Protein AF-0000000087743442 (afdb_homodimer)

Secondary structure (DSSP, 8-state):
---SS-TT--EEEE-TTSBSSSHHHHHHHHTSGGGTTT-SEEEETTTTEEEEEGGGTEEEEEEEPTTT--HHHHHHHHHHT-EEEEEEE-SEEETTSHHHHHHHHHGGGSTTTTTB-BHHHHTTTSEEE-TTSSEEE-HHHHTT---SSSS--EEEEE-TTS-EEEEE--S-EEEE-----HHHHHHHS---HHHHHHHHHHHHHHHHTT--GGGS--TT-GGGHHHHHHHHHHT-EEEEEEEB-TTSHHHHHHHHHHHHHHHHHTEEEEEEETGGGS---TTS-SSS-TTHHHHHHHHHHHHHHHTT-EEEE-----GGGTHHHHHHHTT--EEE-SHHHHHHHHHHHT--HHHHHHHHHHHHTT--EEE-S--TT-EE-GGGBTTB-HHHHHHHHHHHHHTT-EE---TT-TTS--EEE--HHHHTTS-HHHHHHHHHHHHHSSSEEEEEHHHHTTPPP-HHHHHHH-TT-GGGGG-PPBPHHHHHHHHTSHHHHHHHHHHHHHHH-TT-STTSEEEEEEETTEEEEEEEETTEEEEEEEETTTTEEEEEE-/---SS-TT--EEEE-TTSBSSSHHHHHHHHTSGGGTTT-SEEEETTTTEEEEEGGGTEEEEEEEPTTT--HHHHHHHHHHT-EEEEEEE-SEEETTSHHHHHHHHHGGGSTTTTTB-BHHHHTTTSEEE-TTSSEEE-HHHHTT---SSSS--EEEEE-TTS-EEEEE--S-EEEE-----HHHHHHHS---HHHHHHHHHHHHHHHHTT--GGGS--TT-GGGHHHHHHHHHHT-EEEEEEEB-TTSHHHHHHHHHHHHHHHHHTEEEEEEETGGGS---TTS-SSS-TTHHHHHHHHHHHHHHHTT-EEEE-----GGGTHHHHHHHTT--EEE-SHHHHHHHHHHHT--HHHHHHHHHHHHTT--EEE-S--TT-EE-GGGBTTB-HHHHHHHHHHHHHTT-EE---TT-TTS--EEE--HHHHTTS-HHHHHHHHHHHHHSSSEEEEEHHHHTTPPP-HHHHHHH-TT-GGGGG-PPBPHHHHHHHHTSHHHHHHHHHHHHHHH-TT-STTSEEEEEEETTEEEEEEEETTEEEEEEEETTTTEEEEEE-

Foldseek 3Di:
DQDQWFPFFEEEEFEQQQEAGAVQRVLVVCPDPLNQLQAQAYEHPAQQACADDDSRLAHQDNDHPPRHDDLVSLVSCVVSNHFYEYADAQWWHKCNHPLNVQCQAQPCNRPSNQFFAFQQVQCPVQADQDPLGGGDGDCLQPVLADALDPDAQWDFHQHPVRHTTTTGARDDKDKAWDQDALVRCVVQDPDDSVVSHVVSVQQVVVVVVVDQLLRGDCVVNVVCSVVSNSNRRVRMDMTGITTTQPVDPVSVVVLLVSLQVCLVSRHQEYEHPPLQQNDDHGRAHSGNDPPVSVVVVVVSVVSNVVSNHAYEYADQAAVQVCVLVVCVVVPHAYADLQLQLLLLLCLVQLFCVLVVVVLVCCQVSLHAYAYENADLQARFQLSHPPSDDPVSSVVLLCLQVVLPWDFDPSPVPNDDGTHIQWDSCSSNVVDLLSLLLSLLVQLQRHHRYYYHPCSLLSHGFDVVQQVVVPPPRRSSRRSHHHHNVCSVVSCPDPSNSSSSVSSSCSTRPFQDHSPWDWDWDTDRSWIKIWGGDPHKMKIKIAGSVVSDIDIDID/DQDQWFPFFEEEEAEQQQEAGAVQRVLVVCPDPLNQLQAQAYEHPAQQACADDDSRLAHQDNDHPPRHDDLVSLVSCVVSNHFYEYADAQWWHKCNHPLNVQCQAQPCNRPSNQFFAFQQVQCPVQADQDPLGGGDGDCLQPVLADALDPDAQWDFHQHPVRHTTTTGARDDKDKAWDQDALVRCVVQDPDDSVVSHVVSVQQVVVVVVVDQLLRGDCVVNVVCSVVSNSNRRVPMDMTGITTTQPVDPVSVVSLLVSLQVCLVSRHQEYEYPPLQQNDDHGRAHSGNDPPVSVVVVVVSVVSNVVSNHAYEYADQAAVQVCVLVVCVVVPHAYEDLQLQLLLLLCLVQLFCVLVVVVLVCCQVSLHAYAYERADLQARFQLSHPPSDDPVSSVVLLCLQVVLPWDFDPSPVNNDDGTHIQWDSCSSNVVDLLSLLLSLLVQLQRHHRYYYHPCSLLSHGFDVVQQVVVPDPRRSSRRSRHHHPVCSVVSCPDPSNSSSSVSSSCSTRPFLDHSPWDWDWDTDRSWIKIWGGDPNKMKIKIAGSVVSDIDIDID

Solvent-accessible surface area (backbone atoms only — not comparable to full-atom values): 57310 Å² total; per-residue (Å²): 133,88,61,75,50,35,88,41,28,24,23,40,32,40,42,41,41,34,40,47,52,20,32,54,42,39,49,54,54,56,66,32,75,89,37,61,66,24,52,45,26,37,33,41,45,45,41,55,32,29,29,80,40,78,80,31,69,19,32,37,44,86,48,71,19,73,88,38,38,50,72,65,42,44,50,51,38,54,72,70,62,37,40,26,32,33,59,42,64,64,23,38,32,16,46,76,10,68,57,45,44,43,22,47,68,46,26,83,73,19,93,40,52,53,36,39,35,43,42,45,72,70,42,58,90,45,46,46,76,43,97,86,55,41,55,46,61,41,61,86,40,47,72,69,38,65,64,86,47,89,68,77,48,61,43,76,40,65,31,73,87,69,50,60,45,36,26,35,25,61,62,58,69,44,81,42,66,69,76,54,49,32,69,53,40,51,75,74,41,96,66,52,53,62,58,26,39,53,49,25,51,51,53,45,52,39,42,74,69,68,46,52,67,90,65,55,85,40,83,96,38,65,91,48,39,68,62,50,34,49,54,40,61,75,54,45,45,73,45,33,29,35,26,41,19,79,86,26,68,66,38,53,51,48,51,46,52,49,48,47,50,44,34,72,65,45,28,44,33,33,34,30,40,56,43,42,50,38,47,71,53,91,58,40,36,33,52,59,34,79,60,54,35,58,53,50,51,51,54,50,47,58,52,29,55,78,55,64,34,41,62,33,58,58,76,92,58,33,54,62,70,42,53,62,55,53,46,30,74,72,71,33,45,27,68,35,60,44,51,36,42,39,51,51,50,18,55,76,66,29,37,51,61,70,47,48,52,52,43,47,48,33,59,76,69,66,44,50,26,44,32,39,57,36,44,72,73,19,37,46,46,58,35,35,39,69,77,46,52,72,68,58,45,50,50,50,51,51,51,28,37,73,49,70,28,43,70,68,72,58,86,88,49,83,77,75,77,52,40,36,22,31,19,48,30,22,55,57,65,66,35,60,47,51,49,46,46,52,50,51,51,52,62,68,41,80,42,22,40,37,41,25,53,48,56,57,65,59,35,60,59,31,66,67,49,20,64,72,55,43,97,80,19,58,48,37,18,43,59,72,62,43,50,62,86,46,48,68,64,50,59,67,34,65,58,28,44,51,45,46,52,48,35,25,45,44,12,46,41,59,13,44,44,89,84,35,47,76,51,72,51,77,59,67,40,32,39,36,40,35,29,37,18,91,89,22,35,37,36,37,41,37,31,44,81,78,44,46,71,49,77,47,77,84,132,88,64,75,50,32,88,39,30,25,22,41,31,39,43,41,40,35,42,48,52,20,32,53,41,38,49,56,54,58,66,33,77,89,35,61,67,23,52,45,26,38,33,40,44,46,44,54,31,30,28,79,39,78,80,32,69,18,32,37,44,88,49,70,18,73,88,36,38,50,72,66,43,45,51,53,38,54,74,71,63,38,40,27,32,35,61,42,62,65,23,38,32,15,46,77,10,67,57,45,44,42,22,47,68,46,26,83,73,20,92,39,51,54,36,38,35,44,42,44,71,72,41,59,91,45,47,46,78,44,97,86,55,41,54,46,60,40,64,87,41,48,73,71,38,66,65,86,46,89,67,76,47,62,44,75,40,65,32,73,84,69,50,59,46,35,26,35,24,62,64,58,69,44,81,45,67,70,78,55,48,31,69,54,41,51,76,75,39,96,68,52,54,60,60,26,39,54,48,25,51,51,52,45,52,38,43,74,70,68,44,52,69,90,66,53,84,42,82,97,39,64,92,48,40,68,61,51,35,48,53,41,62,75,54,46,45,73,46,32,30,36,27,40,19,77,86,24,68,65,38,52,51,50,50,48,52,48,49,48,50,44,32,72,65,46,27,45,34,34,34,30,41,57,43,43,48,38,47,70,53,91,58,39,38,34,52,59,34,80,62,55,34,58,53,50,51,53,53,50,46,58,51,29,56,76,53,65,35,41,62,32,59,59,76,93,58,32,54,64,70,43,55,63,56,54,45,30,73,72,70,32,46,26,68,36,59,46,52,36,42,38,51,51,48,18,55,75,65,29,38,50,63,70,48,48,51,51,42,47,48,33,59,77,68,67,45,48,27,44,31,38,56,36,44,72,73,18,37,47,44,58,34,34,38,70,78,46,53,71,66,57,44,49,51,50,50,50,52,28,38,73,50,68,27,43,69,69,72,56,87,86,49,82,76,76,76,50,39,36,23,31,20,49,31,22,52,57,66,68,35,60,46,50,49,45,46,50,49,51,51,50,62,68,39,79,43,21,40,38,42,26,53,49,56,56,66,58,34,59,61,29,64,66,48,20,63,73,54,42,96,82,20,59,49,36,18,42,61,72,63,42,50,63,87,46,49,67,63,51,58,66,33,65,56,30,44,52,44,46,52,48,34,24,45,44,13,47,40,60,14,44,44,89,84,35,46,78,50,72,49,78,58,69,39,32,39,35,38,35,27,36,20,91,89,23,35,36,35,38,40,36,31,44,81,76,44,47,70,49,76,47,77,84

Radius of gyration: 41.86 Å; Cα contacts (8 Å, |Δi|>4): 2204; chains: 2; bounding box: 62×125×84 Å

Nearest PDB structures (foldseek):
  6s9u-assembly1_A  TM=9.441E-01  e=2.681E-66  Ilumatobacter coccineus YM16-304
  7qqj-assembly1_A  TM=9.308E-01  e=7.546E-46  Jeotgalibaca ciconiae
  6s9v-assembly1_A  TM=9.303E-01  e=1.731E-45  Thermoanaerobacterium thermosaccharolyticum DSM 571
  6s9v-assembly2_B  TM=9.179E-01  e=6.530E-45  Thermoanaerobacterium thermosaccharolyticum DSM 571
  7xdr-assembly2_K  TM=9.291E-01  e=6.671E-44  Marinobacter adhaerens

pLDDT: mean 94.1, std 8.19, range [32.62, 98.81]

InterPro domains:
  IPR006047 Glycosyl hydrolase family 13, catalytic domain [PF00128] (36-118)
  IPR006047 Glycosyl hydrolase family 13, catalytic domain [SM00642] (13-483)
  IPR017853 Glycoside hydrolase superfamily [SSF51445] (8-509)
  IPR045857 Oligo-1,6-glucosidase, domain 2 [G3DSA:3.90.400.10] (92-249)

Organism: Butyrivibrio fibrisolvens (NCBI:txid831)

Sequence (1108 aa):
MNNKYTDNGPMLNAYPDSIGGTLGDIVSFLEKPELKDVFQSFYILPSIFNTDLDRGFSVIDYNINEELGSKEDIERIKKLGVDLKLDFILNHASVLSPQFQDLLKNGEKSKYADFFINWNKFWDGCGDMTKDGYVQPREELIKDMFFRKPGLPILMVRMPDGRDVPYWNTFYQEVKYPRFDAIDLLSKMNMQYLTAQKLSERINTELDNGKKPSEIDFTGFEKYRDDAIDLLESNRKYLGQMDLNIKSDLVWEHYENTLKTLSEYGAKIVRLDAFAYAPKEPGKKNFLNEPDTWDVLAKVRKLADKYGVRLLPEIHASYGEKTYKKVADMGYMTYDFFLPGLLIDAIEKKDATTLMNWANELYTDKIRTVNMLGCHDGIPLLDLKGILSDEEIQNLIDTVVGRGGLVKDLHGKKNMYYQVNATYYSALGEDDKKMLMARAIQMFMPGKPQVWYLDLFAGKNDMEAVKRSGAGGHKEINRTNIMPSEIAQKLEQPVVKGQLELLKLRNTFPAFGFDSKFDYKCNGSTLEMSWTGNGHTAKLKADFETMEYEVVTEMNNKYTDNGPMLNAYPDSIGGTLGDIVSFLEKPELKDVFQSFYILPSIFNTDLDRGFSVIDYNINEELGSKEDIERIKKLGVDLKLDFILNHASVLSPQFQDLLKNGEKSKYADFFINWNKFWDGCGDMTKDGYVQPREELIKDMFFRKPGLPILMVRMPDGRDVPYWNTFYQEVKYPRFDAIDLLSKMNMQYLTAQKLSERINTELDNGKKPSEIDFTGFEKYRDDAIDLLESNRKYLGQMDLNIKSDLVWEHYENTLKTLSEYGAKIVRLDAFAYAPKEPGKKNFLNEPDTWDVLAKVRKLADKYGVRLLPEIHASYGEKTYKKVADMGYMTYDFFLPGLLIDAIEKKDATTLMNWANELYTDKIRTVNMLGCHDGIPLLDLKGILSDEEIQNLIDTVVGRGGLVKDLHGKKNMYYQVNATYYSALGEDDKKMLMARAIQMFMPGKPQVWYLDLFAGKNDMEAVKRSGAGGHKEINRTNIMPSEIAQKLEQPVVKGQLELLKLRNTFPAFGFDSKFDYKCNGSTLEMSWTGNGHTAKLKADFETMEYEVVTE

Structure (mmCIF, N/CA/C/O backbone):
data_AF-0000000087743442-model_v1
#
loop_
_entity.id
_entity.type
_entity.pdbx_description
1 polymer Glycosidase
#
loop_
_atom_site.group_PDB
_atom_site.id
_atom_site.type_symbol
_atom_site.label_atom_id
_atom_site.label_alt_id
_atom_site.label_comp_id
_atom_site.label_asym_id
_atom_site.label_entity_id
_atom_site.label_seq_id
_atom_site.pdbx_PDB_ins_code
_atom_site.Cartn_x
_atom_site.Cartn_y
_atom_site.Cartn_z
_atom_site.occupancy
_atom_site.B_iso_or_equiv
_atom_site.auth_seq_id
_atom_site.auth_comp_id
_atom_site.auth_asym_id
_atom_site.auth_atom_id
_atom_site.pdbx_PDB_model_num
ATOM 1 N N . MET A 1 1 ? 19.484 -54.969 -32.188 1 33.31 1 MET A N 1
ATOM 2 C CA . MET A 1 1 ? 20.031 -53.625 -31.953 1 33.31 1 MET A CA 1
ATOM 3 C C . MET A 1 1 ? 20.047 -53.281 -30.469 1 33.31 1 MET A C 1
ATOM 5 O O . MET A 1 1 ? 19 -53.281 -29.812 1 33.31 1 MET A O 1
ATOM 9 N N . ASN A 1 2 ? 21.078 -53.781 -29.703 1 44.66 2 ASN A N 1
ATOM 10 C CA . ASN A 1 2 ? 21.344 -53.719 -28.266 1 44.66 2 ASN A CA 1
ATOM 11 C C . ASN A 1 2 ? 21.172 -52.312 -27.719 1 44.66 2 ASN A C 1
ATOM 13 O O . ASN A 1 2 ? 22.016 -51.438 -27.953 1 44.66 2 ASN A O 1
ATOM 17 N N . ASN A 1 3 ? 19.922 -51.844 -27.5 1 62.5 3 ASN A N 1
ATOM 18 C CA . ASN A 1 3 ? 19.688 -50.5 -26.969 1 62.5 3 ASN A CA 1
ATOM 19 C C . ASN A 1 3 ? 20.312 -50.312 -25.594 1 62.5 3 ASN A C 1
ATOM 21 O O . ASN A 1 3 ? 20.234 -51.219 -24.75 1 62.5 3 ASN A O 1
ATOM 25 N N . LYS A 1 4 ? 21.109 -49.312 -25.438 1 75.69 4 LYS A N 1
ATOM 26 C CA . LYS A 1 4 ? 21.766 -49 -24.172 1 75.69 4 LYS A CA 1
ATOM 27 C C . LYS A 1 4 ? 20.75 -48.906 -23.031 1 75.69 4 LYS A C 1
ATOM 29 O O . LYS A 1 4 ? 21.062 -49.281 -21.891 1 75.69 4 LYS A O 1
ATOM 34 N N . TYR A 1 5 ? 19.5 -48.656 -23.391 1 86.5 5 TYR A N 1
ATOM 35 C CA . TYR A 1 5 ? 18.5 -48.438 -22.344 1 86.5 5 TYR A CA 1
ATOM 36 C C . TYR A 1 5 ? 17.219 -49.188 -22.641 1 86.5 5 TYR A C 1
ATOM 38 O O . TYR A 1 5 ? 16.922 -49.5 -23.797 1 86.5 5 TYR A O 1
ATOM 46 N N . THR A 1 6 ? 16.516 -49.594 -21.625 1 90.06 6 THR A N 1
ATOM 47 C CA . THR A 1 6 ? 15.188 -50.188 -21.734 1 90.06 6 THR A CA 1
ATOM 48 C C . THR A 1 6 ? 14.18 -49.188 -22.281 1 90.06 6 THR A C 1
ATOM 50 O O . THR A 1 6 ? 14.477 -48 -22.422 1 90.06 6 THR A O 1
ATOM 53 N N . ASP A 1 7 ? 12.984 -49.625 -22.719 1 90.62 7 ASP A N 1
ATOM 54 C CA . ASP A 1 7 ? 11.977 -48.719 -23.297 1 90.62 7 ASP A CA 1
ATOM 55 C C . ASP A 1 7 ? 11.031 -48.188 -22.234 1 90.62 7 ASP A C 1
ATOM 57 O O . ASP A 1 7 ? 10.047 -47.5 -22.547 1 90.62 7 ASP A O 1
ATOM 61 N N . ASN A 1 8 ? 11.266 -48.531 -20.969 1 94.69 8 ASN A N 1
ATOM 62 C CA . ASN A 1 8 ? 10.438 -48.062 -19.844 1 94.69 8 ASN A CA 1
ATOM 63 C C . ASN A 1 8 ? 11.281 -47.719 -18.625 1 94.69 8 ASN A C 1
ATOM 65 O O . ASN A 1 8 ? 10.945 -48.125 -17.5 1 94.69 8 ASN A O 1
ATOM 69 N N . GLY A 1 9 ? 12.367 -46.969 -18.859 1 96.56 9 GLY A N 1
ATOM 70 C CA . GLY A 1 9 ? 13.297 -46.625 -17.812 1 96.56 9 GLY A CA 1
ATOM 71 C C . GLY A 1 9 ? 12.773 -45.531 -16.906 1 96.56 9 GLY A C 1
ATOM 72 O O . GLY A 1 9 ? 11.734 -44.938 -17.172 1 96.56 9 GLY A O 1
ATOM 73 N N . PRO A 1 10 ? 13.5 -45.25 -15.836 1 98.25 10 PRO A N 1
ATOM 74 C CA . PRO A 1 10 ? 13.031 -44.312 -14.789 1 98.25 10 PRO A CA 1
ATOM 75 C C . PRO A 1 10 ? 13.008 -42.875 -15.242 1 98.25 10 PRO A C 1
ATOM 77 O O . PRO A 1 10 ? 13.797 -42.469 -16.109 1 98.25 10 PRO A O 1
ATOM 80 N N . MET A 1 11 ? 12.102 -42.125 -14.648 1 98.06 11 MET A N 1
ATOM 81 C CA . MET A 1 11 ? 11.898 -40.688 -14.891 1 98.06 11 MET A CA 1
ATOM 82 C C . MET A 1 11 ? 12.016 -39.906 -13.594 1 98.06 11 MET A C 1
ATOM 84 O O . MET A 1 11 ? 11.391 -40.25 -12.586 1 98.06 11 MET A O 1
ATOM 88 N N . LEU A 1 12 ? 12.852 -38.875 -13.617 1 98.06 12 LEU A N 1
ATOM 89 C CA . LEU A 1 12 ? 12.906 -37.938 -12.492 1 98.06 12 LEU A CA 1
ATOM 90 C C . LEU A 1 12 ? 11.766 -36.938 -12.555 1 98.06 12 LEU A C 1
ATOM 92 O O . LEU A 1 12 ? 11.43 -36.438 -13.633 1 98.06 12 LEU A O 1
ATOM 96 N N . ASN A 1 13 ? 11.125 -36.688 -11.484 1 97.5 13 ASN A N 1
ATOM 97 C CA . ASN A 1 13 ? 10.07 -35.688 -11.359 1 97.5 13 ASN A CA 1
ATOM 98 C C . ASN A 1 13 ? 10.438 -34.594 -10.352 1 97.5 13 ASN A C 1
ATOM 100 O O . ASN A 1 13 ? 10.766 -34.906 -9.203 1 97.5 13 ASN A O 1
ATOM 104 N N . ALA A 1 14 ? 10.438 -33.344 -10.758 1 96.94 14 ALA A N 1
ATOM 105 C CA . ALA A 1 14 ? 10.781 -32.219 -9.883 1 96.94 14 ALA A CA 1
ATOM 106 C C . ALA A 1 14 ? 10.289 -30.891 -10.469 1 96.94 14 ALA A C 1
ATOM 108 O O . ALA A 1 14 ? 10.023 -30.797 -11.664 1 96.94 14 ALA A O 1
ATOM 109 N N . TYR A 1 15 ? 10.133 -29.906 -9.594 1 95.81 15 TYR A N 1
ATOM 110 C CA . TYR A 1 15 ? 10.016 -28.531 -10.07 1 95.81 15 TYR A CA 1
ATOM 111 C C . TYR A 1 15 ? 11.367 -28 -10.555 1 95.81 15 TYR A C 1
ATOM 113 O O . TYR A 1 15 ? 12.414 -28.531 -10.172 1 95.81 15 TYR A O 1
ATOM 121 N N . PRO A 1 16 ? 11.312 -26.969 -11.328 1 95.44 16 PRO A N 1
ATOM 122 C CA . PRO A 1 16 ? 12.578 -26.453 -11.867 1 95.44 16 PRO A CA 1
ATOM 123 C C . PRO A 1 16 ? 13.523 -25.953 -10.773 1 95.44 16 PRO A C 1
ATOM 125 O O . PRO A 1 16 ? 14.734 -25.859 -11 1 95.44 16 PRO A O 1
ATOM 128 N N . ASP A 1 17 ? 12.992 -25.688 -9.602 1 94.62 17 ASP A N 1
ATOM 129 C CA . ASP A 1 17 ? 13.836 -25.125 -8.555 1 94.62 17 ASP A CA 1
ATOM 130 C C . ASP A 1 17 ? 14 -26.094 -7.395 1 94.62 17 ASP A C 1
ATOM 132 O O . ASP A 1 17 ? 14.508 -25.734 -6.332 1 94.62 17 ASP A O 1
ATOM 136 N N . SER A 1 18 ? 13.594 -27.312 -7.555 1 96.12 18 SER A N 1
ATOM 137 C CA . SER A 1 18 ? 13.555 -28.266 -6.461 1 96.12 18 SER A CA 1
ATOM 138 C C . SER A 1 18 ? 14.953 -28.672 -6.016 1 96.12 18 SER A C 1
ATOM 140 O O . SER A 1 18 ? 15.172 -28.984 -4.844 1 96.12 18 SER A O 1
ATOM 142 N N . ILE A 1 19 ? 15.906 -28.75 -6.957 1 97 19 ILE A N 1
ATOM 143 C CA . ILE A 1 19 ? 17.281 -29.156 -6.664 1 97 19 ILE A CA 1
ATOM 144 C C . ILE A 1 19 ? 18.234 -28.047 -7.09 1 97 19 ILE A C 1
ATOM 146 O O . ILE A 1 19 ? 18.438 -27.797 -8.281 1 97 19 ILE A O 1
ATOM 150 N N . GLY A 1 20 ? 18.766 -27.297 -6.105 1 94.94 20 GLY A N 1
ATOM 151 C CA . GLY A 1 20 ? 19.766 -26.266 -6.383 1 94.94 20 GLY A CA 1
ATOM 152 C C . GLY A 1 20 ? 19.156 -24.891 -6.621 1 94.94 20 GLY A C 1
ATOM 153 O O . GLY A 1 20 ? 19.859 -23.891 -6.555 1 94.94 20 GLY A O 1
ATOM 154 N N . GLY A 1 21 ? 17.906 -24.859 -7.137 1 93.94 21 GLY A N 1
ATOM 155 C CA . GLY A 1 21 ? 17.266 -23.562 -7.203 1 93.94 21 GLY A CA 1
ATOM 156 C C . GLY A 1 21 ? 16.781 -23.203 -8.594 1 93.94 21 GLY A C 1
ATOM 157 O O . GLY A 1 21 ? 15.898 -22.359 -8.758 1 93.94 21 GLY A O 1
ATOM 158 N N . THR A 1 22 ? 17.391 -23.719 -9.641 1 95.5 22 THR A N 1
ATOM 159 C CA . THR A 1 22 ? 17 -23.469 -11.023 1 95.5 22 THR A CA 1
ATOM 160 C C . THR A 1 22 ? 17.078 -24.75 -11.852 1 95.5 22 THR A C 1
ATOM 162 O O . THR A 1 22 ? 17.609 -25.766 -11.398 1 95.5 22 THR A O 1
ATOM 165 N N . LEU A 1 23 ? 16.531 -24.625 -13.055 1 97 23 LEU A N 1
ATOM 166 C CA . LEU A 1 23 ? 16.641 -25.75 -13.984 1 97 23 LEU A CA 1
ATOM 167 C C . LEU A 1 23 ? 18.094 -26.047 -14.305 1 97 23 LEU A C 1
ATOM 169 O O . LEU A 1 23 ? 18.484 -27.203 -14.422 1 97 23 LEU A O 1
ATOM 173 N N . GLY A 1 24 ? 18.891 -24.984 -14.422 1 96.88 24 GLY A N 1
ATOM 174 C CA . GLY A 1 24 ? 20.312 -25.172 -14.648 1 96.88 24 GLY A CA 1
ATOM 175 C C . GLY A 1 24 ? 21 -26 -13.57 1 96.88 24 GLY A C 1
ATOM 176 O O . GLY A 1 24 ? 21.844 -26.844 -13.867 1 96.88 24 GLY A O 1
ATOM 177 N N . ASP A 1 25 ? 20.625 -25.781 -12.367 1 97.19 25 ASP A N 1
ATOM 178 C CA . ASP A 1 25 ? 21.172 -26.547 -11.25 1 97.19 25 ASP A CA 1
ATOM 179 C C . ASP A 1 25 ? 20.766 -28.016 -11.328 1 97.19 25 ASP A C 1
ATOM 181 O O . ASP A 1 25 ? 21.547 -28.906 -11.016 1 97.19 25 ASP A O 1
ATOM 185 N N . ILE A 1 26 ? 19.562 -28.297 -11.719 1 97.31 26 ILE A N 1
ATOM 186 C CA . ILE A 1 26 ? 19.094 -29.672 -11.844 1 97.31 26 ILE A CA 1
ATOM 187 C C . ILE A 1 26 ? 19.875 -30.359 -12.969 1 97.31 26 ILE A C 1
ATOM 189 O O . ILE A 1 26 ? 20.25 -31.531 -12.844 1 97.31 26 ILE A O 1
ATOM 193 N N . VAL A 1 27 ? 20.078 -29.641 -14.047 1 97.31 27 VAL A N 1
ATOM 194 C CA . VAL A 1 27 ? 20.859 -30.203 -15.148 1 97.31 27 VAL A CA 1
ATOM 195 C C . VAL A 1 27 ? 22.266 -30.562 -14.664 1 97.31 27 VAL A C 1
ATOM 197 O O . VAL A 1 27 ? 22.766 -31.656 -14.953 1 97.31 27 VAL A O 1
ATOM 200 N N . SER A 1 28 ? 22.828 -29.641 -13.891 1 97.5 28 SER A N 1
ATOM 201 C CA . SER A 1 28 ? 24.141 -29.922 -13.312 1 97.5 28 SER A CA 1
ATOM 202 C C . SER A 1 28 ? 24.109 -31.156 -12.43 1 97.5 28 SER A C 1
ATOM 204 O O . SER A 1 28 ? 25.047 -31.953 -12.422 1 97.5 28 SER A O 1
ATOM 206 N N . PHE A 1 29 ? 23.078 -31.312 -11.734 1 97.19 29 PHE A N 1
ATOM 207 C CA . PHE A 1 29 ? 22.875 -32.5 -10.906 1 97.19 29 PHE A CA 1
ATOM 208 C C . PHE A 1 29 ? 22.812 -33.75 -11.758 1 97.19 29 PHE A C 1
ATOM 210 O O . PHE A 1 29 ? 23.5 -34.75 -11.461 1 97.19 29 PHE A O 1
ATOM 217 N N . LEU A 1 30 ? 22.047 -33.75 -12.852 1 97.56 30 LEU A N 1
ATOM 218 C CA . LEU A 1 30 ? 21.875 -34.875 -13.727 1 97.56 30 LEU A CA 1
ATOM 219 C C . LEU A 1 30 ? 23.188 -35.219 -14.445 1 97.56 30 LEU A C 1
ATOM 221 O O . LEU A 1 30 ? 23.375 -36.375 -14.883 1 97.56 30 LEU A O 1
ATOM 225 N N . GLU A 1 31 ? 24.062 -34.281 -14.555 1 97 31 GLU A N 1
ATOM 226 C CA . GLU A 1 31 ? 25.344 -34.469 -15.25 1 97 31 GLU A CA 1
ATOM 227 C C . GLU A 1 31 ? 26.375 -35.125 -14.344 1 97 31 GLU A C 1
ATOM 229 O O . GLU A 1 31 ? 27.422 -35.562 -14.812 1 97 31 GLU A O 1
ATOM 234 N N . LYS A 1 32 ? 26.094 -35.219 -13.141 1 96.62 32 LYS A N 1
ATOM 235 C CA . LYS A 1 32 ? 27.062 -35.812 -12.219 1 96.62 32 LYS A CA 1
ATOM 236 C C . LYS A 1 32 ? 27.297 -37.281 -12.562 1 96.62 32 LYS A C 1
ATOM 238 O O . LYS A 1 32 ? 26.375 -38 -13 1 96.62 32 LYS A O 1
ATOM 243 N N . PRO A 1 33 ? 28.484 -37.781 -12.219 1 95.94 33 PRO A N 1
ATOM 244 C CA . PRO A 1 33 ? 28.797 -39.188 -12.523 1 95.94 33 PRO A CA 1
ATOM 245 C C . PRO A 1 33 ? 27.891 -40.188 -11.789 1 95.94 33 PRO A C 1
ATOM 247 O O . PRO A 1 33 ? 27.578 -41.25 -12.328 1 95.94 33 PRO A O 1
ATOM 250 N N . GLU A 1 34 ? 27.516 -39.812 -10.586 1 95.31 34 GLU A N 1
ATOM 251 C CA . GLU A 1 34 ? 26.656 -40.688 -9.781 1 95.31 34 GLU A CA 1
ATOM 252 C C . GLU A 1 34 ? 25.312 -40.906 -10.469 1 95.31 34 GLU A C 1
ATOM 254 O O . GLU A 1 34 ? 24.641 -41.906 -10.203 1 95.31 34 GLU A O 1
ATOM 259 N N . LEU A 1 35 ? 24.938 -40 -11.406 1 97.25 35 LEU A N 1
ATOM 260 C CA . LEU A 1 35 ? 23.609 -40.062 -12.023 1 97.25 35 LEU A CA 1
ATOM 261 C C . LEU A 1 35 ? 23.703 -40.625 -13.445 1 97.25 35 LEU A C 1
ATOM 263 O O . LEU A 1 35 ? 22.688 -40.719 -14.133 1 97.25 35 LEU A O 1
ATOM 267 N N . LYS A 1 36 ? 24.875 -40.969 -13.82 1 95.75 36 LYS A N 1
ATOM 268 C CA . LYS A 1 36 ? 25.047 -41.531 -15.164 1 95.75 36 LYS A CA 1
ATOM 269 C C . LYS A 1 36 ? 24.172 -42.781 -15.359 1 95.75 36 LYS A C 1
ATOM 271 O O . LYS A 1 36 ? 24.203 -43.688 -14.539 1 95.75 36 LYS A O 1
ATOM 276 N N . ASP A 1 37 ? 23.281 -42.75 -16.375 1 96.12 37 ASP A N 1
ATOM 277 C CA . ASP A 1 37 ? 22.438 -43.875 -16.844 1 96.12 37 ASP A CA 1
ATOM 278 C C . ASP A 1 37 ? 21.328 -44.156 -15.828 1 96.12 37 ASP A C 1
ATOM 280 O O . ASP A 1 37 ? 20.75 -45.25 -15.852 1 96.12 37 ASP A O 1
ATOM 284 N N . VAL A 1 38 ? 21.109 -43.25 -14.938 1 97.75 38 VAL A N 1
ATOM 285 C CA . VAL A 1 38 ? 20.109 -43.5 -13.898 1 97.75 38 VAL A CA 1
ATOM 286 C C . VAL A 1 38 ? 18.719 -43.156 -14.43 1 97.75 38 VAL A C 1
ATOM 288 O O . VAL A 1 38 ? 17.781 -43.938 -14.312 1 97.75 38 VAL A O 1
ATOM 291 N N . PHE A 1 39 ? 18.578 -41.969 -15.023 1 97.94 39 PHE A N 1
ATOM 292 C CA . PHE A 1 39 ? 17.266 -41.5 -15.477 1 97.94 39 PHE A CA 1
ATOM 293 C C . PHE A 1 39 ? 17.234 -41.406 -17 1 97.94 39 PHE A C 1
ATOM 295 O O . PHE A 1 39 ? 18.141 -40.875 -17.625 1 97.94 39 PHE A O 1
ATOM 302 N N . GLN A 1 40 ? 16.156 -41.938 -17.531 1 96.44 40 GLN A N 1
ATOM 303 C CA . GLN A 1 40 ? 15.922 -41.875 -18.969 1 96.44 40 GLN A CA 1
ATOM 304 C C . GLN A 1 40 ? 15.148 -40.625 -19.375 1 96.44 40 GLN A C 1
ATOM 306 O O . GLN A 1 40 ? 15.234 -40.188 -20.516 1 96.44 40 GLN A O 1
ATOM 311 N N . SER A 1 41 ? 14.414 -40.125 -18.531 1 96.75 41 SER A N 1
ATOM 312 C CA . SER A 1 41 ? 13.57 -38.969 -18.781 1 96.75 41 SER A CA 1
ATOM 313 C C . SER A 1 41 ? 13.445 -38.094 -17.531 1 96.75 41 SER A C 1
ATOM 315 O O . SER A 1 41 ? 13.883 -38.469 -16.453 1 96.75 41 SER A O 1
ATOM 317 N N . PHE A 1 42 ? 13.016 -36.906 -17.703 1 97.19 42 PHE A N 1
ATOM 318 C CA . PHE A 1 42 ? 12.828 -35.906 -16.672 1 97.19 42 PHE A CA 1
ATOM 319 C C . PHE A 1 42 ? 11.5 -35.188 -16.844 1 97.19 42 PHE A C 1
ATOM 321 O O . PHE A 1 42 ? 11.266 -34.562 -17.875 1 97.19 42 PHE A O 1
ATOM 328 N N . TYR A 1 43 ? 10.617 -35.312 -15.844 1 97.06 43 TYR A N 1
ATOM 329 C CA . TYR A 1 43 ? 9.352 -34.594 -15.781 1 97.06 43 TYR A CA 1
ATOM 330 C C . TYR A 1 43 ? 9.523 -33.281 -15.047 1 97.06 43 TYR A C 1
ATOM 332 O O . TYR A 1 43 ? 9.719 -33.25 -13.828 1 97.06 43 TYR A O 1
ATOM 340 N N . ILE A 1 44 ? 9.484 -32.188 -15.75 1 96.06 44 ILE A N 1
ATOM 341 C CA . ILE A 1 44 ? 9.578 -30.875 -15.148 1 96.06 44 ILE A CA 1
ATOM 342 C C . ILE A 1 44 ? 8.188 -30.359 -14.797 1 96.06 44 ILE A C 1
ATOM 344 O O . ILE A 1 44 ? 7.395 -30.031 -15.688 1 96.06 44 ILE A O 1
ATOM 348 N N . LEU A 1 45 ? 7.82 -30.188 -13.422 1 87.25 45 LEU A N 1
ATOM 349 C CA . LEU A 1 45 ? 6.527 -29.734 -12.906 1 87.25 45 LEU A CA 1
ATOM 350 C C . LEU A 1 45 ? 6.52 -28.234 -12.68 1 87.25 45 LEU A C 1
ATOM 352 O O . LEU A 1 45 ? 7.52 -27.656 -12.234 1 87.25 45 LEU A O 1
ATOM 356 N N . PRO A 1 46 ? 5.227 -27.641 -12.734 1 69.56 46 PRO A N 1
ATOM 357 C CA . PRO A 1 46 ? 4.438 -27.609 -13.969 1 69.56 46 PRO A CA 1
ATOM 358 C C . PRO A 1 46 ? 5.016 -26.656 -15.016 1 69.56 46 PRO A C 1
ATOM 360 O O . PRO A 1 46 ? 4.984 -25.438 -14.828 1 69.56 46 PRO A O 1
ATOM 363 N N . SER A 1 47 ? 5.895 -26.938 -15.93 1 64.44 47 SER A N 1
ATOM 364 C CA . SER A 1 47 ? 6.406 -26.734 -17.281 1 64.44 47 SER A CA 1
ATOM 365 C C . SER A 1 47 ? 7.297 -25.5 -17.344 1 64.44 47 SER A C 1
ATOM 367 O O . SER A 1 47 ? 7.508 -24.938 -18.422 1 64.44 47 SER A O 1
ATOM 369 N N . ILE A 1 48 ? 7.98 -25.109 -16.469 1 87.88 48 ILE A N 1
ATOM 370 C CA . ILE A 1 48 ? 9.047 -24.125 -16.594 1 87.88 48 ILE A CA 1
ATOM 371 C C . ILE A 1 48 ? 8.523 -22.891 -17.328 1 87.88 48 ILE A C 1
ATOM 373 O O . ILE A 1 48 ? 9.305 -22.094 -17.859 1 87.88 48 ILE A O 1
ATOM 377 N N . PHE A 1 49 ? 7.238 -22.734 -17.344 1 95.44 49 PHE A N 1
ATOM 378 C CA . PHE A 1 49 ? 6.629 -21.719 -18.188 1 95.44 49 PHE A CA 1
ATOM 379 C C . PHE A 1 49 ? 6.398 -20.422 -17.406 1 95.44 49 PHE A C 1
ATOM 381 O O . PHE A 1 49 ? 6.652 -20.359 -16.203 1 95.44 49 PHE A O 1
ATOM 388 N N . ASN A 1 50 ? 6.027 -19.359 -18.172 1 96.38 50 ASN A N 1
ATOM 389 C CA . ASN A 1 50 ? 5.555 -18.109 -17.594 1 96.38 50 ASN A CA 1
ATOM 390 C C . ASN A 1 50 ? 4.191 -18.281 -16.922 1 96.38 50 ASN A C 1
ATOM 392 O O . ASN A 1 50 ? 3.18 -18.453 -17.609 1 96.38 50 ASN A O 1
ATOM 396 N N . THR A 1 51 ? 4.207 -18.297 -15.547 1 96.25 51 THR A N 1
ATOM 397 C CA . THR A 1 51 ? 3.01 -18.578 -14.766 1 96.25 51 THR A CA 1
ATOM 398 C C . THR A 1 51 ? 2.854 -17.578 -13.625 1 96.25 51 THR A C 1
ATOM 400 O O . THR A 1 51 ? 3.787 -16.844 -13.312 1 96.25 51 THR A O 1
ATOM 403 N N . ASP A 1 52 ? 1.603 -17.516 -13.055 1 94.25 52 ASP A N 1
ATOM 404 C CA . ASP A 1 52 ? 1.403 -16.516 -12 1 94.25 52 ASP A CA 1
ATOM 405 C C . ASP A 1 52 ? 0.859 -17.172 -10.734 1 94.25 52 ASP A C 1
ATOM 407 O O . ASP A 1 52 ? 0.923 -16.594 -9.648 1 94.25 52 ASP A O 1
ATOM 411 N N . LEU A 1 53 ? 0.191 -18.344 -10.852 1 89.25 53 LEU A N 1
ATOM 412 C CA . LEU A 1 53 ? -0.461 -18.953 -9.695 1 89.25 53 LEU A CA 1
ATOM 413 C C . LEU A 1 53 ? -0.234 -20.453 -9.672 1 89.25 53 LEU A C 1
ATOM 415 O O . LEU A 1 53 ? 0.179 -21.047 -10.672 1 89.25 53 LEU A O 1
ATOM 419 N N . ASP A 1 54 ? -0.425 -21.016 -8.523 1 87.38 54 ASP A N 1
ATOM 420 C CA . ASP A 1 54 ? -0.57 -22.453 -8.32 1 87.38 54 ASP A CA 1
ATOM 421 C C . ASP A 1 54 ? 0.701 -23.188 -8.727 1 87.38 54 ASP A C 1
ATOM 423 O O . ASP A 1 54 ? 0.638 -24.219 -9.406 1 87.38 54 ASP A O 1
ATOM 427 N N . ARG A 1 55 ? 1.814 -22.641 -8.344 1 87.38 55 ARG A N 1
ATOM 428 C CA . ARG A 1 55 ? 3.123 -23.25 -8.539 1 87.38 55 ARG A CA 1
ATOM 429 C C . ARG A 1 55 ? 3.309 -23.703 -9.984 1 87.38 55 ARG A C 1
ATOM 431 O O . ARG A 1 55 ? 3.854 -24.781 -10.242 1 87.38 55 ARG A O 1
ATOM 438 N N . GLY A 1 56 ? 2.639 -22.969 -10.883 1 89.94 56 GLY A N 1
ATOM 439 C CA . GLY A 1 56 ? 2.986 -23.203 -12.273 1 89.94 56 GLY A CA 1
ATOM 440 C C . GLY A 1 56 ? 1.801 -23.641 -13.125 1 89.94 56 GLY A C 1
ATOM 441 O O . GLY A 1 56 ? 1.894 -23.688 -14.352 1 89.94 56 GLY A O 1
ATOM 442 N N . PHE A 1 57 ? 0.678 -23.797 -12.539 1 92.12 57 PHE A N 1
ATOM 443 C CA . PHE A 1 57 ? -0.425 -24.375 -13.305 1 92.12 57 PHE A CA 1
ATOM 444 C C . PHE A 1 57 ? -1.346 -23.281 -13.828 1 92.12 57 PHE A C 1
ATOM 446 O O . PHE A 1 57 ? -2.293 -23.547 -14.57 1 92.12 57 PHE A O 1
ATOM 453 N N . SER A 1 58 ? -1.102 -22.078 -13.477 1 95.19 58 SER A N 1
ATOM 454 C CA . SER A 1 58 ? -1.74 -20.922 -14.094 1 95.19 58 SER A CA 1
ATOM 455 C C . SER A 1 58 ? -0.834 -20.281 -15.141 1 95.19 58 SER A C 1
ATOM 457 O O . SER A 1 58 ? -0.094 -19.344 -14.836 1 95.19 58 SER A O 1
ATOM 459 N N . VAL A 1 59 ? -0.98 -20.75 -16.297 1 96.75 59 VAL A N 1
ATOM 460 C CA . VAL A 1 59 ? -0.017 -20.438 -17.359 1 96.75 59 VAL A CA 1
ATOM 461 C C . VAL A 1 59 ? -0.43 -19.141 -18.062 1 96.75 59 VAL A C 1
ATOM 463 O O . VAL A 1 59 ? -1.564 -19.016 -18.516 1 96.75 59 VAL A O 1
ATOM 466 N N . ILE A 1 60 ? 0.497 -18.234 -18.047 1 97.25 60 ILE A N 1
ATOM 467 C CA . ILE A 1 60 ? 0.312 -17.016 -18.797 1 97.25 60 ILE A CA 1
ATOM 468 C C . ILE A 1 60 ? 0.642 -17.25 -20.281 1 97.25 60 ILE A C 1
ATOM 470 O O . ILE A 1 60 ? -0.155 -16.938 -21.156 1 97.25 60 ILE A O 1
ATOM 474 N N . ASP A 1 61 ? 1.712 -17.875 -20.5 1 96.94 61 ASP A N 1
ATOM 475 C CA . ASP A 1 61 ? 2.125 -18.391 -21.797 1 96.94 61 ASP A CA 1
ATOM 476 C C . ASP A 1 61 ? 3.176 -19.484 -21.641 1 96.94 61 ASP A C 1
ATOM 478 O O . ASP A 1 61 ? 3.707 -19.688 -20.547 1 96.94 61 ASP A O 1
ATOM 482 N N . TYR A 1 62 ? 3.479 -20.172 -22.703 1 96.62 62 TYR A N 1
ATOM 483 C CA . TYR A 1 62 ? 4.316 -21.359 -22.609 1 96.62 62 TYR A CA 1
ATOM 484 C C . TYR A 1 62 ? 5.762 -21.047 -22.984 1 96.62 62 TYR A C 1
ATOM 486 O O . TYR A 1 62 ? 6.52 -21.922 -23.391 1 96.62 62 TYR A O 1
ATOM 494 N N . ASN A 1 63 ? 6.113 -19.766 -22.828 1 96.06 63 ASN A N 1
ATOM 495 C CA . ASN A 1 63 ? 7.531 -19.422 -22.875 1 96.06 63 ASN A CA 1
ATOM 496 C C . ASN A 1 63 ? 8.258 -19.859 -21.609 1 96.06 63 ASN A C 1
ATOM 498 O O . ASN A 1 63 ? 7.633 -20.016 -20.547 1 96.06 63 ASN A O 1
ATOM 502 N N . ILE A 1 64 ? 9.547 -20.031 -21.75 1 96.12 64 ILE A N 1
ATOM 503 C CA . ILE A 1 64 ? 10.344 -20.453 -20.609 1 96.12 64 ILE A CA 1
ATOM 504 C C . ILE A 1 64 ? 10.383 -19.344 -19.562 1 96.12 64 ILE A C 1
ATOM 506 O O . ILE A 1 64 ? 10.602 -18.172 -19.906 1 96.12 64 ILE A O 1
ATOM 510 N N . ASN A 1 65 ? 10.07 -19.672 -18.312 1 96.06 65 ASN A N 1
ATOM 511 C CA . ASN A 1 65 ? 10.25 -18.75 -17.203 1 96.06 65 ASN A CA 1
ATOM 512 C C . ASN A 1 65 ? 11.719 -18.359 -17.031 1 96.06 65 ASN A C 1
ATOM 514 O O . ASN A 1 65 ? 12.547 -19.188 -16.641 1 96.06 65 ASN A O 1
ATOM 518 N N . GLU A 1 66 ? 11.992 -17.188 -17.156 1 93.69 66 GLU A N 1
ATOM 519 C CA . GLU A 1 66 ? 13.383 -16.734 -17.234 1 93.69 66 GLU A CA 1
ATOM 520 C C . GLU A 1 66 ? 14.039 -16.766 -15.859 1 93.69 66 GLU A C 1
ATOM 522 O O . GLU A 1 66 ? 15.273 -16.766 -15.75 1 93.69 66 GLU A O 1
ATOM 527 N N . GLU A 1 67 ? 13.242 -16.766 -14.836 1 94.19 67 GLU A N 1
ATOM 528 C CA . GLU A 1 67 ? 13.781 -16.828 -13.477 1 94.19 67 GLU A CA 1
ATOM 529 C C . GLU A 1 67 ? 14.148 -18.25 -13.086 1 94.19 67 GLU A C 1
ATOM 531 O O . GLU A 1 67 ? 14.945 -18.469 -12.18 1 94.19 67 GLU A O 1
ATOM 536 N N . LEU A 1 68 ? 13.609 -19.234 -13.812 1 94.88 68 LEU A N 1
ATOM 537 C CA . LEU A 1 68 ? 13.742 -20.625 -13.375 1 94.88 68 LEU A CA 1
ATOM 538 C C . LEU A 1 68 ? 14.586 -21.422 -14.359 1 94.88 68 LEU A C 1
ATOM 540 O O . LEU A 1 68 ? 15.172 -22.438 -13.984 1 94.88 68 LEU A O 1
ATOM 544 N N . GLY A 1 69 ? 14.578 -21.031 -15.602 1 95.31 69 GLY A N 1
ATOM 545 C CA . GLY A 1 69 ? 15.305 -21.781 -16.609 1 95.31 69 GLY A CA 1
ATOM 546 C C . GLY A 1 69 ? 15.641 -20.953 -17.844 1 95.31 69 GLY A C 1
ATOM 547 O O . GLY A 1 69 ? 15.367 -19.766 -17.891 1 95.31 69 GLY A O 1
ATOM 548 N N . SER A 1 70 ? 16.344 -21.656 -18.812 1 95.75 70 SER A N 1
ATOM 549 C CA . SER A 1 70 ? 16.781 -21.016 -20.062 1 95.75 70 SER A CA 1
ATOM 550 C C . SER A 1 70 ? 16.781 -22 -21.219 1 95.75 70 SER A C 1
ATOM 552 O O . SER A 1 70 ? 16.672 -23.203 -21.016 1 95.75 70 SER A O 1
ATOM 554 N N . LYS A 1 71 ? 16.844 -21.406 -22.375 1 95.69 71 LYS A N 1
ATOM 555 C CA . LYS A 1 71 ? 16.984 -22.234 -23.562 1 95.69 71 LYS A CA 1
ATOM 556 C C . LYS A 1 71 ? 18.25 -23.078 -23.5 1 95.69 71 LYS A C 1
ATOM 558 O O . LYS A 1 71 ? 18.266 -24.219 -23.984 1 95.69 71 LYS A O 1
ATOM 563 N N . GLU A 1 72 ? 19.203 -22.469 -22.922 1 97.38 72 GLU A N 1
ATOM 564 C CA . GLU A 1 72 ? 20.453 -23.203 -22.766 1 97.38 72 GLU A CA 1
ATOM 565 C C . GLU A 1 72 ? 20.281 -24.438 -21.891 1 97.38 72 GLU A C 1
ATOM 567 O O . GLU A 1 72 ? 20.859 -25.484 -22.172 1 97.38 72 GLU A O 1
ATOM 572 N N . ASP A 1 73 ? 19.531 -24.328 -20.844 1 97.38 73 ASP A N 1
ATOM 573 C CA . ASP A 1 73 ? 19.266 -25.469 -19.984 1 97.38 73 ASP A CA 1
ATOM 574 C C . ASP A 1 73 ? 18.578 -26.594 -20.75 1 97.38 73 ASP A C 1
ATOM 576 O O . ASP A 1 73 ? 18.922 -27.766 -20.562 1 97.38 73 ASP A O 1
ATOM 580 N N . ILE A 1 74 ? 17.641 -26.219 -21.594 1 96.06 74 ILE A N 1
ATOM 581 C CA . ILE A 1 74 ? 16.922 -27.188 -22.406 1 96.06 74 ILE A CA 1
ATOM 582 C C . ILE A 1 74 ? 17.891 -27.906 -23.344 1 96.06 74 ILE A C 1
ATOM 584 O O . ILE A 1 74 ? 17.828 -29.125 -23.5 1 96.06 74 ILE A O 1
ATOM 588 N N . GLU A 1 75 ? 18.797 -27.203 -23.906 1 96.88 75 GLU A N 1
ATOM 589 C CA . GLU A 1 75 ? 19.797 -27.797 -24.797 1 96.88 75 GLU A CA 1
ATOM 590 C C . GLU A 1 75 ? 20.719 -28.75 -24.047 1 96.88 75 GLU A C 1
ATOM 592 O O . GLU A 1 75 ? 21.078 -29.812 -24.562 1 96.88 75 GLU A O 1
ATOM 597 N N . ARG A 1 76 ? 21.078 -28.344 -22.875 1 97.44 76 ARG A N 1
ATOM 598 C CA . ARG A 1 76 ? 21.922 -29.203 -22.047 1 97.44 76 ARG A CA 1
ATOM 599 C C . ARG A 1 76 ? 21.219 -30.516 -21.719 1 97.44 76 ARG A C 1
ATOM 601 O O . ARG A 1 76 ? 21.844 -31.578 -21.719 1 97.44 76 ARG A O 1
ATOM 608 N N . ILE A 1 77 ? 19.969 -30.5 -21.469 1 96.62 77 ILE A N 1
ATOM 609 C CA . ILE A 1 77 ? 19.188 -31.703 -21.172 1 96.62 77 ILE A CA 1
ATOM 610 C C . ILE A 1 77 ? 19.172 -32.594 -22.406 1 96.62 77 ILE A C 1
ATOM 612 O O . ILE A 1 77 ? 19.344 -33.812 -22.312 1 96.62 77 ILE A O 1
ATOM 616 N N . LYS A 1 78 ? 18.984 -31.984 -23.562 1 95.06 78 LYS A N 1
ATOM 617 C CA . LYS A 1 78 ? 19 -32.719 -24.812 1 95.06 78 LYS A CA 1
ATOM 618 C C . LYS A 1 78 ? 20.328 -33.438 -25.031 1 95.06 78 LYS A C 1
ATOM 620 O O . LYS A 1 78 ? 20.359 -34.594 -25.406 1 95.06 78 LYS A O 1
ATOM 625 N N . LYS A 1 79 ? 21.344 -32.75 -24.734 1 95.81 79 LYS A N 1
ATOM 626 C CA . LYS A 1 79 ? 22.688 -33.312 -24.906 1 95.81 79 LYS A CA 1
ATOM 627 C C . LYS A 1 79 ? 22.922 -34.5 -23.969 1 95.81 79 LYS A C 1
ATOM 629 O O . LYS A 1 79 ? 23.625 -35.438 -24.312 1 95.81 79 LYS A O 1
ATOM 634 N N . LEU A 1 80 ? 22.312 -34.438 -22.812 1 95.31 80 LEU A N 1
ATOM 635 C CA . LEU A 1 80 ? 22.422 -35.531 -21.828 1 95.31 80 LEU A CA 1
ATOM 636 C C . LEU A 1 80 ? 21.672 -36.75 -22.297 1 95.31 80 LEU A C 1
ATOM 638 O O . LEU A 1 80 ? 21.875 -37.844 -21.766 1 95.31 80 LEU A O 1
ATOM 642 N N . GLY A 1 81 ? 20.797 -36.594 -23.281 1 93.12 81 GLY A N 1
ATOM 643 C CA . GLY A 1 81 ? 20 -37.688 -23.766 1 93.12 81 GLY A CA 1
ATOM 644 C C . GLY A 1 81 ? 18.828 -38.031 -22.875 1 93.12 81 GLY A C 1
ATOM 645 O O . GLY A 1 81 ? 18.359 -39.188 -22.844 1 93.12 81 GLY A O 1
ATOM 646 N N . VAL A 1 82 ? 18.406 -37.156 -22.078 1 95.06 82 VAL A N 1
ATOM 647 C CA . VAL A 1 82 ? 17.266 -37.312 -21.188 1 95.06 82 VAL A CA 1
ATOM 648 C C . VAL A 1 82 ? 16 -36.75 -21.844 1 95.06 82 VAL A C 1
ATOM 650 O O . VAL A 1 82 ? 15.961 -35.562 -22.203 1 95.06 82 VAL A O 1
ATOM 653 N N . ASP A 1 83 ? 14.961 -37.562 -22.078 1 94.5 83 ASP A N 1
ATOM 654 C CA . ASP A 1 83 ? 13.695 -37.125 -22.641 1 94.5 83 ASP A CA 1
ATOM 655 C C . ASP A 1 83 ? 12.906 -36.281 -21.641 1 94.5 83 ASP A C 1
ATOM 657 O O . ASP A 1 83 ? 13.039 -36.469 -20.422 1 94.5 83 ASP A O 1
ATOM 661 N N . LEU A 1 84 ? 12.125 -35.406 -22.188 1 96.44 84 LEU A N 1
ATOM 662 C CA . LEU A 1 84 ? 11.359 -34.531 -21.281 1 96.44 84 LEU A CA 1
ATOM 663 C C . LEU A 1 84 ? 9.883 -34.938 -21.281 1 96.44 84 LEU A C 1
ATOM 665 O O . LEU A 1 84 ? 9.336 -35.312 -22.312 1 96.44 84 LEU A O 1
ATOM 669 N N . LYS A 1 85 ? 9.289 -34.938 -20.156 1 96.88 85 LYS A N 1
ATOM 670 C CA . LYS A 1 85 ? 7.848 -34.875 -19.953 1 96.88 85 LYS A CA 1
ATOM 671 C C . LYS A 1 85 ? 7.41 -33.5 -19.469 1 96.88 85 LYS A C 1
ATOM 673 O O . LYS A 1 85 ? 7.934 -33 -18.469 1 96.88 85 LYS A O 1
ATOM 678 N N . LEU A 1 86 ? 6.523 -32.875 -20.188 1 96.69 86 LEU A N 1
ATOM 679 C CA . LEU A 1 86 ? 6.031 -31.531 -19.859 1 96.69 86 LEU A CA 1
ATOM 680 C C . LEU A 1 86 ? 4.508 -31.531 -19.75 1 96.69 86 LEU A C 1
ATOM 682 O O . LEU A 1 86 ? 3.857 -32.531 -20.062 1 96.69 86 LEU A O 1
ATOM 686 N N . ASP A 1 87 ? 4.016 -30.391 -19.234 1 96.44 87 ASP A N 1
ATOM 687 C CA . ASP A 1 87 ? 2.58 -30.297 -18.984 1 96.44 87 ASP A CA 1
ATOM 688 C C . ASP A 1 87 ? 1.891 -29.438 -20.047 1 96.44 87 ASP A C 1
ATOM 690 O O . ASP A 1 87 ? 2.438 -28.422 -20.469 1 96.44 87 ASP A O 1
ATOM 694 N N . PHE A 1 88 ? 0.757 -29.828 -20.422 1 96.56 88 PHE A N 1
ATOM 695 C CA . PHE A 1 88 ? -0.186 -29.031 -21.188 1 96.56 88 PHE A CA 1
ATOM 696 C C . PHE A 1 88 ? -1.476 -28.812 -20.406 1 96.56 88 PHE A C 1
ATOM 698 O O . PHE A 1 88 ? -2.232 -29.75 -20.172 1 96.56 88 PHE A O 1
ATOM 705 N N . ILE A 1 89 ? -1.694 -27.578 -19.953 1 95.44 89 ILE A N 1
ATOM 706 C CA . ILE A 1 89 ? -2.918 -27.219 -19.25 1 95.44 89 ILE A CA 1
ATOM 707 C C . ILE A 1 89 ? -4.012 -26.859 -20.25 1 95.44 89 ILE A C 1
ATOM 709 O O . ILE A 1 89 ? -4.035 -25.75 -20.781 1 95.44 89 ILE A O 1
ATOM 713 N N . LEU A 1 90 ? -4.926 -27.734 -20.391 1 94.88 90 LEU A N 1
ATOM 714 C CA . LEU A 1 90 ? -5.875 -27.641 -21.5 1 94.88 90 LEU A CA 1
ATOM 715 C C . LEU A 1 90 ? -7.129 -26.891 -21.078 1 94.88 90 LEU A C 1
ATOM 717 O O . LEU A 1 90 ? -7.793 -26.266 -21.906 1 94.88 90 LEU A O 1
ATOM 721 N N . ASN A 1 91 ? -7.367 -26.859 -19.844 1 95.81 91 ASN A N 1
ATOM 722 C CA . ASN A 1 91 ? -8.672 -26.391 -19.391 1 95.81 91 ASN A CA 1
ATOM 723 C C . ASN A 1 91 ? -8.688 -24.875 -19.219 1 95.81 91 ASN A C 1
ATOM 725 O O . ASN A 1 91 ? -9.727 -24.234 -19.375 1 95.81 91 ASN A O 1
ATOM 729 N N . HIS A 1 92 ? -7.578 -24.359 -18.812 1 97.19 92 HIS A N 1
ATOM 730 C CA . HIS A 1 92 ? -7.629 -22.953 -18.391 1 97.19 92 HIS A CA 1
ATOM 731 C C . HIS A 1 92 ? -6.324 -22.234 -18.719 1 97.19 92 HIS A C 1
ATOM 733 O O . HIS A 1 92 ? -5.312 -22.875 -19 1 97.19 92 HIS A O 1
ATOM 739 N N . ALA A 1 93 ? -6.352 -20.969 -18.719 1 97.56 93 ALA A N 1
ATOM 740 C CA . ALA A 1 93 ? -5.215 -20.062 -18.797 1 97.56 93 ALA A CA 1
ATOM 741 C C . ALA A 1 93 ? -5.332 -18.938 -17.781 1 97.56 93 ALA A C 1
ATOM 743 O O . ALA A 1 93 ? -6.422 -18.672 -17.266 1 97.56 93 ALA A O 1
ATOM 744 N N . SER A 1 94 ? -4.219 -18.344 -17.438 1 97.44 94 SER A N 1
ATOM 745 C CA . SER A 1 94 ? -4.188 -17.25 -16.469 1 97.44 94 SER A CA 1
ATOM 746 C C . SER A 1 94 ? -4.984 -16.047 -16.969 1 97.44 94 SER A C 1
ATOM 748 O O . SER A 1 94 ? -5.008 -15.758 -18.172 1 97.44 94 SER A O 1
ATOM 750 N N . VAL A 1 95 ? -5.578 -15.328 -16.062 1 96.94 95 VAL A N 1
ATOM 751 C CA . VAL A 1 95 ? -6.199 -14.047 -16.375 1 96.94 95 VAL A CA 1
ATOM 752 C C . VAL A 1 95 ? -5.168 -13.109 -17 1 96.94 95 VAL A C 1
ATOM 754 O O . VAL A 1 95 ? -5.523 -12.219 -17.781 1 96.94 95 VAL A O 1
ATOM 757 N N . LEU A 1 96 ? -3.898 -13.367 -16.75 1 96.88 96 LEU A N 1
ATOM 758 C CA . LEU A 1 96 ? -2.828 -12.508 -17.25 1 96.88 96 LEU A CA 1
ATOM 759 C C . LEU A 1 96 ? -2.354 -12.969 -18.625 1 96.88 96 LEU A C 1
ATOM 761 O O . LEU A 1 96 ? -1.444 -12.367 -19.203 1 96.88 96 LEU A O 1
ATOM 765 N N . SER A 1 97 ? -3.008 -14.016 -19.156 1 97.62 97 SER A N 1
ATOM 766 C CA . SER A 1 97 ? -2.674 -14.445 -20.516 1 97.62 97 SER A CA 1
ATOM 767 C C . SER A 1 97 ? -2.957 -13.336 -21.516 1 97.62 97 SER A C 1
ATOM 769 O O . SER A 1 97 ? -3.83 -12.492 -21.297 1 97.62 97 SER A O 1
ATOM 771 N N . PRO A 1 98 ? -2.191 -13.328 -22.625 1 97.06 98 PRO A N 1
ATOM 772 C CA . PRO A 1 98 ? -2.438 -12.305 -23.641 1 97.06 98 PRO A CA 1
ATOM 773 C C . PRO A 1 98 ? -3.873 -12.32 -24.156 1 97.06 98 PRO A C 1
ATOM 775 O O . PRO A 1 98 ? -4.434 -11.266 -24.469 1 97.06 98 PRO A O 1
ATOM 778 N N . GLN A 1 99 ? -4.469 -13.445 -24.25 1 98.12 99 GLN A N 1
ATOM 779 C CA . GLN A 1 99 ? -5.832 -13.578 -24.766 1 98.12 99 GLN A CA 1
ATOM 780 C C . GLN A 1 99 ? -6.828 -12.898 -23.828 1 98.12 99 GLN A C 1
ATOM 782 O O . GLN A 1 99 ? -7.691 -12.141 -24.281 1 98.12 99 GLN A O 1
ATOM 787 N N . PHE A 1 100 ? -6.668 -13.148 -22.547 1 97.81 100 PHE A N 1
ATOM 788 C CA . PHE A 1 100 ? -7.629 -12.555 -21.609 1 97.81 100 PHE A CA 1
ATOM 789 C C . PHE A 1 100 ? -7.379 -11.062 -21.453 1 97.81 100 PHE A C 1
ATOM 791 O O . PHE A 1 100 ? -8.32 -10.281 -21.312 1 97.81 100 PHE A O 1
ATOM 798 N N . GLN A 1 101 ? -6.125 -10.695 -21.438 1 96.25 101 GLN A N 1
ATOM 799 C CA . GLN A 1 101 ? -5.805 -9.281 -21.344 1 96.25 101 GLN A CA 1
ATOM 800 C C . GLN A 1 101 ? -6.387 -8.508 -22.531 1 96.25 101 GLN A C 1
ATOM 802 O O . GLN A 1 101 ? -6.852 -7.375 -22.375 1 96.25 101 GLN A O 1
ATOM 807 N N . ASP A 1 102 ? -6.309 -9.125 -23.703 1 97.38 102 ASP A N 1
ATOM 808 C CA . ASP A 1 102 ? -6.934 -8.523 -24.875 1 97.38 102 ASP A CA 1
ATOM 809 C C . ASP A 1 102 ? -8.438 -8.383 -24.688 1 97.38 102 ASP A C 1
ATOM 811 O O . ASP A 1 102 ? -9.031 -7.367 -25.062 1 97.38 102 ASP A O 1
ATOM 815 N N . LEU A 1 103 ? -9.008 -9.352 -24.109 1 96.5 103 LEU A N 1
ATOM 816 C CA . LEU A 1 103 ? -10.438 -9.344 -23.828 1 96.5 103 LEU A CA 1
ATOM 817 C C . LEU A 1 103 ? -10.789 -8.234 -22.844 1 96.5 103 LEU A C 1
ATOM 819 O O . LEU A 1 103 ? -11.781 -7.52 -23.016 1 96.5 103 LEU A O 1
ATOM 823 N N . LEU A 1 104 ? -9.969 -8.062 -21.812 1 94.56 104 LEU A N 1
ATOM 824 C CA . LEU A 1 104 ? -10.195 -7.016 -20.828 1 94.56 104 LEU A CA 1
ATOM 825 C C . LEU A 1 104 ? -10.094 -5.633 -21.453 1 94.56 104 LEU A C 1
ATOM 827 O O . LEU A 1 104 ? -10.82 -4.711 -21.078 1 94.56 104 LEU A O 1
ATOM 831 N N . LYS A 1 105 ? -9.203 -5.512 -22.422 1 94.5 105 LYS A N 1
ATOM 832 C CA . LYS A 1 105 ? -8.938 -4.23 -23.062 1 94.5 105 LYS A CA 1
ATOM 833 C C . LYS A 1 105 ? -10.008 -3.896 -24.094 1 94.5 105 LYS A C 1
ATOM 835 O O . LYS A 1 105 ? -10.43 -2.742 -24.203 1 94.5 105 LYS A O 1
ATOM 840 N N . ASN A 1 106 ? -10.508 -4.949 -24.828 1 96.38 106 ASN A N 1
ATOM 841 C CA . ASN A 1 106 ? -11.328 -4.676 -26.016 1 96.38 106 ASN A CA 1
ATOM 842 C C . ASN A 1 106 ? -12.758 -5.164 -25.828 1 96.38 106 ASN A C 1
ATOM 844 O O . ASN A 1 106 ? -13.625 -4.879 -26.656 1 96.38 106 ASN A O 1
ATOM 848 N N . GLY A 1 107 ? -13.008 -5.91 -24.797 1 93.69 107 GLY A N 1
ATOM 849 C CA . GLY A 1 107 ? -14.352 -6.418 -24.547 1 93.69 107 GLY A CA 1
ATOM 850 C C . GLY A 1 107 ? -14.859 -7.324 -25.641 1 93.69 107 GLY A C 1
ATOM 851 O O . GLY A 1 107 ? -14.164 -8.25 -26.062 1 93.69 107 GLY A O 1
ATOM 852 N N . GLU A 1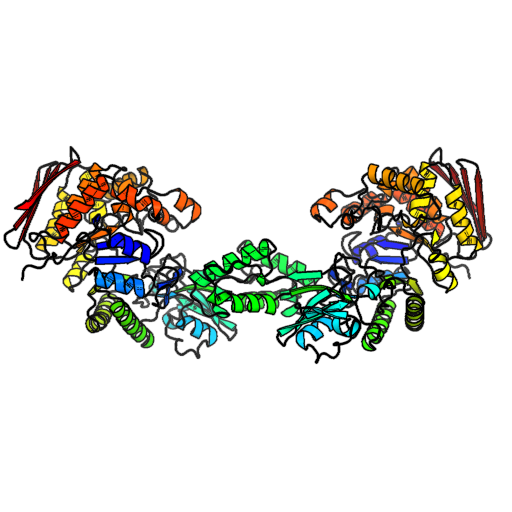 108 ? -16.031 -7.055 -26.109 1 90.06 108 GLU A N 1
ATOM 853 C CA . GLU A 1 108 ? -16.688 -7.875 -27.141 1 90.06 108 GLU A CA 1
ATOM 854 C C . GLU A 1 108 ? -16 -7.711 -28.484 1 90.06 108 GLU A C 1
ATOM 856 O O . GLU A 1 108 ? -16.188 -8.539 -29.391 1 90.06 108 GLU A O 1
ATOM 861 N N . LYS A 1 109 ? -15.25 -6.684 -28.594 1 94.88 109 LYS A N 1
ATOM 862 C CA . LYS A 1 109 ? -14.547 -6.438 -29.844 1 94.88 109 LYS A CA 1
ATOM 863 C C . LYS A 1 109 ? -13.242 -7.23 -29.922 1 94.88 109 LYS A C 1
ATOM 865 O O . LYS A 1 109 ? -12.586 -7.27 -30.969 1 94.88 109 LYS A O 1
ATOM 870 N N . SER A 1 110 ? -12.969 -7.863 -28.859 1 97.12 110 SER A N 1
ATOM 871 C CA . SER A 1 110 ? -11.758 -8.672 -28.828 1 97.12 110 SER A CA 1
ATOM 872 C C . SER A 1 110 ? -11.867 -9.867 -29.766 1 97.12 110 SER A C 1
ATOM 874 O O . SER A 1 110 ? -12.914 -10.523 -29.828 1 97.12 110 SER A O 1
ATOM 876 N N . LYS A 1 111 ? -10.828 -10.172 -30.5 1 97.06 111 LYS A N 1
ATOM 877 C CA . LYS A 1 111 ? -10.805 -11.391 -31.297 1 97.06 111 LYS A CA 1
ATOM 878 C C . LYS A 1 111 ? -10.906 -12.625 -30.422 1 97.06 111 LYS A C 1
ATOM 880 O O . LYS A 1 111 ? -11.234 -13.711 -30.906 1 97.06 111 LYS A O 1
ATOM 885 N N . TYR A 1 112 ? -10.672 -12.469 -29.109 1 97.75 112 TYR A N 1
ATOM 886 C CA . TYR A 1 112 ? -10.695 -13.586 -28.172 1 97.75 112 TYR A CA 1
ATOM 887 C C . TYR A 1 112 ? -11.992 -13.602 -27.359 1 97.75 112 TYR A C 1
ATOM 889 O O . TYR A 1 112 ? -12.062 -14.219 -26.297 1 97.75 112 TYR A O 1
ATOM 897 N N . ALA A 1 113 ? -12.992 -12.961 -27.828 1 95 113 ALA A N 1
ATOM 898 C CA . ALA A 1 113 ? -14.266 -12.852 -27.125 1 95 113 ALA A CA 1
ATOM 899 C C . ALA A 1 113 ? -14.852 -14.227 -26.828 1 95 113 ALA A C 1
ATOM 901 O O . ALA A 1 113 ? -15.516 -14.422 -25.812 1 95 113 ALA A O 1
ATOM 902 N N . ASP A 1 114 ? -14.508 -15.227 -27.688 1 96.44 114 ASP A N 1
ATOM 903 C CA . ASP A 1 114 ? -15.055 -16.578 -27.516 1 96.44 114 ASP A CA 1
ATOM 904 C C . ASP A 1 114 ? -13.977 -17.547 -27.062 1 96.44 114 ASP A C 1
ATOM 906 O O . ASP A 1 114 ? -14.156 -18.766 -27.141 1 96.44 114 ASP A O 1
ATOM 910 N N . PHE A 1 115 ? -12.867 -17.031 -26.672 1 98.44 115 PHE A N 1
ATOM 911 C CA . PHE A 1 115 ? -11.742 -17.859 -26.266 1 98.44 115 PHE A CA 1
ATOM 912 C C . PHE A 1 115 ? -11.977 -18.469 -24.875 1 98.44 115 PHE A C 1
ATOM 914 O O . PHE A 1 115 ? -11.516 -19.578 -24.594 1 98.44 115 PHE A O 1
ATOM 921 N N . PHE A 1 116 ? -12.695 -17.75 -24.062 1 98.5 116 PHE A N 1
ATOM 922 C CA . PHE A 1 116 ? -13.039 -18.172 -22.703 1 98.5 116 PHE A CA 1
ATOM 923 C C . PHE A 1 116 ? -14.539 -18.406 -22.578 1 98.5 116 PHE A C 1
ATOM 925 O O . PHE A 1 116 ? -15.328 -17.875 -23.359 1 98.5 116 PHE A O 1
ATOM 932 N N . ILE A 1 117 ? -14.93 -19.156 -21.609 1 98.12 117 ILE A N 1
ATOM 933 C CA . ILE A 1 117 ? -16.344 -19.516 -21.484 1 98.12 117 ILE A CA 1
ATOM 934 C C . ILE A 1 117 ? -17.109 -18.375 -20.797 1 98.12 117 ILE A C 1
ATOM 936 O O . ILE A 1 117 ? -16.922 -18.141 -19.609 1 98.12 117 ILE A O 1
ATOM 940 N N . ASN A 1 118 ? -17.891 -17.734 -21.641 1 97.75 118 ASN A N 1
ATOM 941 C CA . ASN A 1 118 ? -18.844 -16.781 -21.078 1 97.75 118 ASN A CA 1
ATOM 942 C C . ASN A 1 118 ? -20.016 -17.5 -20.406 1 97.75 118 ASN A C 1
ATOM 944 O O . ASN A 1 118 ? -20.75 -18.234 -21.062 1 97.75 118 ASN A O 1
ATOM 948 N N . TRP A 1 119 ? -20.125 -17.297 -19.156 1 97.94 119 TRP A N 1
ATOM 949 C CA . TRP A 1 119 ? -21.109 -18.016 -18.359 1 97.94 119 TRP A CA 1
ATOM 950 C C . TRP A 1 119 ? -22.5 -17.828 -18.922 1 97.94 119 TRP A C 1
ATOM 952 O O . TRP A 1 119 ? -23.25 -18.797 -19.094 1 97.94 119 TRP A O 1
ATOM 962 N N . ASN A 1 120 ? -22.906 -16.578 -19.188 1 97.81 120 ASN A N 1
ATOM 963 C CA . ASN A 1 120 ? -24.25 -16.266 -19.672 1 97.81 120 ASN A CA 1
ATOM 964 C C . ASN A 1 120 ? -24.5 -16.875 -21.047 1 97.81 120 ASN A C 1
ATOM 966 O O . ASN A 1 120 ? -25.594 -17.359 -21.328 1 97.81 120 ASN A O 1
ATOM 970 N N . LYS A 1 121 ? -23.578 -16.797 -21.938 1 96.56 121 LYS A N 1
ATOM 971 C CA . LYS A 1 121 ? -23.734 -17.422 -23.25 1 96.56 121 LYS A CA 1
ATOM 972 C C . LYS A 1 121 ? -23.859 -18.938 -23.125 1 96.56 121 LYS A C 1
ATOM 974 O O . LYS A 1 121 ? -24.672 -19.562 -23.812 1 96.56 121 LYS A O 1
ATOM 979 N N . PHE A 1 122 ? -23.062 -19.562 -22.25 1 97.12 122 PHE A N 1
ATOM 980 C CA . PHE A 1 122 ? -23.094 -21 -22.031 1 97.12 122 PHE A CA 1
ATOM 981 C C . PHE A 1 122 ? -24.469 -21.453 -21.547 1 97.12 122 PHE A C 1
ATOM 983 O O . PHE A 1 122 ? -24.953 -22.5 -21.984 1 97.12 122 PHE A O 1
ATOM 990 N N . TRP A 1 123 ? -25.109 -20.656 -20.734 1 97.38 123 TRP A N 1
ATOM 991 C CA . TRP A 1 123 ? -26.359 -21.062 -20.094 1 97.38 123 TRP A CA 1
ATOM 992 C C . TRP A 1 123 ? -27.547 -20.391 -20.766 1 97.38 123 TRP A C 1
ATOM 994 O O . TRP A 1 123 ? -28.641 -20.328 -20.203 1 97.38 123 TRP A O 1
ATOM 1004 N N . ASP A 1 124 ? -27.297 -19.828 -21.875 1 96.62 124 ASP A N 1
ATOM 1005 C CA . ASP A 1 124 ? -28.391 -19.188 -22.609 1 96.62 124 ASP A CA 1
ATOM 1006 C C . ASP A 1 124 ? -29.562 -20.141 -22.781 1 96.62 124 ASP A C 1
ATOM 1008 O O . ASP A 1 124 ? -29.406 -21.25 -23.266 1 96.62 124 ASP A O 1
ATOM 1012 N N . GLY A 1 125 ? -30.734 -19.688 -22.359 1 96.44 125 GLY A N 1
ATOM 1013 C CA . GLY A 1 125 ? -31.953 -20.484 -22.484 1 96.44 125 GLY A CA 1
ATOM 1014 C C . GLY A 1 125 ? -32.062 -21.562 -21.422 1 96.44 125 GLY A C 1
ATOM 1015 O O . GLY A 1 125 ? -33.031 -22.312 -21.391 1 96.44 125 GLY A O 1
ATOM 1016 N N . CYS A 1 126 ? -31.172 -21.688 -20.516 1 97.25 126 CYS A N 1
ATOM 1017 C CA . CYS A 1 126 ? -31.109 -22.781 -19.562 1 97.25 126 CYS A CA 1
ATOM 1018 C C . CYS A 1 126 ? -31.266 -22.281 -18.141 1 97.25 126 CYS A C 1
ATOM 1020 O O . CYS A 1 126 ? -30.922 -22.984 -17.188 1 97.25 126 CYS A O 1
ATOM 1022 N N . GLY A 1 127 ? -31.688 -21.109 -17.969 1 97.38 127 GLY A N 1
ATOM 1023 C CA . GLY A 1 127 ? -31.844 -20.516 -16.641 1 97.38 127 GLY A CA 1
ATOM 1024 C C . GLY A 1 127 ? -32.375 -19.109 -16.688 1 97.38 127 GLY A C 1
ATOM 1025 O O . GLY A 1 127 ? -33 -18.688 -17.688 1 97.38 127 GLY A O 1
ATOM 1026 N N . ASP A 1 128 ? -32.25 -18.297 -15.484 1 97.69 128 ASP A N 1
ATOM 1027 C CA . ASP A 1 128 ? -32.781 -16.938 -15.375 1 97.69 128 ASP A CA 1
ATOM 1028 C C . ASP A 1 128 ? -31.672 -15.953 -14.992 1 97.69 128 ASP A C 1
ATOM 1030 O O . ASP A 1 128 ? -30.797 -16.266 -14.18 1 97.69 128 ASP A O 1
ATOM 1034 N N . MET A 1 129 ? -31.797 -14.836 -15.617 1 97.38 129 MET A N 1
ATOM 1035 C CA . MET A 1 129 ? -30.859 -13.766 -15.32 1 97.38 129 MET A CA 1
ATOM 1036 C C . MET A 1 129 ? -31.062 -13.242 -13.898 1 97.38 129 MET A C 1
ATOM 1038 O O . MET A 1 129 ? -32.188 -12.906 -13.516 1 97.38 129 MET A O 1
ATOM 1042 N N . THR A 1 130 ? -30.031 -13.219 -13.102 1 96.75 130 THR A N 1
ATOM 1043 C CA . THR A 1 130 ? -30.094 -12.703 -11.742 1 96.75 130 THR A CA 1
ATOM 1044 C C . THR A 1 130 ? -29.906 -11.188 -11.727 1 96.75 130 THR A C 1
ATOM 1046 O O . THR A 1 130 ? -29.531 -10.594 -12.742 1 96.75 130 THR A O 1
ATOM 1049 N N . LYS A 1 131 ? -30.094 -10.578 -10.531 1 93.56 131 LYS A N 1
ATOM 1050 C CA . LYS A 1 131 ? -29.875 -9.148 -10.344 1 93.56 131 LYS A CA 1
ATOM 1051 C C . LYS A 1 131 ? -28.391 -8.797 -10.445 1 93.56 131 LYS A C 1
ATOM 1053 O O . LYS A 1 131 ? -28.047 -7.672 -10.805 1 93.56 131 LYS A O 1
ATOM 1058 N N . ASP A 1 132 ? -27.516 -9.836 -10.281 1 92.69 132 ASP A N 1
ATOM 1059 C CA . ASP A 1 132 ? -26.078 -9.617 -10.273 1 92.69 132 ASP A CA 1
ATOM 1060 C C . ASP A 1 132 ? -25.484 -9.758 -11.68 1 92.69 132 ASP A C 1
ATOM 1062 O O . ASP A 1 132 ? -24.297 -9.57 -11.883 1 92.69 132 ASP A O 1
ATOM 1066 N N . GLY A 1 133 ? -26.297 -10.125 -12.594 1 95.25 133 GLY A N 1
ATOM 1067 C CA . GLY A 1 133 ? -25.891 -10.055 -13.984 1 95.25 133 GLY A CA 1
ATOM 1068 C C . GLY A 1 133 ? -25.391 -11.383 -14.531 1 95.25 133 GLY A C 1
ATOM 1069 O O . GLY A 1 133 ? -24.734 -11.422 -15.57 1 95.25 133 GLY A O 1
ATOM 1070 N N . TYR A 1 134 ? -25.656 -12.508 -13.82 1 97.56 134 TYR A N 1
ATOM 1071 C CA . TYR A 1 134 ? -25.297 -13.828 -14.336 1 97.56 134 TYR A CA 1
ATOM 1072 C C . TYR A 1 134 ? -26.516 -14.734 -14.383 1 97.56 134 TYR A C 1
ATOM 1074 O O . TYR A 1 134 ? -27.484 -14.539 -13.633 1 97.56 134 TYR A O 1
ATOM 1082 N N . VAL A 1 135 ? -26.562 -15.656 -15.305 1 97.88 135 VAL A N 1
ATOM 1083 C CA . VAL A 1 135 ? -27.656 -16.609 -15.445 1 97.88 135 VAL A CA 1
ATOM 1084 C C . VAL A 1 135 ? -27.578 -17.656 -14.344 1 97.88 135 VAL A C 1
ATOM 1086 O O . VAL A 1 135 ? -26.531 -18.297 -14.156 1 97.88 135 VAL A O 1
ATOM 1089 N N . GLN A 1 136 ? -28.625 -17.75 -13.578 1 97.69 136 GLN A N 1
ATOM 1090 C CA . GLN A 1 136 ? -28.797 -18.875 -12.664 1 97.69 136 GLN A CA 1
ATOM 1091 C C . GLN A 1 136 ? -29.406 -20.078 -13.375 1 97.69 136 GLN A C 1
ATOM 1093 O O . GLN A 1 136 ? -30.578 -20.062 -13.75 1 97.69 136 GLN A O 1
ATOM 1098 N N . PRO A 1 137 ? -28.578 -21.078 -13.617 1 97.06 137 PRO A N 1
ATOM 1099 C CA . PRO A 1 137 ? -29.109 -22.234 -14.32 1 97.06 137 PRO A CA 1
ATOM 1100 C C . PRO A 1 137 ? -30.25 -22.922 -13.562 1 97.06 137 PRO A C 1
ATOM 1102 O O . PRO A 1 137 ? -30.281 -22.875 -12.328 1 97.06 137 PRO A O 1
ATOM 1105 N N . ARG A 1 138 ? -31.156 -23.578 -14.344 1 97 138 ARG A N 1
ATOM 1106 C CA . ARG A 1 138 ? -32.219 -24.375 -13.719 1 97 138 ARG A CA 1
ATOM 1107 C C . ARG A 1 138 ? -31.625 -25.484 -12.859 1 97 138 ARG A C 1
ATOM 1109 O O . ARG A 1 138 ? -30.641 -26.125 -13.25 1 97 138 ARG A O 1
ATOM 1116 N N . GLU A 1 139 ? -32.219 -25.719 -11.75 1 94.62 139 GLU A N 1
ATOM 1117 C CA . GLU A 1 139 ? -31.734 -26.672 -10.766 1 94.62 139 GLU A CA 1
ATOM 1118 C C . GLU A 1 139 ? -31.531 -28.062 -11.383 1 94.62 139 GLU A C 1
ATOM 1120 O O . GLU A 1 139 ? -30.562 -28.75 -11.062 1 94.62 139 GLU A O 1
ATOM 1125 N N . GLU A 1 140 ? -32.375 -28.5 -12.203 1 94.69 140 GLU A N 1
ATOM 1126 C CA . GLU A 1 140 ? -32.312 -29.844 -12.797 1 94.69 140 GLU A CA 1
ATOM 1127 C C . GLU A 1 140 ? -31.094 -29.984 -13.688 1 94.69 140 GLU A C 1
ATOM 1129 O O . GLU A 1 140 ? -30.625 -31.109 -13.914 1 94.69 140 GLU A O 1
ATOM 1134 N N . LEU A 1 141 ? -30.562 -28.891 -14.188 1 94.56 141 LEU A N 1
ATOM 1135 C CA . LEU A 1 141 ? -29.438 -28.938 -15.117 1 94.56 141 LEU A CA 1
ATOM 1136 C C . LEU A 1 141 ? -28.109 -28.859 -14.367 1 94.56 141 LEU A C 1
ATOM 1138 O O . LEU A 1 141 ? -27.062 -29.172 -14.938 1 94.56 141 LEU A O 1
ATOM 1142 N N . ILE A 1 142 ? -28.125 -28.453 -13.109 1 91.88 142 ILE A N 1
ATOM 1143 C CA . ILE A 1 142 ? -26.859 -28.219 -12.43 1 91.88 142 ILE A CA 1
ATOM 1144 C C . ILE A 1 142 ? -26.719 -29.156 -11.234 1 91.88 142 ILE A C 1
ATOM 1146 O O . ILE A 1 142 ? -25.641 -29.266 -10.641 1 91.88 142 ILE A O 1
ATOM 1150 N N . LYS A 1 143 ? -27.75 -29.812 -10.812 1 88.31 143 LYS A N 1
ATOM 1151 C CA . LYS A 1 143 ? -27.781 -30.625 -9.594 1 88.31 143 LYS A CA 1
ATOM 1152 C C . LYS A 1 143 ? -26.703 -31.703 -9.625 1 88.31 143 LYS A C 1
ATOM 1154 O O . LYS A 1 143 ? -26.141 -32.062 -8.586 1 88.31 143 LYS A O 1
ATOM 1159 N N . ASP A 1 144 ? -26.359 -32.219 -10.82 1 85.56 144 ASP A N 1
ATOM 1160 C CA . ASP A 1 144 ? -25.375 -33.312 -10.93 1 85.56 144 ASP A CA 1
ATOM 1161 C C . ASP A 1 144 ? -24.016 -32.781 -11.352 1 85.56 144 ASP A C 1
ATOM 1163 O O . ASP A 1 144 ? -23.078 -33.562 -11.578 1 85.56 144 ASP A O 1
ATOM 1167 N N . MET A 1 145 ? -23.969 -31.5 -11.477 1 86.88 145 MET A N 1
ATOM 1168 C CA . MET A 1 145 ? -22.734 -30.906 -11.961 1 86.88 145 MET A CA 1
ATOM 1169 C C . MET A 1 145 ? -21.688 -30.859 -10.852 1 86.88 145 MET A C 1
ATOM 1171 O O . MET A 1 145 ? -22 -30.594 -9.695 1 86.88 145 MET A O 1
ATOM 1175 N N . PHE A 1 146 ? -20.422 -31.094 -11.297 1 82.88 146 PHE A N 1
ATOM 1176 C CA . PHE A 1 146 ? -19.297 -31.094 -10.367 1 82.88 146 PHE A CA 1
ATOM 1177 C C . PHE A 1 146 ? -18.641 -29.734 -10.32 1 82.88 146 PHE A C 1
ATOM 1179 O O . PHE A 1 146 ? -18.172 -29.219 -11.344 1 82.88 146 PHE A O 1
ATOM 1186 N N . PHE A 1 147 ? -18.719 -29.109 -9.117 1 81.19 147 PHE A N 1
ATOM 1187 C CA . PHE A 1 147 ? -18 -27.859 -8.898 1 81.19 147 PHE A CA 1
ATOM 1188 C C . PHE A 1 147 ? -16.875 -28.047 -7.898 1 81.19 147 PHE A C 1
ATOM 1190 O O . PHE A 1 147 ? -17.062 -28.656 -6.848 1 81.19 147 PHE A O 1
ATOM 1197 N N . ARG A 1 148 ? -15.711 -27.5 -8.203 1 79.69 148 ARG A N 1
ATOM 1198 C CA . ARG A 1 148 ? -14.523 -27.625 -7.371 1 79.69 148 ARG A CA 1
ATOM 1199 C C . ARG A 1 148 ? -14.562 -26.656 -6.191 1 79.69 148 ARG A C 1
ATOM 1201 O O . ARG A 1 148 ? -13.922 -26.891 -5.168 1 79.69 148 ARG A O 1
ATOM 1208 N N . LYS A 1 149 ? -15.305 -25.562 -6.367 1 78.75 149 LYS A N 1
ATOM 1209 C CA . LYS A 1 149 ? -15.406 -24.547 -5.324 1 78.75 149 LYS A CA 1
ATOM 1210 C C . LYS A 1 149 ? -16.859 -24.344 -4.898 1 78.75 149 LYS A C 1
ATOM 1212 O O . LYS A 1 149 ? -17.781 -24.703 -5.637 1 78.75 149 LYS A O 1
ATOM 1217 N N . PRO A 1 150 ? -16.953 -23.844 -3.668 1 81 150 PRO A N 1
ATOM 1218 C CA . PRO A 1 150 ? -18.328 -23.547 -3.246 1 81 150 PRO A CA 1
ATOM 1219 C C . PRO A 1 150 ? -18.984 -22.469 -4.105 1 81 150 PRO A C 1
ATOM 1221 O O . PRO A 1 150 ? -18.328 -21.484 -4.48 1 81 150 PRO A O 1
ATOM 1224 N N . GLY A 1 151 ? -20.188 -22.797 -4.426 1 85.5 151 GLY A N 1
ATOM 1225 C CA . GLY A 1 151 ? -20.922 -21.828 -5.23 1 85.5 151 GLY A CA 1
ATOM 1226 C C . GLY A 1 151 ? -20.672 -21.969 -6.719 1 85.5 151 GLY A C 1
ATOM 1227 O O . GLY A 1 151 ? -20.062 -22.953 -7.156 1 85.5 151 GLY A O 1
ATOM 1228 N N . LEU A 1 152 ? -21.188 -21.078 -7.48 1 92.81 152 LEU A N 1
ATOM 1229 C CA . LEU A 1 152 ? -21 -21.109 -8.93 1 92.81 152 LEU A CA 1
ATOM 1230 C C . LEU A 1 152 ? -19.609 -20.656 -9.312 1 92.81 152 LEU A C 1
ATOM 1232 O O . LEU A 1 152 ? -19.078 -19.703 -8.727 1 92.81 152 LEU A O 1
ATOM 1236 N N . PRO A 1 153 ? -18.906 -21.344 -10.164 1 95.19 153 PRO A N 1
ATOM 1237 C CA . PRO A 1 153 ? -17.531 -21.016 -10.562 1 95.19 153 PRO A CA 1
ATOM 1238 C C . PRO A 1 153 ? -17.469 -19.828 -11.523 1 95.19 153 PRO A C 1
ATOM 1240 O O . PRO A 1 153 ? -17.047 -19.984 -12.672 1 95.19 153 PRO A O 1
ATOM 1243 N N . ILE A 1 154 ? -17.844 -18.625 -10.984 1 96.69 154 ILE A N 1
ATOM 1244 C CA . ILE A 1 154 ? -17.984 -17.438 -11.82 1 96.69 154 ILE A CA 1
ATOM 1245 C C . ILE A 1 154 ? -17 -16.359 -11.359 1 96.69 154 ILE A C 1
ATOM 1247 O O . ILE A 1 154 ? -16.844 -16.125 -10.164 1 96.69 154 ILE A O 1
ATOM 1251 N N . LEU A 1 155 ? -16.266 -15.859 -12.266 1 96.62 155 LEU A N 1
ATOM 1252 C CA . LEU A 1 155 ? -15.57 -14.602 -12.047 1 96.62 155 LEU A CA 1
ATOM 1253 C C . LEU A 1 155 ? -16.25 -13.469 -12.812 1 96.62 155 LEU A C 1
ATOM 1255 O O . LEU A 1 155 ? -16.359 -13.523 -14.039 1 96.62 155 LEU A O 1
ATOM 1259 N N . MET A 1 156 ? -16.781 -12.5 -12.07 1 96.06 156 MET A N 1
ATOM 1260 C CA . MET A 1 156 ? -17.359 -11.32 -12.711 1 96.06 156 MET A CA 1
ATOM 1261 C C . MET A 1 156 ? -16.281 -10.359 -13.18 1 96.06 156 MET A C 1
ATOM 1263 O O . MET A 1 156 ? -15.492 -9.859 -12.375 1 96.06 156 MET A O 1
ATOM 1267 N N . VAL A 1 157 ? -16.203 -10.109 -14.422 1 95.56 157 VAL A N 1
ATOM 1268 C CA . VAL A 1 157 ? -15.141 -9.305 -15.008 1 95.56 157 VAL A CA 1
ATOM 1269 C C . VAL A 1 157 ? -15.711 -7.992 -15.531 1 95.56 157 VAL A C 1
ATOM 1271 O O . VAL A 1 157 ? -16.703 -7.984 -16.266 1 95.56 157 VAL A O 1
ATOM 1274 N N . ARG A 1 158 ? -15.07 -6.938 -15.141 1 94 158 ARG A N 1
ATOM 1275 C CA . ARG A 1 158 ? -15.492 -5.613 -15.586 1 94 158 ARG A CA 1
ATOM 1276 C C . ARG A 1 158 ? -14.969 -5.312 -16.984 1 94 158 ARG A C 1
ATOM 1278 O O . ARG A 1 158 ? -13.758 -5.293 -17.203 1 94 158 ARG A O 1
ATOM 1285 N N . MET A 1 159 ? -15.875 -5.062 -17.875 1 93.25 159 MET A N 1
ATOM 1286 C CA . MET A 1 159 ? -15.539 -4.766 -19.266 1 93.25 159 MET A CA 1
ATOM 1287 C C . MET A 1 159 ? -15.305 -3.271 -19.469 1 93.25 159 MET A C 1
ATOM 1289 O O . MET A 1 159 ? -15.672 -2.465 -18.609 1 93.25 159 MET A O 1
ATOM 1293 N N . PRO A 1 160 ? -14.648 -2.859 -20.594 1 91.25 160 PRO A N 1
ATOM 1294 C CA . PRO A 1 160 ? -14.344 -1.445 -20.844 1 91.25 160 PRO A CA 1
ATOM 1295 C C . PRO A 1 160 ? -15.594 -0.57 -20.859 1 91.25 160 PRO A C 1
ATOM 1297 O O . PRO A 1 160 ? -15.523 0.622 -20.547 1 91.25 160 PRO A O 1
ATOM 1300 N N . ASP A 1 161 ? -16.766 -1.137 -21.109 1 91.25 161 ASP A N 1
ATOM 1301 C CA . ASP A 1 161 ? -18 -0.357 -21.188 1 91.25 161 ASP A CA 1
ATOM 1302 C C . ASP A 1 161 ? -18.672 -0.266 -19.828 1 91.25 161 ASP A C 1
ATOM 1304 O O . ASP A 1 161 ? -19.781 0.262 -19.719 1 91.25 161 ASP A O 1
ATOM 1308 N N . GLY A 1 162 ? -18.062 -0.788 -18.812 1 89.38 162 GLY A N 1
ATOM 1309 C CA . GLY A 1 162 ? -18.547 -0.644 -17.453 1 89.38 162 GLY A CA 1
ATOM 1310 C C . GLY A 1 162 ? -19.406 -1.813 -17 1 89.38 162 GLY A C 1
ATOM 1311 O O . GLY A 1 162 ? -19.719 -1.937 -15.812 1 89.38 162 GLY A O 1
ATOM 1312 N N . ARG A 1 163 ? -19.797 -2.699 -17.953 1 91.19 163 ARG A N 1
ATOM 1313 C CA . ARG A 1 163 ? -20.625 -3.857 -17.609 1 91.19 163 ARG A CA 1
ATOM 1314 C C . ARG A 1 163 ? -19.766 -4.961 -17 1 91.19 163 ARG A C 1
ATOM 1316 O O . ARG A 1 163 ? -18.609 -5.152 -17.391 1 91.19 163 ARG A O 1
ATOM 1323 N N . ASP A 1 164 ? -20.312 -5.699 -15.992 1 94.56 164 ASP A N 1
ATOM 1324 C CA . ASP A 1 164 ? -19.688 -6.914 -15.461 1 94.56 164 ASP A CA 1
ATOM 1325 C C . ASP A 1 164 ? -20.172 -8.148 -16.219 1 94.56 164 ASP A C 1
ATOM 1327 O O . ASP A 1 164 ? -21.375 -8.383 -16.344 1 94.56 164 ASP A O 1
ATOM 1331 N N . VAL A 1 165 ? -19.281 -8.875 -16.766 1 96.25 165 VAL A N 1
ATOM 1332 C CA . VAL A 1 165 ? -19.594 -10.094 -17.516 1 96.25 165 VAL A CA 1
ATOM 1333 C C . VAL A 1 165 ? -19.062 -11.312 -16.766 1 96.25 165 VAL A C 1
ATOM 1335 O O . VAL A 1 165 ? -17.906 -11.328 -16.344 1 96.25 165 VAL A O 1
ATOM 1338 N N . PRO A 1 166 ? -19.922 -12.32 -16.594 1 97.56 166 PRO A N 1
ATOM 1339 C CA . PRO A 1 166 ? -19.5 -13.516 -15.875 1 97.56 166 PRO A CA 1
ATOM 1340 C C . PRO A 1 166 ? -18.75 -14.508 -16.766 1 97.56 166 PRO A C 1
ATOM 1342 O O . PRO A 1 166 ? -19.203 -14.828 -17.859 1 97.56 166 PRO A O 1
ATOM 1345 N N . TYR A 1 167 ? -17.625 -14.961 -16.297 1 97.88 167 TYR A N 1
ATOM 1346 C CA . TYR A 1 167 ? -16.844 -15.984 -17 1 97.88 167 TYR A CA 1
ATOM 1347 C C . TYR A 1 167 ? -16.641 -17.203 -16.109 1 97.88 167 TYR A C 1
ATOM 1349 O O . TYR A 1 167 ? -16.562 -17.078 -14.875 1 97.88 167 TYR A O 1
ATOM 1357 N N . TRP A 1 168 ? -16.594 -18.344 -16.734 1 97.44 168 TRP A N 1
ATOM 1358 C CA . TRP A 1 168 ? -16.375 -19.594 -16.016 1 97.44 168 TRP A CA 1
ATOM 1359 C C . TRP A 1 168 ? -14.961 -19.672 -15.453 1 97.44 168 TRP A C 1
ATOM 1361 O O . TRP A 1 168 ? -13.984 -19.469 -16.188 1 97.44 168 TRP A O 1
ATOM 1371 N N . ASN A 1 169 ? -14.867 -19.953 -14.203 1 96.38 169 ASN A N 1
ATOM 1372 C CA . ASN A 1 169 ? -13.602 -20.125 -13.5 1 96.38 169 ASN A CA 1
ATOM 1373 C C . ASN A 1 169 ? -13.648 -21.312 -12.539 1 96.38 169 ASN A C 1
ATOM 1375 O O . ASN A 1 169 ? -14.133 -21.188 -11.414 1 96.38 169 ASN A O 1
ATOM 1379 N N . THR A 1 170 ? -13.102 -22.359 -12.914 1 94.06 170 THR A N 1
ATOM 1380 C CA . THR A 1 170 ? -13.195 -23.625 -12.188 1 94.06 170 THR A CA 1
ATOM 1381 C C . THR A 1 170 ? -12.281 -23.609 -10.969 1 94.06 170 THR A C 1
ATOM 1383 O O . THR A 1 170 ? -12.664 -24.094 -9.898 1 94.06 170 THR A O 1
ATOM 1386 N N . PHE A 1 171 ? -11.133 -23 -11.086 1 91.56 171 PHE A N 1
ATOM 1387 C CA . PHE A 1 171 ? -10.117 -23.141 -10.055 1 91.56 171 PHE A CA 1
ATOM 1388 C C . PHE A 1 171 ? -9.93 -21.828 -9.297 1 91.56 171 PHE A C 1
ATOM 1390 O O . PHE A 1 171 ? -10.898 -21.25 -8.82 1 91.56 171 PHE A O 1
ATOM 1397 N N . TYR A 1 172 ? -8.758 -21.328 -9.195 1 90.5 172 TYR A N 1
ATOM 1398 C CA . TYR A 1 172 ? -8.453 -20.203 -8.32 1 90.5 172 TYR A CA 1
ATOM 1399 C C . TYR A 1 172 ? -8.859 -18.891 -8.969 1 90.5 172 TYR A C 1
ATOM 1401 O O . TYR A 1 172 ? -8.711 -18.719 -10.18 1 90.5 172 TYR A O 1
ATOM 1409 N N . GLN A 1 173 ? -9.414 -18.031 -8.133 1 92.88 173 GLN A N 1
ATOM 1410 C CA . GLN A 1 173 ? -9.664 -16.656 -8.539 1 92.88 173 GLN A CA 1
ATOM 1411 C C . GLN A 1 173 ? -9.461 -15.688 -7.379 1 92.88 173 GLN A C 1
ATOM 1413 O O . GLN A 1 173 ? -9.586 -16.078 -6.215 1 92.88 173 GLN A O 1
ATOM 1418 N N . GLU A 1 174 ? -9.102 -14.531 -7.719 1 93.94 174 GLU A N 1
ATOM 1419 C CA . GLU A 1 174 ? -8.953 -13.461 -6.738 1 93.94 174 GLU A CA 1
ATOM 1420 C C . GLU A 1 174 ? -9.188 -12.094 -7.371 1 93.94 174 GLU A C 1
ATOM 1422 O O . GLU A 1 174 ? -8.742 -11.836 -8.492 1 93.94 174 GLU A O 1
ATOM 1427 N N . VAL A 1 175 ? -9.992 -11.328 -6.707 1 95.94 175 VAL A N 1
ATOM 1428 C CA . VAL A 1 175 ? -10.172 -9.93 -7.098 1 95.94 175 VAL A CA 1
ATOM 1429 C C . VAL A 1 175 ? -9.438 -9.023 -6.117 1 95.94 175 VAL A C 1
ATOM 1431 O O . VAL A 1 175 ? -9.602 -9.148 -4.902 1 95.94 175 VAL A O 1
ATOM 1434 N N . LYS A 1 176 ? -8.609 -8.148 -6.664 1 95.19 176 LYS A N 1
ATOM 1435 C CA . LYS A 1 176 ? -7.855 -7.199 -5.852 1 95.19 176 LYS A CA 1
ATOM 1436 C C . LYS A 1 176 ? -8.25 -5.762 -6.18 1 95.19 176 LYS A C 1
ATOM 1438 O O . LYS A 1 176 ? -8.281 -5.371 -7.348 1 95.19 176 LYS A O 1
ATOM 1443 N N . TYR A 1 177 ? -8.57 -5.066 -5.145 1 97.19 177 TYR A N 1
ATOM 1444 C CA . TYR A 1 177 ? -8.891 -3.652 -5.32 1 97.19 177 TYR A CA 1
ATOM 1445 C C . TYR A 1 177 ? -7.695 -2.771 -4.984 1 97.19 177 TYR A C 1
ATOM 1447 O O . TYR A 1 177 ? -6.918 -3.088 -4.082 1 97.19 177 TYR A O 1
ATOM 1455 N N . PRO A 1 178 ? -7.551 -1.635 -5.73 1 95.5 178 PRO A N 1
ATOM 1456 C CA . PRO A 1 178 ? -6.434 -0.734 -5.445 1 95.5 178 PRO A CA 1
ATOM 1457 C C . PRO A 1 178 ? -6.57 -0.028 -4.098 1 95.5 178 PRO A C 1
ATOM 1459 O O . PRO A 1 178 ? -7.676 0.062 -3.555 1 95.5 178 PRO A O 1
ATOM 1462 N N . ARG A 1 179 ? -5.418 0.344 -3.531 1 96.19 179 ARG A N 1
ATOM 1463 C CA . ARG A 1 179 ? -5.367 1.205 -2.355 1 96.19 179 ARG A CA 1
ATOM 1464 C C . ARG A 1 179 ? -4.98 2.631 -2.734 1 96.19 179 ARG A C 1
ATOM 1466 O O . ARG A 1 179 ? -3.816 2.904 -3.033 1 96.19 179 ARG A O 1
ATOM 1473 N N . PHE A 1 180 ? -5.969 3.434 -2.732 1 96 180 PHE A N 1
ATOM 1474 C CA . PHE A 1 180 ? -5.754 4.832 -3.074 1 96 180 PHE A CA 1
ATOM 1475 C C . PHE A 1 180 ? -5.441 5.656 -1.828 1 96 180 PHE A C 1
ATOM 1477 O O . PHE A 1 180 ? -6.066 5.465 -0.782 1 96 180 PHE A O 1
ATOM 1484 N N . ASP A 1 181 ? -4.473 6.531 -1.93 1 96.06 181 ASP A N 1
ATOM 1485 C CA . ASP A 1 181 ? -4.254 7.496 -0.857 1 96.06 181 ASP A CA 1
ATOM 1486 C C . ASP A 1 181 ? -5 8.805 -1.134 1 96.06 181 ASP A C 1
ATOM 1488 O O . ASP A 1 181 ? -5.766 8.891 -2.096 1 96.06 181 ASP A O 1
ATOM 1492 N N . ALA A 1 182 ? -4.859 9.781 -0.267 1 96.75 182 ALA A N 1
ATOM 1493 C CA . ALA A 1 182 ? -5.59 11.039 -0.372 1 96.75 182 ALA A CA 1
ATOM 1494 C C . ALA A 1 182 ? -5.293 11.734 -1.695 1 96.75 182 ALA A C 1
ATOM 1496 O O . ALA A 1 182 ? -6.203 12.242 -2.354 1 96.75 182 ALA A O 1
ATOM 1497 N N . ILE A 1 183 ? -4.078 11.75 -2.096 1 95.94 183 ILE A N 1
ATOM 1498 C CA . ILE A 1 183 ? -3.676 12.445 -3.312 1 95.94 183 ILE A CA 1
ATOM 1499 C C . ILE A 1 183 ? -4.277 11.75 -4.531 1 95.94 183 ILE A C 1
ATOM 1501 O O . ILE A 1 183 ? -4.699 12.406 -5.484 1 95.94 183 ILE A O 1
ATOM 1505 N N . ASP A 1 184 ? -4.336 10.398 -4.477 1 94.94 184 ASP A N 1
ATOM 1506 C CA . ASP A 1 184 ? -5.008 9.648 -5.535 1 94.94 184 ASP A CA 1
ATOM 1507 C C . ASP A 1 184 ? -6.465 10.078 -5.676 1 94.94 184 ASP A C 1
ATOM 1509 O O . ASP A 1 184 ? -6.934 10.352 -6.781 1 94.94 184 ASP A O 1
ATOM 1513 N N . LEU A 1 185 ? -7.133 10.125 -4.559 1 96.56 185 LEU A N 1
ATOM 1514 C CA . LEU A 1 185 ? -8.547 10.469 -4.594 1 96.56 185 LEU A CA 1
ATOM 1515 C C . LEU A 1 185 ? -8.75 11.891 -5.113 1 96.56 185 LEU A C 1
ATOM 1517 O O . LEU A 1 185 ? -9.703 12.156 -5.855 1 96.56 185 LEU A O 1
ATOM 1521 N N . LEU A 1 186 ? -7.875 12.836 -4.738 1 95.06 186 LEU A N 1
ATOM 1522 C CA . LEU A 1 186 ? -7.977 14.219 -5.18 1 95.06 186 LEU A CA 1
ATOM 1523 C C . LEU A 1 186 ? -7.867 14.312 -6.699 1 95.06 186 LEU A C 1
ATOM 1525 O O . LEU A 1 186 ? -8.508 15.164 -7.32 1 95.06 186 LEU A O 1
ATOM 1529 N N . SER A 1 187 ? -7.074 13.469 -7.227 1 91.12 187 SER A N 1
ATOM 1530 C CA . SER A 1 187 ? -6.852 13.5 -8.672 1 91.12 187 SER A CA 1
ATOM 1531 C C . SER A 1 187 ? -8.023 12.875 -9.422 1 91.12 187 SER A C 1
ATOM 1533 O O . SER A 1 187 ? -8.219 13.156 -10.609 1 91.12 187 SER A O 1
ATOM 1535 N N . LYS A 1 188 ? -8.82 12.039 -8.75 1 92.56 188 LYS A N 1
ATOM 1536 C CA . LYS A 1 188 ? -9.844 11.258 -9.438 1 92.56 188 LYS A CA 1
ATOM 1537 C C . LYS A 1 188 ? -11.242 11.742 -9.094 1 92.56 188 LYS A C 1
ATOM 1539 O O . LYS A 1 188 ? -12.195 11.484 -9.828 1 92.56 188 LYS A O 1
ATOM 1544 N N . MET A 1 189 ? -11.312 12.375 -7.984 1 93.75 189 MET A N 1
ATOM 1545 C CA . MET A 1 189 ? -12.602 12.852 -7.488 1 93.75 189 MET A CA 1
ATOM 1546 C C . MET A 1 189 ? -12.508 14.289 -6.992 1 93.75 189 MET A C 1
ATOM 1548 O O . MET A 1 189 ? -11.43 14.734 -6.582 1 93.75 189 MET A O 1
ATOM 1552 N N . ASN A 1 190 ? -13.633 15.016 -7.051 1 93.62 190 ASN A N 1
ATOM 1553 C CA . ASN A 1 190 ? -13.68 16.391 -6.574 1 93.62 190 ASN A CA 1
ATOM 1554 C C . ASN A 1 190 ? -14 16.469 -5.086 1 93.62 190 ASN A C 1
ATOM 1556 O O . ASN A 1 190 ? -15.141 16.266 -4.676 1 93.62 190 ASN A O 1
ATOM 1560 N N . MET A 1 191 ? -12.992 16.672 -4.281 1 96.12 191 MET A N 1
ATOM 1561 C CA . MET A 1 191 ? -13.148 16.797 -2.836 1 96.12 191 MET A CA 1
ATOM 1562 C C . MET A 1 191 ? -11.984 17.562 -2.225 1 96.12 191 MET A C 1
ATOM 1564 O O . MET A 1 191 ? -11.016 17.891 -2.916 1 96.12 191 MET A O 1
ATOM 1568 N N . GLN A 1 192 ? -12.055 17.938 -0.998 1 96.44 192 GLN A N 1
ATOM 1569 C CA . GLN A 1 192 ? -10.961 18.578 -0.286 1 96.44 192 GLN A CA 1
ATOM 1570 C C . GLN A 1 192 ? -10.016 17.547 0.331 1 96.44 192 GLN A C 1
ATOM 1572 O O . GLN A 1 192 ? -10.375 16.375 0.469 1 96.44 192 GLN A O 1
ATOM 1577 N N . TYR A 1 193 ? -8.859 17.922 0.635 1 96.69 193 TYR A N 1
ATOM 1578 C CA . TYR A 1 193 ? -7.777 17.031 1.02 1 96.69 193 TYR A CA 1
ATOM 1579 C C . TYR A 1 193 ? -8.141 16.25 2.277 1 96.69 193 TYR A C 1
ATOM 1581 O O . TYR A 1 193 ? -7.984 15.023 2.32 1 96.69 193 TYR A O 1
ATOM 1589 N N . LEU A 1 194 ? -8.633 16.969 3.303 1 95.69 194 LEU A N 1
ATOM 1590 C CA . LEU A 1 194 ? -8.93 16.266 4.555 1 95.69 194 LEU A CA 1
ATOM 1591 C C . LEU A 1 194 ? -10.016 15.227 4.348 1 95.69 194 LEU A C 1
ATOM 1593 O O . LEU A 1 194 ? -9.953 14.133 4.922 1 95.69 194 LEU A O 1
ATOM 1597 N N . THR A 1 195 ? -11.023 15.609 3.537 1 96.62 195 THR A N 1
ATOM 1598 C CA . THR A 1 195 ? -12.062 14.648 3.186 1 96.62 195 THR A CA 1
ATOM 1599 C C . THR A 1 195 ? -11.461 13.438 2.482 1 96.62 195 THR A C 1
ATOM 1601 O O . THR A 1 195 ? -11.773 12.297 2.82 1 96.62 195 THR A O 1
ATOM 1604 N N . ALA A 1 196 ? -10.586 13.672 1.55 1 97.69 196 ALA A N 1
ATOM 1605 C CA . ALA A 1 196 ? -9.914 12.609 0.811 1 97.69 196 ALA A CA 1
ATOM 1606 C C . ALA A 1 196 ? -9.102 11.719 1.748 1 97.69 196 ALA A C 1
ATOM 1608 O O . ALA A 1 196 ? -9.086 10.492 1.595 1 97.69 196 ALA A O 1
ATOM 1609 N N . GLN A 1 197 ? -8.445 12.375 2.652 1 96.75 197 GLN A N 1
ATOM 1610 C CA . GLN A 1 197 ? -7.621 11.641 3.609 1 96.75 197 GLN A CA 1
ATOM 1611 C C . GLN A 1 197 ? -8.469 10.703 4.465 1 96.75 197 GLN A C 1
ATOM 1613 O O . GLN A 1 197 ? -8.156 9.523 4.605 1 96.75 197 GLN A O 1
ATOM 1618 N N . LYS A 1 198 ? -9.531 11.195 5.004 1 96.62 198 LYS A N 1
ATOM 1619 C CA . LYS A 1 198 ? -10.414 10.406 5.855 1 96.62 198 LYS A CA 1
ATOM 1620 C C . LYS A 1 198 ? -11.078 9.281 5.059 1 96.62 198 LYS A C 1
ATOM 1622 O O . LYS A 1 198 ? -11.156 8.141 5.531 1 96.62 198 LYS A O 1
ATOM 1627 N N . LEU A 1 199 ? -11.547 9.664 3.93 1 97.88 199 LEU A N 1
ATOM 1628 C CA . LEU A 1 199 ? -12.234 8.68 3.1 1 97.88 199 LEU A CA 1
ATOM 1629 C C . LEU A 1 199 ? -11.289 7.578 2.65 1 97.88 199 LEU A C 1
ATOM 1631 O O . LEU A 1 199 ? -11.633 6.398 2.693 1 97.88 199 LEU A O 1
ATOM 1635 N N . SER A 1 200 ? -10.078 7.926 2.16 1 98.06 200 SER A N 1
ATOM 1636 C CA . SER A 1 200 ? -9.102 6.938 1.716 1 98.06 200 SER A CA 1
ATOM 1637 C C . SER A 1 200 ? -8.734 5.977 2.844 1 98.06 200 SER A C 1
ATOM 1639 O O . SER A 1 200 ? -8.617 4.77 2.623 1 98.06 200 SER A O 1
ATOM 1641 N N . GLU A 1 201 ? -8.578 6.496 4.043 1 97.81 201 GLU A N 1
ATOM 1642 C CA . GLU A 1 201 ? -8.258 5.66 5.195 1 97.81 201 GLU A CA 1
ATOM 1643 C C . GLU A 1 201 ? -9.375 4.652 5.473 1 97.81 201 GLU A C 1
ATOM 1645 O O . GLU A 1 201 ? -9.102 3.475 5.711 1 97.81 201 GLU A O 1
ATOM 1650 N N . ARG A 1 202 ? -10.547 5.109 5.426 1 97.94 202 ARG A N 1
ATOM 1651 C CA . ARG A 1 202 ? -11.688 4.23 5.66 1 97.94 202 ARG A CA 1
ATOM 1652 C C . ARG A 1 202 ? -11.773 3.146 4.59 1 97.94 202 ARG A C 1
ATOM 1654 O O . ARG A 1 202 ? -11.922 1.964 4.906 1 97.94 202 ARG A O 1
ATOM 1661 N N . ILE A 1 203 ? -11.711 3.566 3.342 1 98.31 203 ILE A N 1
ATOM 1662 C CA . ILE A 1 203 ? -11.797 2.637 2.221 1 98.31 203 ILE A CA 1
ATOM 1663 C C . ILE A 1 203 ? -10.719 1.56 2.359 1 98.31 203 ILE A C 1
ATOM 1665 O O . ILE A 1 203 ? -11.023 0.365 2.305 1 98.31 203 ILE A O 1
ATOM 1669 N N . ASN A 1 204 ? -9.461 1.976 2.543 1 98.12 204 ASN A N 1
ATOM 1670 C CA . ASN A 1 204 ? -8.344 1.039 2.611 1 98.12 204 ASN A CA 1
ATOM 1671 C C . ASN A 1 204 ? -8.484 0.092 3.801 1 98.12 204 ASN A C 1
ATOM 1673 O O . ASN A 1 204 ? -8.234 -1.108 3.676 1 98.12 204 ASN A O 1
ATOM 1677 N N . THR A 1 205 ? -8.906 0.624 4.945 1 98 205 THR A N 1
ATOM 1678 C CA . THR A 1 205 ? -9.086 -0.2 6.137 1 98 205 THR A CA 1
ATOM 1679 C C . THR A 1 205 ? -10.156 -1.264 5.902 1 98 205 THR A C 1
ATOM 1681 O O . THR A 1 205 ? -9.953 -2.434 6.238 1 98 205 THR A O 1
ATOM 1684 N N . GLU A 1 206 ? -11.203 -0.868 5.336 1 98 206 GLU A N 1
ATOM 1685 C CA . GLU A 1 206 ? -12.312 -1.795 5.117 1 98 206 GLU A CA 1
ATOM 1686 C C . GLU A 1 206 ? -11.977 -2.814 4.035 1 98 206 GLU A C 1
ATOM 1688 O O . GLU A 1 206 ? -12.359 -3.98 4.129 1 98 206 GLU A O 1
ATOM 1693 N N . LEU A 1 207 ? -11.297 -2.4 3.012 1 97.69 207 LEU A N 1
ATOM 1694 C CA . LEU A 1 207 ? -10.812 -3.348 2.012 1 97.69 207 LEU A CA 1
ATOM 1695 C C . LEU A 1 207 ? -9.867 -4.363 2.637 1 97.69 207 LEU A C 1
ATOM 1697 O O . LEU A 1 207 ? -9.945 -5.559 2.344 1 97.69 207 LEU A O 1
ATOM 1701 N N . ASP A 1 208 ? -8.961 -3.859 3.484 1 95.75 208 ASP A N 1
ATOM 1702 C CA . ASP A 1 208 ? -8.008 -4.738 4.156 1 95.75 208 ASP A CA 1
ATOM 1703 C C . ASP A 1 208 ? -8.727 -5.734 5.062 1 95.75 208 ASP A C 1
ATOM 1705 O O . ASP A 1 208 ? -8.219 -6.832 5.309 1 95.75 208 ASP A O 1
ATOM 1709 N N . ASN A 1 209 ? -9.875 -5.32 5.488 1 96.19 209 ASN A N 1
ATOM 1710 C CA . ASN A 1 209 ? -10.68 -6.191 6.34 1 96.19 209 ASN A CA 1
ATOM 1711 C C . ASN A 1 209 ? -11.555 -7.129 5.516 1 96.19 209 ASN A C 1
ATOM 1713 O O . ASN A 1 209 ? -12.398 -7.836 6.066 1 96.19 209 ASN A O 1
ATOM 1717 N N . GLY A 1 210 ? -11.438 -7.098 4.277 1 94.62 210 GLY A N 1
ATOM 1718 C CA . GLY A 1 210 ? -12.062 -8.086 3.42 1 94.62 210 GLY A CA 1
ATOM 1719 C C . GLY A 1 210 ? -13.375 -7.613 2.822 1 94.62 210 GLY A C 1
ATOM 1720 O O . GLY A 1 210 ? -14.055 -8.367 2.129 1 94.62 210 GLY A O 1
ATOM 1721 N N . LYS A 1 211 ? -13.719 -6.344 3.053 1 96.12 211 LYS A N 1
ATOM 1722 C CA . LYS A 1 211 ? -14.984 -5.844 2.512 1 96.12 211 LYS A CA 1
ATOM 1723 C C . LYS A 1 211 ? -14.852 -5.52 1.026 1 96.12 211 LYS A C 1
ATOM 1725 O O . LYS A 1 211 ? -13.789 -5.086 0.57 1 96.12 211 LYS A O 1
ATOM 1730 N N . LYS A 1 212 ? -16.016 -5.695 0.322 1 94.88 212 LYS A N 1
ATOM 1731 C CA . LYS A 1 212 ? -16.125 -5.234 -1.058 1 94.88 212 LYS A CA 1
ATOM 1732 C C . LYS A 1 212 ? -16.5 -3.756 -1.11 1 94.88 212 LYS A C 1
ATOM 1734 O O . LYS A 1 212 ? -17.031 -3.205 -0.136 1 94.88 212 LYS A O 1
ATOM 1739 N N . PRO A 1 213 ? -16.203 -3.104 -2.25 1 97.25 213 PRO A N 1
ATOM 1740 C CA . PRO A 1 213 ? -16.484 -1.67 -2.35 1 97.25 213 PRO A CA 1
ATOM 1741 C C . PRO A 1 213 ? -17.922 -1.325 -1.971 1 97.25 213 PRO A C 1
ATOM 1743 O O . PRO A 1 213 ? -18.156 -0.339 -1.269 1 97.25 213 PRO A O 1
ATOM 1746 N N . SER A 1 214 ? -18.906 -2.162 -2.354 1 95.75 214 SER A N 1
ATOM 1747 C CA . SER A 1 214 ? -20.312 -1.886 -2.09 1 95.75 214 SER A CA 1
ATOM 1748 C C . SER A 1 214 ? -20.656 -2.053 -0.611 1 95.75 214 SER A C 1
ATOM 1750 O O . SER A 1 214 ? -21.703 -1.606 -0.149 1 95.75 214 SER A O 1
ATOM 1752 N N . GLU A 1 215 ? -19.75 -2.676 0.137 1 97.12 215 GLU A N 1
ATOM 1753 C CA . GLU A 1 215 ? -19.984 -2.975 1.547 1 97.12 215 GLU A CA 1
ATOM 1754 C C . GLU A 1 215 ? -19.328 -1.933 2.449 1 97.12 215 GLU A C 1
ATOM 1756 O O . GLU A 1 215 ? -19.547 -1.931 3.662 1 97.12 215 GLU A O 1
ATOM 1761 N N . ILE A 1 216 ? -18.562 -1.067 1.909 1 97.94 216 ILE A N 1
ATOM 1762 C CA . ILE A 1 216 ? -17.844 -0.057 2.682 1 97.94 216 ILE A CA 1
ATOM 1763 C C . ILE A 1 216 ? -18.844 0.922 3.299 1 97.94 216 ILE A C 1
ATOM 1765 O O . ILE A 1 216 ? -19.828 1.296 2.664 1 97.94 216 ILE A O 1
ATOM 1769 N N . ASP A 1 217 ? -18.531 1.32 4.535 1 97.69 217 ASP A N 1
ATOM 1770 C CA . ASP A 1 217 ? -19.359 2.307 5.23 1 97.69 217 ASP A CA 1
ATOM 1771 C C . ASP A 1 217 ? -19.031 3.723 4.762 1 97.69 217 ASP A C 1
ATOM 1773 O O . ASP A 1 217 ? -17.953 4.242 5.055 1 97.69 217 ASP A O 1
ATOM 1777 N N . PHE A 1 218 ? -19.969 4.348 4.117 1 97.88 218 PHE A N 1
ATOM 1778 C CA . PHE A 1 218 ? -19.75 5.695 3.609 1 97.88 218 PHE A CA 1
ATOM 1779 C C . PHE A 1 218 ? -20.5 6.723 4.441 1 97.88 218 PHE A C 1
ATOM 1781 O O . PHE A 1 218 ? -20.844 7.801 3.949 1 97.88 218 PHE A O 1
ATOM 1788 N N . THR A 1 219 ? -20.797 6.324 5.703 1 96.94 219 THR A N 1
ATOM 1789 C CA . THR A 1 219 ? -21.438 7.301 6.578 1 96.94 219 THR A CA 1
ATOM 1790 C C . THR A 1 219 ? -20.594 8.57 6.688 1 96.94 219 THR A C 1
ATOM 1792 O O . THR A 1 219 ? -19.391 8.5 7 1 96.94 219 THR A O 1
ATOM 1795 N N . GLY A 1 220 ? -21.172 9.75 6.438 1 94.81 220 GLY A N 1
ATOM 1796 C CA . GLY A 1 220 ? -20.453 11.016 6.449 1 94.81 220 GLY A CA 1
ATOM 1797 C C . GLY A 1 220 ? -19.828 11.359 5.113 1 94.81 220 GLY A C 1
ATOM 1798 O O . GLY A 1 220 ? -19.344 12.469 4.918 1 94.81 220 GLY A O 1
ATOM 1799 N N . PHE A 1 221 ? -19.828 10.352 4.211 1 97.06 221 PHE A N 1
ATOM 1800 C CA . PHE A 1 221 ? -19.25 10.539 2.887 1 97.06 221 PHE A CA 1
ATOM 1801 C C . PHE A 1 221 ? -20.25 10.156 1.798 1 97.06 221 PHE A C 1
ATOM 1803 O O . PHE A 1 221 ? -19.859 9.664 0.735 1 97.06 221 PHE A O 1
ATOM 1810 N N . GLU A 1 222 ? -21.547 10.352 2.025 1 96.69 222 GLU A N 1
ATOM 1811 C CA . GLU A 1 222 ? -22.625 9.867 1.158 1 96.69 222 GLU A CA 1
ATOM 1812 C C . GLU A 1 222 ? -22.484 10.438 -0.251 1 96.69 222 GLU A C 1
ATOM 1814 O O . GLU A 1 222 ? -22.734 9.734 -1.235 1 96.69 222 GLU A O 1
ATOM 1819 N N . LYS A 1 223 ? -22.078 11.656 -0.333 1 95.25 223 LYS A N 1
ATOM 1820 C CA . LYS A 1 223 ? -22 12.344 -1.619 1 95.25 223 LYS A CA 1
ATOM 1821 C C . LYS A 1 223 ? -20.938 11.703 -2.521 1 95.25 223 LYS A C 1
ATOM 1823 O O . LYS A 1 223 ? -21 11.844 -3.746 1 95.25 223 LYS A O 1
ATOM 1828 N N . TYR A 1 224 ? -19.953 11.008 -1.945 1 97.31 224 TYR A N 1
ATOM 1829 C CA . TYR A 1 224 ? -18.844 10.469 -2.703 1 97.31 224 TYR A CA 1
ATOM 1830 C C . TYR A 1 224 ? -19 8.969 -2.922 1 97.31 224 TYR A C 1
ATOM 1832 O O . TYR A 1 224 ? -18.172 8.344 -3.594 1 97.31 224 TYR A O 1
ATOM 1840 N N . ARG A 1 225 ? -20 8.344 -2.359 1 97.56 225 ARG A N 1
ATOM 1841 C CA . ARG A 1 225 ? -20.156 6.898 -2.303 1 97.56 225 ARG A CA 1
ATOM 1842 C C . ARG A 1 225 ? -20.125 6.289 -3.701 1 97.56 225 ARG A C 1
ATOM 1844 O O . ARG A 1 225 ? -19.297 5.418 -3.979 1 97.56 225 ARG A O 1
ATOM 1851 N N . ASP A 1 226 ? -20.969 6.703 -4.621 1 97.12 226 ASP A N 1
ATOM 1852 C CA . ASP A 1 226 ? -21.109 6.082 -5.934 1 97.12 226 ASP A CA 1
ATOM 1853 C C . ASP A 1 226 ? -19.812 6.23 -6.742 1 97.12 226 ASP A C 1
ATOM 1855 O O . ASP A 1 226 ? -19.359 5.277 -7.379 1 97.12 226 ASP A O 1
ATOM 1859 N N . ASP A 1 227 ? -19.25 7.426 -6.68 1 97.19 227 ASP A N 1
ATOM 1860 C CA . ASP A 1 227 ? -18 7.668 -7.406 1 97.19 227 ASP A CA 1
ATOM 1861 C C . ASP A 1 227 ? -16.875 6.805 -6.855 1 97.19 227 ASP A C 1
ATOM 1863 O O . ASP A 1 227 ? -16.047 6.289 -7.617 1 97.19 227 ASP A O 1
ATOM 1867 N N . ALA A 1 228 ? -16.828 6.699 -5.523 1 97.75 228 ALA A N 1
ATOM 1868 C CA . ALA A 1 228 ? -15.781 5.902 -4.895 1 97.75 228 ALA A CA 1
ATOM 1869 C C . ALA A 1 228 ? -15.914 4.43 -5.266 1 97.75 228 ALA A C 1
ATOM 1871 O O . ALA A 1 228 ? -14.922 3.781 -5.609 1 97.75 228 ALA A O 1
ATOM 1872 N N . ILE A 1 229 ? -17.078 3.949 -5.215 1 96.69 229 ILE A N 1
ATOM 1873 C CA . ILE A 1 229 ? -17.328 2.555 -5.562 1 96.69 229 ILE A CA 1
ATOM 1874 C C . ILE A 1 229 ? -16.953 2.312 -7.023 1 96.69 229 ILE A C 1
ATOM 1876 O O . ILE A 1 229 ? -16.281 1.336 -7.344 1 96.69 229 ILE A O 1
ATOM 1880 N N . ASP A 1 230 ? -17.375 3.166 -7.918 1 95.19 230 ASP A N 1
ATOM 1881 C CA . ASP A 1 230 ? -17.047 3.037 -9.336 1 95.19 230 ASP A CA 1
ATOM 1882 C C . ASP A 1 230 ? -15.539 3.08 -9.562 1 95.19 230 ASP A C 1
ATOM 1884 O O . ASP A 1 230 ? -15.008 2.324 -10.375 1 95.19 230 ASP A O 1
ATOM 1888 N N . LEU A 1 231 ? -14.906 3.984 -8.859 1 96.19 231 LEU A N 1
ATOM 1889 C CA . LEU A 1 231 ? -13.461 4.109 -8.969 1 96.19 231 LEU A CA 1
ATOM 1890 C C . LEU A 1 231 ? -12.766 2.805 -8.586 1 96.19 231 LEU A C 1
ATOM 1892 O O . LEU A 1 231 ? -11.859 2.346 -9.281 1 96.19 231 LEU A O 1
ATOM 1896 N N . LEU A 1 232 ? -13.156 2.195 -7.488 1 97 232 LEU A N 1
ATOM 1897 C CA . LEU A 1 232 ? -12.578 0.943 -7.02 1 97 232 LEU A CA 1
ATOM 1898 C C . LEU A 1 232 ? -12.875 -0.193 -7.992 1 97 232 LEU A C 1
ATOM 1900 O O . LEU A 1 232 ? -11.977 -0.939 -8.375 1 97 232 LEU A O 1
ATOM 1904 N N . GLU A 1 233 ? -14.094 -0.273 -8.453 1 95.12 233 GLU A N 1
ATOM 1905 C CA . GLU A 1 233 ? -14.523 -1.36 -9.328 1 95.12 233 GLU A CA 1
ATOM 1906 C C . GLU A 1 233 ? -13.875 -1.248 -10.703 1 95.12 233 GLU A C 1
ATOM 1908 O O . GLU A 1 233 ? -13.555 -2.26 -11.328 1 95.12 233 GLU A O 1
ATOM 1913 N N . SER A 1 234 ? -13.68 -0.069 -11.172 1 93.88 234 SER A N 1
ATOM 1914 C CA . SER A 1 234 ? -13.133 0.136 -12.508 1 93.88 234 SER A CA 1
ATOM 1915 C C . SER A 1 234 ? -11.625 -0.111 -12.523 1 93.88 234 SER A C 1
ATOM 1917 O O . SER A 1 234 ? -11.023 -0.234 -13.594 1 93.88 234 SER A O 1
ATOM 1919 N N . ASN A 1 235 ? -11.031 -0.128 -11.336 1 94.19 235 ASN A N 1
ATOM 1920 C CA . ASN A 1 235 ? -9.578 -0.302 -11.273 1 94.19 235 ASN A CA 1
ATOM 1921 C C . ASN A 1 235 ? -9.203 -1.605 -10.578 1 94.19 235 ASN A C 1
ATOM 1923 O O . ASN A 1 235 ? -8.055 -1.784 -10.172 1 94.19 235 ASN A O 1
ATOM 1927 N N . ARG A 1 236 ? -10.188 -2.494 -10.398 1 95.56 236 ARG A N 1
ATOM 1928 C CA . ARG A 1 236 ? -9.867 -3.762 -9.75 1 95.56 236 ARG A CA 1
ATOM 1929 C C . ARG A 1 236 ? -9.008 -4.637 -10.656 1 95.56 236 ARG A C 1
ATOM 1931 O O . ARG A 1 236 ? -9.039 -4.488 -11.875 1 95.56 236 ARG A O 1
ATOM 1938 N N . LYS A 1 237 ? -8.195 -5.512 -10.094 1 94.31 237 LYS A N 1
ATOM 1939 C CA . LYS A 1 237 ? -7.324 -6.48 -10.758 1 94.31 237 LYS A CA 1
ATOM 1940 C C . LYS A 1 237 ? -7.77 -7.91 -10.461 1 94.31 237 LYS A C 1
ATOM 1942 O O . LYS A 1 237 ? -8.523 -8.148 -9.516 1 94.31 237 LYS A O 1
ATOM 1947 N N . TYR A 1 238 ? -7.328 -8.781 -11.344 1 95.75 238 TYR A N 1
ATOM 1948 C CA . TYR A 1 238 ? -7.754 -10.172 -11.203 1 95.75 238 TYR A CA 1
ATOM 1949 C C . TYR A 1 238 ? -6.559 -11.109 -11.195 1 95.75 238 TYR A C 1
ATOM 1951 O O . TYR A 1 238 ? -5.574 -10.883 -11.906 1 95.75 238 TYR A O 1
ATOM 1959 N N . LEU A 1 239 ? -6.668 -12.125 -10.414 1 94.56 239 LEU A N 1
ATOM 1960 C CA . LEU A 1 239 ? -5.926 -13.367 -10.57 1 94.56 239 LEU A CA 1
ATOM 1961 C C . LEU A 1 239 ? -6.875 -14.555 -10.727 1 94.56 239 LEU A C 1
ATOM 1963 O O . LEU A 1 239 ? -7.973 -14.555 -10.164 1 94.56 239 LEU A O 1
ATOM 1967 N N . GLY A 1 240 ? -6.398 -15.414 -11.57 1 95.44 240 GLY A N 1
ATOM 1968 C CA . GLY A 1 240 ? -7.289 -16.547 -11.742 1 95.44 240 GLY A CA 1
ATOM 1969 C C . GLY A 1 240 ? -6.938 -17.406 -12.938 1 95.44 240 GLY A C 1
ATOM 1970 O O . GLY A 1 240 ? -6.18 -16.984 -13.812 1 95.44 240 GLY A O 1
ATOM 1971 N N . GLN A 1 241 ? -7.492 -18.562 -12.898 1 96.88 241 GLN A N 1
ATOM 1972 C CA . GLN A 1 241 ? -7.387 -19.562 -13.969 1 96.88 241 GLN A CA 1
ATOM 1973 C C . GLN A 1 241 ? -8.688 -19.656 -14.758 1 96.88 241 GLN A C 1
ATOM 1975 O O . GLN A 1 241 ? -9.625 -20.328 -14.344 1 96.88 241 GLN A O 1
ATOM 1980 N N . MET A 1 242 ? -8.719 -19.047 -15.945 1 97.69 242 MET A N 1
ATOM 1981 C CA . MET A 1 242 ? -9.953 -18.875 -16.703 1 97.69 242 MET A CA 1
ATOM 1982 C C . MET A 1 242 ? -10.156 -20.047 -17.672 1 97.69 242 MET A C 1
ATOM 1984 O O . MET A 1 242 ? -9.273 -20.359 -18.453 1 97.69 242 MET A O 1
ATOM 1988 N N . ASP A 1 243 ? -11.32 -20.609 -17.625 1 98.06 243 ASP A N 1
ATOM 1989 C CA . ASP A 1 243 ? -11.594 -21.797 -18.438 1 98.06 243 ASP A CA 1
ATOM 1990 C C . ASP A 1 243 ? -11.672 -21.438 -19.922 1 98.06 243 ASP A C 1
ATOM 1992 O O . ASP A 1 243 ? -12.305 -20.453 -20.297 1 98.06 243 ASP A O 1
ATOM 1996 N N . LEU A 1 244 ? -11.102 -22.281 -20.719 1 98.38 244 LEU A N 1
ATOM 1997 C CA . LEU A 1 244 ? -11.078 -22.078 -22.156 1 98.38 244 LEU A CA 1
ATOM 1998 C C . LEU A 1 244 ? -12.328 -22.672 -22.812 1 98.38 244 LEU A C 1
ATOM 2000 O O . LEU A 1 244 ? -12.836 -23.703 -22.359 1 98.38 244 LEU A O 1
ATOM 2004 N N . ASN A 1 245 ? -12.789 -22.016 -23.844 1 98.25 245 ASN A N 1
ATOM 2005 C CA . ASN A 1 245 ? -13.922 -22.484 -24.656 1 98.25 245 ASN A CA 1
ATOM 2006 C C . ASN A 1 245 ? -13.461 -23.375 -25.797 1 98.25 245 ASN A C 1
ATOM 2008 O O . ASN A 1 245 ? -13.148 -22.891 -26.891 1 98.25 245 ASN A O 1
ATOM 2012 N N . ILE A 1 246 ? -13.578 -24.672 -25.609 1 97.25 246 ILE A N 1
ATOM 2013 C CA . ILE A 1 246 ? -13.016 -25.594 -26.578 1 97.25 246 ILE A CA 1
ATOM 2014 C C . ILE A 1 246 ? -13.891 -25.609 -27.828 1 97.25 246 ILE A C 1
ATOM 2016 O O . ILE A 1 246 ? -13.555 -26.281 -28.812 1 97.25 246 ILE A O 1
ATOM 2020 N N . LYS A 1 247 ? -14.945 -24.859 -27.828 1 96.25 247 LYS A N 1
ATOM 2021 C CA . LYS A 1 247 ? -15.766 -24.734 -29.031 1 96.25 247 LYS A CA 1
ATOM 2022 C C . LYS A 1 247 ? -15.203 -23.656 -29.953 1 96.25 247 LYS A C 1
ATOM 2024 O O . LYS A 1 247 ? -15.633 -23.547 -31.109 1 96.25 247 LYS A O 1
ATOM 2029 N N . SER A 1 248 ? -14.32 -22.922 -29.484 1 97.06 248 SER A N 1
ATOM 2030 C CA . SER A 1 248 ? -13.688 -21.859 -30.266 1 97.06 248 SER A CA 1
ATOM 2031 C C . SER A 1 248 ? -12.523 -22.406 -31.094 1 97.06 248 SER A C 1
ATOM 2033 O O . SER A 1 248 ? -11.672 -23.125 -30.562 1 97.06 248 SER A O 1
ATOM 2035 N N . ASP A 1 249 ? -12.383 -21.938 -32.312 1 97.62 249 ASP A N 1
ATOM 2036 C CA . ASP A 1 249 ? -11.273 -22.344 -33.188 1 97.62 249 ASP A CA 1
ATOM 2037 C C . ASP A 1 249 ? -9.945 -21.797 -32.656 1 97.62 249 ASP A C 1
ATOM 2039 O O . ASP A 1 249 ? -8.906 -22.438 -32.812 1 97.62 249 ASP A O 1
ATOM 2043 N N . LEU A 1 250 ? -10.023 -20.672 -32.062 1 98.12 250 LEU A N 1
ATOM 2044 C CA . LEU A 1 250 ? -8.797 -20.047 -31.578 1 98.12 250 LEU A CA 1
ATOM 2045 C C . LEU A 1 250 ? -8.195 -20.844 -30.422 1 98.12 250 LEU A C 1
ATOM 2047 O O . LEU A 1 250 ? -6.977 -20.844 -30.234 1 98.12 250 LEU A O 1
ATOM 2051 N N . VAL A 1 251 ? -9.039 -21.531 -29.672 1 98.5 251 VAL A N 1
ATOM 2052 C CA . VAL A 1 251 ? -8.531 -22.391 -28.609 1 98.5 251 VAL A CA 1
ATOM 2053 C C . VAL A 1 251 ? -7.785 -23.578 -29.219 1 98.5 251 VAL A C 1
ATOM 2055 O O . VAL A 1 251 ? -6.723 -23.969 -28.734 1 98.5 251 VAL A O 1
ATOM 2058 N N . TRP A 1 252 ? -8.258 -24.109 -30.281 1 98.25 252 TRP A N 1
ATOM 2059 C CA . TRP A 1 252 ? -7.598 -25.234 -30.906 1 98.25 252 TRP A CA 1
ATOM 2060 C C . TRP A 1 252 ? -6.297 -24.812 -31.578 1 98.25 252 TRP A C 1
ATOM 2062 O O . TRP A 1 252 ? -5.332 -25.578 -31.641 1 98.25 252 TRP A O 1
ATOM 2072 N N . GLU A 1 253 ? -6.312 -23.578 -32.125 1 98.31 253 GLU A N 1
ATOM 2073 C CA . GLU A 1 253 ? -5.043 -23.031 -32.594 1 98.31 253 GLU A CA 1
ATOM 2074 C C . GLU A 1 253 ? -4.039 -22.922 -31.438 1 98.31 253 GLU A C 1
ATOM 2076 O O . GLU A 1 253 ? -2.859 -23.25 -31.609 1 98.31 253 GLU A O 1
ATOM 2081 N N . HIS A 1 254 ? -4.52 -22.453 -30.359 1 98.12 254 HIS A N 1
ATOM 2082 C CA . HIS A 1 254 ? -3.688 -22.359 -29.156 1 98.12 254 HIS A CA 1
ATOM 2083 C C . HIS A 1 254 ? -3.172 -23.75 -28.75 1 98.12 254 HIS A C 1
ATOM 2085 O O . HIS A 1 254 ? -1.996 -23.891 -28.406 1 98.12 254 HIS A O 1
ATOM 2091 N N . TYR A 1 255 ? -4.031 -24.766 -28.828 1 98.19 255 TYR A N 1
ATOM 2092 C CA . TYR A 1 255 ? -3.629 -26.125 -28.5 1 98.19 255 TYR A CA 1
ATOM 2093 C C . TYR A 1 255 ? -2.502 -26.609 -29.406 1 98.19 255 TYR A C 1
ATOM 2095 O O . TYR A 1 255 ? -1.492 -27.125 -28.938 1 98.19 255 TYR A O 1
ATOM 2103 N N . GLU A 1 256 ? -2.666 -26.359 -30.625 1 98.44 256 GLU A N 1
ATOM 2104 C CA . GLU A 1 256 ? -1.661 -26.797 -31.578 1 98.44 256 GLU A CA 1
ATOM 2105 C C . GLU A 1 256 ? -0.33 -26.094 -31.359 1 98.44 256 GLU A C 1
ATOM 2107 O O . GLU A 1 256 ? 0.724 -26.734 -31.328 1 98.44 256 GLU A O 1
ATOM 2112 N N . ASN A 1 257 ? -0.437 -24.797 -31.219 1 98.06 257 ASN A N 1
ATOM 2113 C CA . ASN A 1 257 ? 0.775 -24.031 -30.969 1 98.06 257 ASN A CA 1
ATOM 2114 C C . ASN A 1 257 ? 1.481 -24.469 -29.703 1 98.06 257 ASN A C 1
ATOM 2116 O O . ASN A 1 257 ? 2.713 -24.484 -29.641 1 98.06 257 ASN A O 1
ATOM 2120 N N . THR A 1 258 ? 0.724 -24.766 -28.688 1 97.5 258 THR A N 1
ATOM 2121 C CA . THR A 1 258 ? 1.291 -25.234 -27.422 1 97.5 258 THR A CA 1
ATOM 2122 C C . THR A 1 258 ? 2.021 -26.562 -27.609 1 97.5 258 THR A C 1
ATOM 2124 O O . THR A 1 258 ? 3.176 -26.703 -27.203 1 97.5 258 THR A O 1
ATOM 2127 N N . LEU A 1 259 ? 1.416 -27.484 -28.266 1 98.12 259 LEU A N 1
ATOM 2128 C CA . LEU A 1 259 ? 2.023 -28.797 -28.484 1 98.12 259 LEU A CA 1
ATOM 2129 C C . LEU A 1 259 ? 3.289 -28.656 -29.328 1 98.12 259 LEU A C 1
ATOM 2131 O O . LEU A 1 259 ? 4.289 -29.328 -29.062 1 98.12 259 LEU A O 1
ATOM 2135 N N . LYS A 1 260 ? 3.211 -27.797 -30.312 1 98.25 260 LYS A N 1
ATOM 2136 C CA . LYS A 1 260 ? 4.398 -27.516 -31.109 1 98.25 260 LYS A CA 1
ATOM 2137 C C . LYS A 1 260 ? 5.539 -26.984 -30.234 1 98.25 260 LYS A C 1
ATOM 2139 O O . LYS A 1 260 ? 6.672 -27.469 -30.344 1 98.25 260 LYS A O 1
ATOM 2144 N N . THR A 1 261 ? 5.211 -26.078 -29.422 1 97.06 261 THR A N 1
ATOM 2145 C CA . THR A 1 261 ? 6.203 -25.453 -28.531 1 97.06 261 THR A CA 1
ATOM 2146 C C . THR A 1 261 ? 6.801 -26.5 -27.594 1 97.06 261 THR A C 1
ATOM 2148 O O . THR A 1 261 ? 8.023 -26.562 -27.422 1 97.06 261 THR A O 1
ATOM 2151 N N . LEU A 1 262 ? 5.961 -27.312 -27 1 96.81 262 LEU A N 1
ATOM 2152 C CA . LEU A 1 262 ? 6.438 -28.344 -26.078 1 96.81 262 LEU A CA 1
ATOM 2153 C C . LEU A 1 262 ? 7.352 -29.328 -26.797 1 96.81 262 LEU A C 1
ATOM 2155 O O . LEU A 1 262 ? 8.375 -29.75 -26.25 1 96.81 262 LEU A O 1
ATOM 2159 N N . SER A 1 263 ? 6.977 -29.656 -27.984 1 97.19 263 SER A N 1
ATOM 2160 C CA . SER A 1 263 ? 7.809 -30.531 -28.797 1 97.19 263 SER A CA 1
ATOM 2161 C C . SER A 1 263 ? 9.164 -29.906 -29.078 1 97.19 263 SER A C 1
ATOM 2163 O O . SER A 1 263 ? 10.195 -30.578 -29 1 97.19 263 SER A O 1
ATOM 2165 N N . GLU A 1 264 ? 9.141 -28.672 -29.359 1 95.69 264 GLU A N 1
ATOM 2166 C CA . GLU A 1 264 ? 10.375 -27.938 -29.656 1 95.69 264 GLU A CA 1
ATOM 2167 C C . GLU A 1 264 ? 11.281 -27.906 -28.422 1 95.69 264 GLU A C 1
ATOM 2169 O O . GLU A 1 264 ? 12.508 -27.891 -28.562 1 95.69 264 GLU A O 1
ATOM 2174 N N . TYR A 1 265 ? 10.703 -27.875 -27.266 1 94.81 265 TYR A N 1
ATOM 2175 C CA . TYR A 1 265 ? 11.492 -27.922 -26.047 1 94.81 265 TYR A CA 1
ATOM 2176 C C . TYR A 1 265 ? 12.094 -29.297 -25.828 1 94.81 265 TYR A C 1
ATOM 2178 O O . TYR A 1 265 ? 13.016 -29.469 -25.016 1 94.81 265 TYR A O 1
ATOM 2186 N N . GLY A 1 266 ? 11.578 -30.344 -26.5 1 93.94 266 GLY A N 1
ATOM 2187 C CA . GLY A 1 266 ? 12.125 -31.688 -26.375 1 93.94 266 GLY A CA 1
ATOM 2188 C C . GLY A 1 266 ? 11.203 -32.656 -25.656 1 93.94 266 GLY A C 1
ATOM 2189 O O . GLY A 1 266 ? 11.625 -33.719 -25.25 1 93.94 266 GLY A O 1
ATOM 2190 N N . ALA A 1 267 ? 9.93 -32.312 -25.531 1 95.75 267 ALA A N 1
ATOM 2191 C CA . ALA A 1 267 ? 8.977 -33.188 -24.859 1 95.75 267 ALA A CA 1
ATOM 2192 C C . ALA A 1 267 ? 8.711 -34.469 -25.672 1 95.75 267 ALA A C 1
ATOM 2194 O O . ALA A 1 267 ? 8.438 -34.375 -26.875 1 95.75 267 ALA A O 1
ATOM 2195 N N . LYS A 1 268 ? 8.812 -35.562 -25.031 1 95.88 268 LYS A N 1
ATOM 2196 C CA . LYS A 1 268 ? 8.391 -36.844 -25.625 1 95.88 268 LYS A CA 1
ATOM 2197 C C . LYS A 1 268 ? 7.047 -37.281 -25.047 1 95.88 268 LYS A C 1
ATOM 2199 O O . LYS A 1 268 ? 6.289 -38 -25.719 1 95.88 268 LYS A O 1
ATOM 2204 N N . ILE A 1 269 ? 6.82 -36.906 -23.859 1 95.81 269 ILE A N 1
ATOM 2205 C CA . ILE A 1 269 ? 5.539 -37.125 -23.203 1 95.81 269 ILE A CA 1
ATOM 2206 C C . ILE A 1 269 ? 4.941 -35.812 -22.766 1 95.81 269 ILE A C 1
ATOM 2208 O O . ILE A 1 269 ? 5.652 -34.938 -22.266 1 95.81 269 ILE A O 1
ATOM 2212 N N . VAL A 1 270 ? 3.658 -35.625 -23.016 1 96.69 270 VAL A N 1
ATOM 2213 C CA . VAL A 1 270 ? 2.926 -34.469 -22.531 1 96.69 270 VAL A CA 1
ATOM 2214 C C . VAL A 1 270 ? 1.773 -34.906 -21.625 1 96.69 270 VAL A C 1
ATOM 2216 O O . VAL A 1 270 ? 0.901 -35.656 -22.062 1 96.69 270 VAL A O 1
ATOM 2219 N N . ARG A 1 271 ? 1.881 -34.5 -20.406 1 96.19 271 ARG A N 1
ATOM 2220 C CA . ARG A 1 271 ? 0.789 -34.75 -19.469 1 96.19 271 ARG A CA 1
ATOM 2221 C C . ARG A 1 271 ? -0.356 -33.781 -19.688 1 96.19 271 ARG A C 1
ATOM 2223 O O . ARG A 1 271 ? -0.135 -32.562 -19.766 1 96.19 271 ARG A O 1
ATOM 2230 N N . LEU A 1 272 ? -1.515 -34.25 -19.812 1 95.5 272 LEU A N 1
ATOM 2231 C CA . LEU A 1 272 ? -2.703 -33.438 -19.953 1 95.5 272 LEU A CA 1
ATOM 2232 C C . LEU A 1 272 ? -3.34 -33.156 -18.594 1 95.5 272 LEU A C 1
ATOM 2234 O O . LEU A 1 272 ? -4.094 -34 -18.094 1 95.5 272 LEU A O 1
ATOM 2238 N N . ASP A 1 273 ? -3.045 -31.953 -18.141 1 91.12 273 ASP A N 1
ATOM 2239 C CA . ASP A 1 273 ? -3.568 -31.547 -16.844 1 91.12 273 ASP A CA 1
ATOM 2240 C C . ASP A 1 273 ? -5.008 -31.047 -16.953 1 91.12 273 ASP A C 1
ATOM 2242 O O . ASP A 1 273 ? -5.363 -30.375 -17.922 1 91.12 273 ASP A O 1
ATOM 2246 N N . ALA A 1 274 ? -5.875 -31.391 -16.078 1 88.06 274 ALA A N 1
ATOM 2247 C CA . ALA A 1 274 ? -7.254 -30.922 -15.922 1 88.06 274 ALA A CA 1
ATOM 2248 C C . ALA A 1 274 ? -8.047 -31.125 -17.219 1 88.06 274 ALA A C 1
ATOM 2250 O O . ALA A 1 274 ? -9 -30.375 -17.484 1 88.06 274 ALA A O 1
ATOM 2251 N N . PHE A 1 275 ? -7.668 -32.062 -18.031 1 90.12 275 PHE A N 1
ATOM 2252 C CA . PHE A 1 275 ? -8.305 -32.188 -19.344 1 90.12 275 PHE A CA 1
ATOM 2253 C C . PHE A 1 275 ? -9.742 -32.688 -19.188 1 90.12 275 PHE A C 1
ATOM 2255 O O . PHE A 1 275 ? -10.602 -32.375 -20.016 1 90.12 275 PHE A O 1
ATOM 2262 N N . ALA A 1 276 ? -10.023 -33.344 -18.062 1 90.12 276 ALA A N 1
ATOM 2263 C CA . ALA A 1 276 ? -11.352 -33.938 -17.828 1 90.12 276 ALA A CA 1
ATOM 2264 C C . ALA A 1 276 ? -12.383 -32.812 -17.594 1 90.12 276 ALA A C 1
ATOM 2266 O O . ALA A 1 276 ? -13.586 -33.062 -17.672 1 90.12 276 ALA A O 1
ATOM 2267 N N . TYR A 1 277 ? -11.922 -31.641 -17.344 1 92.5 277 TYR A N 1
ATOM 2268 C CA . TYR A 1 277 ? -12.805 -30.516 -17.078 1 92.5 277 TYR A CA 1
ATOM 2269 C C . TYR A 1 277 ? -13.117 -29.766 -18.375 1 92.5 277 TYR A C 1
ATOM 2271 O O . TYR A 1 277 ? -14.023 -28.938 -18.406 1 92.5 277 TYR A O 1
ATOM 2279 N N . ALA A 1 278 ? -12.461 -30.016 -19.438 1 94.31 278 ALA A N 1
ATOM 2280 C CA . ALA A 1 278 ? -12.477 -29.172 -20.625 1 94.31 278 ALA A CA 1
ATOM 2281 C C . ALA A 1 278 ? -13.836 -29.203 -21.312 1 94.31 278 ALA A C 1
ATOM 2283 O O . ALA A 1 278 ? -14.422 -28.141 -21.594 1 94.31 278 ALA A O 1
ATOM 2284 N N . PRO A 1 279 ? -14.359 -30.422 -21.578 1 94.75 279 PRO A N 1
ATOM 2285 C CA . PRO A 1 279 ? -15.695 -30.406 -22.188 1 94.75 279 PRO A CA 1
ATOM 2286 C C . PRO A 1 279 ? -16.797 -30.047 -21.188 1 94.75 279 PRO A C 1
ATOM 2288 O O . PRO A 1 279 ? -16.875 -30.656 -20.109 1 94.75 279 PRO A O 1
ATOM 2291 N N . LYS A 1 280 ? -17.562 -29.125 -21.516 1 94.69 280 LYS A N 1
ATOM 2292 C CA . LYS A 1 280 ? -18.672 -28.688 -20.688 1 94.69 280 LYS A CA 1
ATOM 2293 C C . LYS A 1 280 ? -19.969 -28.562 -21.5 1 94.69 280 LYS A C 1
ATOM 2295 O O . LYS A 1 280 ? -19.938 -28.094 -22.641 1 94.69 280 LYS A O 1
ATOM 2300 N N . GLU A 1 281 ? -21.047 -29.078 -20.922 1 94.5 281 GLU A N 1
ATOM 2301 C CA . GLU A 1 281 ? -22.375 -29 -21.516 1 94.5 281 GLU A CA 1
ATOM 2302 C C . GLU A 1 281 ? -23.453 -28.891 -20.438 1 94.5 281 GLU A C 1
ATOM 2304 O O . GLU A 1 281 ? -23.359 -29.531 -19.391 1 94.5 281 GLU A O 1
ATOM 2309 N N . PRO A 1 282 ? -24.5 -28.047 -20.734 1 94.62 282 PRO A N 1
ATOM 2310 C CA . PRO A 1 282 ? -25.594 -27.984 -19.781 1 94.62 282 PRO A CA 1
ATOM 2311 C C . PRO A 1 282 ? -26.188 -29.359 -19.469 1 94.62 282 PRO A C 1
ATOM 2313 O O . PRO A 1 282 ? -26.406 -30.172 -20.375 1 94.62 282 PRO A O 1
ATOM 2316 N N . GLY A 1 283 ? -26.312 -29.625 -18.25 1 93.38 283 GLY A N 1
ATOM 2317 C CA . GLY A 1 283 ? -26.953 -30.859 -17.828 1 93.38 283 GLY A CA 1
ATOM 2318 C C . GLY A 1 283 ? -25.984 -32 -17.656 1 93.38 283 GLY A C 1
ATOM 2319 O O . GLY A 1 283 ? -26.375 -33.094 -17.234 1 93.38 283 GLY A O 1
ATOM 2320 N N . LYS A 1 284 ? -24.812 -31.812 -17.969 1 93.31 284 LYS A N 1
ATOM 2321 C CA . LYS A 1 284 ? -23.797 -32.844 -17.812 1 93.31 284 LYS A CA 1
ATOM 2322 C C . LYS A 1 284 ? -23.016 -32.656 -16.516 1 93.31 284 LYS A C 1
ATOM 2324 O O . LYS A 1 284 ? -23.188 -31.656 -15.82 1 93.31 284 LYS A O 1
ATOM 2329 N N . LYS A 1 285 ? -22.188 -33.594 -16.188 1 89.06 285 LYS A N 1
ATOM 2330 C CA . LYS A 1 285 ? -21.391 -33.562 -14.961 1 89.06 285 LYS A CA 1
ATOM 2331 C C . LYS A 1 285 ? -20.266 -32.531 -15.062 1 89.06 285 LYS A C 1
ATOM 2333 O O . LYS A 1 285 ? -19.875 -31.922 -14.062 1 89.06 285 LYS A O 1
ATOM 2338 N N . ASN A 1 286 ? -19.875 -32.281 -16.266 1 88.06 286 ASN A N 1
ATOM 2339 C CA . ASN A 1 286 ? -18.797 -31.359 -16.562 1 88.06 286 ASN A CA 1
ATOM 2340 C C . ASN A 1 286 ? -17.5 -31.781 -15.883 1 88.06 286 ASN A C 1
ATOM 2342 O O . ASN A 1 286 ? -16.781 -30.938 -15.352 1 88.06 286 ASN A O 1
ATOM 2346 N N . PHE A 1 287 ? -17.312 -32.969 -15.664 1 87.88 287 PHE A N 1
ATOM 2347 C CA . PHE A 1 287 ? -16.125 -33.719 -15.312 1 87.88 287 PHE A CA 1
ATOM 2348 C C . PHE A 1 287 ? -16.156 -35.125 -15.938 1 87.88 287 PHE A C 1
ATOM 2350 O O . PHE A 1 287 ? -17.016 -35.938 -15.602 1 87.88 287 PHE A O 1
ATOM 2357 N N . LEU A 1 288 ? -15.25 -35.375 -16.844 1 90.19 288 LEU A N 1
ATOM 2358 C CA . LEU A 1 288 ? -15.188 -36.625 -17.578 1 90.19 288 LEU A CA 1
ATOM 2359 C C . LEU A 1 288 ? -16.516 -36.938 -18.25 1 90.19 288 LEU A C 1
ATOM 2361 O O . LEU A 1 288 ? -17.078 -38.031 -18.062 1 90.19 288 LEU A O 1
ATOM 2365 N N . ASN A 1 289 ? -17.016 -35.938 -18.969 1 91.44 289 ASN A N 1
ATOM 2366 C CA . ASN A 1 289 ? -18.219 -36.156 -19.75 1 91.44 289 ASN A CA 1
ATOM 2367 C C . ASN A 1 289 ? -18 -37.188 -20.875 1 91.44 289 ASN A C 1
ATOM 2369 O O . ASN A 1 289 ? -17.047 -37.031 -21.641 1 91.44 289 ASN A O 1
ATOM 2373 N N . GLU A 1 290 ? -18.734 -38.156 -20.922 1 91.25 290 GLU A N 1
ATOM 2374 C CA . GLU A 1 290 ? -18.641 -39.125 -22 1 91.25 290 GLU A CA 1
ATOM 2375 C C . GLU A 1 290 ? -19.766 -38.969 -23 1 91.25 290 GLU A C 1
ATOM 2377 O O . GLU A 1 290 ? -20.922 -38.75 -22.625 1 91.25 290 GLU A O 1
ATOM 2382 N N . PRO A 1 291 ? -19.516 -39 -24.188 1 94.44 291 PRO A N 1
ATOM 2383 C CA . PRO A 1 291 ? -18.219 -39.312 -24.828 1 94.44 291 PRO A CA 1
ATOM 2384 C C . PRO A 1 291 ? -17.359 -38.094 -25.062 1 94.44 291 PRO A C 1
ATOM 2386 O O . PRO A 1 291 ? -16.25 -38.188 -25.578 1 94.44 291 PRO A O 1
ATOM 2389 N N . ASP A 1 292 ? -17.828 -36.969 -24.719 1 94.94 292 ASP A N 1
ATOM 2390 C CA . ASP A 1 292 ? -17.234 -35.719 -25.094 1 94.94 292 ASP A CA 1
ATOM 2391 C C . ASP A 1 292 ? -15.75 -35.656 -24.703 1 94.94 292 ASP A C 1
ATOM 2393 O O . ASP A 1 292 ? -14.914 -35.188 -25.484 1 94.94 292 ASP A O 1
ATOM 2397 N N . THR A 1 293 ? -15.406 -36.125 -23.531 1 94.56 293 THR A N 1
ATOM 2398 C CA . THR A 1 293 ? -14.023 -36.125 -23.062 1 94.56 293 THR A CA 1
ATOM 2399 C C . THR A 1 293 ? -13.133 -36.969 -23.969 1 94.56 293 THR A C 1
ATOM 2401 O O . THR A 1 293 ? -12.039 -36.531 -24.328 1 94.56 293 THR A O 1
ATOM 2404 N N . TRP A 1 294 ? -13.633 -38.094 -24.391 1 95.88 294 TRP A N 1
ATOM 2405 C CA . TRP A 1 294 ? -12.859 -38.969 -25.25 1 95.88 294 TRP A CA 1
ATOM 2406 C C . TRP A 1 294 ? -12.703 -38.375 -26.656 1 95.88 294 TRP A C 1
ATOM 2408 O O . TRP A 1 294 ? -11.648 -38.5 -27.281 1 95.88 294 TRP A O 1
ATOM 2418 N N . ASP A 1 295 ? -13.75 -37.688 -27.062 1 96.19 295 ASP A N 1
ATOM 2419 C CA . ASP A 1 295 ? -13.68 -37 -28.359 1 96.19 295 ASP A CA 1
ATOM 2420 C C . ASP A 1 295 ? -12.617 -35.906 -28.359 1 96.19 295 ASP A C 1
ATOM 2422 O O . ASP A 1 295 ? -11.844 -35.781 -29.312 1 96.19 295 ASP A O 1
ATOM 2426 N N . VAL A 1 296 ? -12.617 -35.188 -27.312 1 95.81 296 VAL A N 1
ATOM 2427 C CA . VAL A 1 296 ? -11.625 -34.156 -27.172 1 95.81 296 VAL A CA 1
ATOM 2428 C C . VAL A 1 296 ? -10.227 -34.75 -27.109 1 95.81 296 VAL A C 1
ATOM 2430 O O . VAL A 1 296 ? -9.297 -34.281 -27.766 1 95.81 296 VAL A O 1
ATOM 2433 N N . LEU A 1 297 ? -10.047 -35.812 -26.344 1 96.31 297 LEU A N 1
ATOM 2434 C CA . LEU A 1 297 ? -8.766 -36.5 -26.234 1 96.31 297 LEU A CA 1
ATOM 2435 C C . LEU A 1 297 ? -8.281 -36.969 -27.594 1 96.31 297 LEU A C 1
ATOM 2437 O O . LEU A 1 297 ? -7.105 -36.812 -27.922 1 96.31 297 LEU A O 1
ATOM 2441 N N . ALA A 1 298 ? -9.188 -37.5 -28.391 1 97 298 ALA A N 1
ATOM 2442 C CA . ALA A 1 298 ? -8.844 -37.969 -29.719 1 97 298 ALA A CA 1
ATOM 2443 C C . ALA A 1 298 ? -8.391 -36.812 -30.625 1 97 298 ALA A C 1
ATOM 2445 O O . ALA A 1 298 ? -7.434 -36.969 -31.391 1 97 298 ALA A O 1
ATOM 2446 N N . LYS A 1 299 ? -9.102 -35.75 -30.484 1 97.19 299 LYS A N 1
ATOM 2447 C CA . LYS A 1 299 ? -8.734 -34.562 -31.281 1 97.19 299 LYS A CA 1
ATOM 2448 C C . LYS A 1 299 ? -7.367 -34.031 -30.875 1 97.19 299 LYS A C 1
ATOM 2450 O O . LYS A 1 299 ? -6.555 -33.688 -31.734 1 97.19 299 LYS A O 1
ATOM 2455 N N . VAL A 1 300 ? -7.121 -34 -29.609 1 97.75 300 VAL A N 1
ATOM 2456 C CA . VAL A 1 300 ? -5.828 -33.531 -29.125 1 97.75 300 VAL A CA 1
ATOM 2457 C C . VAL A 1 300 ? -4.73 -34.5 -29.562 1 97.75 300 VAL A C 1
ATOM 2459 O O . VAL A 1 300 ? -3.623 -34.062 -29.906 1 97.75 300 VAL A O 1
ATOM 2462 N N . ARG A 1 301 ? -4.965 -35.781 -29.578 1 97.56 301 ARG A N 1
ATOM 2463 C CA . ARG A 1 301 ? -4.004 -36.781 -30.016 1 97.56 301 ARG A CA 1
ATOM 2464 C C . ARG A 1 301 ? -3.6 -36.562 -31.469 1 97.56 301 ARG A C 1
ATOM 2466 O O . ARG A 1 301 ? -2.422 -36.656 -31.828 1 97.56 301 ARG A O 1
ATOM 2473 N N . LYS A 1 302 ? -4.594 -36.25 -32.25 1 97.88 302 LYS A N 1
ATOM 2474 C CA . LYS A 1 302 ? -4.305 -35.969 -33.656 1 97.88 302 LYS A CA 1
ATOM 2475 C C . LYS A 1 302 ? -3.309 -34.812 -33.812 1 97.88 302 LYS A C 1
ATOM 2477 O O . LYS A 1 302 ? -2.4 -34.875 -34.625 1 97.88 302 LYS A O 1
ATOM 2482 N N . LEU A 1 303 ? -3.492 -33.844 -33 1 97.62 303 LEU A N 1
ATOM 2483 C CA . LEU A 1 303 ? -2.562 -32.719 -33 1 97.62 303 LEU A CA 1
ATOM 2484 C C . LEU A 1 303 ? -1.19 -33.156 -32.5 1 97.62 303 LEU A C 1
ATOM 2486 O O . LEU A 1 303 ? -0.166 -32.812 -33.062 1 97.62 303 LEU A O 1
ATOM 2490 N N . ALA A 1 304 ? -1.179 -33.875 -31.391 1 97.94 304 ALA A N 1
ATOM 2491 C CA . ALA A 1 304 ? 0.066 -34.312 -30.781 1 97.94 304 ALA A CA 1
ATOM 2492 C C . ALA A 1 304 ? 0.882 -35.188 -31.734 1 97.94 304 ALA A C 1
ATOM 2494 O O . ALA A 1 304 ? 2.111 -35.094 -31.766 1 97.94 304 ALA A O 1
ATOM 2495 N N . ASP A 1 305 ? 0.238 -35.969 -32.531 1 97.31 305 ASP A N 1
ATOM 2496 C CA . ASP A 1 305 ? 0.891 -36.844 -33.469 1 97.31 305 ASP A CA 1
ATOM 2497 C C . ASP A 1 305 ? 1.685 -36.062 -34.531 1 97.31 305 ASP A C 1
ATOM 2499 O O . ASP A 1 305 ? 2.734 -36.531 -34.969 1 97.31 305 ASP A O 1
ATOM 2503 N N . LYS A 1 306 ? 1.176 -34.938 -34.844 1 97.69 306 LYS A N 1
ATOM 2504 C CA . LYS A 1 306 ? 1.866 -34.094 -35.812 1 97.69 306 LYS A CA 1
ATOM 2505 C C . LYS A 1 306 ? 3.258 -33.719 -35.312 1 97.69 306 LYS A C 1
ATOM 2507 O O . LYS A 1 306 ? 4.156 -33.438 -36.125 1 97.69 306 LYS A O 1
ATOM 2512 N N . TYR A 1 307 ? 3.398 -33.719 -34.031 1 97.19 307 TYR A N 1
ATOM 2513 C CA . TYR A 1 307 ? 4.648 -33.219 -33.469 1 97.19 307 TYR A CA 1
ATOM 2514 C C . TYR A 1 307 ? 5.402 -34.344 -32.75 1 97.19 307 TYR A C 1
ATOM 2516 O O . TYR A 1 307 ? 6.363 -34.062 -32.031 1 97.19 307 TYR A O 1
ATOM 2524 N N . GLY A 1 308 ? 4.926 -35.531 -32.812 1 95.62 308 GLY A N 1
ATOM 2525 C CA . GLY A 1 308 ? 5.629 -36.688 -32.312 1 95.62 308 GLY A CA 1
ATOM 2526 C C . GLY A 1 308 ? 5.637 -36.75 -30.781 1 95.62 308 GLY A C 1
ATOM 2527 O O . GLY A 1 308 ? 6.617 -37.188 -30.188 1 95.62 308 GLY A O 1
ATOM 2528 N N . VAL A 1 309 ? 4.645 -36.25 -30.109 1 95.75 309 VAL A N 1
ATOM 2529 C CA . VAL A 1 309 ? 4.574 -36.281 -28.641 1 95.75 309 VAL A CA 1
ATOM 2530 C C . VAL A 1 309 ? 3.512 -37.281 -28.188 1 95.75 309 VAL A C 1
ATOM 2532 O O . VAL A 1 309 ? 2.447 -37.375 -28.812 1 95.75 309 VAL A O 1
ATOM 2535 N N . ARG A 1 310 ? 3.812 -38.031 -27.188 1 95.31 310 ARG A N 1
ATOM 2536 C CA . ARG A 1 310 ? 2.854 -38.938 -26.578 1 95.31 310 ARG A CA 1
ATOM 2537 C C . ARG A 1 310 ? 2.082 -38.281 -25.453 1 95.31 310 ARG A C 1
ATOM 2539 O O . ARG A 1 310 ? 2.658 -37.5 -24.672 1 95.31 310 ARG A O 1
ATOM 2546 N N . LEU A 1 311 ? 0.795 -38.562 -25.453 1 96.81 311 LEU A N 1
ATOM 2547 C CA . LEU A 1 311 ? -0.053 -37.938 -24.438 1 96.81 311 LEU A CA 1
ATOM 2548 C C . LEU A 1 311 ? -0.21 -38.875 -23.219 1 96.81 311 LEU A C 1
ATOM 2550 O O . LEU A 1 311 ? -0.329 -40.094 -23.375 1 96.81 311 LEU A O 1
ATOM 2554 N N . LEU A 1 312 ? -0.167 -38.281 -22.062 1 96.44 312 LEU A N 1
ATOM 2555 C CA . LEU A 1 312 ? -0.457 -38.938 -20.797 1 96.44 312 LEU A CA 1
ATOM 2556 C C . LEU A 1 312 ? -1.583 -38.219 -20.062 1 96.44 312 LEU A C 1
ATOM 2558 O O . LEU A 1 312 ? -1.338 -37.25 -19.328 1 96.44 312 LEU A O 1
ATOM 2562 N N . PRO A 1 313 ? -2.824 -38.656 -20.297 1 94.31 313 PRO A N 1
ATOM 2563 C CA . PRO A 1 313 ? -3.938 -38 -19.594 1 94.31 313 PRO A CA 1
ATOM 2564 C C . PRO A 1 313 ? -3.904 -38.219 -18.078 1 94.31 313 PRO A C 1
ATOM 2566 O O . PRO A 1 313 ? -3.721 -39.344 -17.625 1 94.31 313 PRO A O 1
ATOM 2569 N N . GLU A 1 314 ? -3.992 -37.219 -17.359 1 90.69 314 GLU A N 1
ATOM 2570 C CA . GLU A 1 314 ? -4.074 -37.312 -15.898 1 90.69 314 GLU A CA 1
ATOM 2571 C C . GLU A 1 314 ? -5.527 -37.344 -15.43 1 90.69 314 GLU A C 1
ATOM 2573 O O . GLU A 1 314 ? -6.203 -36.312 -15.406 1 90.69 314 GLU A O 1
ATOM 2578 N N . ILE A 1 315 ? -5.977 -38.469 -14.969 1 87.44 315 ILE A N 1
ATOM 2579 C CA . ILE A 1 315 ? -7.344 -38.656 -14.508 1 87.44 315 ILE A CA 1
ATOM 2580 C C . ILE A 1 315 ? -7.344 -39.406 -13.172 1 87.44 315 ILE A C 1
ATOM 2582 O O . ILE A 1 315 ? -6.891 -40.531 -13.102 1 87.44 315 ILE A O 1
ATOM 2586 N N . HIS A 1 316 ? -7.809 -38.781 -12.211 1 84.44 316 HIS A N 1
ATOM 2587 C CA . HIS A 1 316 ? -8.031 -39.438 -10.93 1 84.44 316 HIS A CA 1
ATOM 2588 C C . HIS A 1 316 ? -9.398 -40.094 -10.883 1 84.44 316 HIS A C 1
ATOM 2590 O O . HIS A 1 316 ? -10.43 -39.438 -10.961 1 84.44 316 HIS A O 1
ATOM 2596 N N . ALA A 1 317 ? -9.367 -41.344 -10.82 1 86.25 317 ALA A N 1
ATOM 2597 C CA . ALA A 1 317 ? -10.562 -42.156 -10.664 1 86.25 317 ALA A CA 1
ATOM 2598 C C . ALA A 1 317 ? -10.273 -43.375 -9.805 1 86.25 317 ALA A C 1
ATOM 2600 O O . ALA A 1 317 ? -9.148 -43.875 -9.773 1 86.25 317 ALA A O 1
ATOM 2601 N N . SER A 1 318 ? -11.297 -43.812 -9.133 1 91.19 318 SER A N 1
ATOM 2602 C CA . SER A 1 318 ? -11.117 -45 -8.297 1 91.19 318 SER A CA 1
ATOM 2603 C C . SER A 1 318 ? -10.891 -46.25 -9.156 1 91.19 318 SER A C 1
ATOM 2605 O O . SER A 1 318 ? -11.305 -46.312 -10.312 1 91.19 318 SER A O 1
ATOM 2607 N N . TYR A 1 319 ? -10.219 -47.219 -8.523 1 95.31 319 TYR A N 1
ATOM 2608 C CA . TYR A 1 319 ? -9.977 -48.469 -9.195 1 95.31 319 TYR A CA 1
ATOM 2609 C C . TYR A 1 319 ? -11.281 -49.094 -9.695 1 95.31 319 TYR A C 1
ATOM 2611 O O . TYR A 1 319 ? -11.344 -49.625 -10.812 1 95.31 319 TYR A O 1
ATOM 2619 N N . GLY A 1 320 ? -12.344 -48.938 -8.906 1 94.75 320 GLY A N 1
ATOM 2620 C CA . GLY A 1 320 ? -13.625 -49.531 -9.234 1 94.75 320 GLY A CA 1
ATOM 2621 C C . GLY A 1 320 ? -14.25 -48.969 -10.492 1 94.75 320 GLY A C 1
ATOM 2622 O O . GLY A 1 320 ? -15.039 -49.625 -11.164 1 94.75 320 GLY A O 1
ATOM 2623 N N . GLU A 1 321 ? -13.883 -47.812 -10.867 1 92.81 321 GLU A N 1
ATOM 2624 C CA . GLU A 1 321 ? -14.469 -47.125 -12.016 1 92.81 321 GLU A CA 1
ATOM 2625 C C . GLU A 1 321 ? -13.836 -47.625 -13.32 1 92.81 321 GLU A C 1
ATOM 2627 O O . GLU A 1 321 ? -14.406 -47.438 -14.398 1 92.81 321 GLU A O 1
ATOM 2632 N N . LYS A 1 322 ? -12.656 -48.156 -13.266 1 95.5 322 LYS A N 1
ATOM 2633 C CA . LYS A 1 322 ? -11.93 -48.781 -14.367 1 95.5 322 LYS A CA 1
ATOM 2634 C C . LYS A 1 322 ? -11.609 -47.781 -15.469 1 95.5 322 LYS A C 1
ATOM 2636 O O . LYS A 1 322 ? -11.469 -48.156 -16.641 1 95.5 322 LYS A O 1
ATOM 2641 N N . THR A 1 323 ? -11.555 -46.562 -15.078 1 92.81 323 THR A N 1
ATOM 2642 C CA . THR A 1 323 ? -11.195 -45.5 -16.031 1 92.81 323 THR A CA 1
ATOM 2643 C C . THR A 1 323 ? -9.805 -45.75 -16.609 1 92.81 323 THR A C 1
ATOM 2645 O O . THR A 1 323 ? -9.562 -45.531 -17.781 1 92.81 323 THR A O 1
ATOM 2648 N N . TYR A 1 324 ? -8.859 -46.25 -15.766 1 93.88 324 TYR A N 1
ATOM 2649 C CA . TYR A 1 324 ? -7.5 -46.562 -16.219 1 93.88 324 TYR A CA 1
ATOM 2650 C C . TYR A 1 324 ? -7.516 -47.562 -17.344 1 93.88 324 TYR A C 1
ATOM 2652 O O . TYR A 1 324 ? -6.742 -47.469 -18.297 1 93.88 324 TYR A O 1
ATOM 2660 N N . LYS A 1 325 ? -8.398 -48.469 -17.297 1 95.62 325 LYS A N 1
ATOM 2661 C CA . LYS A 1 325 ? -8.5 -49.5 -18.328 1 95.62 325 LYS A CA 1
ATOM 2662 C C . LYS A 1 325 ? -9.039 -48.938 -19.625 1 95.62 325 LYS A C 1
ATOM 2664 O O . LYS A 1 325 ? -8.547 -49.25 -20.719 1 95.62 325 LYS A O 1
ATOM 2669 N N . LYS A 1 326 ? -9.992 -48.062 -19.469 1 94.56 326 LYS A N 1
ATOM 2670 C CA . LYS A 1 326 ? -10.547 -47.406 -20.641 1 94.56 326 LYS A CA 1
ATOM 2671 C C . LYS A 1 326 ? -9.484 -46.562 -21.359 1 94.56 326 LYS A C 1
ATOM 2673 O O . LYS A 1 326 ? -9.375 -46.625 -22.594 1 94.56 326 LYS A O 1
ATOM 2678 N N . VAL A 1 327 ? -8.742 -45.875 -20.656 1 94.62 327 VAL A N 1
ATOM 2679 C CA . VAL A 1 327 ? -7.676 -45.031 -21.219 1 94.62 327 VAL A CA 1
ATOM 2680 C C . VAL A 1 327 ? -6.641 -45.938 -21.906 1 94.62 327 VAL A C 1
ATOM 2682 O O . VAL A 1 327 ? -6.223 -45.656 -23.031 1 94.62 327 VAL A O 1
ATOM 2685 N N . ALA A 1 328 ? -6.27 -47.031 -21.25 1 95.38 328 ALA A N 1
ATOM 2686 C CA . ALA A 1 328 ? -5.301 -47.969 -21.812 1 95.38 328 ALA A CA 1
ATOM 2687 C C . ALA A 1 328 ? -5.828 -48.625 -23.094 1 95.38 328 ALA A C 1
ATOM 2689 O O . ALA A 1 328 ? -5.082 -48.781 -24.062 1 95.38 328 ALA A O 1
ATOM 2690 N N . ASP A 1 329 ? -7.094 -48.906 -23.094 1 95.56 329 ASP A N 1
ATOM 2691 C CA . ASP A 1 329 ? -7.719 -49.531 -24.25 1 95.56 329 ASP A CA 1
ATOM 2692 C C . ASP A 1 329 ? -7.691 -48.594 -25.453 1 95.56 329 ASP A C 1
ATOM 2694 O O . ASP A 1 329 ? -7.684 -49.062 -26.609 1 95.56 329 ASP A O 1
ATOM 2698 N N . MET A 1 330 ? -7.66 -47.375 -25.172 1 95 330 MET A N 1
ATOM 2699 C CA . MET A 1 330 ? -7.609 -46.406 -26.25 1 95 330 MET A CA 1
ATOM 2700 C C . MET A 1 330 ? -6.176 -46.188 -26.719 1 95 330 MET A C 1
ATOM 2702 O O . MET A 1 330 ? -5.93 -45.375 -27.625 1 95 330 MET A O 1
ATOM 2706 N N . GLY A 1 331 ? -5.262 -46.781 -26.078 1 93.81 331 GLY A N 1
ATOM 2707 C CA . GLY A 1 331 ? -3.887 -46.781 -26.562 1 93.81 331 GLY A CA 1
ATOM 2708 C C . GLY A 1 331 ? -3.006 -45.781 -25.812 1 93.81 331 GLY A C 1
ATOM 2709 O O . GLY A 1 331 ? -1.871 -45.531 -26.219 1 93.81 331 GLY A O 1
ATOM 2710 N N . TYR A 1 332 ? -3.514 -45.25 -24.75 1 95.44 332 TYR A N 1
ATOM 2711 C CA . TYR A 1 332 ? -2.723 -44.281 -23.984 1 95.44 332 TYR A CA 1
ATOM 2712 C C . TYR A 1 332 ? -2.035 -44.969 -22.797 1 95.44 332 TYR A C 1
ATOM 2714 O O . TYR A 1 332 ? -2.506 -46 -22.312 1 95.44 332 TYR A O 1
ATOM 2722 N N . MET A 1 333 ? -0.881 -44.406 -22.406 1 94.12 333 MET A N 1
ATOM 2723 C CA . MET A 1 333 ? -0.374 -44.719 -21.078 1 94.12 333 MET A CA 1
ATOM 2724 C C . MET A 1 333 ? -1.248 -44.094 -19.984 1 94.12 333 MET A C 1
ATOM 2726 O O . MET A 1 333 ? -1.888 -43.062 -20.219 1 94.12 333 MET A O 1
ATOM 2730 N N . THR A 1 334 ? -1.262 -44.75 -18.891 1 94.56 334 THR A N 1
ATOM 2731 C CA . THR A 1 334 ? -2.049 -44.219 -17.781 1 94.56 334 THR A CA 1
ATOM 2732 C C . THR A 1 334 ? -1.197 -44.094 -16.516 1 94.56 334 THR A C 1
ATOM 2734 O O . THR A 1 334 ? -0.188 -44.781 -16.375 1 94.56 334 THR A O 1
ATOM 2737 N N . TYR A 1 335 ? -1.601 -43.188 -15.695 1 94.5 335 TYR A N 1
ATOM 2738 C CA . TYR A 1 335 ? -0.944 -43.062 -14.398 1 94.5 335 TYR A CA 1
ATOM 2739 C C . TYR A 1 335 ? -1.361 -44.188 -13.469 1 94.5 335 TYR A C 1
ATOM 2741 O O . TYR A 1 335 ? -2.533 -44.594 -13.438 1 94.5 335 TYR A O 1
ATOM 2749 N N . ASP A 1 336 ? -0.431 -44.625 -12.758 1 96.5 336 ASP A N 1
ATOM 2750 C CA . ASP A 1 336 ? -0.719 -45.594 -11.703 1 96.5 336 ASP A CA 1
ATOM 2751 C C . ASP A 1 336 ? -0.858 -44.906 -10.352 1 96.5 336 ASP A C 1
ATOM 2753 O O . ASP A 1 336 ? 0.101 -44.844 -9.578 1 96.5 336 ASP A O 1
ATOM 2757 N N . PHE A 1 337 ? -2.086 -44.562 -10.023 1 94.94 337 PHE A N 1
ATOM 2758 C CA . PHE A 1 337 ? -2.346 -43.875 -8.758 1 94.94 337 PHE A CA 1
ATOM 2759 C C . PHE A 1 337 ? -2.631 -44.875 -7.652 1 94.94 337 PHE A C 1
ATOM 2761 O O . PHE A 1 337 ? -2.895 -44.5 -6.508 1 94.94 337 PHE A O 1
ATOM 2768 N N . PHE A 1 338 ? -2.506 -46.125 -7.949 1 97.44 338 PHE A N 1
ATOM 2769 C CA . PHE A 1 338 ? -2.844 -47.156 -6.98 1 97.44 338 PHE A CA 1
ATOM 2770 C C . PHE A 1 338 ? -1.592 -47.688 -6.281 1 97.44 338 PHE A C 1
ATOM 2772 O O . PHE A 1 338 ? -1.625 -48 -5.09 1 97.44 338 PHE A O 1
ATOM 2779 N N . LEU A 1 339 ? -0.506 -47.688 -6.984 1 98.12 339 LEU A N 1
ATOM 2780 C CA . LEU A 1 339 ? 0.722 -48.312 -6.492 1 98.12 339 LEU A CA 1
ATOM 2781 C C . LEU A 1 339 ? 1.149 -47.688 -5.168 1 98.12 339 LEU A C 1
ATOM 2783 O O . LEU A 1 339 ? 1.485 -48.406 -4.223 1 98.12 339 LEU A O 1
ATOM 2787 N N . PRO A 1 340 ? 1.165 -46.375 -5.012 1 97.81 340 PRO A N 1
ATOM 2788 C CA . PRO A 1 340 ? 1.674 -45.812 -3.76 1 97.81 340 PRO A CA 1
ATOM 2789 C C . PRO A 1 340 ? 0.948 -46.344 -2.529 1 97.81 340 PRO A C 1
ATOM 2791 O O . PRO A 1 340 ? 1.591 -46.75 -1.567 1 97.81 340 PRO A O 1
ATOM 2794 N N . GLY A 1 341 ? -0.33 -46.344 -2.576 1 97.44 341 GLY A N 1
ATOM 2795 C CA . GLY A 1 341 ? -1.106 -46.844 -1.448 1 97.44 341 GLY A CA 1
ATOM 2796 C C . GLY A 1 341 ? -1.006 -48.344 -1.264 1 97.44 341 GLY A C 1
ATOM 2797 O O . GLY A 1 341 ? -0.885 -48.812 -0.137 1 97.44 341 GLY A O 1
ATOM 2798 N N . LEU A 1 342 ? -1.047 -49.062 -2.357 1 98.19 342 LEU A N 1
ATOM 2799 C CA . LEU A 1 342 ? -0.994 -50.531 -2.295 1 98.19 342 LEU A CA 1
ATOM 2800 C C . LEU A 1 342 ? 0.327 -51 -1.697 1 98.19 342 LEU A C 1
ATOM 2802 O O . LEU A 1 342 ? 0.369 -52 -0.989 1 98.19 342 LEU A O 1
ATOM 2806 N N . LEU A 1 343 ? 1.366 -50.312 -2.053 1 98.38 343 LEU A N 1
ATOM 2807 C CA . LEU A 1 343 ? 2.674 -50.719 -1.541 1 98.38 343 LEU A CA 1
ATOM 2808 C C . LEU A 1 343 ? 2.781 -50.438 -0.045 1 98.38 343 LEU A C 1
ATOM 2810 O O . LEU A 1 343 ? 3.314 -51.25 0.705 1 98.38 343 LEU A O 1
ATOM 2814 N N . ILE A 1 344 ? 2.281 -49.281 0.412 1 98.12 344 ILE A N 1
ATOM 2815 C CA . ILE A 1 344 ? 2.234 -49.031 1.848 1 98.12 344 ILE A CA 1
ATOM 2816 C C . ILE A 1 344 ? 1.392 -50.094 2.537 1 98.12 344 ILE A C 1
ATOM 2818 O O . ILE A 1 344 ? 1.781 -50.625 3.58 1 98.12 344 ILE A O 1
ATOM 2822 N N . ASP A 1 345 ? 0.284 -50.375 1.966 1 97.81 345 ASP A N 1
ATOM 2823 C CA . ASP A 1 345 ? -0.594 -51.406 2.508 1 97.81 345 ASP A CA 1
ATOM 2824 C C . ASP A 1 345 ? 0.142 -52.75 2.641 1 97.81 345 ASP A C 1
ATOM 2826 O O . ASP A 1 345 ? 0.048 -53.406 3.672 1 97.81 345 ASP A O 1
ATOM 2830 N N . ALA A 1 346 ? 0.849 -53.188 1.62 1 97.81 346 ALA A N 1
ATOM 2831 C CA . ALA A 1 346 ? 1.604 -54.438 1.617 1 97.81 346 ALA A CA 1
ATOM 2832 C C . ALA A 1 346 ? 2.656 -54.469 2.725 1 97.81 346 ALA A C 1
ATOM 2834 O O . ALA A 1 346 ? 2.84 -55.469 3.406 1 97.81 346 ALA A O 1
ATOM 2835 N N . ILE A 1 347 ? 3.326 -53.375 2.891 1 97.75 347 ILE A N 1
ATOM 2836 C CA . ILE A 1 347 ? 4.371 -53.25 3.902 1 97.75 347 ILE A CA 1
ATOM 2837 C C . ILE A 1 347 ? 3.754 -53.344 5.297 1 97.75 347 ILE A C 1
ATOM 2839 O O . ILE A 1 347 ? 4.254 -54.094 6.156 1 97.75 347 ILE A O 1
ATOM 2843 N N . GLU A 1 348 ? 2.67 -52.594 5.492 1 96.38 348 GLU A N 1
ATOM 2844 C CA . GLU A 1 348 ? 2.031 -52.562 6.805 1 96.38 348 GLU A CA 1
ATOM 2845 C C . GLU A 1 348 ? 1.457 -53.938 7.168 1 96.38 348 GLU A C 1
ATOM 2847 O O . GLU A 1 348 ? 1.544 -54.375 8.32 1 96.38 348 GLU A O 1
ATOM 2852 N N . LYS A 1 349 ? 0.934 -54.625 6.184 1 95.62 349 LYS A N 1
ATOM 2853 C CA . LYS A 1 349 ? 0.284 -55.906 6.426 1 95.62 349 LYS A CA 1
ATOM 2854 C C . LYS A 1 349 ? 1.271 -57.062 6.273 1 95.62 349 LYS A C 1
ATOM 2856 O O . LYS A 1 349 ? 0.963 -58.188 6.629 1 95.62 349 LYS A O 1
ATOM 2861 N N . LYS A 1 350 ? 2.422 -56.812 5.734 1 97 350 LYS A N 1
ATOM 2862 C CA . LYS A 1 350 ? 3.424 -57.844 5.402 1 97 350 LYS A CA 1
ATOM 2863 C C . LYS A 1 350 ? 2.844 -58.906 4.488 1 97 350 LYS A C 1
ATOM 2865 O O . LYS A 1 350 ? 3.035 -60.094 4.723 1 97 350 LYS A O 1
ATOM 2870 N N . ASP A 1 351 ? 2.092 -58.375 3.596 1 96.12 351 ASP A N 1
ATOM 2871 C CA . ASP A 1 351 ? 1.391 -59.219 2.631 1 96.12 351 ASP A CA 1
ATOM 2872 C C . ASP A 1 351 ? 1.259 -58.5 1.281 1 96.12 351 ASP A C 1
ATOM 2874 O O . ASP A 1 351 ? 0.566 -57.5 1.168 1 96.12 351 ASP A O 1
ATOM 2878 N N . ALA A 1 352 ? 1.88 -59.125 0.212 1 97.38 352 ALA A N 1
ATOM 2879 C CA . ALA A 1 352 ? 1.941 -58.469 -1.088 1 97.38 352 ALA A CA 1
ATOM 2880 C C . ALA A 1 352 ? 0.859 -59 -2.025 1 97.38 352 ALA A C 1
ATOM 2882 O O . ALA A 1 352 ? 0.854 -58.688 -3.217 1 97.38 352 ALA A O 1
ATOM 2883 N N . THR A 1 353 ? -0.088 -59.688 -1.557 1 97.06 353 THR A N 1
ATOM 2884 C CA . THR A 1 353 ? -1.057 -60.375 -2.404 1 97.06 353 THR A CA 1
ATOM 2885 C C . THR A 1 353 ? -1.84 -59.375 -3.248 1 97.06 353 THR A C 1
AT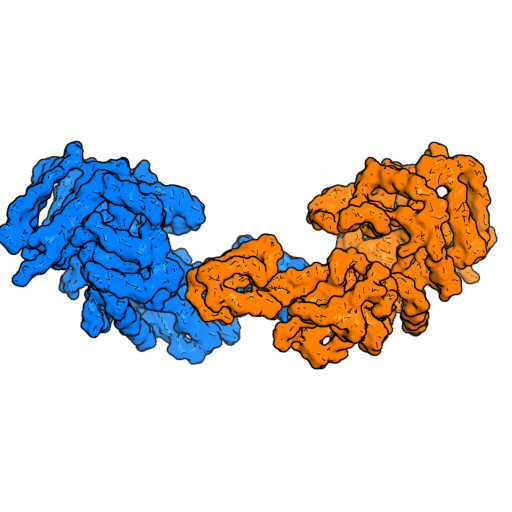OM 2887 O O . THR A 1 353 ? -1.904 -59.5 -4.473 1 97.06 353 THR A O 1
ATOM 2890 N N . THR A 1 354 ? -2.418 -58.438 -2.594 1 97.31 354 THR A N 1
ATOM 2891 C CA . THR A 1 354 ? -3.213 -57.438 -3.314 1 97.31 354 THR A CA 1
ATOM 2892 C C . THR A 1 354 ? -2.344 -56.656 -4.297 1 97.31 354 THR A C 1
ATOM 2894 O O . THR A 1 354 ? -2.76 -56.406 -5.43 1 97.31 354 THR A O 1
ATOM 2897 N N . LEU A 1 355 ? -1.157 -56.281 -3.896 1 98.06 355 LEU A N 1
ATOM 2898 C CA . LEU A 1 355 ? -0.208 -55.594 -4.75 1 98.06 355 LEU A CA 1
ATOM 2899 C C . LEU A 1 355 ? 0.117 -56.406 -5.996 1 98.06 355 LEU A C 1
ATOM 2901 O O . LEU A 1 355 ? 0.13 -55.875 -7.109 1 98.06 355 LEU A O 1
ATOM 2905 N N . MET A 1 356 ? 0.317 -57.656 -5.844 1 97.62 356 MET A N 1
ATOM 2906 C CA . MET A 1 356 ? 0.71 -58.5 -6.965 1 97.62 356 MET A CA 1
ATOM 2907 C C . MET A 1 356 ? -0.479 -58.781 -7.875 1 97.62 356 MET A C 1
ATOM 2909 O O . MET A 1 356 ? -0.314 -58.938 -9.086 1 97.62 356 MET A O 1
ATOM 2913 N N . ASN A 1 357 ? -1.662 -58.812 -7.312 1 97.31 357 ASN A N 1
ATOM 2914 C CA . ASN A 1 357 ? -2.84 -58.875 -8.172 1 97.31 357 ASN A CA 1
ATOM 2915 C C . ASN A 1 357 ? -2.912 -57.688 -9.125 1 97.31 357 ASN A C 1
ATOM 2917 O O . ASN A 1 357 ? -3.266 -57.844 -10.297 1 97.31 357 ASN A O 1
ATOM 2921 N N . TRP A 1 358 ? -2.615 -56.562 -8.594 1 98.06 358 TRP A N 1
ATOM 2922 C CA . TRP A 1 358 ? -2.578 -55.375 -9.43 1 98.06 358 TRP A CA 1
ATOM 2923 C C . TRP A 1 358 ? -1.488 -55.5 -10.492 1 98.06 358 TRP A C 1
ATOM 2925 O O . TRP A 1 358 ? -1.734 -55.219 -11.68 1 98.06 358 TRP A O 1
ATOM 2935 N N . ALA A 1 359 ? -0.284 -55.938 -10.109 1 98 359 ALA A N 1
ATOM 2936 C CA . ALA A 1 359 ? 0.809 -56.156 -11.055 1 98 359 ALA A CA 1
ATOM 2937 C C . ALA A 1 359 ? 0.406 -57.125 -12.164 1 98 359 ALA A C 1
ATOM 2939 O O . ALA A 1 359 ? 0.701 -56.875 -13.336 1 98 359 ALA A O 1
ATOM 2940 N N . ASN A 1 360 ? -0.222 -58.094 -11.75 1 97.5 360 ASN A N 1
ATOM 2941 C CA . ASN A 1 360 ? -0.661 -59.125 -12.703 1 97.5 360 ASN A CA 1
ATOM 2942 C C . ASN A 1 360 ? -1.669 -58.562 -13.703 1 97.5 360 ASN A C 1
ATOM 2944 O O . ASN A 1 360 ? -1.626 -58.906 -14.883 1 97.5 360 ASN A O 1
ATOM 2948 N N . GLU A 1 361 ? -2.533 -57.812 -13.188 1 97.56 361 GLU A N 1
ATOM 2949 C CA . GLU A 1 361 ? -3.506 -57.188 -14.07 1 97.56 361 GLU A CA 1
ATOM 2950 C C . GLU A 1 361 ? -2.818 -56.312 -15.102 1 97.56 361 GLU A C 1
ATOM 2952 O O . GLU A 1 361 ? -3.158 -56.344 -16.281 1 97.56 361 GLU A O 1
ATOM 2957 N N . LEU A 1 362 ? -1.903 -55.5 -14.68 1 97.75 362 LEU A N 1
ATOM 2958 C CA . LEU A 1 362 ? -1.159 -54.625 -15.594 1 97.75 362 LEU A CA 1
ATOM 2959 C C . LEU A 1 362 ? -0.482 -55.438 -16.688 1 97.75 362 LEU A C 1
ATOM 2961 O O . LEU A 1 362 ? -0.538 -55.094 -17.859 1 97.75 362 LEU A O 1
ATOM 2965 N N . TYR A 1 363 ? 0.113 -56.531 -16.234 1 96.88 363 TYR A N 1
ATOM 2966 C CA . TYR A 1 363 ? 0.881 -57.344 -17.156 1 96.88 363 TYR A CA 1
ATOM 2967 C C . TYR A 1 363 ? -0.039 -58.094 -18.125 1 96.88 363 TYR A C 1
ATOM 2969 O O . TYR A 1 363 ? 0.16 -58.062 -19.344 1 96.88 363 TYR A O 1
ATOM 2977 N N . THR A 1 364 ? -1.062 -58.719 -17.609 1 96.62 364 THR A N 1
ATOM 2978 C CA . THR A 1 364 ? -1.941 -59.594 -18.406 1 96.62 364 THR A CA 1
ATOM 2979 C C . THR A 1 364 ? -2.771 -58.75 -19.375 1 96.62 364 THR A C 1
ATOM 2981 O O . THR A 1 364 ? -3.004 -59.188 -20.516 1 96.62 364 THR A O 1
ATOM 2984 N N . ASP A 1 365 ? -3.172 -57.625 -18.922 1 96.25 365 ASP A N 1
ATOM 2985 C CA . ASP A 1 365 ? -4.035 -56.781 -19.75 1 96.25 365 ASP A CA 1
ATOM 2986 C C . ASP A 1 365 ? -3.219 -55.812 -20.594 1 96.25 365 ASP A C 1
ATOM 2988 O O . ASP A 1 365 ? -3.779 -54.969 -21.312 1 96.25 365 ASP A O 1
ATOM 2992 N N . LYS A 1 366 ? -1.907 -55.875 -20.484 1 95.06 366 LYS A N 1
ATOM 2993 C CA . LYS A 1 366 ? -0.974 -55.062 -21.25 1 95.06 366 LYS A CA 1
ATOM 2994 C C . LYS A 1 366 ? -1.246 -53.562 -21.047 1 95.06 366 LYS A C 1
ATOM 2996 O O . LYS A 1 366 ? -1.307 -52.812 -22.016 1 95.06 366 LYS A O 1
ATOM 3001 N N . ILE A 1 367 ? -1.509 -53.188 -19.812 1 96.69 367 ILE A N 1
ATOM 3002 C CA . ILE A 1 367 ? -1.711 -51.781 -19.453 1 96.69 367 ILE A CA 1
ATOM 3003 C C . ILE A 1 367 ? -0.363 -51.125 -19.172 1 96.69 367 ILE A C 1
ATOM 3005 O O . ILE A 1 367 ? 0.352 -51.531 -18.25 1 96.69 367 ILE A O 1
ATOM 3009 N N . ARG A 1 368 ? -0.017 -50.156 -19.953 1 95.81 368 ARG A N 1
ATOM 3010 C CA . ARG A 1 368 ? 1.229 -49.406 -19.75 1 95.81 368 ARG A CA 1
ATOM 3011 C C . ARG A 1 368 ? 1.02 -48.219 -18.844 1 95.81 368 ARG A C 1
ATOM 3013 O O . ARG A 1 368 ? 0.211 -47.344 -19.156 1 95.81 368 ARG A O 1
ATOM 3020 N N . THR A 1 369 ? 1.76 -48.188 -17.781 1 96.5 369 THR A N 1
ATOM 3021 C CA . THR A 1 369 ? 1.547 -47.125 -16.781 1 96.5 369 THR A CA 1
ATOM 3022 C C . THR A 1 369 ? 2.828 -46.344 -16.562 1 96.5 369 THR A C 1
ATOM 3024 O O . THR A 1 369 ? 3.922 -46.812 -16.891 1 96.5 369 THR A O 1
ATOM 3027 N N . VAL A 1 370 ? 2.662 -45.094 -16.188 1 97.12 370 VAL A N 1
ATOM 3028 C CA . VAL A 1 370 ? 3.664 -44.375 -15.422 1 97.12 370 VAL A CA 1
ATOM 3029 C C . VAL A 1 370 ? 3.35 -44.469 -13.938 1 97.12 370 VAL A C 1
ATOM 3031 O O . VAL A 1 370 ? 2.311 -44 -13.477 1 97.12 370 VAL A O 1
ATOM 3034 N N . ASN A 1 371 ? 4.168 -45.156 -13.227 1 97.62 371 ASN A N 1
ATOM 3035 C CA . ASN A 1 371 ? 3.877 -45.375 -11.812 1 97.62 371 ASN A CA 1
ATOM 3036 C C . ASN A 1 371 ? 4.723 -44.469 -10.93 1 97.62 371 ASN A C 1
ATOM 3038 O O . ASN A 1 371 ? 5.648 -43.812 -11.414 1 97.62 371 ASN A O 1
ATOM 3042 N N . MET A 1 372 ? 4.309 -44.281 -9.727 1 97.06 372 MET A N 1
ATOM 3043 C CA . MET A 1 372 ? 5 -43.438 -8.773 1 97.06 372 MET A CA 1
ATOM 3044 C C . MET A 1 372 ? 4.824 -43.938 -7.348 1 97.06 372 MET A C 1
ATOM 3046 O O . MET A 1 372 ? 3.996 -44.812 -7.094 1 97.06 372 MET A O 1
ATOM 3050 N N . LEU A 1 373 ? 5.691 -43.469 -6.465 1 97.94 373 LEU A N 1
ATOM 3051 C CA . LEU A 1 373 ? 5.473 -43.594 -5.027 1 97.94 373 LEU A CA 1
ATOM 3052 C C . LEU A 1 373 ? 4.977 -42.25 -4.438 1 97.94 373 LEU A C 1
ATOM 3054 O O . LEU A 1 373 ? 3.768 -42.062 -4.305 1 97.94 373 LEU A O 1
ATOM 3058 N N . GLY A 1 374 ? 5.883 -41.344 -4.367 1 95.56 374 GLY A N 1
ATOM 3059 C CA . GLY A 1 374 ? 5.469 -40 -4.023 1 95.56 374 GLY A CA 1
ATOM 3060 C C . GLY A 1 374 ? 5.336 -39.062 -5.227 1 95.56 374 GLY A C 1
ATOM 3061 O O . GLY A 1 374 ? 5.84 -39.375 -6.309 1 95.56 374 GLY A O 1
ATOM 3062 N N . CYS A 1 375 ? 4.578 -37.969 -5.031 1 93.06 375 CYS A N 1
ATOM 3063 C CA . CYS A 1 375 ? 4.48 -36.906 -6.035 1 93.06 375 CYS A CA 1
ATOM 3064 C C . CYS A 1 375 ? 4.195 -35.562 -5.391 1 93.06 375 CYS A C 1
ATOM 3066 O O . CYS A 1 375 ? 4.066 -35.469 -4.168 1 93.06 375 CYS A O 1
ATOM 3068 N N . HIS A 1 376 ? 4.109 -34.562 -6.199 1 91.19 376 HIS A N 1
ATOM 3069 C CA . HIS A 1 376 ? 4.004 -33.188 -5.727 1 91.19 376 HIS A CA 1
ATOM 3070 C C . HIS A 1 376 ? 2.672 -32.938 -5.023 1 91.19 376 HIS A C 1
ATOM 3072 O O . HIS A 1 376 ? 2.557 -32.031 -4.195 1 91.19 376 HIS A O 1
ATOM 3078 N N . ASP A 1 377 ? 1.65 -33.719 -5.266 1 89 377 ASP A N 1
ATOM 3079 C CA . ASP A 1 377 ? 0.317 -33.5 -4.707 1 89 377 ASP A CA 1
ATOM 3080 C C . ASP A 1 377 ? 0.091 -34.375 -3.475 1 89 377 ASP A C 1
ATOM 3082 O O . ASP A 1 377 ? -0.96 -34.312 -2.836 1 89 377 ASP A O 1
ATOM 3086 N N . GLY A 1 378 ? 1.027 -35.281 -3.166 1 91.62 378 GLY A N 1
ATOM 3087 C CA . GLY A 1 378 ? 0.862 -36.188 -2.049 1 91.62 378 GLY A CA 1
ATOM 3088 C C . GLY A 1 378 ? 0.597 -37.625 -2.48 1 91.62 378 GLY A C 1
ATOM 3089 O O . GLY A 1 378 ? 1.038 -38.031 -3.553 1 91.62 378 GLY A O 1
ATOM 3090 N N . ILE A 1 379 ? 0.001 -38.312 -1.584 1 94.62 379 ILE A N 1
ATOM 3091 C CA . ILE A 1 379 ? -0.225 -39.75 -1.813 1 94.62 379 ILE A CA 1
ATOM 3092 C C . ILE A 1 379 ? -1.714 -40 -2.035 1 94.62 379 ILE A C 1
ATOM 3094 O O . ILE A 1 379 ? -2.525 -39.781 -1.129 1 94.62 379 ILE A O 1
ATOM 3098 N N . PRO A 1 380 ? -2.061 -40.469 -3.23 1 92.56 380 PRO A N 1
ATOM 3099 C CA . PRO A 1 380 ? -3.473 -40.75 -3.49 1 92.56 380 PRO A CA 1
ATOM 3100 C C . PRO A 1 380 ? -3.947 -42.031 -2.809 1 92.56 380 PRO A C 1
ATOM 3102 O O . PRO A 1 380 ? -3.414 -43.094 -3.076 1 92.56 380 PRO A O 1
ATOM 3105 N N . LEU A 1 381 ? -4.98 -41.906 -1.963 1 92.12 381 LEU A N 1
ATOM 3106 C CA . LEU A 1 381 ? -5.441 -43.094 -1.244 1 92.12 381 LEU A CA 1
ATOM 3107 C C . LEU A 1 381 ? -6.902 -43.406 -1.562 1 92.12 381 LEU A C 1
ATOM 3109 O O . LEU A 1 381 ? -7.32 -44.562 -1.579 1 92.12 381 LEU A O 1
ATOM 3113 N N . LEU A 1 382 ? -7.629 -42.406 -1.896 1 88.5 382 LEU A N 1
ATOM 3114 C CA . LEU A 1 382 ? -9.039 -42.625 -2.191 1 88.5 382 LEU A CA 1
ATOM 3115 C C . LEU A 1 382 ? -9.219 -43.344 -3.525 1 88.5 382 LEU A C 1
ATOM 3117 O O . LEU A 1 382 ? -10.227 -44.031 -3.746 1 88.5 382 LEU A O 1
ATOM 3121 N N . ASP A 1 383 ? -8.281 -43.188 -4.344 1 92 383 ASP A N 1
ATOM 3122 C CA . ASP A 1 383 ? -8.297 -43.875 -5.641 1 92 383 ASP A CA 1
ATOM 3123 C C . ASP A 1 383 ? -8.328 -45.375 -5.477 1 92 383 ASP A C 1
ATOM 3125 O O . ASP A 1 383 ? -8.664 -46.094 -6.418 1 92 383 ASP A O 1
ATOM 3129 N N . LEU A 1 384 ? -8.062 -45.875 -4.301 1 95.56 384 LEU A N 1
ATOM 3130 C CA . LEU A 1 384 ? -7.941 -47.312 -4.043 1 95.56 384 LEU A CA 1
ATOM 3131 C C . LEU A 1 384 ? -9.312 -47.969 -3.855 1 95.56 384 LEU A C 1
ATOM 3133 O O . LEU A 1 384 ? -9.422 -49.188 -3.764 1 95.56 384 LEU A O 1
ATOM 3137 N N . LYS A 1 385 ? -10.328 -47.156 -3.83 1 94.5 385 LYS A N 1
ATOM 3138 C CA . LYS A 1 385 ? -11.672 -47.719 -3.689 1 94.5 385 LYS A CA 1
ATOM 3139 C C . LYS A 1 385 ? -11.961 -48.75 -4.789 1 94.5 385 LYS A C 1
ATOM 3141 O O . LYS A 1 385 ? -11.789 -48.469 -5.973 1 94.5 385 LYS A O 1
ATOM 3146 N N . GLY A 1 386 ? -12.383 -49.906 -4.398 1 95.69 386 GLY A N 1
ATOM 3147 C CA . GLY A 1 386 ? -12.648 -51 -5.332 1 95.69 386 GLY A CA 1
ATOM 3148 C C . GLY A 1 386 ? -11.594 -52.094 -5.289 1 95.69 386 GLY A C 1
ATOM 3149 O O . GLY A 1 386 ? -11.867 -53.219 -5.668 1 95.69 386 GLY A O 1
ATOM 3150 N N . ILE A 1 387 ? -10.391 -51.688 -4.883 1 96.31 387 ILE A N 1
ATOM 3151 C CA . ILE A 1 387 ? -9.344 -52.719 -4.742 1 96.31 387 ILE A CA 1
ATOM 3152 C C . ILE A 1 387 ? -9.109 -53 -3.264 1 96.31 387 ILE A C 1
ATOM 3154 O O . ILE A 1 387 ? -8.812 -54.156 -2.896 1 96.31 387 ILE A O 1
ATOM 3158 N N . LEU A 1 388 ? -9.25 -52.031 -2.441 1 96.44 388 LEU A N 1
ATOM 3159 C CA . LEU A 1 388 ? -9.273 -52.188 -0.99 1 96.44 388 LEU A CA 1
ATOM 3160 C C . LEU A 1 388 ? -10.633 -51.781 -0.426 1 96.44 388 LEU A C 1
ATOM 3162 O O . LEU A 1 388 ? -11.367 -51 -1.059 1 96.44 388 LEU A O 1
ATOM 3166 N N . SER A 1 389 ? -10.961 -52.281 0.775 1 95.69 389 SER A N 1
ATOM 3167 C CA . SER A 1 389 ? -12.188 -51.875 1.451 1 95.69 389 SER A CA 1
ATOM 3168 C C . SER A 1 389 ? -12.047 -50.469 2.02 1 95.69 389 SER A C 1
ATOM 3170 O O . SER A 1 389 ? -10.938 -49.969 2.197 1 95.69 389 SER A O 1
ATOM 3172 N N . ASP A 1 390 ? -13.195 -49.875 2.275 1 93.5 390 ASP A N 1
ATOM 3173 C CA . ASP A 1 390 ? -13.203 -48.562 2.865 1 93.5 390 ASP A CA 1
ATOM 3174 C C . ASP A 1 390 ? -12.461 -48.531 4.203 1 93.5 390 ASP A C 1
ATOM 3176 O O . ASP A 1 390 ? -11.766 -47.562 4.523 1 93.5 390 ASP A O 1
ATOM 3180 N N . GLU A 1 391 ? -12.648 -49.562 4.902 1 94.88 391 GLU A N 1
ATOM 3181 C CA . GLU A 1 391 ? -11.977 -49.688 6.195 1 94.88 391 GLU A CA 1
ATOM 3182 C C . GLU A 1 391 ? -10.461 -49.75 6.031 1 94.88 391 GLU A C 1
ATOM 3184 O O . GLU A 1 391 ? -9.719 -49.125 6.777 1 94.88 391 GLU A O 1
ATOM 3189 N N . GLU A 1 392 ? -10.023 -50.5 5.094 1 95.56 392 GLU A N 1
ATOM 3190 C CA . GLU A 1 392 ? -8.594 -50.625 4.824 1 95.56 392 GLU A CA 1
ATOM 3191 C C . GLU A 1 392 ? -7.996 -49.312 4.371 1 95.56 392 GLU A C 1
ATOM 3193 O O . GLU A 1 392 ? -6.891 -48.938 4.777 1 95.56 392 GLU A O 1
ATOM 3198 N N . ILE A 1 393 ? -8.742 -48.594 3.58 1 95.31 393 ILE A N 1
ATOM 3199 C CA . ILE A 1 393 ? -8.297 -47.312 3.09 1 95.31 393 ILE A CA 1
ATOM 3200 C C . ILE A 1 393 ? -8.188 -46.312 4.254 1 95.31 393 ILE A C 1
ATOM 3202 O O . ILE A 1 393 ? -7.203 -45.594 4.375 1 95.31 393 ILE A O 1
ATOM 3206 N N . GLN A 1 394 ? -9.164 -46.344 5.117 1 93.25 394 GLN A N 1
ATOM 3207 C CA . GLN A 1 394 ? -9.133 -45.469 6.277 1 93.25 394 GLN A CA 1
ATOM 3208 C C . GLN A 1 394 ? -7.938 -45.781 7.172 1 93.25 394 GLN A C 1
ATOM 3210 O O . GLN A 1 394 ? -7.289 -44.875 7.695 1 93.25 394 GLN A O 1
ATOM 3215 N N . ASN A 1 395 ? -7.695 -47 7.316 1 94.62 395 ASN A N 1
ATOM 3216 C CA . ASN A 1 395 ? -6.543 -47.406 8.117 1 94.62 395 ASN A CA 1
ATOM 3217 C C . ASN A 1 395 ? -5.242 -46.875 7.52 1 94.62 395 ASN A C 1
ATOM 3219 O O . ASN A 1 395 ? -4.34 -46.469 8.258 1 94.62 395 ASN A O 1
ATOM 3223 N N . LEU A 1 396 ? -5.164 -46.938 6.266 1 95.25 396 LEU A N 1
ATOM 3224 C CA . LEU A 1 396 ? -3.99 -46.406 5.586 1 95.25 396 LEU A CA 1
ATOM 3225 C C . LEU A 1 396 ? -3.871 -44.906 5.809 1 95.25 396 LEU A C 1
ATOM 3227 O O . LEU A 1 396 ? -2.781 -44.375 6.082 1 95.25 396 LEU A O 1
ATOM 3231 N N . ILE A 1 397 ? -5.012 -44.219 5.641 1 94 397 ILE A N 1
ATOM 3232 C CA . ILE A 1 397 ? -5.035 -42.781 5.848 1 94 397 ILE A CA 1
ATOM 3233 C C . ILE A 1 397 ? -4.574 -42.438 7.27 1 94 397 ILE A C 1
ATOM 3235 O O . ILE A 1 397 ? -3.715 -41.594 7.469 1 94 397 ILE A O 1
ATOM 3239 N N . ASP A 1 398 ? -5.047 -43.156 8.227 1 94.94 398 ASP A N 1
ATOM 3240 C CA . ASP A 1 398 ? -4.691 -42.938 9.633 1 94.94 398 ASP A CA 1
ATOM 3241 C C . ASP A 1 398 ? -3.201 -43.188 9.859 1 94.94 398 ASP A C 1
ATOM 3243 O O . ASP A 1 398 ? -2.566 -42.469 10.648 1 94.94 398 ASP A O 1
ATOM 3247 N N . THR A 1 399 ? -2.715 -44.156 9.25 1 96 399 THR A N 1
ATOM 3248 C CA . THR A 1 399 ? -1.297 -44.469 9.375 1 96 399 THR A CA 1
ATOM 3249 C C . THR A 1 399 ? -0.434 -43.312 8.867 1 96 399 THR A C 1
ATOM 3251 O O . THR A 1 399 ? 0.481 -42.875 9.562 1 96 399 THR A O 1
ATOM 3254 N N . VAL A 1 400 ? -0.753 -42.844 7.684 1 95.94 400 VAL A N 1
ATOM 3255 C CA . VAL A 1 400 ? 0.034 -41.781 7.074 1 95.94 400 VAL A CA 1
ATOM 3256 C C . VAL A 1 400 ? -0.126 -40.469 7.879 1 95.94 400 VAL A C 1
ATOM 3258 O O . VAL A 1 400 ? 0.851 -39.75 8.117 1 95.94 400 VAL A O 1
ATOM 3261 N N . VAL 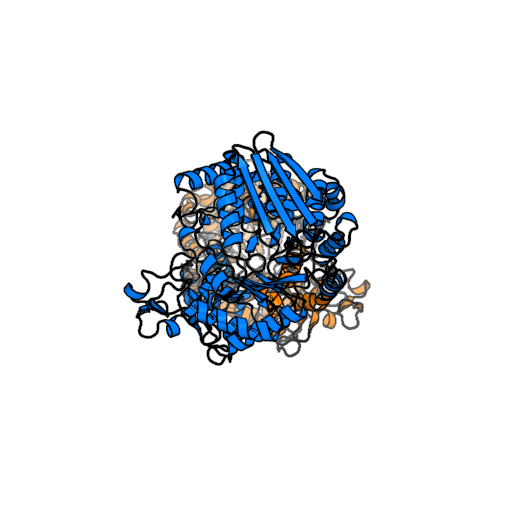A 1 401 ? -1.304 -40.219 8.32 1 94.44 401 VAL A N 1
ATOM 3262 C CA . VAL A 1 401 ? -1.568 -39.031 9.133 1 94.44 401 VAL A CA 1
ATOM 3263 C C . VAL A 1 401 ? -0.845 -39.156 10.477 1 94.44 401 VAL A C 1
ATOM 3265 O O . VAL A 1 401 ? -0.274 -38.188 10.969 1 94.44 401 VAL A O 1
ATOM 3268 N N . GLY A 1 402 ? -0.893 -40.281 11.031 1 96.31 402 GLY A N 1
ATOM 3269 C CA . GLY A 1 402 ? -0.198 -40.531 12.289 1 96.31 402 GLY A CA 1
ATOM 3270 C C . GLY A 1 402 ? 1.298 -40.312 12.195 1 96.31 402 GLY A C 1
ATOM 3271 O O . GLY A 1 402 ? 1.954 -40.062 13.211 1 96.31 402 GLY A O 1
ATOM 3272 N N . ARG A 1 403 ? 1.764 -40.344 10.992 1 97.38 403 ARG A N 1
ATOM 3273 C CA . ARG A 1 403 ? 3.193 -40.156 10.766 1 97.38 403 ARG A CA 1
ATOM 3274 C C . ARG A 1 403 ? 3.48 -38.75 10.242 1 97.38 403 ARG A C 1
ATOM 3276 O O . ARG A 1 403 ? 4.508 -38.531 9.602 1 97.38 403 ARG A O 1
ATOM 3283 N N . GLY A 1 404 ? 2.482 -37.938 10.383 1 95.31 404 GLY A N 1
ATOM 3284 C CA . GLY A 1 404 ? 2.707 -36.5 10.133 1 95.31 404 GLY A CA 1
ATOM 3285 C C . GLY A 1 404 ? 2.061 -36 8.852 1 95.31 404 GLY A C 1
ATOM 3286 O O . GLY A 1 404 ? 2.24 -34.844 8.469 1 95.31 404 GLY A O 1
ATOM 3287 N N . GLY A 1 405 ? 1.352 -36.844 8.164 1 94.44 405 GLY A N 1
ATOM 3288 C CA . GLY A 1 405 ? 0.644 -36.406 6.973 1 94.44 405 GLY A CA 1
ATOM 3289 C C . GLY A 1 405 ? -0.528 -35.5 7.273 1 94.44 405 GLY A C 1
ATOM 3290 O O . GLY A 1 405 ? -1.017 -35.469 8.406 1 94.44 405 GLY A O 1
ATOM 3291 N N . LEU A 1 406 ? -0.877 -34.688 6.27 1 91.75 406 LEU A N 1
ATOM 3292 C CA . LEU A 1 406 ? -1.99 -33.781 6.414 1 91.75 406 LEU A CA 1
ATOM 3293 C C . LEU A 1 406 ? -3.1 -34.094 5.418 1 91.75 406 LEU A C 1
ATOM 3295 O O . LEU A 1 406 ? -2.824 -34.5 4.281 1 91.75 406 LEU A O 1
ATOM 3299 N N . VAL A 1 407 ? -4.273 -33.969 5.863 1 85.5 407 VAL A N 1
ATOM 3300 C CA . VAL A 1 407 ? -5.434 -34.125 4.992 1 85.5 407 VAL A CA 1
ATOM 3301 C C . VAL A 1 407 ? -6.152 -32.781 4.855 1 85.5 407 VAL A C 1
ATOM 3303 O O . VAL A 1 407 ? -6.324 -32.062 5.84 1 85.5 407 VAL A O 1
ATOM 3306 N N . LYS A 1 408 ? -6.238 -32.281 3.611 1 69.19 408 LYS A N 1
ATOM 3307 C CA . LYS A 1 408 ? -6.996 -31.047 3.412 1 69.19 408 LYS A CA 1
ATOM 3308 C C . LYS A 1 408 ? -8.5 -31.297 3.525 1 69.19 408 LYS A C 1
ATOM 3310 O O . LYS A 1 408 ? -9.008 -32.281 2.98 1 69.19 408 LYS A O 1
ATOM 3315 N N . ASP A 1 409 ? -9.055 -30.688 4.555 1 57.19 409 ASP A N 1
ATOM 3316 C CA . ASP A 1 409 ? -10.508 -30.734 4.664 1 57.19 409 ASP A CA 1
ATOM 3317 C C . ASP A 1 409 ? -11.18 -29.906 3.566 1 57.19 409 ASP A C 1
ATOM 3319 O O . ASP A 1 409 ? -10.836 -28.75 3.369 1 57.19 409 ASP A O 1
ATOM 3323 N N . LEU A 1 410 ? -11.398 -30.547 2.4 1 49.19 410 LEU A N 1
ATOM 3324 C CA . LEU A 1 410 ? -12.125 -29.75 1.412 1 49.19 410 LEU A CA 1
ATOM 3325 C C . LEU A 1 410 ? -13.539 -29.438 1.896 1 49.19 410 LEU A C 1
ATOM 3327 O O . LEU A 1 410 ? -14.406 -30.312 1.895 1 49.19 410 LEU A O 1
ATOM 3331 N N . HIS A 1 411 ? -13.836 -28.141 2.209 1 48.59 411 HIS A N 1
ATOM 3332 C CA . HIS A 1 411 ? -15.039 -27.375 2.512 1 48.59 411 HIS A CA 1
ATOM 3333 C C . HIS A 1 411 ? -15.93 -28.125 3.498 1 48.59 411 HIS A C 1
ATOM 3335 O O . HIS A 1 411 ? -17.141 -28.266 3.271 1 48.59 411 HIS A O 1
ATOM 3341 N N . GLY A 1 412 ? -15.617 -28.734 4.559 1 49.62 412 GLY A N 1
ATOM 3342 C CA . GLY A 1 412 ? -16.469 -29.328 5.578 1 49.62 412 GLY A CA 1
ATOM 3343 C C . GLY A 1 412 ? -16.859 -30.766 5.254 1 49.62 412 GLY A C 1
ATOM 3344 O O . GLY A 1 412 ? -17.469 -31.438 6.078 1 49.62 412 GLY A O 1
ATOM 3345 N N . LYS A 1 413 ? -16.891 -31.062 3.861 1 48 413 LYS A N 1
ATOM 3346 C CA . LYS A 1 413 ? -17.266 -32.406 3.496 1 48 413 LYS A CA 1
ATOM 3347 C C . LYS A 1 413 ? -16.047 -33.344 3.504 1 48 413 LYS A C 1
ATOM 3349 O O . LYS A 1 413 ? -15.102 -33.125 2.73 1 48 413 LYS A O 1
ATOM 3354 N N . LYS A 1 414 ? -15.812 -34.125 4.324 1 47.41 414 LYS A N 1
ATOM 3355 C CA . LYS A 1 414 ? -14.703 -35 4.711 1 47.41 414 LYS A CA 1
ATOM 3356 C C . LYS A 1 414 ? -14.305 -35.906 3.564 1 47.41 414 LYS A C 1
ATOM 3358 O O . LYS A 1 414 ? -13.156 -36.375 3.502 1 47.41 414 LYS A O 1
ATOM 3363 N N . ASN A 1 415 ? -15.117 -36.188 2.551 1 44.84 415 ASN A N 1
ATOM 3364 C CA . ASN A 1 415 ? -14.922 -37.469 1.887 1 44.84 415 ASN A CA 1
ATOM 3365 C C . ASN A 1 415 ? -14.602 -37.281 0.407 1 44.84 415 ASN A C 1
ATOM 3367 O O . ASN A 1 415 ? -14.766 -38.219 -0.386 1 44.84 415 ASN A O 1
ATOM 3371 N N . MET A 1 416 ? -14.383 -36.281 -0.178 1 49.06 416 MET A N 1
ATOM 3372 C CA . MET A 1 416 ? -14.281 -36.406 -1.629 1 49.06 416 MET A CA 1
ATOM 3373 C C . MET A 1 416 ? -12.82 -36.562 -2.053 1 49.06 416 MET A C 1
ATOM 3375 O O . MET A 1 416 ? -12.516 -37.406 -2.914 1 49.06 416 MET A O 1
ATOM 3379 N N . TYR A 1 417 ? -11.859 -35.594 -1.988 1 51.38 417 TYR A N 1
ATOM 3380 C CA . TYR A 1 417 ? -10.609 -35.594 -2.738 1 51.38 417 TYR A CA 1
ATOM 3381 C C . TYR A 1 417 ? -9.422 -35.875 -1.827 1 51.38 417 TYR A C 1
ATOM 3383 O O . TYR A 1 417 ? -8.93 -34.969 -1.136 1 51.38 417 TYR A O 1
ATOM 3391 N N . TYR A 1 418 ? -9.312 -37.062 -1.261 1 58.75 418 TYR A N 1
ATOM 3392 C CA . TYR A 1 418 ? -8.406 -37.031 -0.12 1 58.75 418 TYR A CA 1
ATOM 3393 C C . TYR A 1 418 ? -7.027 -37.562 -0.501 1 58.75 418 TYR A C 1
ATOM 3395 O O . TYR A 1 418 ? -6.812 -38.781 -0.545 1 58.75 418 TYR A O 1
ATOM 3403 N N . GLN A 1 419 ? -6.227 -36.75 -1.406 1 79.44 419 GLN A N 1
ATOM 3404 C CA . GLN A 1 419 ? -4.789 -37 -1.324 1 79.44 419 GLN A CA 1
ATOM 3405 C C . GLN A 1 419 ? -4.238 -36.562 0.035 1 79.44 419 GLN A C 1
ATOM 3407 O O . GLN A 1 419 ? -4.617 -35.531 0.568 1 79.44 419 GLN A O 1
ATOM 3412 N N . VAL A 1 420 ? -3.463 -37.531 0.651 1 90.94 420 VAL A N 1
ATOM 3413 C CA . VAL A 1 420 ? -2.783 -37.188 1.896 1 90.94 420 VAL A CA 1
ATOM 3414 C C . VAL A 1 420 ? -1.454 -36.5 1.588 1 90.94 420 VAL A C 1
ATOM 3416 O O . VAL A 1 420 ? -0.619 -37.062 0.865 1 90.94 420 VAL A O 1
ATOM 3419 N N . ASN A 1 421 ? -1.381 -35.344 2.121 1 94 421 ASN A N 1
ATOM 3420 C CA . ASN A 1 421 ? -0.139 -34.594 1.893 1 94 421 ASN A CA 1
ATOM 3421 C C . ASN A 1 421 ? 0.965 -35.062 2.842 1 94 421 ASN A C 1
ATOM 3423 O O . ASN A 1 421 ? 0.902 -34.781 4.043 1 94 421 ASN A O 1
ATOM 3427 N N . ALA A 1 422 ? 1.905 -35.75 2.25 1 96.12 422 ALA A N 1
ATOM 3428 C CA . ALA A 1 422 ? 3.057 -36.281 2.969 1 96.12 422 ALA A CA 1
ATOM 3429 C C . ALA A 1 422 ? 4.164 -36.688 2.004 1 96.12 422 ALA A C 1
ATOM 3431 O O . ALA A 1 422 ? 3.904 -36.969 0.828 1 96.12 422 ALA A O 1
ATOM 3432 N N . THR A 1 423 ? 5.371 -36.656 2.521 1 97.56 423 THR A N 1
ATOM 3433 C CA . THR A 1 423 ? 6.406 -37.312 1.748 1 97.56 423 THR A CA 1
ATOM 3434 C C . THR A 1 423 ? 6.246 -38.844 1.842 1 97.56 423 THR A C 1
ATOM 3436 O O . THR A 1 423 ? 5.738 -39.344 2.84 1 97.56 423 THR A O 1
ATOM 3439 N N . TYR A 1 424 ? 6.652 -39.469 0.835 1 98.31 424 TYR A N 1
ATOM 3440 C CA . TYR A 1 424 ? 6.543 -40.906 0.866 1 98.31 424 TYR A CA 1
ATOM 3441 C C . TYR A 1 424 ? 7.457 -41.531 1.93 1 98.31 424 TYR A C 1
ATOM 3443 O O . TYR A 1 424 ? 7.109 -42.5 2.572 1 98.31 424 TYR A O 1
ATOM 3451 N N . TYR A 1 425 ? 8.617 -40.938 2.131 1 98.5 425 TYR A N 1
ATOM 3452 C CA . TYR A 1 425 ? 9.555 -41.375 3.16 1 98.5 425 TYR A CA 1
ATOM 3453 C C . TYR A 1 425 ? 8.914 -41.312 4.543 1 98.5 425 TYR A C 1
ATOM 3455 O O . TYR A 1 425 ? 8.984 -42.281 5.316 1 98.5 425 TYR A O 1
ATOM 3463 N N . SER A 1 426 ? 8.289 -40.219 4.824 1 98.44 426 SER A N 1
ATOM 3464 C CA . SER A 1 426 ? 7.625 -40.062 6.117 1 98.44 426 SER A CA 1
ATOM 3465 C C . SER A 1 426 ? 6.453 -41.031 6.246 1 98.44 426 SER A C 1
ATOM 3467 O O . SER A 1 426 ? 6.184 -41.562 7.332 1 98.44 426 SER A O 1
ATOM 3469 N N . ALA A 1 427 ? 5.766 -41.25 5.184 1 98.25 427 ALA A N 1
ATOM 3470 C CA . ALA A 1 427 ? 4.648 -42.188 5.191 1 98.25 427 ALA A CA 1
ATOM 3471 C C . ALA A 1 427 ? 5.117 -43.594 5.535 1 98.25 427 ALA A C 1
ATOM 3473 O O . ALA A 1 427 ? 4.352 -44.406 6.066 1 98.25 427 ALA A O 1
ATOM 3474 N N . LEU A 1 428 ? 6.383 -43.906 5.246 1 98.25 428 LEU A N 1
ATOM 3475 C CA . LEU A 1 428 ? 6.965 -45.219 5.527 1 98.25 428 LEU A CA 1
ATOM 3476 C C . LEU A 1 428 ? 7.617 -45.25 6.906 1 98.25 428 LEU A C 1
ATOM 3478 O O . LEU A 1 428 ? 8.359 -46.156 7.234 1 98.25 428 LEU A O 1
ATOM 3482 N N . GLY A 1 429 ? 7.422 -44.188 7.672 1 97.75 429 GLY A N 1
ATOM 3483 C CA . GLY A 1 429 ? 7.965 -44.094 9.016 1 97.75 429 GLY A CA 1
ATOM 3484 C C . GLY A 1 429 ? 9.414 -43.656 9.047 1 97.75 429 GLY A C 1
ATOM 3485 O O . GLY A 1 429 ? 10.148 -43.969 9.992 1 97.75 429 GLY A O 1
ATOM 3486 N N . GLU A 1 430 ? 9.797 -43.031 8.031 1 98 430 GLU A N 1
ATOM 3487 C CA . GLU A 1 430 ? 11.164 -42.531 7.918 1 98 430 GLU A CA 1
ATOM 3488 C C . GLU A 1 430 ? 12.188 -43.625 8.156 1 98 430 GLU A C 1
ATOM 3490 O O . GLU A 1 430 ? 13.117 -43.469 8.945 1 98 430 GLU A O 1
ATOM 3495 N N . ASP A 1 431 ? 11.945 -44.688 7.496 1 97.94 431 ASP A N 1
ATOM 3496 C CA . ASP A 1 431 ? 12.773 -45.906 7.594 1 97.94 431 ASP A CA 1
ATOM 3497 C C . ASP A 1 431 ? 13.5 -46.156 6.277 1 97.94 431 ASP A C 1
ATOM 3499 O O . ASP A 1 431 ? 12.859 -46.469 5.266 1 97.94 431 ASP A O 1
ATOM 3503 N N . ASP A 1 432 ? 14.805 -46.219 6.328 1 98.25 432 ASP A N 1
ATOM 3504 C CA . ASP A 1 432 ? 15.625 -46.406 5.137 1 98.25 432 ASP A CA 1
ATOM 3505 C C . ASP A 1 432 ? 15.391 -47.75 4.496 1 98.25 432 ASP A C 1
ATOM 3507 O O . ASP A 1 432 ? 15.375 -47.875 3.268 1 98.25 432 ASP A O 1
ATOM 3511 N N . LYS A 1 433 ? 15.227 -48.75 5.258 1 98 433 LYS A N 1
ATOM 3512 C CA . LYS A 1 433 ? 15 -50.094 4.727 1 98 433 LYS A CA 1
ATOM 3513 C C . LYS A 1 433 ? 13.672 -50.188 3.982 1 98 433 LYS A C 1
ATOM 3515 O O . LYS A 1 433 ? 13.594 -50.781 2.902 1 98 433 LYS A O 1
ATOM 3520 N N . LYS A 1 434 ? 12.672 -49.625 4.574 1 98.25 434 LYS A N 1
ATOM 3521 C CA . LYS A 1 434 ? 11.359 -49.625 3.93 1 98.25 434 LYS A CA 1
ATOM 3522 C C . LYS A 1 434 ? 11.398 -48.812 2.623 1 98.25 434 LYS A C 1
ATOM 3524 O O . LYS A 1 434 ? 10.781 -49.219 1.633 1 98.25 434 LYS A O 1
ATOM 3529 N N . MET A 1 435 ? 12.125 -47.688 2.652 1 98.44 435 MET A N 1
ATOM 3530 C CA . MET A 1 435 ? 12.234 -46.875 1.445 1 98.44 435 MET A CA 1
ATOM 3531 C C . MET A 1 435 ? 12.93 -47.656 0.328 1 98.44 435 MET A C 1
ATOM 3533 O O . MET A 1 435 ? 12.477 -47.625 -0.818 1 98.44 435 MET A O 1
ATOM 3537 N N . LEU A 1 436 ? 13.984 -48.312 0.667 1 98.44 436 LEU A N 1
ATOM 3538 C CA . LEU A 1 436 ? 14.727 -49.094 -0.327 1 98.44 436 LEU A CA 1
ATOM 3539 C C . LEU A 1 436 ? 13.898 -50.25 -0.843 1 98.44 436 LEU A C 1
ATOM 3541 O O . LEU A 1 436 ? 13.891 -50.531 -2.043 1 98.44 436 LEU A O 1
ATOM 3545 N N . MET A 1 437 ? 13.203 -50.875 0.088 1 97.62 437 MET A N 1
ATOM 3546 C CA . MET A 1 437 ? 12.32 -51.969 -0.304 1 97.62 437 MET A CA 1
ATOM 3547 C C . MET A 1 437 ? 11.234 -51.5 -1.252 1 97.62 437 MET A C 1
ATOM 3549 O O . MET A 1 437 ? 10.977 -52.094 -2.285 1 97.62 437 MET A O 1
ATOM 3553 N N . ALA A 1 438 ? 10.633 -50.438 -0.878 1 98.69 438 ALA A N 1
ATOM 3554 C CA . ALA A 1 438 ? 9.586 -49.844 -1.706 1 98.69 438 ALA A CA 1
ATOM 3555 C C . ALA A 1 438 ? 10.117 -49.5 -3.094 1 98.69 438 ALA A C 1
ATOM 3557 O O . ALA A 1 438 ? 9.461 -49.781 -4.102 1 98.69 438 ALA A O 1
ATOM 3558 N N . ARG A 1 439 ? 11.281 -48.906 -3.145 1 98.81 439 ARG A N 1
ATOM 3559 C CA . ARG A 1 439 ? 11.891 -48.531 -4.422 1 98.81 439 ARG A CA 1
ATOM 3560 C C . ARG A 1 439 ? 12.219 -49.781 -5.246 1 98.81 439 ARG A C 1
ATOM 3562 O O . ARG A 1 439 ? 11.992 -49.812 -6.457 1 98.81 439 ARG A O 1
ATOM 3569 N N . ALA A 1 440 ? 12.773 -50.781 -4.621 1 98.75 440 ALA A N 1
ATOM 3570 C CA . ALA A 1 440 ? 13.086 -52.031 -5.32 1 98.75 440 ALA A CA 1
ATOM 3571 C C . ALA A 1 440 ? 11.844 -52.625 -5.961 1 98.75 440 ALA A C 1
ATOM 3573 O O . ALA A 1 440 ? 11.852 -53 -7.141 1 98.75 440 ALA A O 1
ATOM 3574 N N . ILE A 1 441 ? 10.805 -52.688 -5.199 1 98.75 441 ILE A N 1
ATOM 3575 C CA . ILE A 1 441 ? 9.555 -53.25 -5.707 1 98.75 441 ILE A CA 1
ATOM 3576 C C . ILE A 1 441 ? 9.031 -52.375 -6.852 1 98.75 441 ILE A C 1
ATOM 3578 O O . ILE A 1 441 ? 8.602 -52.875 -7.883 1 98.75 441 ILE A O 1
ATOM 3582 N N . GLN A 1 442 ? 9.102 -51.062 -6.691 1 98.75 442 GLN A N 1
ATOM 3583 C CA . GLN A 1 442 ? 8.68 -50.156 -7.762 1 98.75 442 GLN A CA 1
ATOM 3584 C C . GLN A 1 442 ? 9.43 -50.438 -9.055 1 98.75 442 GLN A C 1
ATOM 3586 O O . GLN A 1 442 ? 8.836 -50.469 -10.133 1 98.75 442 GLN A O 1
ATOM 3591 N N . MET A 1 443 ? 10.75 -50.719 -8.977 1 98.56 443 MET A N 1
ATOM 3592 C CA . MET A 1 443 ? 11.57 -50.969 -10.156 1 98.56 443 MET A CA 1
ATOM 3593 C C . MET A 1 443 ? 11.156 -52.25 -10.844 1 98.56 443 MET A C 1
ATOM 3595 O O . MET A 1 443 ? 11.375 -52.438 -12.039 1 98.56 443 MET A O 1
ATOM 3599 N N . PHE A 1 444 ? 10.555 -53.094 -10.133 1 98.62 444 PHE A N 1
ATOM 3600 C CA . PHE A 1 444 ? 10.195 -54.375 -10.703 1 98.62 444 PHE A CA 1
ATOM 3601 C C . PHE A 1 444 ? 8.703 -54.438 -11.023 1 98.62 444 PHE A C 1
ATOM 3603 O O . PHE A 1 444 ? 8.211 -55.406 -11.57 1 98.62 444 PHE A O 1
ATOM 3610 N N . MET A 1 445 ? 7.945 -53.406 -10.648 1 98.5 445 MET A N 1
ATOM 3611 C CA . MET A 1 445 ? 6.551 -53.312 -11.07 1 98.5 445 MET A CA 1
ATOM 3612 C C . MET A 1 445 ? 6.445 -53.062 -12.57 1 98.5 445 MET A C 1
ATOM 3614 O O . MET A 1 445 ? 7.277 -52.375 -13.148 1 98.5 445 MET A O 1
ATOM 3618 N N . PRO A 1 446 ? 5.422 -53.656 -13.242 1 97.69 446 PRO A N 1
ATOM 3619 C CA . PRO A 1 446 ? 5.195 -53.25 -14.633 1 97.69 446 PRO A CA 1
ATOM 3620 C C . PRO A 1 446 ? 4.934 -51.781 -14.805 1 97.69 446 PRO A C 1
ATOM 3622 O O . PRO A 1 446 ? 4.273 -51.156 -13.953 1 97.69 446 PRO A O 1
ATOM 3625 N N . GLY A 1 447 ? 5.473 -51.25 -15.898 1 97.19 447 GLY A N 1
ATOM 3626 C CA . GLY A 1 447 ? 5.277 -49.844 -16.156 1 97.19 447 GLY A CA 1
ATOM 3627 C C . GLY A 1 447 ? 6.566 -49.031 -16.156 1 97.19 447 GLY A C 1
ATOM 3628 O O . GLY A 1 447 ? 7.656 -49.625 -16.094 1 97.19 447 GLY A O 1
ATOM 3629 N N . LYS A 1 448 ? 6.512 -47.719 -16.344 1 97.5 448 LYS A N 1
ATOM 3630 C CA . LYS A 1 448 ? 7.625 -46.781 -16.297 1 97.5 448 LYS A CA 1
ATOM 3631 C C . LYS A 1 448 ? 7.684 -46.062 -14.945 1 97.5 448 LYS A C 1
ATOM 3633 O O . LYS A 1 448 ? 6.758 -45.344 -14.578 1 97.5 448 LYS A O 1
ATOM 3638 N N . PRO A 1 449 ? 8.742 -46.219 -14.227 1 98.31 449 PRO A N 1
ATOM 3639 C CA . PRO A 1 449 ? 8.789 -45.625 -12.891 1 98.31 449 PRO A CA 1
ATOM 3640 C C . PRO A 1 449 ? 9.133 -44.156 -12.914 1 98.31 449 PRO A C 1
ATOM 3642 O O . PRO A 1 449 ? 10.094 -43.75 -13.57 1 98.31 449 PRO A O 1
ATOM 3645 N N . GLN A 1 450 ? 8.32 -43.375 -12.289 1 98.19 450 GLN A N 1
ATOM 3646 C CA . GLN A 1 450 ? 8.555 -41.938 -12.016 1 98.19 450 GLN A CA 1
ATOM 3647 C C . GLN A 1 450 ? 8.961 -41.719 -10.562 1 98.19 450 GLN A C 1
ATOM 3649 O O . GLN A 1 450 ? 8.328 -42.25 -9.648 1 98.19 450 GLN A O 1
ATOM 3654 N N . VAL A 1 451 ? 10.047 -40.969 -10.383 1 98.44 451 VAL A N 1
ATOM 3655 C CA . VAL A 1 451 ? 10.617 -40.781 -9.055 1 98.44 451 VAL A CA 1
ATOM 3656 C C . VAL A 1 451 ? 10.562 -39.312 -8.656 1 98.44 451 VAL A C 1
ATOM 3658 O O . VAL A 1 451 ? 11.195 -38.469 -9.297 1 98.44 451 VAL A O 1
ATOM 3661 N N . TRP A 1 452 ? 9.82 -39 -7.609 1 97.94 452 TRP A N 1
ATOM 3662 C CA . TRP A 1 452 ? 9.789 -37.688 -7.023 1 97.94 452 TRP A CA 1
ATOM 3663 C C . TRP A 1 452 ? 11.125 -37.344 -6.371 1 97.94 452 TRP A C 1
ATOM 3665 O O . TRP A 1 452 ? 11.68 -38.156 -5.617 1 97.94 452 TRP A O 1
ATOM 3675 N N . TYR A 1 453 ? 11.672 -36.219 -6.637 1 97.88 453 TYR A N 1
ATOM 3676 C CA . TYR A 1 453 ? 13.023 -35.875 -6.195 1 97.88 453 TYR A CA 1
ATOM 3677 C C . TYR A 1 453 ? 13.164 -36.031 -4.688 1 97.88 453 TYR A C 1
ATOM 3679 O O . TYR A 1 453 ? 14.195 -36.531 -4.203 1 97.88 453 TYR A O 1
ATOM 3687 N N . LEU A 1 454 ? 12.148 -35.688 -4.02 1 97 454 LEU A N 1
ATOM 3688 C CA . LEU A 1 454 ? 12.242 -35.719 -2.566 1 97 454 LEU A CA 1
ATOM 3689 C C . LEU A 1 454 ? 12.297 -37.156 -2.057 1 97 454 LEU A C 1
ATOM 3691 O O . LEU A 1 454 ? 12.938 -37.438 -1.043 1 97 454 LEU A O 1
ATOM 3695 N N . ASP A 1 455 ? 11.641 -38.031 -2.744 1 97.38 455 ASP A N 1
ATOM 3696 C CA . ASP A 1 455 ? 11.734 -39.469 -2.418 1 97.38 455 ASP A CA 1
ATOM 3697 C C . ASP A 1 455 ? 13.156 -40 -2.631 1 97.38 455 ASP A C 1
ATOM 3699 O O . ASP A 1 455 ? 13.648 -40.781 -1.845 1 97.38 455 ASP A O 1
ATOM 3703 N N . LEU A 1 456 ? 13.742 -39.531 -3.689 1 98.12 456 LEU A N 1
ATOM 3704 C CA . LEU A 1 456 ? 15.102 -39.938 -3.994 1 98.12 456 LEU A CA 1
ATOM 3705 C C . LEU A 1 456 ? 16.047 -39.594 -2.85 1 98.12 456 LEU A C 1
ATOM 3707 O O . LEU A 1 456 ? 16.906 -40.406 -2.475 1 98.12 456 LEU A O 1
ATOM 3711 N N . PHE A 1 457 ? 15.828 -38.5 -2.221 1 98.06 457 PHE A N 1
ATOM 3712 C CA . PHE A 1 457 ? 16.719 -38 -1.182 1 98.06 457 PHE A CA 1
ATOM 3713 C C . PHE A 1 457 ? 16.188 -38.344 0.203 1 98.06 457 PHE A C 1
ATOM 3715 O O . PHE A 1 457 ? 16.688 -37.844 1.211 1 98.06 457 PHE A O 1
ATOM 3722 N N . ALA A 1 458 ? 15.188 -39.125 0.26 1 97.69 458 ALA A N 1
ATOM 3723 C CA . ALA A 1 458 ? 14.578 -39.531 1.529 1 97.69 458 ALA A CA 1
ATOM 3724 C C . ALA A 1 458 ? 14.164 -38.281 2.334 1 97.69 458 ALA A C 1
ATOM 3726 O O . ALA A 1 458 ? 14.477 -38.188 3.523 1 97.69 458 ALA A O 1
ATOM 3727 N N . GLY A 1 459 ? 13.508 -37.375 1.625 1 97.12 459 GLY A N 1
ATOM 3728 C CA . GLY A 1 459 ? 13.07 -36.156 2.27 1 97.12 459 GLY A CA 1
ATOM 3729 C C . GLY A 1 459 ? 11.906 -36.375 3.221 1 97.12 459 GLY A C 1
ATOM 3730 O O . GLY A 1 459 ? 10.992 -37.156 2.938 1 97.12 459 GLY A O 1
ATOM 3731 N N . LYS A 1 460 ? 11.922 -35.625 4.316 1 97.81 460 LYS A N 1
ATOM 3732 C CA . LYS A 1 460 ? 10.906 -35.719 5.355 1 97.81 460 LYS A CA 1
ATOM 3733 C C . LYS A 1 460 ? 9.836 -34.656 5.188 1 97.81 460 LYS A C 1
ATOM 3735 O O . LYS A 1 460 ? 10.016 -33.719 4.41 1 97.81 460 LYS A O 1
ATOM 3740 N N . ASN A 1 461 ? 8.727 -34.875 5.898 1 97.69 461 ASN A N 1
ATOM 3741 C CA . ASN A 1 461 ? 7.691 -33.844 5.957 1 97.69 461 ASN A CA 1
ATOM 3742 C C . ASN A 1 461 ? 8.258 -32.531 6.422 1 97.69 461 ASN A C 1
ATOM 3744 O O . ASN A 1 461 ? 9.008 -32.469 7.395 1 97.69 461 ASN A O 1
ATOM 3748 N N . ASP A 1 462 ? 7.922 -31.453 5.75 1 96.75 462 ASP A N 1
ATOM 3749 C CA . ASP A 1 462 ? 8.406 -30.125 6.086 1 96.75 462 ASP A CA 1
ATOM 3750 C C . ASP A 1 462 ? 7.289 -29.281 6.699 1 96.75 462 ASP A C 1
ATOM 3752 O O . ASP A 1 462 ? 6.664 -28.469 6.008 1 96.75 462 ASP A O 1
ATOM 3756 N N . MET A 1 463 ? 7.148 -29.391 7.961 1 94.5 463 MET A N 1
ATOM 3757 C CA . MET A 1 463 ? 6.062 -28.688 8.648 1 94.5 463 MET A CA 1
ATOM 3758 C C . MET A 1 463 ? 6.312 -27.188 8.672 1 94.5 463 MET A C 1
ATOM 3760 O O . MET A 1 463 ? 5.367 -26.391 8.703 1 94.5 463 MET A O 1
ATOM 3764 N N . GLU A 1 464 ? 7.547 -26.812 8.664 1 94.44 464 GLU A N 1
ATOM 3765 C CA . GLU A 1 464 ? 7.871 -25.375 8.633 1 94.44 464 GLU A CA 1
ATOM 3766 C C . GLU A 1 464 ? 7.426 -24.75 7.316 1 94.44 464 GLU A C 1
ATOM 3768 O O . GLU A 1 464 ? 6.953 -23.609 7.297 1 94.44 464 GLU A O 1
ATOM 3773 N N . ALA A 1 465 ? 7.621 -25.453 6.254 1 93.38 465 ALA A N 1
ATOM 3774 C CA . ALA A 1 465 ? 7.16 -24.953 4.961 1 93.38 465 ALA A CA 1
ATOM 3775 C C . ALA A 1 465 ? 5.645 -24.781 4.945 1 93.38 465 ALA A C 1
ATOM 3777 O O . ALA A 1 465 ? 5.133 -23.812 4.367 1 93.38 465 ALA A O 1
ATOM 3778 N N . VAL A 1 466 ? 4.941 -25.656 5.582 1 92 466 VAL A N 1
ATOM 3779 C CA . VAL A 1 466 ? 3.488 -25.578 5.672 1 92 466 VAL A CA 1
ATOM 3780 C C . VAL A 1 466 ? 3.088 -24.328 6.445 1 92 466 VAL A C 1
ATOM 3782 O O . VAL A 1 466 ? 2.191 -23.594 6.027 1 92 466 VAL A O 1
ATOM 3785 N N . LYS A 1 467 ? 3.742 -24.047 7.508 1 91.06 467 LYS A N 1
ATOM 3786 C CA . LYS A 1 467 ? 3.461 -22.875 8.336 1 91.06 467 LYS A CA 1
ATOM 3787 C C . LYS A 1 467 ? 3.684 -21.594 7.559 1 91.06 467 LYS A C 1
ATOM 3789 O O . LYS A 1 467 ? 2.859 -20.672 7.613 1 91.06 467 LYS A O 1
ATOM 3794 N N . ARG A 1 468 ? 4.66 -21.562 6.793 1 89.19 468 ARG A N 1
ATOM 3795 C CA . ARG A 1 468 ? 5.02 -20.375 6.031 1 89.19 468 ARG A CA 1
ATOM 3796 C C . ARG A 1 468 ? 4.02 -20.125 4.906 1 89.19 468 ARG A C 1
ATOM 3798 O O . ARG A 1 468 ? 3.795 -18.984 4.516 1 89.19 468 ARG A O 1
ATOM 3805 N N . SER A 1 469 ? 3.482 -21.141 4.414 1 85.12 469 SER A N 1
ATOM 3806 C CA . SER A 1 469 ? 2.6 -21.016 3.26 1 85.12 469 SER A CA 1
ATOM 3807 C C . SER A 1 469 ? 1.196 -20.594 3.68 1 85.12 469 SER A C 1
ATOM 3809 O O . SER A 1 469 ? 0.4 -20.156 2.848 1 85.12 469 SER A O 1
ATOM 3811 N N . GLY A 1 470 ? 0.844 -20.766 4.926 1 78.12 470 GLY A N 1
ATOM 3812 C CA . GLY A 1 470 ? -0.45 -20.328 5.426 1 78.12 470 GLY A CA 1
ATOM 3813 C C . GLY A 1 470 ? -1.542 -21.375 5.246 1 78.12 470 GLY A C 1
ATOM 3814 O O . GLY A 1 470 ? -1.258 -22.562 5.109 1 78.12 470 GLY A O 1
ATOM 3815 N N . ALA A 1 471 ? -2.852 -21.016 5.289 1 65.62 471 ALA A N 1
ATOM 3816 C CA . ALA A 1 471 ? -4.023 -21.875 5.422 1 65.62 471 ALA A CA 1
ATOM 3817 C C . ALA A 1 471 ? -4.168 -22.797 4.211 1 65.62 471 ALA A C 1
ATOM 3819 O O . ALA A 1 471 ? -4.535 -23.969 4.355 1 65.62 471 ALA A O 1
ATOM 3820 N N . GLY A 1 472 ? -3.578 -22.547 3.111 1 71.06 472 GLY A N 1
ATOM 3821 C CA . GLY A 1 472 ? -3.762 -23.344 1.911 1 71.06 472 GLY A CA 1
ATOM 3822 C C . GLY A 1 472 ? -2.467 -23.938 1.382 1 71.06 472 GLY A C 1
ATOM 3823 O O . GLY A 1 472 ? -2.439 -24.5 0.291 1 71.06 472 GLY A O 1
ATOM 3824 N N . GLY A 1 473 ? -1.639 -24.062 2.299 1 80.75 473 GLY A N 1
ATOM 3825 C CA . GLY A 1 473 ? -0.33 -24.438 1.781 1 80.75 473 GLY A CA 1
ATOM 3826 C C . GLY A 1 473 ? 0.123 -25.812 2.236 1 80.75 473 GLY A C 1
ATOM 3827 O O . GLY A 1 473 ? 1.313 -26.031 2.469 1 80.75 473 GLY A O 1
ATOM 3828 N N . HIS A 1 474 ? -0.812 -26.844 2.34 1 85.31 474 HIS A N 1
ATOM 3829 C CA . HIS A 1 474 ? -0.489 -28.156 2.877 1 85.31 474 HIS A CA 1
ATOM 3830 C C . HIS A 1 474 ? 0.454 -28.906 1.949 1 85.31 474 HIS A C 1
ATOM 3832 O O . HIS A 1 474 ? 1.27 -29.719 2.406 1 85.31 474 HIS A O 1
ATOM 3838 N N . LYS A 1 475 ? 0.396 -28.594 0.696 1 88.12 475 LYS A N 1
ATOM 3839 C CA . LYS A 1 475 ? 1.194 -29.344 -0.275 1 88.12 475 LYS A CA 1
ATOM 3840 C C . LYS A 1 475 ? 2.682 -29.031 -0.107 1 88.12 475 LYS A C 1
ATOM 3842 O O . LYS A 1 475 ? 3.529 -29.812 -0.557 1 88.12 475 LYS A O 1
ATOM 3847 N N . GLU A 1 476 ? 2.939 -27.969 0.579 1 92.06 476 GLU A N 1
ATOM 3848 C CA . GLU A 1 476 ? 4.332 -27.578 0.756 1 92.06 476 GLU A CA 1
ATOM 3849 C C . GLU A 1 476 ? 5.062 -28.547 1.684 1 92.06 476 GLU A C 1
ATOM 3851 O O . GLU A 1 476 ? 6.297 -28.547 1.736 1 92.06 476 GLU A O 1
ATOM 3856 N N . ILE A 1 477 ? 4.32 -29.438 2.324 1 94.81 477 ILE A N 1
ATOM 3857 C CA . ILE A 1 477 ? 4.875 -30.422 3.242 1 94.81 477 ILE A CA 1
ATOM 3858 C C . ILE A 1 477 ? 5.852 -31.328 2.494 1 94.81 477 ILE A C 1
ATOM 3860 O O . ILE A 1 477 ? 6.812 -31.828 3.078 1 94.81 477 ILE A O 1
ATOM 3864 N N . ASN A 1 478 ? 5.629 -31.516 1.219 1 95.62 478 ASN A N 1
ATOM 3865 C CA . ASN A 1 478 ? 6.41 -32.438 0.424 1 95.62 478 ASN A CA 1
ATOM 3866 C C . ASN A 1 478 ? 7.07 -31.766 -0.768 1 95.62 478 ASN A C 1
ATOM 3868 O O . ASN A 1 478 ? 7.266 -32.375 -1.817 1 95.62 478 ASN A O 1
ATOM 3872 N N . ARG A 1 479 ? 7.391 -30.453 -0.624 1 94.94 479 ARG A N 1
ATOM 3873 C CA . ARG A 1 479 ? 7.965 -29.703 -1.73 1 94.94 479 ARG A CA 1
ATOM 3874 C C . ARG A 1 479 ? 9.227 -28.953 -1.29 1 94.94 479 ARG A C 1
ATOM 3876 O O . ARG A 1 479 ? 9.531 -27.891 -1.814 1 94.94 479 ARG A O 1
ATOM 3883 N N . THR A 1 480 ? 9.906 -29.484 -0.323 1 95.69 480 THR A N 1
ATOM 3884 C CA . THR A 1 480 ? 11.117 -28.859 0.203 1 95.69 480 THR A CA 1
ATOM 3885 C C . THR A 1 480 ? 12.219 -28.844 -0.854 1 95.69 480 THR A C 1
ATOM 3887 O O . THR A 1 480 ? 12.516 -29.859 -1.469 1 95.69 480 THR A O 1
ATOM 3890 N N . ASN A 1 481 ? 12.828 -27.719 -1.003 1 94.81 481 ASN A N 1
ATOM 3891 C CA . ASN A 1 481 ? 13.922 -27.594 -1.952 1 94.81 481 ASN A CA 1
ATOM 3892 C C . ASN A 1 481 ? 15.234 -28.109 -1.359 1 94.81 481 ASN A C 1
ATOM 3894 O O . ASN A 1 481 ? 15.5 -27.922 -0.172 1 94.81 481 ASN A O 1
ATOM 3898 N N . ILE A 1 482 ? 16.031 -28.703 -2.209 1 96.94 482 ILE A N 1
ATOM 3899 C CA . ILE A 1 482 ? 17.359 -29.141 -1.815 1 96.94 482 ILE A CA 1
ATOM 3900 C C . ILE A 1 482 ? 18.391 -28.078 -2.191 1 96.94 482 ILE A C 1
ATOM 3902 O O . ILE A 1 482 ? 18.562 -27.75 -3.371 1 96.94 482 ILE A O 1
ATOM 3906 N N . MET A 1 483 ? 19.078 -27.672 -1.247 1 95 483 MET A N 1
ATOM 3907 C CA . MET A 1 483 ? 20.062 -26.609 -1.483 1 95 483 MET A CA 1
ATOM 3908 C C . MET A 1 483 ? 21.312 -27.172 -2.164 1 95 483 MET A C 1
ATOM 3910 O O . MET A 1 483 ? 21.672 -28.328 -1.953 1 95 483 MET A O 1
ATOM 3914 N N . PRO A 1 484 ? 21.953 -26.312 -2.912 1 92.94 484 PRO A N 1
ATOM 3915 C CA . PRO A 1 484 ? 23.172 -26.75 -3.588 1 92.94 484 PRO A CA 1
ATOM 3916 C C . PRO A 1 484 ? 24.203 -27.344 -2.625 1 92.94 484 PRO A C 1
ATOM 3918 O O . PRO A 1 484 ? 24.828 -28.375 -2.934 1 92.94 484 PRO A O 1
ATOM 3921 N N . SER A 1 485 ? 24.266 -26.797 -1.456 1 93.94 485 SER A N 1
ATOM 3922 C CA . SER A 1 485 ? 25.281 -27.203 -0.486 1 93.94 485 SER A CA 1
ATOM 3923 C C . SER A 1 485 ? 24.969 -28.578 0.093 1 93.94 485 SER A C 1
ATOM 3925 O O . SER A 1 485 ? 25.844 -29.234 0.666 1 93.94 485 SER A O 1
ATOM 3927 N N . GLU A 1 486 ? 23.781 -29 -0.108 1 95 486 GLU A N 1
ATOM 3928 C CA . GLU A 1 486 ? 23.344 -30.25 0.516 1 95 486 GLU A CA 1
ATOM 3929 C C . GLU A 1 486 ? 23.484 -31.422 -0.452 1 95 486 GLU A C 1
ATOM 3931 O O . GLU A 1 486 ? 23.438 -32.594 -0.037 1 95 486 GLU A O 1
ATOM 3936 N N . ILE A 1 487 ? 23.609 -31.156 -1.685 1 95.06 487 ILE A N 1
ATOM 3937 C CA . ILE A 1 487 ? 23.469 -32.188 -2.727 1 95.06 487 ILE A CA 1
ATOM 3938 C C . ILE A 1 487 ? 24.562 -33.219 -2.572 1 95.06 487 ILE A C 1
ATOM 3940 O O . ILE A 1 487 ? 24.266 -34.438 -2.547 1 95.06 487 ILE A O 1
ATOM 3944 N N . 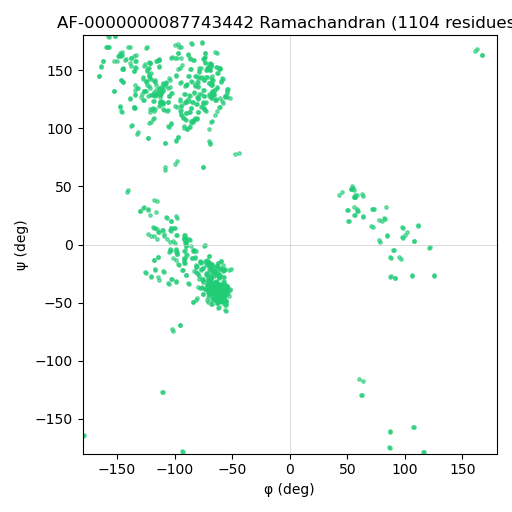ALA A 1 488 ? 25.781 -32.812 -2.396 1 94.5 488 ALA A N 1
ATOM 3945 C CA . ALA A 1 488 ? 26.906 -33.75 -2.305 1 94.5 488 ALA A CA 1
ATOM 3946 C C . ALA A 1 488 ? 26.75 -34.688 -1.106 1 94.5 488 ALA A C 1
ATOM 3948 O O . ALA A 1 488 ? 26.938 -35.875 -1.228 1 94.5 488 ALA A O 1
ATOM 3949 N N . GLN A 1 489 ? 26.422 -34.062 -0.02 1 96.25 489 GLN A N 1
ATOM 3950 C CA . GLN A 1 489 ? 26.266 -34.844 1.202 1 96.25 489 GLN A CA 1
ATOM 3951 C C . GLN A 1 489 ? 25.094 -35.844 1.073 1 96.25 489 GLN A C 1
ATOM 3953 O O . GLN A 1 489 ? 25.188 -36.969 1.515 1 96.25 489 GLN A O 1
ATOM 3958 N N . LYS A 1 490 ? 24.031 -35.469 0.5 1 96.56 490 LYS A N 1
ATOM 3959 C CA . LYS A 1 490 ? 22.859 -36.344 0.352 1 96.56 490 LYS A CA 1
ATOM 3960 C C . LYS A 1 490 ? 23.125 -37.5 -0.598 1 96.56 490 LYS A C 1
ATOM 3962 O O . LYS A 1 490 ? 22.578 -38.594 -0.429 1 96.56 490 LYS A O 1
ATOM 3967 N N . LEU A 1 491 ? 23.922 -37.281 -1.604 1 96.56 491 LEU A N 1
ATOM 3968 C CA . LEU A 1 491 ? 24.25 -38.312 -2.578 1 96.56 491 LEU A CA 1
ATOM 3969 C C . LEU A 1 491 ? 25.078 -39.438 -1.938 1 96.56 491 LEU A C 1
ATOM 3971 O O . LEU A 1 491 ? 25.156 -40.531 -2.465 1 96.56 491 LEU A O 1
ATOM 3975 N N . GLU A 1 492 ? 25.672 -39.125 -0.777 1 96.31 492 GLU A N 1
ATOM 3976 C CA . GLU A 1 492 ? 26.531 -40.094 -0.105 1 96.31 492 GLU A CA 1
ATOM 3977 C C . GLU A 1 492 ? 25.734 -40.969 0.856 1 96.31 492 GLU A C 1
ATOM 3979 O O . GLU A 1 492 ? 26.234 -42 1.327 1 96.31 492 GLU A O 1
ATOM 3984 N N . GLN A 1 493 ? 24.531 -40.656 1.064 1 97.25 493 GLN A N 1
ATOM 3985 C CA . GLN A 1 493 ? 23.719 -41.438 1.979 1 97.25 493 GLN A CA 1
ATOM 3986 C C . GLN A 1 493 ? 23.453 -42.812 1.421 1 97.25 493 GLN A C 1
ATOM 3988 O O . GLN A 1 493 ? 23.125 -42.969 0.243 1 97.25 493 GLN A O 1
ATOM 3993 N N . PRO A 1 494 ? 23.516 -43.812 2.229 1 97.94 494 PRO A N 1
ATOM 3994 C CA . PRO A 1 494 ? 23.312 -45.188 1.753 1 97.94 494 PRO A CA 1
ATOM 3995 C C . PRO A 1 494 ? 21.953 -45.406 1.098 1 97.94 494 PRO A C 1
ATOM 3997 O O . PRO A 1 494 ? 21.859 -46.094 0.073 1 97.94 494 PRO A O 1
ATOM 4000 N N . VAL A 1 495 ? 20.953 -44.875 1.621 1 98.19 495 VAL A N 1
ATOM 4001 C CA . VAL A 1 495 ? 19.594 -45.031 1.083 1 98.19 495 VAL A CA 1
ATOM 4002 C C . VAL A 1 495 ? 19.516 -44.438 -0.314 1 98.19 495 VAL A C 1
ATOM 4004 O O . VAL A 1 495 ? 18.828 -44.938 -1.19 1 98.19 495 VAL A O 1
ATOM 4007 N N . VAL A 1 496 ? 20.234 -43.281 -0.521 1 98.56 496 VAL A N 1
ATOM 4008 C CA . VAL A 1 496 ? 20.234 -42.625 -1.825 1 98.56 496 VAL A CA 1
ATOM 4009 C C . VAL A 1 496 ? 21.031 -43.469 -2.818 1 98.56 496 VAL A C 1
ATOM 4011 O O . VAL A 1 496 ? 20.578 -43.719 -3.93 1 98.56 496 VAL A O 1
ATOM 4014 N N . LYS A 1 497 ? 22.188 -43.938 -2.383 1 98.25 497 LYS A N 1
ATOM 4015 C CA . LYS A 1 497 ? 23.031 -44.781 -3.236 1 98.25 497 LYS A CA 1
ATOM 4016 C C . LYS A 1 497 ? 22.297 -46.031 -3.643 1 98.25 497 LYS A C 1
ATOM 4018 O O . LYS A 1 497 ? 22.359 -46.469 -4.801 1 98.25 497 LYS A O 1
ATOM 4023 N N . GLY A 1 498 ? 21.641 -46.625 -2.648 1 98.5 498 GLY A N 1
ATOM 4024 C CA . GLY A 1 498 ? 20.875 -47.844 -2.938 1 98.5 498 GLY A CA 1
ATOM 4025 C C . GLY A 1 498 ? 19.781 -47.625 -3.975 1 98.5 498 GLY A C 1
ATOM 4026 O O . GLY A 1 498 ? 19.594 -48.438 -4.867 1 98.5 498 GLY A O 1
ATOM 4027 N N . GLN A 1 499 ? 19.078 -46.562 -3.871 1 98.75 499 GLN A N 1
ATOM 4028 C CA . GLN A 1 499 ? 18.031 -46.25 -4.848 1 98.75 499 GLN A CA 1
ATOM 4029 C C . GLN A 1 499 ? 18.641 -46.031 -6.234 1 98.75 499 GLN A C 1
ATOM 4031 O O . GLN A 1 499 ? 18.109 -46.531 -7.23 1 98.75 499 GLN A O 1
ATOM 4036 N N . LEU A 1 500 ? 19.766 -45.281 -6.262 1 98.56 500 LEU A N 1
ATOM 4037 C CA . LEU A 1 500 ? 20.406 -45 -7.539 1 98.56 500 LEU A CA 1
ATOM 4038 C C . LEU A 1 500 ? 20.844 -46.281 -8.227 1 98.56 500 LEU A C 1
ATOM 4040 O O . LEU A 1 500 ? 20.734 -46.406 -9.453 1 98.56 500 LEU A O 1
ATOM 4044 N N . GLU A 1 501 ? 21.297 -47.219 -7.473 1 98.25 501 GLU A N 1
ATOM 4045 C CA . GLU A 1 501 ? 21.703 -48.5 -8.031 1 98.25 501 GLU A CA 1
ATOM 4046 C C . GLU A 1 501 ? 20.516 -49.219 -8.633 1 98.25 501 GLU A C 1
ATOM 4048 O O . GLU A 1 501 ? 20.609 -49.781 -9.727 1 98.25 501 GLU A O 1
ATOM 4053 N N . LEU A 1 502 ? 19.438 -49.219 -7.941 1 98.62 502 LEU A N 1
ATOM 4054 C CA . LEU A 1 502 ? 18.219 -49.875 -8.422 1 98.62 502 LEU A CA 1
ATOM 4055 C C . LEU A 1 502 ? 17.719 -49.219 -9.695 1 98.62 502 LEU A C 1
ATOM 4057 O O . LEU A 1 502 ? 17.312 -49.906 -10.641 1 98.62 502 LEU A O 1
ATOM 4061 N N . LEU A 1 503 ? 17.734 -47.906 -9.688 1 98.75 503 LEU A N 1
ATOM 4062 C CA . LEU A 1 503 ? 17.266 -47.156 -10.844 1 98.75 503 LEU A CA 1
ATOM 4063 C C . LEU A 1 503 ? 18.156 -47.406 -12.055 1 98.75 503 LEU A C 1
ATOM 4065 O O . LEU A 1 503 ? 17.656 -47.594 -13.172 1 98.75 503 LEU A O 1
ATOM 4069 N N . LYS A 1 504 ? 19.453 -47.406 -11.828 1 97.94 504 LYS A N 1
ATOM 4070 C CA . LYS A 1 504 ? 20.391 -47.688 -12.906 1 97.94 504 LYS A CA 1
ATOM 4071 C C . LYS A 1 504 ? 20.172 -49.094 -13.477 1 97.94 504 LYS A C 1
ATOM 4073 O O . LYS A 1 504 ? 20.188 -49.25 -14.695 1 97.94 504 LYS A O 1
ATOM 4078 N N . LEU A 1 505 ? 19.938 -50.031 -12.609 1 98.06 505 LEU A N 1
ATOM 4079 C CA . LEU A 1 505 ? 19.641 -51.406 -13.047 1 98.06 505 LEU A CA 1
ATOM 4080 C C . LEU A 1 505 ? 18.406 -51.438 -13.938 1 98.06 505 LEU A C 1
ATOM 4082 O O . LEU A 1 505 ? 18.422 -52.031 -15.016 1 98.06 505 LEU A O 1
ATOM 4086 N N . ARG A 1 506 ? 17.359 -50.812 -13.5 1 98.19 506 ARG A N 1
ATOM 4087 C CA . ARG A 1 506 ? 16.109 -50.781 -14.234 1 98.19 506 ARG A CA 1
ATOM 4088 C C . ARG A 1 506 ? 16.297 -50.156 -15.617 1 98.19 506 ARG A C 1
ATOM 4090 O O . ARG A 1 506 ? 15.664 -50.594 -16.594 1 98.19 506 ARG A O 1
ATOM 4097 N N . ASN A 1 507 ? 17.125 -49.188 -15.695 1 97.44 507 ASN A N 1
ATOM 4098 C CA . ASN A 1 507 ? 17.312 -48.406 -16.922 1 97.44 507 ASN A CA 1
ATOM 4099 C C . ASN A 1 507 ? 18.188 -49.156 -17.922 1 97.44 507 ASN A C 1
ATOM 4101 O O . ASN A 1 507 ? 18.031 -49 -19.141 1 97.44 507 ASN A O 1
ATOM 4105 N N . THR A 1 508 ? 19.109 -50 -17.438 1 96.62 508 THR A N 1
ATOM 4106 C CA . THR A 1 508 ? 20.156 -50.469 -18.328 1 96.62 508 THR A CA 1
ATOM 4107 C C . THR A 1 508 ? 20.078 -52 -18.516 1 96.62 508 THR A C 1
ATOM 4109 O O . THR A 1 508 ? 20.641 -52.531 -19.469 1 96.62 508 THR A O 1
ATOM 4112 N N . PHE A 1 509 ? 19.438 -52.719 -17.594 1 97.38 509 PHE A N 1
ATOM 4113 C CA . PHE A 1 509 ? 19.453 -54.188 -17.688 1 97.38 509 PHE A CA 1
ATOM 4114 C C . PHE A 1 509 ? 18.438 -54.688 -18.703 1 97.38 509 PHE A C 1
ATOM 4116 O O . PHE A 1 509 ? 17.25 -54.406 -18.578 1 97.38 509 PHE A O 1
ATOM 4123 N N . PRO A 1 510 ? 18.766 -55.438 -19.656 1 95.94 510 PRO A N 1
ATOM 4124 C CA . PRO A 1 510 ? 17.953 -55.75 -20.844 1 95.94 510 PRO A CA 1
ATOM 4125 C C . PRO A 1 510 ? 16.734 -56.594 -20.516 1 95.94 510 PRO A C 1
ATOM 4127 O O . PRO A 1 510 ? 15.836 -56.75 -21.344 1 95.94 510 PRO A O 1
ATOM 4130 N N . ALA A 1 511 ? 16.719 -57.219 -19.328 1 96.94 511 ALA A N 1
ATOM 4131 C CA . ALA A 1 511 ? 15.586 -58.062 -18.938 1 96.94 511 ALA A CA 1
ATOM 4132 C C . ALA A 1 511 ? 14.297 -57.25 -18.859 1 96.94 511 ALA A C 1
ATOM 4134 O O . ALA A 1 511 ? 13.203 -57.781 -19.062 1 96.94 511 ALA A O 1
ATOM 4135 N N . PHE A 1 512 ? 14.484 -56 -18.578 1 97 512 PHE A N 1
ATOM 4136 C CA . PHE A 1 512 ? 13.312 -55.156 -18.359 1 97 512 PHE A CA 1
ATOM 4137 C C . PHE A 1 512 ? 12.805 -54.594 -19.688 1 97 512 PHE A C 1
ATOM 4139 O O . PHE A 1 512 ? 13.586 -54.344 -20.609 1 97 512 PHE A O 1
ATOM 4146 N N . GLY A 1 513 ? 11.453 -54.344 -19.719 1 94.25 513 GLY A N 1
ATOM 4147 C CA . GLY A 1 513 ? 10.781 -53.75 -20.875 1 94.25 513 GLY A CA 1
ATOM 4148 C C . GLY A 1 513 ? 9.281 -53.938 -20.859 1 94.25 513 GLY A C 1
ATOM 4149 O O . GLY A 1 513 ? 8.773 -54.812 -20.141 1 94.25 513 GLY A O 1
ATOM 4150 N N . PHE A 1 514 ? 8.609 -53.25 -21.703 1 92.31 514 PHE A N 1
ATOM 4151 C CA . PHE A 1 514 ? 7.156 -53.344 -21.75 1 92.31 514 PHE A CA 1
ATOM 4152 C C . PHE A 1 514 ? 6.715 -54.719 -22.25 1 92.31 514 PHE A C 1
ATOM 4154 O O . PHE A 1 514 ? 5.672 -55.219 -21.844 1 92.31 514 PHE A O 1
ATOM 4161 N N . ASP A 1 515 ? 7.559 -55.344 -23.078 1 91.75 515 ASP A N 1
ATOM 4162 C CA . ASP A 1 515 ? 7.133 -56.562 -23.719 1 91.75 515 ASP A CA 1
ATOM 4163 C C . ASP A 1 515 ? 7.887 -57.781 -23.125 1 91.75 515 ASP A C 1
ATOM 4165 O O . ASP A 1 515 ? 7.789 -58.875 -23.641 1 91.75 515 ASP A O 1
ATOM 4169 N N . SER A 1 516 ? 8.648 -57.562 -22.078 1 95.81 516 SER A N 1
ATOM 4170 C CA . SER A 1 516 ? 9.344 -58.656 -21.391 1 95.81 516 SER A CA 1
ATOM 4171 C C . SER A 1 516 ? 8.375 -59.5 -20.578 1 95.81 516 SER A C 1
ATOM 4173 O O . SER A 1 516 ? 7.219 -59.125 -20.375 1 95.81 516 SER A O 1
ATOM 4175 N N . LYS A 1 517 ? 8.883 -60.688 -20.203 1 97.44 517 LYS A N 1
ATOM 4176 C CA . LYS A 1 517 ? 8.047 -61.594 -19.438 1 97.44 517 LYS A CA 1
ATOM 4177 C C . LYS A 1 517 ? 8.141 -61.312 -17.938 1 97.44 517 LYS A C 1
ATOM 4179 O O . LYS A 1 517 ? 9.234 -61.219 -17.391 1 97.44 517 LYS A O 1
ATOM 4184 N N . PHE A 1 518 ? 7 -61.156 -17.344 1 97.56 518 PHE A N 1
ATOM 4185 C CA . PHE A 1 518 ? 6.891 -60.875 -15.922 1 97.56 518 PHE A CA 1
ATOM 4186 C C . PHE A 1 518 ? 6.32 -62.094 -15.18 1 97.56 518 PHE A C 1
ATOM 4188 O O . PHE A 1 518 ? 5.355 -62.688 -15.641 1 97.56 518 PHE A O 1
ATOM 4195 N N . ASP A 1 519 ? 6.965 -62.438 -14.086 1 97.38 519 ASP A N 1
ATOM 4196 C CA . ASP A 1 519 ? 6.477 -63.5 -13.195 1 97.38 519 ASP A CA 1
ATOM 4197 C C . ASP A 1 519 ? 6.652 -63.094 -11.734 1 97.38 519 ASP A C 1
ATOM 4199 O O . ASP A 1 519 ? 7.496 -62.25 -11.406 1 97.38 519 ASP A O 1
ATOM 4203 N N . TYR A 1 520 ? 5.805 -63.719 -10.867 1 97.75 520 TYR A N 1
ATOM 4204 C CA . TYR A 1 520 ? 5.93 -63.438 -9.438 1 97.75 520 TYR A CA 1
ATOM 4205 C C . TYR A 1 520 ? 5.445 -64.625 -8.602 1 97.75 520 TYR A C 1
ATOM 4207 O O . TYR A 1 520 ? 4.75 -65.5 -9.109 1 97.75 520 TYR A O 1
ATOM 4215 N N . LYS A 1 521 ? 5.898 -64.688 -7.375 1 96.94 521 LYS A N 1
ATOM 4216 C CA . LYS A 1 521 ? 5.441 -65.625 -6.348 1 96.94 521 LYS A CA 1
ATOM 4217 C C . LYS A 1 521 ? 5.312 -64.938 -4.992 1 96.94 521 LYS A C 1
ATOM 4219 O O . LYS A 1 521 ? 6.227 -64.188 -4.562 1 96.94 521 LYS A O 1
ATOM 4224 N N . CYS A 1 522 ? 4.129 -65.062 -4.438 1 93.56 522 CYS A N 1
ATOM 4225 C CA . CYS A 1 522 ? 3.883 -64.562 -3.092 1 93.56 522 CYS A CA 1
ATOM 4226 C C . CYS A 1 522 ? 3.686 -65.688 -2.105 1 93.56 522 CYS A C 1
ATOM 4228 O O . CYS A 1 522 ? 2.881 -66.625 -2.344 1 93.56 522 CYS A O 1
ATOM 4230 N N . ASN A 1 523 ? 4.457 -65.75 -1.077 1 91.06 523 ASN A N 1
ATOM 4231 C CA . ASN A 1 523 ? 4.316 -66.75 0.005 1 91.06 523 ASN A CA 1
ATOM 4232 C C . ASN A 1 523 ? 4.395 -66.062 1.373 1 91.06 523 ASN A C 1
ATOM 4234 O O . ASN A 1 523 ? 5.477 -65.938 1.951 1 91.06 523 ASN A O 1
ATOM 4238 N N . GLY A 1 524 ? 3.258 -65.75 1.917 1 87.19 524 GLY A N 1
ATOM 4239 C CA . GLY A 1 524 ? 3.258 -65.062 3.174 1 87.19 524 GLY A CA 1
ATOM 4240 C C . GLY A 1 524 ? 3.908 -63.688 3.07 1 87.19 524 GLY A C 1
ATOM 4241 O O . GLY A 1 524 ? 3.516 -62.844 2.234 1 87.19 524 GLY A O 1
ATOM 4242 N N . SER A 1 525 ? 5.016 -63.594 3.848 1 94.31 525 SER A N 1
ATOM 4243 C CA . SER A 1 525 ? 5.688 -62.281 3.914 1 94.31 525 SER A CA 1
ATOM 4244 C C . SER A 1 525 ? 6.77 -62.188 2.846 1 94.31 525 SER A C 1
ATOM 4246 O O . SER A 1 525 ? 7.414 -61.125 2.717 1 94.31 525 SER A O 1
ATOM 4248 N N . THR A 1 526 ? 6.883 -63.156 2.002 1 96.62 526 THR A N 1
ATOM 4249 C CA . THR A 1 526 ? 7.949 -63.156 1.009 1 96.62 526 THR A CA 1
ATOM 4250 C C . THR A 1 526 ? 7.383 -62.938 -0.391 1 96.62 526 THR A C 1
ATOM 4252 O O . THR A 1 526 ? 6.324 -63.469 -0.727 1 96.62 526 THR A O 1
ATOM 4255 N N . LEU A 1 527 ? 8.078 -62.156 -1.146 1 98.19 527 LEU A N 1
ATOM 4256 C CA . LEU A 1 527 ? 7.703 -61.812 -2.516 1 98.19 527 LEU A CA 1
ATOM 4257 C C . LEU A 1 527 ? 8.875 -62.031 -3.469 1 98.19 527 LEU A C 1
ATOM 4259 O O . LEU A 1 527 ? 10 -61.594 -3.178 1 98.19 527 LEU A O 1
ATOM 4263 N N . GLU A 1 528 ? 8.633 -62.781 -4.504 1 98.19 528 GLU A N 1
ATOM 4264 C CA . GLU A 1 528 ? 9.594 -62.906 -5.594 1 98.19 528 GLU A CA 1
ATOM 4265 C C . GLU A 1 528 ? 9.023 -62.344 -6.898 1 98.19 528 GLU A C 1
ATOM 4267 O O . GLU A 1 528 ? 7.887 -62.688 -7.27 1 98.19 528 GLU A O 1
ATOM 4272 N N . MET A 1 529 ? 9.727 -61.5 -7.539 1 98.5 529 MET A N 1
ATOM 4273 C CA . MET A 1 529 ? 9.391 -60.969 -8.859 1 98.5 529 MET A CA 1
ATOM 4274 C C . MET A 1 529 ? 10.523 -61.25 -9.852 1 98.5 529 MET A C 1
ATOM 4276 O O . MET A 1 529 ? 11.695 -61.188 -9.484 1 98.5 529 MET A O 1
ATOM 4280 N N . SER A 1 530 ? 10.172 -61.5 -11.086 1 98.19 530 SER A N 1
ATOM 4281 C CA . SER A 1 530 ? 11.211 -61.75 -12.078 1 98.19 530 SER A CA 1
ATOM 4282 C C . SER A 1 530 ? 10.805 -61.188 -13.445 1 98.19 530 SER A C 1
ATOM 4284 O O . SER A 1 530 ? 9.641 -61.25 -13.828 1 98.19 530 SER A O 1
ATOM 4286 N N . TRP A 1 531 ? 11.758 -60.625 -14.102 1 98.19 531 TRP A N 1
ATOM 4287 C CA . TRP A 1 531 ? 11.641 -60.156 -15.484 1 98.19 531 TRP A CA 1
ATOM 4288 C C . TRP A 1 531 ? 12.617 -60.906 -16.391 1 98.19 531 TRP A C 1
ATOM 4290 O O . TRP A 1 531 ? 13.789 -61.094 -16.031 1 98.19 531 TRP A O 1
ATOM 4300 N N . THR A 1 532 ? 12.117 -61.406 -17.531 1 97.69 532 THR A N 1
ATOM 4301 C CA . THR A 1 532 ? 12.953 -62.094 -18.516 1 97.69 532 THR A CA 1
ATOM 4302 C C . THR A 1 532 ? 12.766 -61.469 -19.891 1 97.69 532 THR A C 1
ATOM 4304 O O . THR A 1 532 ? 11.633 -61.375 -20.375 1 97.69 532 THR A O 1
ATOM 4307 N N . GLY A 1 533 ? 13.805 -61.094 -20.391 1 94.5 533 GLY A N 1
ATOM 4308 C CA . GLY A 1 533 ? 13.812 -60.5 -21.719 1 94.5 533 GLY A CA 1
ATOM 4309 C C . GLY A 1 533 ? 15.203 -60.406 -22.328 1 94.5 533 GLY A C 1
ATOM 4310 O O . GLY A 1 533 ? 16.188 -60.25 -21.594 1 94.5 533 GLY A O 1
ATOM 4311 N N . ASN A 1 534 ? 15.219 -60.594 -23.672 1 94.06 534 ASN A N 1
ATOM 4312 C CA . ASN A 1 534 ? 16.453 -60.438 -24.422 1 94.06 534 ASN A CA 1
ATOM 4313 C C . ASN A 1 534 ? 17.531 -61.406 -23.891 1 94.06 534 ASN A C 1
ATOM 4315 O O . ASN A 1 534 ? 18.688 -61 -23.75 1 94.06 534 ASN A O 1
ATOM 4319 N N . GLY A 1 535 ? 17.25 -62.469 -23.422 1 94.38 535 GLY A N 1
ATOM 4320 C CA . GLY A 1 535 ? 18.172 -63.469 -22.969 1 94.38 535 GLY A CA 1
ATOM 4321 C C . GLY A 1 535 ? 18.672 -63.281 -21.562 1 94.38 535 GLY A C 1
ATOM 4322 O O . GLY A 1 535 ? 19.594 -63.938 -21.109 1 94.38 535 GLY A O 1
ATOM 4323 N N . HIS A 1 536 ? 18.078 -62.281 -20.859 1 97.12 536 HIS A N 1
ATOM 4324 C CA . HIS A 1 536 ? 18.484 -61.969 -19.5 1 97.12 536 HIS A CA 1
ATOM 4325 C C . HIS A 1 536 ? 17.328 -62.094 -18.531 1 97.12 536 HIS A C 1
ATOM 4327 O O . HIS A 1 536 ? 16.156 -62.062 -18.938 1 97.12 536 HIS A O 1
ATOM 4333 N N . THR A 1 537 ? 17.688 -62.312 -17.266 1 98 537 THR A N 1
ATOM 4334 C CA . THR A 1 537 ? 16.672 -62.406 -16.203 1 98 537 THR A CA 1
ATOM 4335 C C . THR A 1 537 ? 17.094 -61.594 -14.984 1 98 537 THR A C 1
ATOM 4337 O O . THR A 1 537 ? 18.25 -61.656 -14.547 1 98 537 THR A O 1
ATOM 4340 N N . ALA A 1 538 ? 16.219 -60.781 -14.555 1 98.44 538 ALA A N 1
ATOM 4341 C CA . ALA A 1 538 ? 16.359 -60.094 -13.289 1 98.44 538 ALA A CA 1
ATOM 4342 C C . ALA A 1 538 ? 15.344 -60.562 -12.266 1 98.44 538 ALA A C 1
ATOM 4344 O O . ALA A 1 538 ? 14.148 -60.688 -12.562 1 98.44 538 ALA A O 1
ATOM 4345 N N . LYS A 1 539 ? 15.812 -60.875 -11.039 1 98.5 539 LYS A N 1
ATOM 4346 C CA . LYS A 1 539 ? 14.953 -61.406 -9.984 1 98.5 539 LYS A CA 1
ATOM 4347 C C . LYS A 1 539 ? 15.07 -60.594 -8.703 1 98.5 539 LYS A C 1
ATOM 4349 O O . LYS A 1 539 ? 16.172 -60.188 -8.312 1 98.5 539 LYS A O 1
ATOM 4354 N N . LEU A 1 540 ? 13.953 -60.281 -8.18 1 98.69 540 LEU A N 1
ATOM 4355 C CA . LEU A 1 540 ? 13.875 -59.625 -6.875 1 98.69 540 LEU A CA 1
ATOM 4356 C C . LEU A 1 540 ? 13.242 -60.562 -5.844 1 98.69 540 LEU A C 1
ATOM 4358 O O . LEU A 1 540 ? 12.18 -61.125 -6.082 1 98.69 540 LEU A O 1
ATOM 4362 N N . LYS A 1 541 ? 13.922 -60.75 -4.758 1 98.31 541 LYS A N 1
ATOM 4363 C CA . LYS A 1 541 ? 13.359 -61.406 -3.576 1 98.31 541 LYS A CA 1
ATOM 4364 C C . LYS A 1 541 ? 13.227 -60.406 -2.422 1 98.31 541 LYS A C 1
ATOM 4366 O O . LYS A 1 541 ? 14.219 -59.812 -1.991 1 98.31 541 LYS A O 1
ATOM 4371 N N . ALA A 1 542 ? 12.039 -60.281 -1.964 1 98.12 542 ALA A N 1
ATOM 4372 C CA . ALA A 1 542 ? 11.758 -59.312 -0.889 1 98.12 542 ALA A CA 1
ATOM 4373 C C . ALA A 1 542 ? 11.094 -60.031 0.295 1 98.12 542 ALA A C 1
ATOM 4375 O O . ALA A 1 542 ? 10.25 -60.906 0.111 1 98.12 542 ALA A O 1
ATOM 4376 N N . ASP A 1 543 ? 11.484 -59.656 1.515 1 97.81 543 ASP A N 1
ATOM 4377 C CA . ASP A 1 543 ? 10.906 -60.188 2.75 1 97.81 543 ASP A CA 1
ATOM 4378 C C . ASP A 1 543 ? 10.312 -59.062 3.592 1 97.81 543 ASP A C 1
ATOM 4380 O O . ASP A 1 543 ? 11.047 -58.25 4.184 1 97.81 543 ASP A O 1
ATOM 4384 N N . PHE A 1 544 ? 9 -59.031 3.779 1 97.38 544 PHE A N 1
ATOM 4385 C CA . PHE A 1 544 ? 8.289 -57.938 4.449 1 97.38 544 PHE A CA 1
ATOM 4386 C C . PHE A 1 544 ? 8.461 -58.062 5.961 1 97.38 544 PHE A C 1
ATOM 4388 O O . PHE A 1 544 ? 8.172 -57.094 6.684 1 97.38 544 PHE A O 1
ATOM 4395 N N . GLU A 1 545 ? 8.922 -59.188 6.469 1 96 545 GLU A N 1
ATOM 4396 C CA . GLU A 1 545 ? 9.195 -59.312 7.898 1 96 545 GLU A CA 1
ATOM 4397 C C . GLU A 1 545 ? 10.477 -58.594 8.289 1 96 545 GLU A C 1
ATOM 4399 O O . GLU A 1 545 ? 10.508 -57.875 9.281 1 96 545 GLU A O 1
ATOM 4404 N N . THR A 1 546 ? 11.492 -58.719 7.508 1 95.75 546 THR A N 1
ATOM 4405 C CA . THR A 1 546 ? 12.789 -58.156 7.84 1 95.75 546 THR A CA 1
ATOM 4406 C C . THR A 1 546 ? 13.023 -56.875 7.082 1 95.75 546 THR A C 1
ATOM 4408 O O . THR A 1 546 ? 13.953 -56.125 7.391 1 95.75 546 THR A O 1
ATOM 4411 N N . MET A 1 547 ? 12.195 -56.594 6.125 1 96.44 547 MET A N 1
ATOM 4412 C CA . MET A 1 547 ? 12.32 -55.438 5.234 1 96.44 547 MET A CA 1
ATOM 4413 C C . MET A 1 547 ? 13.664 -55.438 4.52 1 96.44 547 MET A C 1
ATOM 4415 O O . MET A 1 547 ? 14.32 -54.406 4.406 1 96.44 547 MET A O 1
ATOM 4419 N N . GLU A 1 548 ? 14.078 -56.625 4.102 1 96.5 548 GLU A N 1
ATOM 4420 C CA . GLU A 1 548 ? 15.281 -56.844 3.305 1 96.5 548 GLU A CA 1
ATOM 4421 C C . GLU A 1 548 ? 14.938 -57.344 1.911 1 96.5 548 GLU A C 1
ATOM 4423 O O . GLU A 1 548 ? 13.867 -57.938 1.708 1 96.5 548 GLU A O 1
ATOM 4428 N N . TYR A 1 549 ? 15.781 -57.062 0.969 1 97.94 549 TYR A N 1
ATOM 4429 C CA . TYR A 1 549 ? 15.578 -57.594 -0.383 1 97.94 549 TYR A CA 1
ATOM 4430 C C . TYR A 1 549 ? 16.906 -57.969 -1.03 1 97.94 549 TYR A C 1
ATOM 4432 O O . TYR A 1 549 ? 17.969 -57.562 -0.562 1 97.94 549 TYR A O 1
ATOM 4440 N N . GLU A 1 550 ? 16.828 -58.812 -2.037 1 97.94 550 GLU A N 1
ATOM 4441 C CA . GLU A 1 550 ? 17.969 -59.188 -2.863 1 97.94 550 GLU A CA 1
ATOM 4442 C C . GLU A 1 550 ? 17.609 -59.156 -4.348 1 97.94 550 GLU A C 1
ATOM 4444 O O . GLU A 1 550 ? 16.516 -59.594 -4.734 1 97.94 550 GLU A O 1
ATOM 4449 N N . VAL A 1 551 ? 18.5 -58.625 -5.125 1 98.31 551 VAL A N 1
ATOM 4450 C CA . VAL A 1 551 ? 18.328 -58.594 -6.574 1 98.31 551 VAL A CA 1
ATOM 4451 C C . VAL A 1 551 ? 19.406 -59.438 -7.238 1 98.31 551 VAL A C 1
ATOM 4453 O O . VAL A 1 551 ? 20.594 -59.281 -6.938 1 98.31 551 VAL A O 1
ATOM 4456 N N . VAL A 1 552 ? 18.984 -60.281 -8.094 1 97.5 552 VAL A N 1
ATOM 4457 C CA . VAL A 1 552 ? 19.906 -61.125 -8.828 1 97.5 552 VAL A CA 1
ATOM 4458 C C . VAL A 1 552 ? 19.672 -60.969 -10.328 1 97.5 552 VAL A C 1
ATOM 4460 O O . VAL A 1 552 ? 18.531 -61 -10.789 1 97.5 552 VAL A O 1
ATOM 4463 N N . THR A 1 553 ? 20.766 -60.781 -11.031 1 96.44 553 THR A N 1
ATOM 4464 C CA . THR A 1 553 ? 20.688 -60.656 -12.484 1 96.44 553 THR A CA 1
ATOM 4465 C C . THR A 1 553 ? 21.438 -61.812 -13.164 1 96.44 553 THR A C 1
ATOM 4467 O O . THR A 1 553 ? 22.484 -62.25 -12.688 1 96.44 553 THR A O 1
ATOM 4470 N N . GLU A 1 554 ? 20.844 -62.344 -14.188 1 94.19 554 GLU A N 1
ATOM 4471 C CA . GLU A 1 554 ? 21.438 -63.406 -14.969 1 94.19 554 GLU A CA 1
ATOM 4472 C C . GLU A 1 554 ? 21.359 -63.125 -16.469 1 94.19 554 GLU A C 1
ATOM 4474 O O . GLU A 1 554 ? 20.391 -62.531 -16.938 1 94.19 554 GLU A O 1
ATOM 4479 N N . MET B 1 1 ? -21.297 58.125 23.172 1 32.62 1 MET B N 1
ATOM 4480 C CA . MET B 1 1 ? -21.922 56.938 22.625 1 32.62 1 MET B CA 1
ATOM 4481 C C . MET B 1 1 ? -21.422 55.688 23.359 1 32.62 1 MET B C 1
ATOM 4483 O O . MET B 1 1 ? -20.234 55.406 23.359 1 32.62 1 MET B O 1
ATOM 4487 N N . ASN B 1 2 ? -21.984 55.406 24.594 1 44.19 2 ASN B N 1
ATOM 4488 C CA . ASN B 1 2 ? -21.703 54.344 25.578 1 44.19 2 ASN B CA 1
ATOM 4489 C C . ASN B 1 2 ? -21.547 53 24.906 1 44.19 2 ASN B C 1
ATOM 4491 O O . ASN B 1 2 ? -22.531 52.375 24.516 1 44.19 2 ASN B O 1
ATOM 4495 N N . ASN B 1 3 ? -20.391 52.656 24.281 1 61.81 3 ASN B N 1
ATOM 4496 C CA . ASN B 1 3 ? -20.172 51.375 23.625 1 61.81 3 ASN B CA 1
ATOM 4497 C C . ASN B 1 3 ? -20.219 50.219 24.609 1 61.81 3 ASN B C 1
ATOM 4499 O O . ASN B 1 3 ? -19.734 50.344 25.734 1 61.81 3 ASN B O 1
ATOM 4503 N N . LYS B 1 4 ? -21.078 49.25 24.359 1 76.25 4 LYS B N 1
ATOM 4504 C CA . LYS B 1 4 ? -21.234 48.094 25.203 1 76.25 4 LYS B CA 1
ATOM 4505 C C . LYS B 1 4 ? -19.906 47.406 25.5 1 76.25 4 LYS B C 1
ATOM 4507 O O . LYS B 1 4 ? -19.688 46.906 26.594 1 76.25 4 LYS B O 1
ATOM 4512 N N . TYR B 1 5 ? -18.891 47.656 24.625 1 86.44 5 TYR B N 1
ATOM 4513 C CA . TYR B 1 5 ? -17.625 46.938 24.766 1 86.44 5 TYR B CA 1
ATOM 4514 C C . TYR B 1 5 ? -16.438 47.906 24.609 1 86.44 5 TYR B C 1
ATOM 4516 O O . TYR B 1 5 ? -16.562 48.938 23.953 1 86.44 5 TYR B O 1
ATOM 4524 N N . THR B 1 6 ? -15.359 47.625 25.266 1 90.12 6 THR B N 1
ATOM 4525 C CA . THR B 1 6 ? -14.094 48.312 25.109 1 90.12 6 THR B CA 1
ATOM 4526 C C . THR B 1 6 ? -13.531 48.125 23.703 1 90.12 6 THR B C 1
ATOM 4528 O O . THR B 1 6 ? -14.016 47.312 22.938 1 90.12 6 THR B O 1
ATOM 4531 N N . ASP B 1 7 ? -12.547 48.906 23.25 1 90.69 7 ASP B N 1
ATOM 4532 C CA . ASP B 1 7 ? -11.984 48.812 21.906 1 90.69 7 ASP B CA 1
ATOM 4533 C C . ASP B 1 7 ? -10.797 47.875 21.891 1 90.69 7 ASP B C 1
ATOM 4535 O O . ASP B 1 7 ? -10.117 47.719 20.859 1 90.69 7 ASP B O 1
ATOM 4539 N N . ASN B 1 8 ? -10.492 47.219 23.016 1 94.75 8 ASN B N 1
ATOM 4540 C CA . ASN B 1 8 ? -9.383 46.281 23.109 1 94.75 8 ASN B CA 1
ATOM 4541 C C . ASN B 1 8 ? -9.75 45.062 23.984 1 94.75 8 ASN B C 1
ATOM 4543 O O . ASN B 1 8 ? -8.969 44.656 24.844 1 94.75 8 ASN B O 1
ATOM 4547 N N . GLY B 1 9 ? -10.938 44.531 23.734 1 96.56 9 GLY B N 1
ATOM 4548 C CA . GLY B 1 9 ? -11.445 43.406 24.531 1 96.56 9 GLY B CA 1
ATOM 4549 C C . GLY B 1 9 ? -10.797 42.094 24.172 1 96.56 9 GLY B C 1
ATOM 4550 O O . GLY B 1 9 ? -10.031 42 23.219 1 96.56 9 GLY B O 1
ATOM 4551 N N . PRO B 1 10 ? -11.109 41.031 24.938 1 98.25 10 PRO B N 1
ATOM 4552 C CA . PRO B 1 10 ? -10.43 39.75 24.828 1 98.25 10 PRO B CA 1
ATOM 4553 C C . PRO B 1 10 ? -10.789 39 23.547 1 98.25 10 PRO B C 1
ATOM 4555 O O . PRO B 1 10 ? -11.898 39.156 23.031 1 98.25 10 PRO B O 1
ATOM 4558 N N . MET B 1 11 ? -9.844 38.219 23.078 1 98.12 11 MET B N 1
ATOM 4559 C CA . MET B 1 11 ? -9.961 37.344 21.891 1 98.12 11 MET B CA 1
ATOM 4560 C C . MET B 1 11 ? -9.711 35.906 22.25 1 98.12 11 MET B C 1
ATOM 4562 O O . MET B 1 11 ? -8.711 35.562 22.891 1 98.12 11 MET B O 1
ATOM 4566 N N . LEU B 1 12 ? -10.633 35.031 21.859 1 98.06 12 LEU B N 1
ATOM 4567 C CA . LEU B 1 12 ? -10.406 33.594 21.984 1 98.06 12 LEU B CA 1
ATOM 4568 C C . LEU B 1 12 ? -9.531 33.094 20.844 1 98.06 12 LEU B C 1
ATOM 4570 O O . LEU B 1 12 ? -9.703 33.5 19.703 1 98.06 12 LEU B O 1
ATOM 4574 N N . ASN B 1 13 ? -8.586 32.281 21.125 1 97.5 13 ASN B N 1
ATOM 4575 C CA . ASN B 1 13 ? -7.723 31.625 20.141 1 97.5 13 ASN B CA 1
ATOM 4576 C C . ASN B 1 13 ? -7.852 30.109 20.203 1 97.5 13 ASN B C 1
ATOM 4578 O O . ASN B 1 13 ? -7.664 29.5 21.25 1 97.5 13 ASN B O 1
ATOM 4582 N N . ALA B 1 14 ? -8.195 29.469 19.094 1 96.94 14 ALA B N 1
ATOM 4583 C CA . ALA B 1 14 ? -8.352 28.016 19.031 1 96.94 14 ALA B CA 1
ATOM 4584 C C . ALA B 1 14 ? -8.32 27.516 17.594 1 96.94 14 ALA B C 1
ATOM 4586 O O . ALA B 1 14 ? -8.539 28.297 16.656 1 96.94 14 ALA B O 1
ATOM 4587 N N . TYR B 1 15 ? -8 26.234 17.438 1 95.88 15 TYR B N 1
ATOM 4588 C CA . TYR B 1 15 ? -8.281 25.578 16.172 1 95.88 15 TYR B CA 1
ATOM 4589 C C . TYR B 1 15 ? -9.773 25.297 16.016 1 95.88 15 TYR B C 1
ATOM 4591 O O . TYR B 1 15 ? -10.516 25.281 17 1 95.88 15 TYR B O 1
ATOM 4599 N N . PRO B 1 16 ? -10.188 25.078 14.797 1 95.44 16 PRO B N 1
ATOM 4600 C CA . PRO B 1 16 ? -11.617 24.875 14.586 1 95.44 16 PRO B CA 1
ATOM 4601 C C . PRO B 1 16 ? -12.148 23.641 15.312 1 95.44 16 PRO B C 1
ATOM 4603 O O . PRO B 1 16 ? -13.352 23.531 15.562 1 95.44 16 PRO B O 1
ATOM 4606 N N . ASP B 1 17 ? -11.266 22.734 15.68 1 94.75 17 ASP B N 1
ATOM 4607 C CA . ASP B 1 17 ? -11.727 21.484 16.297 1 94.75 17 ASP B CA 1
ATOM 4608 C C . ASP B 1 17 ? -11.289 21.406 17.75 1 94.75 17 ASP B C 1
ATOM 4610 O O . ASP B 1 17 ? -11.406 20.359 18.391 1 94.75 17 ASP B O 1
ATOM 4614 N N . SER B 1 18 ? -10.797 22.453 18.312 1 96.19 18 SER B N 1
ATOM 4615 C CA . SER B 1 18 ? -10.195 22.438 19.641 1 96.19 18 SER B CA 1
ATOM 4616 C C . SER B 1 18 ? -11.25 22.203 20.719 1 96.19 18 SER B C 1
ATOM 4618 O O . SER B 1 18 ? -10.969 21.625 21.766 1 96.19 18 SER B O 1
ATOM 4620 N N . ILE B 1 19 ? -12.461 22.766 20.516 1 97 19 ILE B N 1
ATOM 4621 C CA . ILE B 1 19 ? -13.547 22.641 21.484 1 97 19 ILE B CA 1
ATOM 4622 C C . ILE B 1 19 ? -14.75 21.969 20.828 1 97 19 ILE B C 1
ATOM 4624 O O . ILE B 1 19 ? -15.406 22.562 19.969 1 97 19 ILE B O 1
ATOM 4628 N N . GLY B 1 20 ? -14.992 20.672 21.172 1 94.94 20 GLY B N 1
ATOM 4629 C CA . GLY B 1 20 ? -16.156 19.969 20.672 1 94.94 20 GLY B CA 1
ATOM 4630 C C . GLY B 1 20 ? -15.898 19.219 19.375 1 94.94 20 GLY B C 1
ATOM 4631 O O . GLY B 1 20 ? -16.672 18.328 19 1 94.94 20 GLY B O 1
ATOM 4632 N N . GLY B 1 21 ? -14.953 19.719 18.547 1 93.94 21 GLY B N 1
ATOM 4633 C CA . GLY B 1 21 ? -14.586 18.922 17.406 1 93.94 21 GLY B CA 1
ATOM 4634 C C . GLY B 1 21 ? -14.719 19.656 16.078 1 93.94 21 GLY B C 1
ATOM 4635 O O . GLY B 1 21 ? -14.078 19.312 15.094 1 93.94 21 GLY B O 1
ATOM 4636 N N . THR B 1 22 ? -15.594 20.656 15.992 1 95.5 22 THR B N 1
ATOM 4637 C CA . THR B 1 22 ? -15.781 21.453 14.781 1 95.5 22 THR B CA 1
ATOM 4638 C C . THR B 1 22 ? -15.977 22.922 15.133 1 95.5 22 THR B C 1
ATOM 4640 O O . THR B 1 22 ? -16.141 23.281 16.312 1 95.5 22 THR B O 1
ATOM 4643 N N . LEU B 1 23 ? -15.938 23.734 14.086 1 97 23 LEU B N 1
ATOM 4644 C CA . LEU B 1 23 ? -16.219 25.156 14.281 1 97 23 LEU B CA 1
ATOM 4645 C C . LEU B 1 23 ? -17.625 25.359 14.82 1 97 23 LEU B C 1
ATOM 4647 O O . LEU B 1 23 ? -17.859 26.234 15.656 1 97 23 LEU B O 1
ATOM 4651 N N . GLY B 1 24 ? -18.562 24.531 14.336 1 96.88 24 GLY B N 1
ATOM 4652 C CA . GLY B 1 24 ? -19.922 24.594 14.844 1 96.88 24 GLY B CA 1
ATOM 4653 C C . GLY B 1 24 ? -20.016 24.375 16.344 1 96.88 24 GLY B C 1
ATOM 4654 O O . GLY B 1 24 ? -20.781 25.047 17.031 1 96.88 24 GLY B O 1
ATOM 4655 N N . ASP B 1 25 ? -19.25 23.484 16.828 1 97.19 25 ASP B N 1
ATOM 4656 C CA . ASP B 1 25 ? -19.219 23.203 18.266 1 97.19 25 ASP B CA 1
ATOM 4657 C C . ASP B 1 25 ? -18.641 24.391 19.047 1 97.19 25 ASP B C 1
ATOM 4659 O O . ASP B 1 25 ? -19.109 24.703 20.141 1 97.19 25 ASP B O 1
ATOM 4663 N N . ILE B 1 26 ? -17.656 25.031 18.531 1 97.25 26 ILE B N 1
ATOM 4664 C CA . ILE B 1 26 ? -17.078 26.203 19.188 1 97.25 26 ILE B CA 1
ATOM 4665 C C . ILE B 1 26 ? -18.094 27.328 19.234 1 97.25 26 ILE B C 1
ATOM 4667 O O . ILE B 1 26 ? -18.219 28.031 20.234 1 97.25 26 ILE B O 1
ATOM 4671 N N . VAL B 1 27 ? -18.812 27.5 18.141 1 97.31 27 VAL B N 1
ATOM 4672 C CA . VAL B 1 27 ? -19.844 28.531 18.094 1 97.31 27 VAL B CA 1
ATOM 4673 C C . VAL B 1 27 ? -20.891 28.25 19.172 1 97.31 27 VAL B C 1
ATOM 4675 O O . VAL B 1 27 ? -21.312 29.156 19.891 1 97.31 27 VAL B O 1
ATOM 4678 N N . SER B 1 28 ? -21.281 26.953 19.25 1 97.56 28 SER B N 1
ATOM 4679 C CA . SER B 1 28 ? -22.219 26.562 20.297 1 97.56 28 SER B CA 1
ATOM 4680 C C . SER B 1 28 ? -21.656 26.875 21.688 1 97.56 28 SER B C 1
ATOM 4682 O O . SER B 1 28 ? -22.406 27.297 22.578 1 97.56 28 SER B O 1
ATOM 4684 N N . PHE B 1 29 ? -20.406 26.703 21.859 1 97.31 29 PHE B N 1
ATOM 4685 C CA . PHE B 1 29 ? -19.734 27.047 23.094 1 97.31 29 PHE B CA 1
ATOM 4686 C C . PHE B 1 29 ? -19.812 28.531 23.375 1 97.31 29 PHE B C 1
ATOM 4688 O O . PHE B 1 29 ? -20.156 28.953 24.484 1 97.31 29 PHE B O 1
ATOM 4695 N N . LEU B 1 30 ? -19.547 29.391 22.375 1 97.62 30 LEU B N 1
ATOM 4696 C CA . LEU B 1 30 ? -19.547 30.844 22.516 1 97.62 30 LEU B CA 1
ATOM 4697 C C . LEU B 1 30 ? -20.953 31.359 22.766 1 97.62 30 LEU B C 1
ATOM 4699 O O . LEU B 1 30 ? -21.125 32.469 23.312 1 97.62 30 LEU B O 1
ATOM 4703 N N . GLU B 1 31 ? -21.938 30.594 22.391 1 97.06 31 GLU B N 1
ATOM 4704 C CA . GLU B 1 31 ? -23.344 31 22.547 1 97.06 31 GLU B CA 1
ATOM 4705 C C . GLU B 1 31 ? -23.844 30.719 23.953 1 97.06 31 GLU B C 1
ATOM 4707 O O . GLU B 1 31 ? -24.922 31.172 24.344 1 97.06 31 GLU B O 1
ATOM 4712 N N . LYS B 1 32 ? -23.125 30.016 24.688 1 96.69 32 LYS B N 1
ATOM 4713 C CA . LYS B 1 32 ? -23.562 29.688 26.031 1 96.69 32 LYS B CA 1
ATOM 4714 C C . LYS B 1 32 ? -23.688 30.953 26.891 1 96.69 32 LYS B C 1
ATOM 4716 O O . LYS B 1 32 ? -22.906 31.891 26.719 1 96.69 32 LYS B O 1
ATOM 4721 N N . PRO B 1 33 ? -24.562 30.922 27.891 1 96 33 PRO B N 1
ATOM 4722 C CA . PRO B 1 33 ? -24.766 32.094 28.75 1 96 33 PRO B CA 1
ATOM 4723 C C . PRO B 1 33 ? -23.5 32.438 29.547 1 96 33 PRO B C 1
ATOM 4725 O O . PRO B 1 33 ? -23.25 33.625 29.797 1 96 33 PRO B O 1
ATOM 4728 N N . GLU B 1 34 ? -22.75 31.438 29.938 1 95.44 34 GLU B N 1
ATOM 4729 C CA . GLU B 1 34 ? -21.531 31.656 30.703 1 95.44 34 GLU B CA 1
ATOM 4730 C C . GLU B 1 34 ? -20.531 32.5 29.906 1 95.44 34 GLU B C 1
ATOM 4732 O O . GLU B 1 34 ? -19.656 33.156 30.5 1 95.44 34 GLU B O 1
ATOM 4737 N N . LEU B 1 35 ? -20.688 32.531 28.562 1 97.31 35 LEU B N 1
ATOM 4738 C CA . LEU B 1 35 ? -19.703 33.188 27.719 1 97.31 35 LEU B CA 1
ATOM 4739 C C . LEU B 1 35 ? -20.234 34.5 27.188 1 97.31 35 LEU B C 1
ATOM 4741 O O . LEU B 1 35 ? -19.547 35.219 26.453 1 97.31 35 LEU B O 1
ATOM 4745 N N . LYS B 1 36 ? -21.391 34.844 27.641 1 95.75 36 LYS B N 1
ATOM 4746 C CA . LYS B 1 36 ? -21.969 36.125 27.203 1 95.75 36 LYS B CA 1
ATOM 4747 C C . LYS B 1 36 ? -21.047 37.281 27.578 1 95.75 36 LYS B C 1
ATOM 4749 O O . LYS B 1 36 ? -20.625 37.406 28.734 1 95.75 36 LYS B O 1
ATOM 4754 N N . ASP B 1 37 ? -20.625 38.094 26.578 1 96.12 37 ASP B N 1
ATOM 4755 C CA . ASP B 1 37 ? -19.859 39.344 26.719 1 96.12 37 ASP B CA 1
ATOM 4756 C C . ASP B 1 37 ? -18.422 39.062 27.156 1 96.12 37 ASP B C 1
ATOM 4758 O O . ASP B 1 37 ? -17.734 39.938 27.641 1 96.12 37 ASP B O 1
ATOM 4762 N N . VAL B 1 38 ? -18.016 37.844 27.031 1 97.75 38 VAL B N 1
ATOM 4763 C CA . VAL B 1 38 ? -16.688 37.469 27.484 1 97.75 38 VAL B CA 1
ATOM 4764 C C . VAL B 1 38 ? -15.664 37.781 26.391 1 97.75 38 VAL B C 1
ATOM 4766 O O . VAL B 1 38 ? -14.633 38.406 26.656 1 97.75 38 VAL B O 1
ATOM 4769 N N . PHE B 1 39 ? -15.93 37.344 25.172 1 98 39 PHE B N 1
ATOM 4770 C CA . PHE B 1 39 ? -14.977 37.531 24.078 1 98 39 PHE B CA 1
ATOM 4771 C C . PHE B 1 39 ? -15.523 38.469 23.016 1 98 39 PHE B C 1
ATOM 4773 O O . PHE B 1 39 ? -16.672 38.344 22.594 1 98 39 PHE B O 1
ATOM 4780 N N . GLN B 1 40 ? -14.664 39.375 22.609 1 96.5 40 GLN B N 1
ATOM 4781 C CA . GLN B 1 40 ? -15 40.344 21.562 1 96.5 40 GLN B CA 1
ATOM 4782 C C . GLN B 1 40 ? -14.633 39.812 20.188 1 96.5 40 GLN B C 1
ATOM 4784 O O . GLN B 1 40 ? -15.195 40.219 19.172 1 96.5 40 GLN B O 1
ATOM 4789 N N . SER B 1 41 ? -13.719 38.969 20.125 1 96.75 41 SER B N 1
ATOM 4790 C CA . SER B 1 41 ? -13.219 38.438 18.859 1 96.75 41 SER B CA 1
ATOM 4791 C C . SER B 1 41 ? -12.766 37 19.031 1 96.75 41 SER B C 1
ATOM 4793 O O . SER B 1 41 ? -12.68 36.5 20.156 1 96.75 41 SER B O 1
ATOM 4795 N N . PHE B 1 42 ? -12.617 36.312 17.969 1 97.12 42 PHE B N 1
ATOM 4796 C CA . PHE B 1 42 ? -12.211 34.906 17.906 1 97.12 42 PHE B CA 1
ATOM 4797 C C . PHE B 1 42 ? -11.164 34.719 16.812 1 97.12 42 PHE B C 1
ATOM 4799 O O . PHE B 1 42 ? -11.43 34.969 15.633 1 97.12 42 PHE B O 1
ATOM 4806 N N . TYR B 1 43 ? -9.961 34.281 17.219 1 97.12 43 TYR B N 1
ATOM 4807 C CA . TYR B 1 43 ? -8.883 33.906 16.312 1 97.12 43 TYR B CA 1
ATOM 4808 C C . TYR B 1 43 ? -8.969 32.438 15.961 1 97.12 43 TYR B C 1
ATOM 4810 O O . TYR B 1 43 ? -8.68 31.562 16.797 1 97.12 43 TYR B O 1
ATOM 4818 N N . ILE B 1 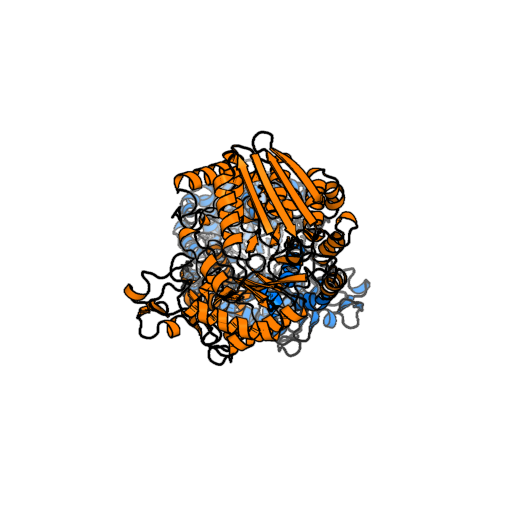44 ? -9.359 32.125 14.766 1 96.06 44 ILE B N 1
ATOM 4819 C CA . ILE B 1 44 ? -9.43 30.734 14.297 1 96.06 44 ILE B CA 1
ATOM 4820 C C . ILE B 1 44 ? -8.102 30.344 13.656 1 96.06 44 ILE B C 1
ATOM 4822 O O . ILE B 1 44 ? -7.762 30.812 12.578 1 96.06 44 ILE B O 1
ATOM 4826 N N . LEU B 1 45 ? -7.289 29.344 14.305 1 86.81 45 LEU B N 1
ATOM 4827 C CA . LEU B 1 45 ? -5.984 28.875 13.852 1 86.81 45 LEU B CA 1
ATOM 4828 C C . LEU B 1 45 ? -6.125 27.609 13 1 86.81 45 LEU B C 1
ATOM 4830 O O . LEU B 1 45 ? -6.977 26.766 13.273 1 86.81 45 LEU B O 1
ATOM 4834 N N . PRO B 1 46 ? -5.07 27.328 12.195 1 69.12 46 PRO B N 1
ATOM 4835 C CA . PRO B 1 46 ? -4.824 28.25 11.078 1 69.12 46 PRO B CA 1
ATOM 4836 C C . PRO B 1 46 ? -5.891 28.141 9.992 1 69.12 46 PRO B C 1
ATOM 4838 O O . PRO B 1 46 ? -6.02 27.109 9.344 1 69.12 46 PRO B O 1
ATOM 4841 N N . SER B 1 47 ? -6.898 28.922 9.828 1 64.62 47 SER B N 1
ATOM 4842 C CA . SER B 1 47 ? -7.883 29.609 9.008 1 64.62 47 SER B CA 1
ATOM 4843 C C . SER B 1 47 ? -8.93 28.641 8.469 1 64.62 47 SER B C 1
ATOM 4845 O O . SER B 1 47 ? -9.656 28.953 7.523 1 64.62 47 SER B O 1
ATOM 4847 N N . ILE B 1 48 ? -9.297 27.641 9.023 1 87.38 48 ILE B N 1
ATOM 4848 C CA . ILE B 1 48 ? -10.484 26.859 8.672 1 87.38 48 ILE B CA 1
ATOM 4849 C C . ILE B 1 48 ? -10.469 26.547 7.18 1 87.38 48 ILE B C 1
ATOM 4851 O O . ILE B 1 48 ? -11.508 26.234 6.598 1 87.38 48 ILE B O 1
ATOM 4855 N N . PHE B 1 49 ? -9.32 26.625 6.578 1 95.5 49 PHE B N 1
ATOM 4856 C CA . PHE B 1 49 ? -9.242 26.547 5.125 1 95.5 49 PHE B CA 1
ATOM 4857 C C . PHE B 1 49 ? -8.93 25.125 4.668 1 95.5 49 PHE B C 1
ATOM 4859 O O . PHE B 1 49 ? -8.711 24.234 5.496 1 95.5 49 PHE B O 1
ATOM 4866 N N . ASN B 1 50 ? -9.055 24.922 3.332 1 96.44 50 ASN B N 1
ATOM 4867 C CA . ASN B 1 50 ? -8.586 23.703 2.689 1 96.44 50 ASN B CA 1
ATOM 4868 C C . ASN B 1 50 ? -7.062 23.594 2.727 1 96.44 50 ASN B C 1
ATOM 4870 O O . ASN B 1 50 ? -6.367 24.328 2.025 1 96.44 50 ASN B O 1
ATOM 4874 N N . THR B 1 51 ? -6.551 22.672 3.619 1 96.31 51 THR B N 1
ATOM 4875 C CA . THR B 1 51 ? -5.117 22.547 3.867 1 96.31 51 THR B CA 1
ATOM 4876 C C . THR B 1 51 ? -4.699 21.094 3.875 1 96.31 51 THR B C 1
ATOM 4878 O O . THR B 1 51 ? -5.547 20.188 3.938 1 96.31 51 THR B O 1
ATOM 4881 N N . ASP B 1 52 ? -3.35 20.844 3.727 1 94.31 52 ASP B N 1
ATOM 4882 C CA . ASP B 1 52 ? -2.92 19.453 3.672 1 94.31 52 ASP B CA 1
ATOM 4883 C C . ASP B 1 52 ? -1.849 19.156 4.723 1 94.31 52 ASP B C 1
ATOM 4885 O O . ASP B 1 52 ? -1.586 18 5.051 1 94.31 52 ASP B O 1
ATOM 4889 N N . LEU B 1 53 ? -1.104 20.203 5.164 1 89.38 53 LEU B N 1
ATOM 4890 C CA . LEU B 1 53 ? 0.018 19.969 6.07 1 89.38 53 LEU B CA 1
ATOM 4891 C C . LEU B 1 53 ? 0.046 21.016 7.176 1 89.38 53 LEU B C 1
ATOM 4893 O O . LEU B 1 53 ? -0.619 22.047 7.078 1 89.38 53 LEU B O 1
ATOM 4897 N N . ASP B 1 54 ? 0.738 20.688 8.227 1 87.62 54 ASP B N 1
ATOM 4898 C CA . ASP B 1 54 ? 1.163 21.625 9.266 1 87.62 54 ASP B CA 1
ATOM 4899 C C . ASP B 1 54 ? -0.039 22.234 9.984 1 87.62 54 ASP B C 1
ATOM 4901 O O . ASP B 1 54 ? -0.087 23.453 10.195 1 87.62 54 ASP B O 1
ATOM 4905 N N . ARG B 1 55 ? -0.999 21.406 10.266 1 87.62 55 ARG B N 1
ATOM 4906 C CA . ARG B 1 55 ? -2.178 21.781 11.039 1 87.62 55 ARG B CA 1
ATOM 4907 C C . ARG B 1 55 ? -2.824 23.047 10.477 1 87.62 55 ARG B C 1
ATOM 4909 O O . ARG B 1 55 ? -3.26 23.906 11.234 1 87.62 55 ARG B O 1
ATOM 4916 N N . GLY B 1 56 ? -2.658 23.203 9.148 1 90.12 56 GLY B N 1
ATOM 4917 C CA . GLY B 1 56 ? -3.463 24.266 8.547 1 90.12 56 GLY B CA 1
ATOM 4918 C C . GLY B 1 56 ? -2.633 25.328 7.852 1 90.12 56 GLY B C 1
ATOM 4919 O O . GLY B 1 56 ? -3.174 26.172 7.141 1 90.12 56 GLY B O 1
ATOM 4920 N N . PHE B 1 57 ? -1.362 25.219 7.91 1 92.12 57 PHE B N 1
ATOM 4921 C CA . PHE B 1 57 ? -0.556 26.328 7.387 1 92.12 57 PHE B CA 1
ATOM 4922 C C . PHE B 1 57 ? -0.072 26.016 5.977 1 92.12 57 PHE B C 1
ATOM 4924 O O . PHE B 1 57 ? 0.566 26.859 5.336 1 92.12 57 PHE B O 1
ATOM 4931 N N . SER B 1 58 ? -0.351 24.875 5.496 1 95.25 58 SER B N 1
ATOM 4932 C CA . SER B 1 58 ? -0.173 24.531 4.086 1 95.25 58 SER B CA 1
ATOM 4933 C C . SER B 1 58 ? -1.49 24.625 3.324 1 95.25 58 SER B C 1
ATOM 4935 O O . SER B 1 58 ? -2.189 23.625 3.16 1 95.25 58 SER B O 1
ATOM 4937 N N . VAL B 1 59 ? -1.725 25.781 2.83 1 96.81 59 VAL B N 1
ATOM 4938 C CA . VAL B 1 59 ? -3.047 26.094 2.303 1 96.81 59 VAL B CA 1
ATOM 4939 C C . VAL B 1 59 ? -3.129 25.688 0.833 1 96.81 59 VAL B C 1
ATOM 4941 O O . VAL B 1 59 ? -2.283 26.078 0.025 1 96.81 59 VAL B O 1
ATOM 4944 N N . ILE B 1 60 ? -4.113 24.891 0.583 1 97.31 60 ILE B N 1
ATOM 4945 C CA . ILE B 1 60 ? -4.418 24.516 -0.798 1 97.31 60 ILE B CA 1
ATOM 4946 C C . ILE B 1 60 ? -5.234 25.641 -1.452 1 97.31 60 ILE B C 1
ATOM 4948 O O . ILE B 1 60 ? -4.891 26.109 -2.533 1 97.31 60 ILE B O 1
ATOM 4952 N N . ASP B 1 61 ? -6.207 26.062 -0.775 1 96.94 61 ASP B N 1
ATOM 4953 C CA . ASP B 1 61 ? -6.996 27.25 -1.105 1 96.94 61 ASP B CA 1
ATOM 4954 C C . ASP B 1 61 ? -7.73 27.781 0.124 1 96.94 61 ASP B C 1
ATOM 4956 O O . ASP B 1 61 ? -7.77 27.125 1.163 1 96.94 61 ASP B O 1
ATOM 4960 N N . TYR B 1 62 ? -8.297 28.938 0.018 1 96.69 62 TYR B N 1
ATOM 4961 C CA . TYR B 1 62 ? -8.852 29.609 1.188 1 96.69 62 TYR B CA 1
ATOM 4962 C C . TYR B 1 62 ? -10.359 29.391 1.283 1 96.69 62 TYR B C 1
ATOM 4964 O O . TYR B 1 62 ? -11.07 30.203 1.896 1 96.69 62 TYR B O 1
ATOM 4972 N N . ASN B 1 63 ? -10.812 28.312 0.651 1 96.06 63 ASN B N 1
ATOM 4973 C CA . ASN B 1 63 ? -12.18 27.875 0.926 1 96.06 63 ASN B CA 1
ATOM 4974 C C . ASN B 1 63 ? -12.297 27.234 2.307 1 96.06 63 ASN B C 1
ATOM 4976 O O . ASN B 1 63 ? -11.312 26.734 2.848 1 96.06 63 ASN B O 1
ATOM 4980 N N . ILE B 1 64 ? -13.5 27.266 2.814 1 96.12 64 ILE B N 1
ATOM 4981 C CA . ILE B 1 64 ? -13.734 26.688 4.133 1 96.12 64 ILE B CA 1
ATOM 4982 C C . ILE B 1 64 ? -13.547 25.172 4.066 1 96.12 64 ILE B C 1
ATOM 4984 O O . ILE B 1 64 ? -14.055 24.516 3.15 1 96.12 64 ILE B O 1
ATOM 4988 N N . ASN B 1 65 ? -12.742 24.625 4.973 1 96.06 65 ASN B N 1
ATOM 4989 C CA . ASN B 1 65 ? -12.633 23.188 5.141 1 96.06 65 ASN B CA 1
ATOM 4990 C C . ASN B 1 65 ? -13.969 22.562 5.531 1 96.06 65 ASN B C 1
ATOM 4992 O O . ASN B 1 65 ? -14.453 22.766 6.648 1 96.06 65 ASN B O 1
ATOM 4996 N N . GLU B 1 66 ? -14.453 21.75 4.77 1 93.69 66 GLU B N 1
ATOM 4997 C CA . GLU B 1 66 ? -15.82 21.266 4.945 1 93.69 66 GLU B CA 1
ATOM 4998 C C . GLU B 1 66 ? -15.906 20.266 6.098 1 93.69 66 GLU B C 1
ATOM 5000 O O . GLU B 1 66 ? -16.984 20.016 6.629 1 93.69 66 GLU B O 1
ATOM 5005 N N . GLU B 1 67 ? -14.789 19.703 6.449 1 94.19 67 GLU B N 1
ATOM 5006 C CA . GLU B 1 67 ? -14.766 18.75 7.559 1 94.19 67 GLU B CA 1
ATOM 5007 C C . GLU B 1 67 ? -14.727 19.484 8.906 1 94.19 67 GLU B C 1
ATOM 5009 O O . GLU B 1 67 ? -15.078 18.906 9.938 1 94.19 67 GLU B O 1
ATOM 5014 N N . LEU B 1 68 ? -14.359 20.766 8.891 1 94.88 68 LEU B N 1
ATOM 5015 C CA . LEU B 1 68 ? -14.102 21.469 10.141 1 94.88 68 LEU B CA 1
ATOM 5016 C C . LEU B 1 68 ? -15.133 22.562 10.367 1 94.88 68 LEU B C 1
ATOM 5018 O O . LEU B 1 68 ? -15.375 22.969 11.508 1 94.88 68 LEU B O 1
ATOM 5022 N N . GLY B 1 69 ? -15.641 23.125 9.297 1 95.31 69 GLY B N 1
ATOM 5023 C CA . GLY B 1 69 ? -16.578 24.234 9.422 1 95.31 69 GLY B CA 1
ATOM 5024 C C . GLY B 1 69 ? -17.469 24.406 8.211 1 95.31 69 GLY B C 1
ATOM 5025 O O . GLY B 1 69 ? -17.406 23.625 7.27 1 95.31 69 GLY B O 1
ATOM 5026 N N . SER B 1 70 ? -18.391 25.438 8.32 1 95.69 70 SER B N 1
ATOM 5027 C CA . SER B 1 70 ? -19.344 25.734 7.258 1 95.69 70 SER B CA 1
ATOM 5028 C C . SER B 1 70 ? -19.625 27.234 7.172 1 95.69 70 SER B C 1
ATOM 5030 O O . SER B 1 70 ? -19.266 28 8.07 1 95.69 70 SER B O 1
ATOM 5032 N N . LYS B 1 71 ? -20.219 27.562 6.066 1 95.62 71 LYS B N 1
ATOM 5033 C CA . LYS B 1 71 ? -20.656 28.953 5.906 1 95.62 71 LYS B CA 1
ATOM 5034 C C . LYS B 1 71 ? -21.672 29.328 6.984 1 95.62 71 LYS B C 1
ATOM 5036 O O . LYS B 1 71 ? -21.703 30.469 7.438 1 95.62 71 LYS B O 1
ATOM 5041 N N . GLU B 1 72 ? -22.422 28.344 7.316 1 97.38 72 GLU B N 1
ATOM 5042 C CA . GLU B 1 72 ? -23.391 28.578 8.375 1 97.38 72 GLU B CA 1
ATOM 5043 C C . GLU B 1 72 ? -22.719 28.922 9.695 1 97.38 72 GLU B C 1
ATOM 5045 O O . GLU B 1 72 ? -23.203 29.781 10.438 1 97.38 72 GLU B O 1
ATOM 5050 N N . ASP B 1 73 ? -21.656 28.25 9.992 1 97.31 73 ASP B N 1
ATOM 5051 C CA . ASP B 1 73 ? -20.906 28.547 11.211 1 97.31 73 ASP B CA 1
ATOM 5052 C C . ASP B 1 73 ? -20.406 29.984 11.219 1 97.31 73 ASP B C 1
ATOM 5054 O O . ASP B 1 73 ? -20.469 30.672 12.242 1 97.31 73 ASP B O 1
ATOM 5058 N N . ILE B 1 74 ? -19.922 30.438 10.07 1 96.06 74 ILE B N 1
ATOM 5059 C CA . ILE B 1 74 ? -19.422 31.797 9.93 1 96.06 74 ILE B CA 1
ATOM 5060 C C . ILE B 1 74 ? -20.562 32.781 10.18 1 96.06 74 ILE B C 1
ATOM 5062 O O . ILE B 1 74 ? -20.375 33.781 10.867 1 96.06 74 ILE B O 1
ATOM 5066 N N . GLU B 1 75 ? -21.703 32.5 9.68 1 96.88 75 GLU B N 1
ATOM 5067 C CA . GLU B 1 75 ? -22.859 33.375 9.875 1 96.88 75 GLU B CA 1
ATOM 5068 C C . GLU B 1 75 ? -23.281 33.438 11.344 1 96.88 75 GLU B C 1
ATOM 5070 O O . GLU B 1 75 ? -23.656 34.5 11.852 1 96.88 75 GLU B O 1
ATOM 5075 N N . ARG B 1 76 ? -23.234 32.281 11.961 1 97.44 76 ARG B N 1
ATOM 5076 C CA . ARG B 1 76 ? -23.562 32.25 13.383 1 97.44 76 ARG B CA 1
ATOM 5077 C C . ARG B 1 76 ? -22.594 33.094 14.203 1 97.44 76 ARG B C 1
ATOM 5079 O O . ARG B 1 76 ? -23 33.75 15.156 1 97.44 76 ARG B O 1
ATOM 5086 N N . ILE B 1 77 ? -21.344 33.094 13.891 1 96.69 77 ILE B N 1
ATOM 5087 C CA . ILE B 1 77 ? -20.359 33.906 14.586 1 96.69 77 ILE B CA 1
ATOM 5088 C C . ILE B 1 77 ? -20.672 35.375 14.383 1 96.69 77 ILE B C 1
ATOM 5090 O O . ILE B 1 77 ? -20.609 36.188 15.328 1 96.69 77 ILE B O 1
ATOM 5094 N N . LYS B 1 78 ? -21.031 35.719 13.164 1 95.12 78 LYS B N 1
ATOM 5095 C CA . LYS B 1 78 ? -21.391 37.094 12.859 1 95.12 78 LYS B CA 1
ATOM 5096 C C . LYS B 1 78 ? -22.594 37.562 13.695 1 95.12 78 LYS B C 1
ATOM 5098 O O . LYS B 1 78 ? -22.594 38.656 14.227 1 95.12 78 LYS B O 1
ATOM 5103 N N . LYS B 1 79 ? -23.516 36.719 13.82 1 95.94 79 LYS B N 1
ATOM 5104 C CA . LYS B 1 79 ? -24.719 37.031 14.578 1 95.94 79 LYS B CA 1
ATOM 5105 C C . LYS B 1 79 ? -24.391 37.219 16.062 1 95.94 79 LYS B C 1
ATOM 5107 O O . LYS B 1 79 ? -25.047 38.031 16.734 1 95.94 79 LYS B O 1
ATOM 5112 N N . LEU B 1 80 ? -23.422 36.5 16.547 1 95.31 80 LEU B N 1
ATOM 5113 C CA . LEU B 1 80 ? -22.984 36.625 17.938 1 95.31 80 LEU B CA 1
ATOM 5114 C C . LEU B 1 80 ? -22.281 37.969 18.188 1 95.31 80 LEU B C 1
ATOM 5116 O O . LEU B 1 80 ? -22.109 38.375 19.328 1 95.31 80 LEU B O 1
ATOM 5120 N N . GLY B 1 81 ? -21.875 38.594 17.094 1 93.12 81 GLY B N 1
ATOM 5121 C CA . GLY B 1 81 ? -21.172 39.875 17.219 1 93.12 81 GLY B CA 1
ATOM 5122 C C . GLY B 1 81 ? -19.703 39.688 17.578 1 93.12 81 GLY B C 1
ATOM 5123 O O . GLY B 1 81 ? -19.094 40.594 18.188 1 93.12 81 GLY B O 1
ATOM 5124 N N . VAL B 1 82 ? -19.156 38.594 17.359 1 94.94 82 VAL B N 1
ATOM 5125 C CA . VAL B 1 82 ? -17.75 38.281 17.609 1 94.94 82 VAL B CA 1
ATOM 5126 C C . VAL B 1 82 ? -16.938 38.5 16.328 1 94.94 82 VAL B C 1
ATOM 5128 O O . VAL B 1 82 ? -17.203 37.875 15.297 1 94.94 82 VAL B O 1
ATOM 5131 N N . ASP B 1 83 ? -15.945 39.406 16.344 1 94.5 83 ASP B N 1
ATOM 5132 C CA . ASP B 1 83 ? -15.07 39.656 15.211 1 94.5 83 ASP B CA 1
ATOM 5133 C C . ASP B 1 83 ? -14.094 38.5 15 1 94.5 83 ASP B C 1
ATOM 5135 O O . ASP B 1 83 ? -13.742 37.812 15.953 1 94.5 83 ASP B O 1
ATOM 5139 N N . LEU B 1 84 ? -13.711 38.344 13.758 1 96.44 84 LEU B N 1
ATOM 5140 C CA . LEU B 1 84 ? -12.797 37.25 13.484 1 96.44 84 LEU B CA 1
ATOM 5141 C C . LEU B 1 84 ? -11.391 37.75 13.195 1 96.44 84 LEU B C 1
ATOM 5143 O O . LEU B 1 84 ? -11.227 38.812 12.57 1 96.44 84 LEU B O 1
ATOM 5147 N N . LYS B 1 85 ? -10.422 37.094 13.68 1 96.88 85 LYS B N 1
ATOM 5148 C CA . LYS B 1 85 ? -9.031 37.125 13.234 1 96.88 85 LYS B CA 1
ATOM 5149 C C . LYS B 1 85 ? -8.656 35.875 12.469 1 96.88 85 LYS B C 1
ATOM 5151 O O . LYS B 1 85 ? -8.844 34.75 12.961 1 96.88 85 LYS B O 1
ATOM 5156 N N . LEU B 1 86 ? -8.211 36.031 11.25 1 96.69 86 LEU B N 1
ATOM 5157 C CA . LEU B 1 86 ? -7.836 34.906 10.383 1 96.69 86 LEU B CA 1
ATOM 5158 C C . LEU B 1 86 ? -6.398 35.062 9.891 1 96.69 86 LEU B C 1
ATOM 5160 O O . LEU B 1 86 ? -5.766 36.094 10.125 1 96.69 86 LEU B O 1
ATOM 5164 N N . ASP B 1 87 ? -5.934 33.969 9.266 1 96.5 87 ASP B N 1
ATOM 5165 C CA . ASP B 1 87 ? -4.543 33.969 8.828 1 96.5 87 ASP B CA 1
ATOM 5166 C C . ASP B 1 87 ? -4.438 34.156 7.316 1 96.5 87 ASP B C 1
ATOM 5168 O O . ASP B 1 87 ? -5.254 33.594 6.562 1 96.5 87 ASP B O 1
ATOM 5172 N N . PHE B 1 88 ? -3.477 34.844 6.914 1 96.56 88 PHE B N 1
ATOM 5173 C CA . PHE B 1 88 ? -3.025 34.938 5.531 1 96.56 88 PHE B CA 1
ATOM 5174 C C . PHE B 1 88 ? -1.586 34.438 5.398 1 96.56 88 PHE B C 1
ATOM 5176 O O . PHE B 1 88 ? -0.661 35.094 5.906 1 96.56 88 PHE B O 1
ATOM 5183 N N . ILE B 1 89 ? -1.413 33.281 4.797 1 95.44 89 ILE B N 1
ATOM 5184 C CA . ILE B 1 89 ? -0.085 32.719 4.551 1 95.44 89 ILE B CA 1
ATOM 5185 C C . ILE B 1 89 ? 0.485 33.312 3.262 1 95.44 89 ILE B C 1
ATOM 5187 O O . ILE B 1 89 ? 0.139 32.875 2.164 1 95.44 89 ILE B O 1
ATOM 5191 N N . LEU B 1 90 ? 1.412 34.188 3.416 1 94.81 90 LEU B N 1
ATOM 5192 C CA . LEU B 1 90 ? 1.852 35 2.291 1 94.81 90 LEU B CA 1
ATOM 5193 C C . LEU B 1 90 ? 3.043 34.375 1.587 1 94.81 90 LEU B C 1
ATOM 5195 O O . LEU B 1 90 ? 3.234 34.562 0.384 1 94.81 90 LEU B O 1
ATOM 5199 N N . ASN B 1 91 ? 3.723 33.562 2.271 1 95.81 91 ASN B N 1
ATOM 5200 C CA . ASN B 1 91 ? 5.012 33.125 1.753 1 95.81 91 ASN B CA 1
ATOM 5201 C C . ASN B 1 91 ? 4.863 31.891 0.849 1 95.81 91 ASN B C 1
ATOM 5203 O O . ASN B 1 91 ? 5.66 31.688 -0.068 1 95.81 91 ASN B O 1
ATOM 5207 N N . HIS B 1 92 ? 3.92 31.078 1.187 1 97.19 92 HIS B N 1
ATOM 5208 C CA . HIS B 1 92 ? 3.912 29.797 0.5 1 97.19 92 HIS B CA 1
ATOM 5209 C C . HIS B 1 92 ? 2.49 29.281 0.302 1 97.19 92 HIS B C 1
ATOM 5211 O O . HIS B 1 92 ? 1.551 29.781 0.92 1 97.19 92 HIS B O 1
ATOM 5217 N N . ALA B 1 93 ? 2.326 28.375 -0.566 1 97.5 93 ALA B N 1
ATOM 5218 C CA . ALA B 1 93 ? 1.116 27.594 -0.812 1 97.5 93 ALA B CA 1
ATOM 5219 C C . ALA B 1 93 ? 1.439 26.109 -0.945 1 97.5 93 ALA B C 1
ATOM 5221 O O . ALA B 1 93 ? 2.59 25.734 -1.192 1 97.5 93 ALA B O 1
ATOM 5222 N N . SER B 1 94 ? 0.448 25.281 -0.719 1 97.44 94 SER B N 1
ATOM 5223 C CA . SER B 1 94 ? 0.616 23.828 -0.818 1 97.44 94 SER B CA 1
ATOM 5224 C C . SER B 1 94 ? 0.977 23.406 -2.238 1 97.44 94 SER B C 1
ATOM 5226 O O . SER B 1 94 ? 0.509 24.016 -3.207 1 97.44 94 SER B O 1
ATOM 5228 N N . VAL B 1 95 ? 1.751 22.375 -2.35 1 97 95 VAL B N 1
ATOM 5229 C CA . VAL B 1 95 ? 2.008 21.75 -3.645 1 97 95 VAL B CA 1
ATOM 5230 C C . VAL B 1 95 ? 0.688 21.328 -4.289 1 97 95 VAL B C 1
ATOM 5232 O O . VAL B 1 95 ? 0.583 21.266 -5.52 1 97 95 VAL B O 1
ATOM 5235 N N . LEU B 1 96 ? -0.344 21.156 -3.49 1 96.94 96 LEU B N 1
ATOM 5236 C CA . LEU B 1 96 ? -1.638 20.703 -3.984 1 96.94 96 LEU B CA 1
ATOM 5237 C C . LEU B 1 96 ? -2.516 21.875 -4.383 1 96.94 96 LEU B C 1
ATOM 5239 O O . LEU B 1 96 ? -3.65 21.688 -4.824 1 96.94 96 LEU B O 1
ATOM 5243 N N . SER B 1 97 ? -1.95 23.094 -4.254 1 97.62 97 SER B N 1
ATOM 5244 C CA . SER B 1 97 ? -2.699 24.266 -4.719 1 97.62 97 SER B CA 1
ATOM 5245 C C . SER B 1 97 ? -2.986 24.172 -6.215 1 97.62 97 SER B C 1
ATOM 5247 O O . SER B 1 97 ? -2.227 23.547 -6.965 1 97.62 97 SER B O 1
ATOM 5249 N N . PRO B 1 98 ? -4.105 24.781 -6.648 1 97.06 98 PRO B N 1
ATOM 5250 C CA . PRO B 1 98 ? -4.414 24.75 -8.078 1 97.06 98 PRO B CA 1
ATOM 5251 C C . PRO B 1 98 ? -3.293 25.328 -8.938 1 97.06 98 PRO B C 1
ATOM 5253 O O . PRO B 1 98 ? -3.057 24.859 -10.055 1 97.06 98 PRO B O 1
ATOM 5256 N N . GLN B 1 99 ? -2.613 26.297 -8.461 1 98.12 99 GLN B N 1
ATOM 5257 C CA . GLN B 1 99 ? -1.535 26.938 -9.203 1 98.12 99 GLN B CA 1
ATOM 5258 C C . GLN B 1 99 ? -0.374 25.984 -9.43 1 98.12 99 GLN B C 1
ATOM 5260 O O . GLN B 1 99 ? 0.131 25.859 -10.555 1 98.12 99 GLN B O 1
ATOM 5265 N N . PHE B 1 100 ? 0.005 25.281 -8.375 1 97.81 100 PHE B N 1
ATOM 5266 C CA . PHE B 1 100 ? 1.141 24.375 -8.531 1 97.81 100 PHE B CA 1
ATOM 5267 C C . PHE B 1 100 ? 0.746 23.141 -9.336 1 97.81 100 PHE B C 1
ATOM 5269 O O . PHE B 1 100 ? 1.546 22.625 -10.117 1 97.81 100 PHE B O 1
ATOM 5276 N N . GLN B 1 101 ? -0.457 22.672 -9.094 1 96.25 101 GLN B N 1
ATOM 5277 C CA . GLN B 1 101 ? -0.934 21.531 -9.867 1 96.25 101 GLN B CA 1
ATOM 5278 C C . GLN B 1 101 ? -0.958 21.859 -11.359 1 96.25 101 GLN B C 1
ATOM 5280 O O . GLN B 1 101 ? -0.648 21 -12.188 1 96.25 101 GLN B O 1
ATOM 5285 N N . ASP B 1 102 ? -1.372 23.078 -11.68 1 97.38 102 ASP B N 1
ATOM 5286 C CA . ASP B 1 102 ? -1.332 23.516 -13.07 1 97.38 102 ASP B CA 1
ATOM 5287 C C . ASP B 1 102 ? 0.098 23.531 -13.609 1 97.38 102 ASP B C 1
ATOM 5289 O O . ASP B 1 102 ? 0.342 23.125 -14.75 1 97.38 102 ASP B O 1
ATOM 5293 N N . LEU B 1 103 ? 0.975 23.938 -12.797 1 96.44 103 LEU B N 1
ATOM 5294 C CA . LEU B 1 103 ? 2.389 23.953 -13.156 1 96.44 103 LEU B CA 1
ATOM 5295 C C . LEU B 1 103 ? 2.908 22.547 -13.398 1 96.44 103 LEU B C 1
ATOM 5297 O O . LEU B 1 103 ? 3.65 22.297 -14.352 1 96.44 103 LEU B O 1
ATOM 5301 N N . LEU B 1 104 ? 2.514 21.609 -12.547 1 94.5 104 LEU B N 1
ATOM 5302 C CA . LEU B 1 104 ? 2.936 20.219 -12.695 1 94.5 104 LEU B CA 1
ATOM 5303 C C . LEU B 1 104 ? 2.391 19.625 -13.984 1 94.5 104 LEU B C 1
ATOM 5305 O O . LEU B 1 104 ? 3.061 18.812 -14.625 1 94.5 104 LEU B O 1
ATOM 5309 N N . LYS B 1 105 ? 1.197 20.031 -14.344 1 94.44 105 LYS B N 1
ATOM 5310 C CA . LYS B 1 105 ? 0.518 19.484 -15.516 1 94.44 105 LYS B CA 1
ATOM 5311 C C . LYS B 1 105 ? 1.064 20.094 -16.797 1 94.44 105 LYS B C 1
ATOM 5313 O O . LYS B 1 105 ? 1.232 19.391 -17.797 1 94.44 105 LYS B O 1
ATOM 5318 N N . ASN B 1 106 ? 1.405 21.438 -16.766 1 96.31 106 ASN B N 1
ATOM 5319 C CA . ASN B 1 106 ? 1.672 22.141 -18.016 1 96.31 106 ASN B CA 1
ATOM 5320 C C . ASN B 1 106 ? 3.129 22.594 -18.109 1 96.31 106 ASN B C 1
ATOM 5322 O O . ASN B 1 106 ? 3.574 23.062 -19.156 1 96.31 106 ASN B O 1
ATOM 5326 N N . GLY B 1 107 ? 3.861 22.5 -17.031 1 93.56 107 GLY B N 1
ATOM 5327 C CA . GLY B 1 107 ? 5.258 22.906 -17.031 1 93.56 107 GLY B CA 1
ATOM 5328 C C . GLY B 1 107 ? 5.445 24.375 -17.328 1 93.56 107 GLY B C 1
ATOM 5329 O O . GLY B 1 107 ? 4.789 25.234 -16.734 1 93.56 107 GLY B O 1
ATOM 5330 N N . GLU B 1 108 ? 6.297 24.672 -18.25 1 89.88 108 GLU B N 1
ATOM 5331 C CA . GLU B 1 108 ? 6.633 26.047 -18.594 1 89.88 108 GLU B CA 1
ATOM 5332 C C . GLU B 1 108 ? 5.48 26.734 -19.328 1 89.88 108 GLU B C 1
ATOM 5334 O O . GLU B 1 108 ? 5.434 27.969 -19.422 1 89.88 108 GLU B O 1
ATOM 5339 N N . LYS B 1 109 ? 4.586 25.938 -19.797 1 94.81 109 LYS B N 1
ATOM 5340 C CA . LYS B 1 109 ? 3.439 26.484 -20.516 1 94.81 109 LYS B CA 1
ATOM 5341 C C . LYS B 1 109 ? 2.344 26.922 -19.531 1 94.81 109 LYS B C 1
ATOM 5343 O O . LYS B 1 109 ? 1.365 27.547 -19.938 1 94.81 109 LYS B O 1
ATOM 5348 N N . SER B 1 110 ? 2.598 26.625 -18.344 1 97.06 110 SER B N 1
ATOM 5349 C CA . SER B 1 110 ? 1.623 27 -17.328 1 97.06 110 SER B CA 1
ATOM 5350 C C . SER B 1 110 ? 1.552 28.516 -17.172 1 97.06 110 SER B C 1
ATOM 5352 O O . SER B 1 110 ? 2.582 29.203 -17.172 1 97.06 110 SER B O 1
ATOM 5354 N N . LYS B 1 111 ? 0.365 29.062 -17.047 1 97.06 111 LYS B N 1
ATOM 5355 C CA . LYS B 1 111 ? 0.228 30.484 -16.734 1 97.06 111 LYS B CA 1
ATOM 5356 C C . LYS B 1 111 ? 0.842 30.812 -15.383 1 97.06 111 LYS B C 1
ATOM 5358 O O . LYS B 1 111 ? 1.133 31.969 -15.086 1 97.06 111 LYS B O 1
ATOM 5363 N N . TYR B 1 112 ? 1.101 29.781 -14.555 1 97.69 112 TYR B N 1
ATOM 5364 C CA . TYR B 1 112 ? 1.64 29.969 -13.211 1 97.69 112 TYR B CA 1
ATOM 5365 C C . TYR B 1 112 ? 3.129 29.641 -13.172 1 97.69 112 TYR B C 1
ATOM 5367 O O . TYR B 1 112 ? 3.688 29.391 -12.102 1 97.69 112 TYR B O 1
ATOM 5375 N N . ALA B 1 113 ? 3.775 29.656 -14.281 1 95 113 ALA B N 1
ATOM 5376 C CA . ALA B 1 113 ? 5.188 29.297 -14.383 1 95 113 ALA B CA 1
ATOM 5377 C C . ALA B 1 113 ? 6.043 30.188 -13.484 1 95 113 ALA B C 1
ATOM 5379 O O . ALA B 1 113 ? 7.059 29.75 -12.945 1 95 113 ALA B O 1
ATOM 5380 N N . ASP B 1 114 ? 5.559 31.438 -13.234 1 96.38 114 ASP B N 1
ATOM 5381 C CA . ASP B 1 114 ? 6.328 32.375 -12.438 1 96.38 114 ASP B CA 1
ATOM 5382 C C . ASP B 1 114 ? 5.664 32.625 -11.078 1 96.38 114 ASP B C 1
ATOM 5384 O O . ASP B 1 114 ? 5.98 33.594 -10.383 1 96.38 114 ASP B O 1
ATOM 5388 N N . PHE B 1 115 ? 4.719 31.812 -10.75 1 98.44 115 PHE B N 1
ATOM 5389 C CA . PHE B 1 115 ? 3.961 31.969 -9.508 1 98.44 115 PHE B CA 1
ATOM 5390 C C . PHE B 1 115 ? 4.789 31.531 -8.312 1 98.44 115 PHE B C 1
ATOM 5392 O O . PHE B 1 115 ? 4.637 32.062 -7.211 1 98.44 115 PHE B O 1
ATOM 5399 N N . PHE B 1 116 ? 5.645 30.562 -8.531 1 98.5 116 PHE B N 1
ATOM 5400 C CA . PHE B 1 116 ? 6.531 30.031 -7.504 1 98.5 116 PHE B CA 1
ATOM 5401 C C . PHE B 1 116 ? 7.984 30.344 -7.824 1 98.5 116 PHE B C 1
ATOM 5403 O O . PHE B 1 116 ? 8.328 30.609 -8.977 1 98.5 116 PHE B O 1
ATOM 5410 N N . ILE B 1 117 ? 8.82 30.297 -6.844 1 98.19 117 ILE B N 1
ATOM 5411 C CA . ILE B 1 117 ? 10.211 30.688 -7.055 1 98.19 117 ILE B CA 1
ATOM 5412 C C . ILE B 1 117 ? 10.992 29.516 -7.656 1 98.19 117 ILE B C 1
ATOM 5414 O O . ILE B 1 117 ? 11.242 28.516 -6.98 1 98.19 117 ILE B O 1
ATOM 5418 N N . ASN B 1 118 ? 11.305 29.719 -8.914 1 97.75 118 ASN B N 1
ATOM 5419 C CA . ASN B 1 118 ? 12.25 28.812 -9.547 1 97.75 118 ASN B CA 1
ATOM 5420 C C . ASN B 1 118 ? 13.68 29.062 -9.078 1 97.75 118 ASN B C 1
ATOM 5422 O O . ASN B 1 118 ? 14.227 30.141 -9.281 1 97.75 118 ASN B O 1
ATOM 5426 N N . TRP B 1 119 ? 14.203 28.094 -8.453 1 97.88 119 TRP B N 1
ATOM 5427 C CA . TRP B 1 119 ? 15.516 28.234 -7.824 1 97.88 119 TRP B CA 1
ATOM 5428 C C . TRP B 1 119 ? 16.562 28.688 -8.836 1 97.88 119 TRP B C 1
ATOM 5430 O O . TRP B 1 119 ? 17.328 29.625 -8.578 1 97.88 119 TRP B O 1
ATOM 5440 N N . ASN B 1 120 ? 16.625 28.031 -10 1 97.81 120 ASN B N 1
ATOM 5441 C CA . ASN B 1 120 ? 17.641 28.328 -11.008 1 97.81 120 ASN B CA 1
ATOM 5442 C C . ASN B 1 120 ? 17.438 29.734 -11.594 1 97.81 120 ASN B C 1
ATOM 5444 O O . ASN B 1 120 ? 18.406 30.438 -11.859 1 97.81 120 ASN B O 1
ATOM 5448 N N . LYS B 1 121 ? 16.266 30.125 -11.852 1 96.56 121 LYS B N 1
ATOM 5449 C CA . LYS B 1 121 ? 16 31.484 -12.328 1 96.56 121 LYS B CA 1
ATOM 5450 C C . LYS B 1 121 ? 16.406 32.531 -11.281 1 96.56 121 LYS B C 1
ATOM 5452 O O . LYS B 1 121 ? 16.969 33.562 -11.617 1 96.56 121 LYS B O 1
ATOM 5457 N N . PHE B 1 122 ? 16.094 32.25 -10.016 1 97.06 122 PHE B N 1
ATOM 5458 C CA . PHE B 1 122 ? 16.406 33.156 -8.914 1 97.06 122 PHE B CA 1
ATOM 5459 C C . PHE B 1 122 ? 17.922 33.375 -8.82 1 97.06 122 PHE B C 1
ATOM 5461 O O . PHE B 1 122 ? 18.375 34.5 -8.57 1 97.06 122 PHE B O 1
ATOM 5468 N N . TRP B 1 123 ? 18.688 32.375 -9.07 1 97.38 123 TRP B N 1
ATOM 5469 C CA . TRP B 1 123 ? 20.141 32.406 -8.867 1 97.38 123 TRP B CA 1
ATOM 5470 C C . TRP B 1 123 ? 20.875 32.562 -10.195 1 97.38 123 TRP B C 1
ATOM 5472 O O . TRP B 1 123 ? 22.078 32.312 -10.281 1 97.38 123 TRP B O 1
ATOM 5482 N N . ASP B 1 124 ? 20.156 32.875 -11.195 1 96.69 124 ASP B N 1
ATOM 5483 C CA . ASP B 1 124 ? 20.781 33.031 -12.5 1 96.69 124 ASP B CA 1
ATOM 5484 C C . ASP B 1 124 ? 21.938 34.031 -12.422 1 96.69 124 ASP B C 1
ATOM 5486 O O . ASP B 1 124 ? 21.766 35.156 -11.938 1 96.69 124 ASP B O 1
ATOM 5490 N N . GLY B 1 125 ? 23.094 33.594 -12.883 1 96.44 125 GLY B N 1
ATOM 5491 C CA . GLY B 1 125 ? 24.281 34.438 -12.883 1 96.44 125 GLY B CA 1
ATOM 5492 C C . GLY B 1 125 ? 24.938 34.562 -11.523 1 96.44 125 GLY B C 1
ATOM 5493 O O . GLY B 1 125 ? 25.953 35.219 -11.367 1 96.44 125 GLY B O 1
ATOM 5494 N N . CYS B 1 126 ? 24.469 33.875 -10.523 1 97.25 126 CYS B N 1
ATOM 5495 C CA . CYS B 1 126 ? 24.953 34.031 -9.156 1 97.25 126 CYS B CA 1
ATOM 5496 C C . CYS B 1 126 ? 25.547 32.75 -8.633 1 97.25 126 CYS B C 1
ATOM 5498 O O . CYS B 1 126 ? 25.703 32.562 -7.422 1 97.25 126 CYS B O 1
ATOM 5500 N N . GLY B 1 127 ? 25.828 31.844 -9.461 1 97.38 127 GLY B N 1
ATOM 5501 C CA . GLY B 1 127 ? 26.359 30.562 -9.07 1 97.38 127 GLY B CA 1
ATOM 5502 C C . GLY B 1 127 ? 26.641 29.641 -10.242 1 97.38 127 GLY B C 1
ATOM 5503 O O . GLY B 1 127 ? 26.75 30.094 -11.383 1 97.38 127 GLY B O 1
ATOM 5504 N N . ASP B 1 128 ? 26.828 28.234 -9.953 1 97.69 128 ASP B N 1
ATOM 5505 C CA . ASP B 1 128 ? 27.156 27.266 -10.984 1 97.69 128 ASP B CA 1
ATOM 5506 C C . ASP B 1 128 ? 26.141 26.125 -11 1 97.69 128 ASP B C 1
ATOM 5508 O O . ASP B 1 128 ? 25.688 25.672 -9.945 1 97.69 128 ASP B O 1
ATOM 5512 N N . MET B 1 129 ? 25.844 25.734 -12.18 1 97.38 129 MET B N 1
ATOM 5513 C CA . MET B 1 129 ? 24.938 24.609 -12.352 1 97.38 129 MET B CA 1
ATOM 5514 C C . MET B 1 129 ? 25.578 23.312 -11.875 1 97.38 129 MET B C 1
ATOM 5516 O O . MET B 1 129 ? 26.688 22.984 -12.273 1 97.38 129 MET B O 1
ATOM 5520 N N . THR B 1 130 ? 24.922 22.609 -11 1 96.69 130 THR B N 1
ATOM 5521 C CA . THR B 1 130 ? 25.422 21.328 -10.5 1 96.69 130 THR B CA 1
ATOM 5522 C C . THR B 1 130 ? 25.016 20.188 -11.438 1 96.69 130 THR B C 1
ATOM 5524 O O . THR B 1 130 ? 24.203 20.375 -12.336 1 96.69 130 THR B O 1
ATOM 5527 N N . LYS B 1 131 ? 25.547 18.984 -11.141 1 93.56 131 LYS B N 1
ATOM 5528 C CA . LYS B 1 131 ? 25.203 17.781 -11.898 1 93.56 131 LYS B CA 1
ATOM 5529 C C . LYS B 1 131 ? 23.766 17.359 -11.641 1 93.56 131 LYS B C 1
ATOM 5531 O O . LYS B 1 131 ? 23.125 16.734 -12.492 1 93.56 131 LYS B O 1
ATOM 5536 N N . ASP B 1 132 ? 23.172 17.875 -10.516 1 92.62 132 ASP B N 1
ATOM 5537 C CA . ASP B 1 132 ? 21.828 17.484 -10.117 1 92.62 132 ASP B CA 1
ATOM 5538 C C . ASP B 1 132 ? 20.781 18.438 -10.703 1 92.62 132 ASP B C 1
ATOM 5540 O O . ASP B 1 132 ? 19.578 18.25 -10.508 1 92.62 132 ASP B O 1
ATOM 5544 N N . GLY B 1 133 ? 21.234 19.453 -11.336 1 95.12 133 GLY B N 1
ATOM 5545 C CA . GLY B 1 133 ? 20.328 20.266 -12.125 1 95.12 133 GLY B CA 1
ATOM 5546 C C . GLY B 1 133 ? 19.875 21.516 -11.398 1 95.12 133 GLY B C 1
ATOM 5547 O O . GLY B 1 133 ? 18.875 22.141 -11.797 1 95.12 133 GLY B O 1
ATOM 5548 N N . TYR B 1 134 ? 20.547 21.891 -10.281 1 97.56 134 TYR B N 1
ATOM 5549 C CA . TYR B 1 134 ? 20.219 23.141 -9.602 1 97.56 134 TYR B CA 1
ATOM 5550 C C . TYR B 1 134 ? 21.469 24.031 -9.484 1 97.56 134 TYR B C 1
ATOM 5552 O O . TYR B 1 134 ? 22.594 23.531 -9.484 1 97.56 134 TYR B O 1
ATOM 5560 N N . VAL B 1 135 ? 21.297 25.328 -9.477 1 97.88 135 VAL B N 1
ATOM 5561 C CA . VAL B 1 135 ? 22.391 26.266 -9.344 1 97.88 135 VAL B CA 1
ATOM 5562 C C . VAL B 1 135 ? 22.875 26.297 -7.895 1 97.88 135 VAL B C 1
ATOM 5564 O O . VAL B 1 135 ? 22.094 26.484 -6.969 1 97.88 135 VAL B O 1
ATOM 5567 N N . GLN B 1 136 ? 24.141 26 -7.742 1 97.69 136 GLN B N 1
ATOM 5568 C CA . GLN B 1 136 ? 24.797 26.234 -6.461 1 97.69 136 GLN B CA 1
ATOM 5569 C C . GLN B 1 136 ? 25.281 27.688 -6.34 1 97.69 136 GLN B C 1
ATOM 5571 O O . GLN B 1 136 ? 26.203 28.094 -7.039 1 97.69 136 GLN B O 1
ATOM 5576 N N . PRO B 1 137 ? 24.578 28.438 -5.512 1 97 137 PRO B N 1
ATOM 5577 C CA . PRO B 1 137 ? 24.984 29.828 -5.395 1 97 137 PRO B CA 1
ATOM 5578 C C . PRO B 1 137 ? 26.422 30 -4.875 1 97 137 PRO B C 1
ATOM 5580 O O . PRO B 1 137 ? 26.906 29.141 -4.121 1 97 137 PRO B O 1
ATOM 5583 N N . ARG B 1 138 ? 27.062 31.125 -5.277 1 97 138 ARG B N 1
ATOM 5584 C CA . ARG B 1 138 ? 28.375 31.453 -4.738 1 97 138 ARG B CA 1
ATOM 5585 C C . ARG B 1 138 ? 28.328 31.609 -3.221 1 97 138 ARG B C 1
ATOM 5587 O O . ARG B 1 138 ? 27.375 32.188 -2.68 1 97 138 ARG B O 1
ATOM 5594 N N . GLU B 1 139 ? 29.328 31.125 -2.584 1 94.62 139 GLU B N 1
ATOM 5595 C CA . GLU B 1 139 ? 29.391 31.078 -1.126 1 94.62 139 GLU B CA 1
ATOM 5596 C C . GLU B 1 139 ? 29.188 32.469 -0.521 1 94.62 139 GLU B C 1
ATOM 5598 O O . GLU B 1 139 ? 28.531 32.625 0.51 1 94.62 139 GLU B O 1
ATOM 5603 N N . GLU B 1 140 ? 29.719 33.469 -1.067 1 94.62 140 GLU B N 1
ATOM 5604 C CA . GLU B 1 140 ? 29.641 34.844 -0.535 1 94.62 140 GLU B CA 1
ATOM 5605 C C . GLU B 1 140 ? 28.203 35.344 -0.542 1 94.62 140 GLU B C 1
ATOM 5607 O O . GLU B 1 140 ? 27.859 36.25 0.233 1 94.62 140 GLU B O 1
ATOM 5612 N N . LEU B 1 141 ? 27.359 34.812 -1.394 1 94.5 141 LEU B N 1
ATOM 5613 C CA . LEU B 1 141 ? 26 35.281 -1.545 1 94.5 141 LEU B CA 1
ATOM 5614 C C . LEU B 1 141 ? 25.047 34.531 -0.618 1 94.5 141 LEU B C 1
ATOM 5616 O O . LEU B 1 141 ? 23.922 34.969 -0.39 1 94.5 141 LEU B O 1
ATOM 5620 N N . ILE B 1 142 ? 25.469 33.406 -0.086 1 91.81 142 ILE B N 1
ATOM 5621 C CA . ILE B 1 142 ? 24.531 32.562 0.658 1 91.81 142 ILE B CA 1
ATOM 5622 C C . ILE B 1 142 ? 25 32.438 2.105 1 91.81 142 ILE B C 1
ATOM 5624 O O . ILE B 1 142 ? 24.25 31.953 2.963 1 91.81 142 ILE B O 1
ATOM 5628 N N . LYS B 1 143 ? 26.203 32.812 2.455 1 88.12 143 LYS B N 1
ATOM 5629 C CA . LYS B 1 143 ? 26.797 32.594 3.768 1 88.12 143 LYS B CA 1
ATOM 5630 C C . LYS B 1 143 ? 25.953 33.219 4.871 1 88.12 143 LYS B C 1
ATOM 5632 O O . LYS B 1 143 ? 25.906 32.719 5.988 1 88.12 143 LYS B O 1
ATOM 5637 N N . ASP B 1 144 ? 25.266 34.344 4.578 1 85.38 144 ASP B N 1
ATOM 5638 C CA . ASP B 1 144 ? 24.484 35.062 5.594 1 85.38 144 ASP B CA 1
ATOM 5639 C C . ASP B 1 144 ? 23 34.719 5.488 1 85.38 144 ASP B C 1
ATOM 5641 O O . ASP B 1 144 ? 22.188 35.281 6.215 1 85.38 144 ASP B O 1
ATOM 5645 N N . MET B 1 145 ? 22.734 33.875 4.57 1 86.62 145 MET B N 1
ATOM 5646 C CA . MET B 1 145 ? 21.328 33.562 4.34 1 86.62 145 MET B CA 1
ATOM 5647 C C . MET B 1 145 ? 20.781 32.625 5.426 1 86.62 145 MET B C 1
ATOM 5649 O O . MET B 1 145 ? 21.484 31.719 5.875 1 86.62 145 MET B O 1
ATOM 5653 N N . PHE B 1 146 ? 19.484 32.875 5.766 1 82.44 146 PHE B N 1
ATOM 5654 C CA . PHE B 1 146 ? 18.812 32.094 6.785 1 82.44 146 PHE B CA 1
ATOM 5655 C C . PHE B 1 146 ? 1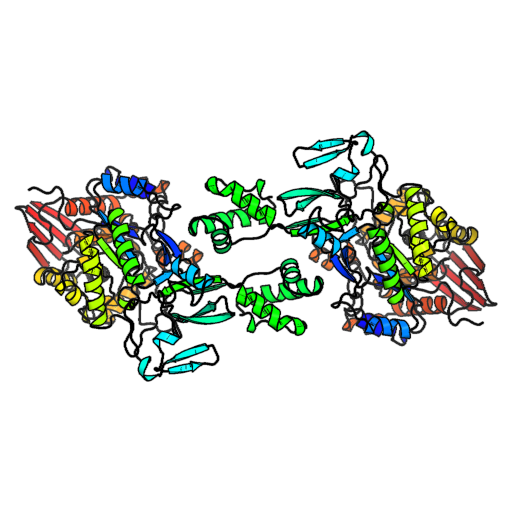8.016 30.953 6.148 1 82.44 146 PHE B C 1
ATOM 5657 O O . PHE B 1 146 ? 17.109 31.203 5.332 1 82.44 146 PHE B O 1
ATOM 5664 N N . PHE B 1 147 ? 18.453 29.719 6.457 1 80.56 147 PHE B N 1
ATOM 5665 C CA . PHE B 1 147 ? 17.703 28.547 6.02 1 80.56 147 PHE B CA 1
ATOM 5666 C C . PHE B 1 147 ? 17.062 27.844 7.211 1 80.56 147 PHE B C 1
ATOM 5668 O O . PHE B 1 147 ? 17.719 27.625 8.227 1 80.56 147 PHE B O 1
ATOM 5675 N N . ARG B 1 148 ? 15.805 27.469 7.074 1 79.44 148 ARG B N 1
ATOM 5676 C CA . ARG B 1 148 ? 15.047 26.828 8.141 1 79.44 148 ARG B CA 1
ATOM 5677 C C . ARG B 1 148 ? 15.375 25.344 8.227 1 79.44 148 ARG B C 1
ATOM 5679 O O . ARG B 1 148 ? 15.195 24.719 9.273 1 79.44 148 ARG B O 1
ATOM 5686 N N . LYS B 1 149 ? 15.828 24.781 7.102 1 78.56 149 LYS B N 1
ATOM 5687 C CA . LYS B 1 149 ? 16.156 23.359 7.047 1 78.56 149 LYS B CA 1
ATOM 5688 C C . LYS B 1 149 ? 17.609 23.141 6.641 1 78.56 149 LYS B C 1
ATOM 5690 O O . LYS B 1 149 ? 18.234 24.031 6.055 1 78.56 149 LYS B O 1
ATOM 5695 N N . PRO B 1 150 ? 18.094 21.969 7.055 1 81.06 150 PRO B N 1
ATOM 5696 C CA . PRO B 1 150 ? 19.469 21.688 6.613 1 81.06 150 PRO B CA 1
ATOM 5697 C C . PRO B 1 150 ? 19.578 21.578 5.094 1 81.06 150 PRO B C 1
ATOM 5699 O O . PRO B 1 150 ? 18.688 21.016 4.441 1 81.06 150 PRO B O 1
ATOM 5702 N N . GLY B 1 151 ? 20.609 22.234 4.645 1 85.31 151 GLY B N 1
ATOM 5703 C CA . GLY B 1 151 ? 20.828 22.172 3.207 1 85.31 151 GLY B CA 1
ATOM 5704 C C . GLY B 1 151 ? 20.062 23.25 2.449 1 85.31 151 GLY B C 1
ATOM 5705 O O . GLY B 1 151 ? 19.5 24.156 3.055 1 85.31 151 GLY B O 1
ATOM 5706 N N . LEU B 1 152 ? 20.125 23.203 1.183 1 92.62 152 LEU B N 1
ATOM 5707 C CA . LEU B 1 152 ? 19.422 24.172 0.343 1 92.62 152 LEU B CA 1
ATOM 5708 C C . LEU B 1 152 ? 17.922 23.875 0.313 1 92.62 152 LEU B C 1
ATOM 5710 O O . LEU B 1 152 ? 17.516 22.719 0.26 1 92.62 152 LEU B O 1
ATOM 5714 N N . PRO B 1 153 ? 17.062 24.828 0.49 1 95.06 153 PRO B N 1
ATOM 5715 C CA . PRO B 1 153 ? 15.617 24.641 0.523 1 95.06 153 PRO B CA 1
ATOM 5716 C C . PRO B 1 153 ? 15.016 24.406 -0.863 1 95.06 153 PRO B C 1
ATOM 5718 O O . PRO B 1 153 ? 14.219 25.219 -1.339 1 95.06 153 PRO B O 1
ATOM 5721 N N . ILE B 1 154 ? 15.375 23.25 -1.455 1 96.56 154 ILE B N 1
ATOM 5722 C CA . ILE B 1 154 ? 15.008 22.969 -2.84 1 96.56 154 ILE B CA 1
ATOM 5723 C C . ILE B 1 154 ? 14.117 21.719 -2.895 1 96.56 154 ILE B C 1
ATOM 5725 O O . ILE B 1 154 ? 14.391 20.719 -2.227 1 96.56 154 ILE B O 1
ATOM 5729 N N . LEU B 1 155 ? 13.047 21.844 -3.545 1 96.56 155 LEU B N 1
ATOM 5730 C CA . LEU B 1 155 ? 12.297 20.672 -3.99 1 96.56 155 LEU B CA 1
ATOM 5731 C C . LEU B 1 155 ? 12.453 20.469 -5.492 1 96.56 155 LEU B C 1
ATOM 5733 O O . LEU B 1 155 ? 12.102 21.344 -6.285 1 96.56 155 LEU B O 1
ATOM 5737 N N . MET B 1 156 ? 13.086 19.359 -5.863 1 96 156 MET B N 1
ATOM 5738 C CA . MET B 1 156 ? 13.195 19.016 -7.277 1 96 156 MET B CA 1
ATOM 5739 C C . MET B 1 156 ? 11.883 18.469 -7.812 1 96 156 MET B C 1
ATOM 5741 O O . MET B 1 156 ? 11.383 17.453 -7.328 1 96 156 MET B O 1
ATOM 5745 N N . VAL B 1 157 ? 11.305 19.094 -8.758 1 95.5 157 VAL B N 1
ATOM 5746 C CA . VAL B 1 157 ? 9.992 18.734 -9.266 1 95.5 157 VAL B CA 1
ATOM 5747 C C . VAL B 1 157 ? 10.117 18.219 -10.703 1 95.5 157 VAL B C 1
ATOM 5749 O O . VAL B 1 157 ? 10.75 18.859 -11.547 1 95.5 157 VAL B O 1
ATOM 5752 N N . ARG B 1 158 ? 9.523 17.094 -10.922 1 93.88 158 ARG B N 1
ATOM 5753 C CA . ARG B 1 158 ? 9.547 16.5 -12.25 1 93.88 158 ARG B CA 1
ATOM 5754 C C . ARG B 1 158 ? 8.492 17.125 -13.156 1 93.88 158 ARG B C 1
ATOM 5756 O O . ARG B 1 158 ? 7.297 17.062 -12.852 1 93.88 158 ARG B O 1
ATOM 5763 N N . MET B 1 159 ? 8.945 17.688 -14.227 1 93.19 159 MET B N 1
ATOM 5764 C CA . MET B 1 159 ? 8.07 18.344 -15.188 1 93.19 159 MET B CA 1
ATOM 5765 C C . MET B 1 159 ? 7.555 17.344 -16.234 1 93.19 159 MET B C 1
ATOM 5767 O O . MET B 1 159 ? 8.094 16.25 -16.359 1 93.19 159 MET B O 1
ATOM 5771 N N . PRO B 1 160 ? 6.465 17.703 -17 1 91.19 160 PRO B N 1
ATOM 5772 C CA . PRO B 1 160 ? 5.891 16.797 -17.984 1 91.19 160 PRO B CA 1
ATOM 5773 C C . PRO B 1 160 ? 6.898 16.359 -19.047 1 91.19 160 PRO B C 1
ATOM 5775 O O . PRO B 1 160 ? 6.777 15.273 -19.609 1 91.19 160 PRO B O 1
ATOM 5778 N N . ASP B 1 161 ? 7.953 17.109 -19.266 1 91.25 161 ASP B N 1
ATOM 5779 C CA . ASP B 1 161 ? 8.93 16.797 -20.297 1 91.25 161 ASP B CA 1
ATOM 5780 C C . ASP B 1 161 ? 10.055 15.922 -19.734 1 91.25 161 ASP B C 1
ATOM 5782 O O . ASP B 1 161 ? 11.031 15.633 -20.422 1 91.25 161 ASP B O 1
ATOM 5786 N N . GLY B 1 162 ? 9.953 15.539 -18.5 1 89.31 162 GLY B N 1
ATOM 5787 C CA . GLY B 1 162 ? 10.891 14.602 -17.922 1 89.31 162 GLY B CA 1
ATOM 5788 C C . GLY B 1 162 ? 12.016 15.281 -17.156 1 89.31 162 GLY B C 1
ATOM 5789 O O . GLY B 1 162 ? 12.758 14.625 -16.422 1 89.31 162 GLY B O 1
ATOM 5790 N N . ARG B 1 163 ? 12.156 16.625 -17.328 1 91.19 163 ARG B N 1
ATOM 5791 C CA . ARG B 1 163 ? 13.211 17.359 -16.625 1 91.19 163 ARG B CA 1
ATOM 5792 C C . ARG B 1 163 ? 12.82 17.625 -15.18 1 91.19 163 ARG B C 1
ATOM 5794 O O . ARG B 1 163 ? 11.648 17.844 -14.875 1 91.19 163 ARG B O 1
ATOM 5801 N N . ASP B 1 164 ? 13.812 17.578 -14.242 1 94.5 164 ASP B N 1
ATOM 5802 C CA . ASP B 1 164 ? 13.633 18.016 -12.867 1 94.5 164 ASP B CA 1
ATOM 5803 C C . ASP B 1 164 ? 13.961 19.484 -12.703 1 94.5 164 ASP B C 1
ATOM 5805 O O . ASP B 1 164 ? 15.055 19.938 -13.086 1 94.5 164 ASP B O 1
ATOM 5809 N N . VAL B 1 165 ? 13.07 20.25 -12.234 1 96.25 165 VAL B N 1
ATOM 5810 C CA . VAL B 1 165 ? 13.258 21.672 -12.016 1 96.25 165 VAL B CA 1
ATOM 5811 C C . VAL B 1 165 ? 13.234 21.984 -10.523 1 96.25 165 VAL B C 1
ATOM 5813 O O . VAL B 1 165 ? 12.344 21.531 -9.797 1 96.25 165 VAL B O 1
ATOM 5816 N N . PRO B 1 166 ? 14.234 22.734 -10.055 1 97.56 166 PRO B N 1
ATOM 5817 C CA . PRO B 1 166 ? 14.297 23.062 -8.625 1 97.56 166 PRO B CA 1
ATOM 5818 C C . PRO B 1 166 ? 13.43 24.25 -8.258 1 97.56 166 PRO B C 1
ATOM 5820 O O . PRO B 1 166 ? 13.5 25.297 -8.914 1 97.56 166 PRO B O 1
ATOM 5823 N N . TYR B 1 167 ? 12.625 24.094 -7.242 1 97.88 167 TYR B N 1
ATOM 5824 C CA . TYR B 1 167 ? 11.812 25.188 -6.711 1 97.88 167 TYR B CA 1
ATOM 5825 C C . TYR B 1 167 ? 12.148 25.453 -5.246 1 97.88 167 TYR B C 1
ATOM 5827 O O . TYR B 1 167 ? 12.516 24.531 -4.512 1 97.88 167 TYR B O 1
ATOM 5835 N N . TRP B 1 168 ? 12.039 26.688 -4.867 1 97.44 168 TRP B N 1
ATOM 5836 C CA . TRP B 1 168 ? 12.305 27.078 -3.49 1 97.44 168 TRP B CA 1
ATOM 5837 C C . TRP B 1 168 ? 11.219 26.547 -2.553 1 97.44 168 TRP B C 1
ATOM 5839 O O . TRP B 1 168 ? 10.031 26.766 -2.793 1 97.44 168 TRP B O 1
ATOM 5849 N N . ASN B 1 169 ? 11.648 25.891 -1.544 1 96.38 169 ASN B N 1
ATOM 5850 C CA . ASN B 1 169 ? 10.773 25.359 -0.499 1 96.38 169 ASN B CA 1
ATOM 5851 C C . ASN B 1 169 ? 11.367 25.594 0.89 1 96.38 169 ASN B C 1
ATOM 5853 O O . ASN B 1 169 ? 12.211 24.812 1.347 1 96.38 169 ASN B O 1
ATOM 5857 N N . THR B 1 170 ? 10.883 26.531 1.565 1 94.06 170 THR B N 1
ATOM 5858 C CA . THR B 1 170 ? 11.43 26.969 2.84 1 94.06 170 THR B CA 1
ATOM 5859 C C . THR B 1 170 ? 11.062 26 3.959 1 94.06 170 THR B C 1
ATOM 5861 O O . THR B 1 170 ? 11.883 25.688 4.82 1 94.06 170 THR B O 1
ATOM 5864 N N . PHE B 1 171 ? 9.867 25.469 3.908 1 91.56 171 PHE B N 1
ATOM 5865 C CA . PHE B 1 171 ? 9.344 24.734 5.047 1 91.56 171 PHE B CA 1
ATOM 5866 C C . PHE B 1 171 ? 9.258 23.25 4.727 1 91.56 171 PHE B C 1
ATOM 5868 O O . PHE B 1 171 ? 10.234 22.641 4.277 1 91.56 171 PHE B O 1
ATOM 5875 N N . TYR B 1 172 ? 8.148 22.625 4.891 1 90.44 172 TYR B N 1
ATOM 5876 C CA . TYR B 1 172 ? 8.023 21.172 4.809 1 90.44 172 TYR B CA 1
ATOM 5877 C C . TYR B 1 172 ? 7.957 20.719 3.357 1 90.44 172 TYR B C 1
ATOM 5879 O O . TYR B 1 172 ? 7.344 21.375 2.518 1 90.44 172 TYR B O 1
ATOM 5887 N N . GLN B 1 173 ? 8.648 19.625 3.123 1 92.88 173 GLN B N 1
ATOM 5888 C CA . GLN B 1 173 ? 8.523 18.938 1.842 1 92.88 173 GLN B CA 1
ATOM 5889 C C . GLN B 1 173 ? 8.625 17.422 2.016 1 92.88 173 GLN B C 1
ATOM 5891 O O . GLN B 1 173 ? 9.227 16.938 2.977 1 92.88 173 GLN B O 1
ATOM 5896 N N . GLU B 1 174 ? 7.996 16.75 1.135 1 93.94 174 GLU B N 1
ATOM 5897 C CA . GLU B 1 174 ? 8.062 15.297 1.106 1 93.94 174 GLU B CA 1
ATOM 5898 C C . GLU B 1 174 ? 7.832 14.766 -0.304 1 93.94 174 GLU B C 1
ATOM 5900 O O . GLU B 1 174 ? 6.977 15.266 -1.033 1 93.94 174 GLU B O 1
ATOM 5905 N N . VAL B 1 175 ? 8.695 13.891 -0.687 1 95.94 175 VAL B N 1
ATOM 5906 C CA . VAL B 1 175 ? 8.5 13.164 -1.938 1 95.94 175 VAL B CA 1
ATOM 5907 C C . VAL B 1 175 ? 8.055 11.734 -1.642 1 95.94 175 VAL B C 1
ATOM 5909 O O . VAL B 1 175 ? 8.68 11.039 -0.834 1 95.94 175 VAL B O 1
ATOM 5912 N N . LYS B 1 176 ? 6.961 11.336 -2.266 1 95.25 176 LYS B N 1
ATOM 5913 C CA . LYS B 1 176 ? 6.438 9.984 -2.098 1 95.25 176 LYS B CA 1
ATOM 5914 C C . LYS B 1 176 ? 6.453 9.219 -3.42 1 95.25 176 LYS B C 1
ATOM 5916 O O . LYS B 1 176 ? 5.973 9.719 -4.438 1 95.25 176 LYS B O 1
ATOM 5921 N N . TYR B 1 177 ? 7.031 8.062 -3.338 1 97.12 177 TYR B N 1
ATOM 5922 C CA . TYR B 1 177 ? 7.047 7.203 -4.52 1 97.12 177 TYR B CA 1
ATOM 5923 C C . TYR B 1 177 ? 5.938 6.156 -4.445 1 97.12 177 TYR B C 1
ATOM 5925 O O . TYR B 1 177 ? 5.609 5.668 -3.365 1 97.12 177 TYR B O 1
ATOM 5933 N N . PRO B 1 178 ? 5.355 5.805 -5.629 1 95.5 178 PRO B N 1
ATOM 5934 C CA . PRO B 1 178 ? 4.301 4.789 -5.633 1 95.5 178 PRO B CA 1
ATOM 5935 C C . PRO B 1 178 ? 4.816 3.395 -5.289 1 95.5 178 PRO B C 1
ATOM 5937 O O . PRO B 1 178 ? 6.02 3.133 -5.406 1 95.5 178 PRO B O 1
ATOM 5940 N N . ARG B 1 179 ? 3.916 2.568 -4.754 1 96.19 179 ARG B N 1
ATOM 5941 C CA . ARG B 1 179 ? 4.172 1.146 -4.555 1 96.19 179 ARG B CA 1
ATOM 5942 C C . ARG B 1 179 ? 3.457 0.309 -5.613 1 96.19 179 ARG B C 1
ATOM 5944 O O . ARG B 1 179 ? 2.236 0.15 -5.562 1 96.19 179 ARG B O 1
ATOM 5951 N N . PHE B 1 180 ? 4.242 -0.137 -6.512 1 96.06 180 PHE B N 1
ATOM 5952 C CA . PHE B 1 180 ? 3.703 -0.958 -7.59 1 96.06 180 PHE B CA 1
ATOM 5953 C C . PHE B 1 180 ? 3.758 -2.436 -7.227 1 96.06 180 PHE B C 1
ATOM 5955 O O . PHE B 1 180 ? 4.746 -2.904 -6.656 1 96.06 180 PHE B O 1
ATOM 5962 N N . ASP B 1 181 ? 2.688 -3.156 -7.512 1 96.12 181 ASP B N 1
ATOM 5963 C CA . ASP B 1 181 ? 2.744 -4.609 -7.391 1 96.12 181 ASP B CA 1
ATOM 5964 C C . ASP B 1 181 ? 3.123 -5.258 -8.719 1 96.12 181 ASP B C 1
ATOM 5966 O O . ASP B 1 181 ? 3.455 -4.562 -9.688 1 96.12 181 ASP B O 1
ATOM 5970 N N . ALA B 1 182 ? 3.176 -6.57 -8.766 1 96.81 182 ALA B N 1
ATOM 5971 C CA . ALA B 1 182 ? 3.617 -7.305 -9.945 1 96.81 182 ALA B CA 1
ATOM 5972 C C . ALA B 1 182 ? 2.742 -6.973 -11.156 1 96.81 182 ALA B C 1
ATOM 5974 O O . ALA B 1 182 ? 3.25 -6.77 -12.258 1 96.81 182 ALA B O 1
ATOM 5975 N N . ILE B 1 183 ? 1.479 -6.898 -10.969 1 96 183 ILE B N 1
ATOM 5976 C CA . ILE B 1 183 ? 0.551 -6.652 -12.062 1 96 183 ILE B CA 1
ATOM 5977 C C . ILE B 1 183 ? 0.752 -5.238 -12.602 1 96 183 ILE B C 1
ATOM 5979 O O . ILE B 1 183 ? 0.683 -5.016 -13.812 1 96 183 ILE B O 1
ATOM 5983 N N . ASP B 1 184 ? 1.038 -4.281 -11.688 1 95 184 ASP B N 1
ATOM 5984 C CA . ASP B 1 184 ? 1.365 -2.926 -12.125 1 95 184 ASP B CA 1
ATOM 5985 C C . ASP B 1 184 ? 2.582 -2.924 -13.047 1 95 184 ASP B C 1
ATOM 5987 O O . ASP B 1 184 ? 2.557 -2.309 -14.109 1 95 184 ASP B O 1
ATOM 5991 N N . LEU B 1 185 ? 3.604 -3.602 -12.602 1 96.56 185 LEU B N 1
ATOM 5992 C CA . LEU B 1 185 ? 4.836 -3.611 -13.383 1 96.56 185 LEU B CA 1
ATOM 5993 C C . LEU B 1 185 ? 4.613 -4.266 -14.742 1 96.56 185 LEU B C 1
ATOM 5995 O O . LEU B 1 185 ? 5.164 -3.816 -15.75 1 96.56 185 LEU B O 1
ATOM 5999 N N . LEU B 1 186 ? 3.803 -5.34 -14.812 1 94.94 186 LEU B N 1
ATOM 6000 C CA . LEU B 1 186 ? 3.52 -6.035 -16.062 1 94.94 186 LEU B CA 1
ATOM 6001 C C . LEU B 1 186 ? 2.84 -5.102 -17.062 1 94.94 186 LEU B C 1
ATOM 6003 O O . LEU B 1 186 ? 3.072 -5.203 -18.266 1 94.94 186 LEU B O 1
ATOM 6007 N N . SER B 1 187 ? 2.041 -4.25 -16.547 1 90.94 187 SER B N 1
ATOM 6008 C CA . SER B 1 187 ? 1.293 -3.344 -17.406 1 90.94 187 SER B CA 1
ATOM 6009 C C . SER B 1 187 ? 2.176 -2.207 -17.906 1 90.94 187 SER B C 1
ATOM 6011 O O . SER B 1 187 ? 1.878 -1.59 -18.938 1 90.94 187 SER B O 1
ATOM 6013 N N . LYS B 1 188 ? 3.277 -1.924 -17.203 1 92.31 188 LYS B N 1
ATOM 6014 C CA . LYS B 1 188 ? 4.07 -0.735 -17.5 1 92.31 188 LYS B CA 1
ATOM 6015 C C . LYS B 1 188 ? 5.406 -1.11 -18.141 1 92.31 188 LYS B C 1
ATOM 6017 O O . LYS B 1 188 ? 6.051 -0.28 -18.781 1 92.31 188 LYS B O 1
ATOM 6022 N N . MET B 1 189 ? 5.789 -2.305 -17.875 1 93.56 189 MET B N 1
ATOM 6023 C CA . MET B 1 189 ? 7.082 -2.777 -18.344 1 93.56 189 MET B CA 1
ATOM 6024 C C . MET B 1 189 ? 6.957 -4.168 -18.969 1 93.56 189 MET B C 1
ATOM 6026 O O . MET B 1 189 ? 6.062 -4.934 -18.609 1 93.56 189 MET B O 1
ATOM 6030 N N . ASN B 1 190 ? 7.852 -4.496 -19.922 1 93.56 190 ASN B N 1
ATOM 6031 C CA . ASN B 1 190 ? 7.867 -5.809 -20.562 1 93.56 190 ASN B CA 1
ATOM 6032 C C . ASN B 1 190 ? 8.703 -6.812 -19.766 1 93.56 190 ASN B C 1
ATOM 6034 O O . ASN B 1 190 ? 9.93 -6.77 -19.812 1 93.56 190 ASN B O 1
ATOM 6038 N N . MET B 1 191 ? 8.055 -7.652 -19.016 1 96.06 191 MET B N 1
ATOM 6039 C CA . MET B 1 191 ? 8.727 -8.688 -18.234 1 96.06 191 MET B CA 1
ATOM 6040 C C . MET B 1 191 ? 7.766 -9.828 -17.906 1 96.06 191 MET B C 1
ATOM 6042 O O . MET B 1 191 ? 6.57 -9.742 -18.203 1 96.06 191 MET B O 1
ATOM 6046 N N . GLN B 1 192 ? 8.234 -10.906 -17.391 1 96.38 192 GLN B N 1
ATOM 6047 C CA . GLN B 1 192 ? 7.398 -12.023 -16.953 1 96.38 192 GLN B CA 1
ATOM 6048 C C . GLN B 1 192 ? 6.93 -11.828 -15.516 1 96.38 192 GLN B C 1
ATOM 6050 O O . GLN B 1 192 ? 7.492 -11.016 -14.773 1 96.38 192 GLN B O 1
ATOM 6055 N N . TYR B 1 193 ? 5.918 -12.484 -15.141 1 96.56 193 TYR B N 1
ATOM 6056 C CA . TYR B 1 193 ? 5.211 -12.258 -13.891 1 96.56 193 TYR B CA 1
ATOM 6057 C C . TYR B 1 193 ? 6.133 -12.477 -12.695 1 96.56 193 TYR B C 1
ATOM 6059 O O . TYR B 1 193 ? 6.199 -11.641 -11.789 1 96.56 193 TYR B O 1
ATOM 6067 N N . LEU B 1 194 ? 6.859 -13.609 -12.703 1 95.69 194 LEU B N 1
ATOM 6068 C CA . LEU B 1 194 ? 7.707 -13.906 -11.547 1 95.69 194 LEU B CA 1
ATOM 6069 C C . LEU B 1 194 ? 8.789 -12.836 -11.383 1 95.69 194 LEU B C 1
ATOM 6071 O O . LEU B 1 194 ? 9.109 -12.445 -10.258 1 95.69 194 LEU B O 1
ATOM 6075 N N . THR B 1 195 ? 9.352 -12.422 -12.531 1 96.62 195 THR B N 1
ATOM 6076 C CA . THR B 1 195 ? 10.312 -11.328 -12.5 1 96.62 195 THR B CA 1
ATOM 6077 C C . THR B 1 195 ? 9.688 -10.07 -11.914 1 96.62 195 THR B C 1
ATOM 6079 O O . THR B 1 195 ? 10.281 -9.422 -11.047 1 96.62 195 THR B O 1
ATOM 6082 N N . ALA B 1 196 ? 8.492 -9.758 -12.344 1 97.69 196 ALA B N 1
ATOM 6083 C CA . ALA B 1 196 ? 7.77 -8.594 -11.852 1 97.69 196 ALA B CA 1
ATOM 6084 C C . ALA B 1 196 ? 7.512 -8.695 -10.352 1 97.69 196 ALA B C 1
ATOM 6086 O O . ALA B 1 196 ? 7.629 -7.711 -9.625 1 97.69 196 ALA B O 1
ATOM 6087 N N . GLN B 1 197 ? 7.152 -9.867 -9.961 1 96.69 197 GLN B N 1
ATOM 6088 C CA . GLN B 1 197 ? 6.867 -10.102 -8.555 1 96.69 197 GLN B CA 1
ATOM 6089 C C . GLN B 1 197 ? 8.109 -9.875 -7.695 1 96.69 197 GLN B C 1
ATOM 6091 O O . GLN B 1 197 ? 8.055 -9.148 -6.699 1 96.69 197 GLN B O 1
ATOM 6096 N N . LYS B 1 198 ? 9.203 -10.422 -8.078 1 96.56 198 LYS B N 1
ATOM 6097 C CA . LYS B 1 198 ? 10.453 -10.273 -7.332 1 96.56 198 LYS B CA 1
ATOM 6098 C C . LYS B 1 198 ? 10.938 -8.828 -7.336 1 96.56 198 LYS B C 1
ATOM 6100 O O . LYS B 1 198 ? 11.359 -8.305 -6.305 1 96.56 198 LYS B O 1
ATOM 6105 N N . LEU B 1 199 ? 10.883 -8.273 -8.492 1 97.88 199 LEU B N 1
ATOM 6106 C CA . LEU B 1 199 ? 11.352 -6.898 -8.625 1 97.88 199 LEU B CA 1
ATOM 6107 C C . LEU B 1 199 ? 10.484 -5.941 -7.82 1 97.88 199 LEU B C 1
ATOM 6109 O O . LEU B 1 199 ? 11 -5.062 -7.129 1 97.88 199 LEU B O 1
ATOM 6113 N N . SER B 1 200 ? 9.148 -6.062 -7.918 1 98.06 200 SER B N 1
ATOM 6114 C CA . SER B 1 200 ? 8.234 -5.195 -7.176 1 98.06 200 SER B CA 1
ATOM 6115 C C . SER B 1 200 ? 8.469 -5.312 -5.672 1 98.06 200 SER B C 1
ATOM 6117 O O . SER B 1 200 ? 8.461 -4.309 -4.957 1 98.06 200 SER B O 1
ATOM 6119 N N . GLU B 1 201 ? 8.695 -6.504 -5.188 1 97.81 201 GLU B N 1
ATOM 6120 C CA . GLU B 1 201 ? 8.961 -6.719 -3.768 1 97.81 201 GLU B CA 1
ATOM 6121 C C . GLU B 1 201 ? 10.234 -6.004 -3.33 1 97.81 201 GLU B C 1
ATOM 6123 O O . GLU B 1 201 ? 10.258 -5.348 -2.289 1 97.81 201 GLU B O 1
ATOM 6128 N N . ARG B 1 202 ? 11.234 -6.129 -4.105 1 97.94 202 ARG B N 1
ATOM 6129 C CA . ARG B 1 202 ? 12.5 -5.477 -3.795 1 97.94 202 ARG B CA 1
ATOM 6130 C C . ARG B 1 202 ? 12.344 -3.959 -3.787 1 97.94 202 ARG B C 1
ATOM 6132 O O . ARG B 1 202 ? 12.781 -3.291 -2.848 1 97.94 202 ARG B O 1
ATOM 6139 N N . ILE B 1 203 ? 11.75 -3.438 -4.848 1 98.38 203 ILE B N 1
ATOM 6140 C CA . ILE B 1 203 ? 11.555 -1.998 -4.973 1 98.38 203 ILE B CA 1
ATOM 6141 C C . ILE B 1 203 ? 10.789 -1.472 -3.764 1 98.38 203 ILE B C 1
ATOM 6143 O O . ILE B 1 203 ? 11.227 -0.52 -3.111 1 98.38 203 ILE B O 1
ATOM 6147 N N . ASN B 1 204 ? 9.641 -2.088 -3.449 1 98.12 204 ASN B N 1
ATOM 6148 C CA . ASN B 1 204 ? 8.789 -1.624 -2.361 1 98.12 204 ASN B CA 1
ATOM 6149 C C . ASN B 1 204 ? 9.5 -1.712 -1.014 1 98.12 204 ASN B C 1
ATOM 6151 O O . ASN B 1 204 ? 9.406 -0.793 -0.198 1 98.12 204 ASN B O 1
ATOM 6155 N N . THR B 1 205 ? 10.234 -2.801 -0.799 1 98 205 THR B N 1
ATOM 6156 C CA . THR B 1 205 ? 10.969 -2.973 0.448 1 98 205 THR B CA 1
ATOM 6157 C C . THR B 1 205 ? 12.023 -1.881 0.61 1 98 205 THR B C 1
ATOM 6159 O O . THR B 1 205 ? 12.148 -1.286 1.683 1 98 205 THR B O 1
ATOM 6162 N N . GLU B 1 206 ? 12.719 -1.616 -0.412 1 98 206 GLU B N 1
ATOM 6163 C CA . GLU B 1 206 ? 13.789 -0.628 -0.346 1 98 206 GLU B CA 1
ATOM 6164 C C . GLU B 1 206 ? 13.234 0.787 -0.228 1 98 206 GLU B C 1
ATOM 6166 O O . GLU B 1 206 ? 13.797 1.629 0.47 1 98 206 GLU B O 1
ATOM 6171 N N . LEU B 1 207 ? 12.156 1.048 -0.907 1 97.69 207 LEU B N 1
ATOM 6172 C CA . LEU B 1 207 ? 11.492 2.334 -0.733 1 97.69 207 LEU B CA 1
ATOM 6173 C C . LEU B 1 207 ? 11.016 2.508 0.705 1 97.69 207 LEU B C 1
ATOM 6175 O O . LEU B 1 207 ? 11.164 3.584 1.287 1 97.69 207 LEU B O 1
ATOM 6179 N N . ASP B 1 208 ? 10.438 1.439 1.249 1 95.81 208 ASP B N 1
ATOM 6180 C CA . ASP B 1 208 ? 9.953 1.48 2.625 1 95.81 208 ASP B CA 1
ATOM 6181 C C . ASP B 1 208 ? 11.102 1.707 3.605 1 95.81 208 ASP B C 1
ATOM 6183 O O . ASP B 1 208 ? 10.898 2.266 4.688 1 95.81 208 ASP B O 1
ATOM 6187 N N . ASN B 1 209 ? 12.25 1.305 3.162 1 96.19 209 ASN B N 1
ATOM 6188 C CA . ASN B 1 209 ? 13.43 1.491 3.994 1 96.19 209 ASN B CA 1
ATOM 6189 C C . ASN B 1 209 ? 14.07 2.857 3.764 1 96.19 209 ASN B C 1
ATOM 6191 O O . ASN B 1 209 ? 15.156 3.133 4.273 1 96.19 209 ASN B O 1
ATOM 6195 N N . GLY B 1 210 ? 13.484 3.643 2.998 1 94.62 210 GLY B N 1
ATOM 6196 C CA . GLY B 1 210 ? 13.891 5.035 2.873 1 94.62 210 GLY B CA 1
ATOM 6197 C C . GLY B 1 210 ? 14.789 5.289 1.683 1 94.62 210 GLY B C 1
ATOM 6198 O O . GLY B 1 210 ? 15.273 6.41 1.489 1 94.62 210 GLY B O 1
ATOM 6199 N N . LYS B 1 211 ? 14.992 4.277 0.842 1 96.19 211 LYS B N 1
ATOM 6200 C CA . LYS B 1 211 ? 15.867 4.469 -0.31 1 96.19 211 LYS B CA 1
ATOM 6201 C C . LYS B 1 211 ? 15.141 5.211 -1.433 1 96.19 211 LYS B C 1
ATOM 6203 O O . LYS B 1 211 ? 13.938 5.039 -1.619 1 96.19 211 LYS B O 1
ATOM 6208 N N . LYS B 1 212 ? 15.961 5.996 -2.186 1 95.06 212 LYS B N 1
ATOM 6209 C CA . LYS B 1 212 ? 15.477 6.602 -3.424 1 95.06 212 LYS B CA 1
ATOM 6210 C C . LYS B 1 212 ? 15.578 5.621 -4.59 1 95.06 212 LYS B C 1
ATOM 6212 O O . LYS B 1 212 ? 16.328 4.645 -4.523 1 95.06 212 LYS B O 1
ATOM 6217 N N . PRO B 1 213 ? 14.797 5.855 -5.641 1 97.19 213 PRO B N 1
ATOM 6218 C CA . PRO B 1 213 ? 14.797 4.922 -6.77 1 97.19 213 PRO B CA 1
ATOM 6219 C C . PRO B 1 213 ? 16.203 4.637 -7.297 1 97.19 213 PRO B C 1
ATOM 6221 O O . PRO B 1 213 ? 16.531 3.486 -7.598 1 97.19 213 PRO B O 1
ATOM 6224 N N . SER B 1 214 ? 17.094 5.648 -7.352 1 95.69 214 SER B N 1
ATOM 6225 C CA . SER B 1 214 ? 18.438 5.484 -7.891 1 95.69 214 SER B CA 1
ATOM 6226 C C . SER B 1 214 ? 19.312 4.664 -6.953 1 95.69 214 SER B C 1
ATOM 6228 O O . SER B 1 214 ? 20.375 4.191 -7.348 1 95.69 214 SER B O 1
ATOM 6230 N N . GLU B 1 215 ? 18.859 4.477 -5.723 1 97.19 215 GLU B N 1
ATOM 6231 C CA . GLU B 1 215 ? 19.641 3.787 -4.703 1 97.19 215 GLU B CA 1
ATOM 6232 C C . GLU B 1 215 ? 19.219 2.326 -4.582 1 97.19 215 GLU B C 1
ATOM 6234 O O . GLU B 1 215 ? 19.875 1.543 -3.885 1 97.19 215 GLU B O 1
ATOM 6239 N N . ILE B 1 216 ? 18.188 1.938 -5.223 1 97.94 216 ILE B N 1
ATOM 6240 C CA . ILE B 1 216 ? 17.656 0.579 -5.137 1 97.94 216 ILE B CA 1
ATOM 6241 C C . ILE B 1 216 ? 18.656 -0.397 -5.77 1 97.94 216 ILE B C 1
ATOM 6243 O O . ILE B 1 216 ? 19.266 -0.094 -6.797 1 97.94 216 ILE B O 1
ATOM 6247 N N . ASP B 1 217 ? 18.781 -1.57 -5.137 1 97.69 217 ASP B N 1
ATOM 6248 C CA . ASP B 1 217 ? 19.641 -2.629 -5.66 1 97.69 217 ASP B CA 1
ATOM 6249 C C . ASP B 1 217 ? 18.938 -3.393 -6.785 1 97.69 217 ASP B C 1
ATOM 6251 O O . ASP B 1 217 ? 17.984 -4.129 -6.543 1 97.69 217 ASP B O 1
ATOM 6255 N N . PHE B 1 218 ? 19.469 -3.268 -7.961 1 97.88 218 PHE B N 1
ATOM 6256 C CA . PHE B 1 218 ? 18.859 -3.938 -9.102 1 97.88 218 PHE B CA 1
ATOM 6257 C C . PHE B 1 218 ? 19.703 -5.125 -9.547 1 97.88 218 PHE B C 1
ATOM 6259 O O . PHE B 1 218 ? 19.656 -5.531 -10.711 1 97.88 218 PHE B O 1
ATOM 6266 N N . THR B 1 219 ? 20.516 -5.641 -8.594 1 96.94 219 THR B N 1
ATOM 6267 C CA . THR B 1 219 ? 21.266 -6.84 -8.922 1 96.94 219 THR B CA 1
ATOM 6268 C C . THR B 1 219 ? 20.344 -7.961 -9.391 1 96.94 219 THR B C 1
ATOM 6270 O O . THR B 1 219 ? 19.375 -8.297 -8.695 1 96.94 219 THR B O 1
ATOM 6273 N N . GLY B 1 220 ? 20.609 -8.57 -10.562 1 94.81 220 GLY B N 1
ATOM 6274 C CA . GLY B 1 220 ? 19.75 -9.602 -11.133 1 94.81 220 GLY B CA 1
ATOM 6275 C C . GLY B 1 220 ? 18.625 -9.055 -11.984 1 94.81 220 GLY B C 1
ATOM 6276 O O . GLY B 1 220 ? 17.938 -9.805 -12.68 1 94.81 220 GLY B O 1
ATOM 6277 N N . PHE B 1 221 ? 18.453 -7.707 -11.891 1 97.12 221 PHE B N 1
ATOM 6278 C CA . PHE B 1 221 ? 17.406 -7.043 -12.641 1 97.12 221 PHE B CA 1
ATOM 6279 C C . PHE B 1 221 ? 17.969 -5.887 -13.461 1 97.12 221 PHE B C 1
ATOM 6281 O O . PHE B 1 221 ? 17.281 -4.879 -13.672 1 97.12 221 PHE B O 1
ATOM 6288 N N . GLU B 1 222 ? 19.219 -5.984 -13.93 1 96.69 222 GLU B N 1
ATOM 6289 C CA . GLU B 1 222 ? 19.938 -4.887 -14.555 1 96.69 222 GLU B CA 1
ATOM 6290 C C . GLU B 1 222 ? 19.219 -4.375 -15.797 1 96.69 222 GLU B C 1
ATOM 6292 O O . GLU B 1 222 ? 19.172 -3.17 -16.047 1 96.69 222 GLU B O 1
ATOM 6297 N N . LYS B 1 223 ? 18.609 -5.266 -16.5 1 95.25 223 LYS B N 1
ATOM 6298 C CA . LYS B 1 223 ? 17.953 -4.914 -17.75 1 95.25 223 LYS B CA 1
ATOM 6299 C C . LYS B 1 223 ? 16.75 -4 -17.516 1 95.25 223 LYS B C 1
ATOM 6301 O O . LYS B 1 223 ? 16.312 -3.277 -18.406 1 95.25 223 LYS B O 1
ATOM 6306 N N . TYR B 1 224 ? 16.172 -4.031 -16.312 1 97.25 224 TYR B N 1
ATOM 6307 C CA . TYR B 1 224 ? 14.953 -3.303 -16.031 1 97.25 224 TYR B CA 1
ATOM 6308 C C . TYR B 1 224 ? 15.242 -2.043 -15.219 1 97.25 224 TYR B C 1
ATOM 6310 O O . TYR B 1 224 ? 14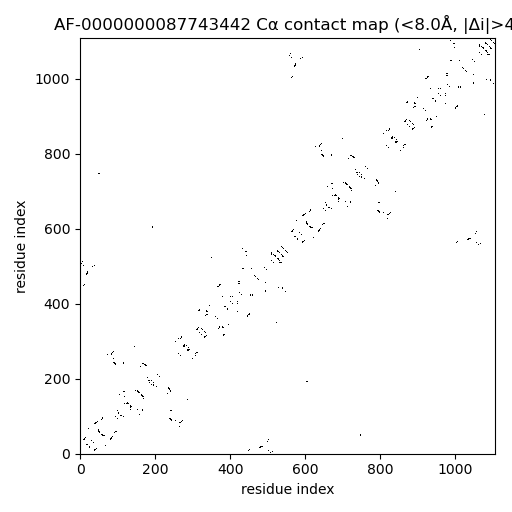.336 -1.265 -14.914 1 97.25 224 TYR B O 1
ATOM 6318 N N . ARG B 1 225 ? 16.469 -1.813 -14.812 1 97.5 225 ARG B N 1
ATOM 6319 C CA . ARG B 1 225 ? 16.859 -0.774 -13.867 1 97.5 225 ARG B CA 1
ATOM 6320 C C . ARG B 1 225 ? 16.391 0.599 -14.336 1 97.5 225 ARG B C 1
ATOM 6322 O O . ARG B 1 225 ? 15.664 1.291 -13.625 1 97.5 225 ARG B O 1
ATOM 6329 N N . ASP B 1 226 ? 16.766 1.04 -15.523 1 97.12 226 ASP B N 1
ATOM 6330 C CA . ASP B 1 226 ? 16.484 2.391 -16 1 97.12 226 ASP B CA 1
ATOM 6331 C C . ASP B 1 226 ? 14.977 2.629 -16.141 1 97.12 226 ASP B C 1
ATOM 6333 O O . ASP B 1 226 ? 14.477 3.68 -15.734 1 97.12 226 ASP B O 1
ATOM 6337 N N . ASP B 1 227 ? 14.305 1.632 -16.672 1 97.12 227 ASP B N 1
ATOM 6338 C CA . ASP B 1 227 ? 12.859 1.756 -16.828 1 97.12 227 ASP B CA 1
ATOM 6339 C C . ASP B 1 227 ? 12.164 1.839 -15.477 1 97.12 227 ASP B C 1
ATOM 6341 O O . ASP B 1 227 ? 11.203 2.596 -15.312 1 97.12 227 ASP B O 1
ATOM 6345 N N . ALA B 1 228 ? 12.641 1.019 -14.547 1 97.75 228 ALA B N 1
ATOM 6346 C CA . ALA B 1 228 ? 12.039 1.013 -13.219 1 97.75 228 ALA B CA 1
ATOM 6347 C C . ALA B 1 228 ? 12.242 2.354 -12.516 1 97.75 228 ALA B C 1
ATOM 6349 O O . ALA B 1 228 ? 11.305 2.902 -11.93 1 97.75 228 ALA B O 1
ATOM 6350 N N . ILE B 1 229 ? 13.398 2.852 -12.594 1 96.62 229 ILE B N 1
ATOM 6351 C CA . ILE B 1 229 ? 13.711 4.137 -11.977 1 96.62 229 ILE B CA 1
ATOM 6352 C C . ILE B 1 229 ? 12.859 5.234 -12.617 1 96.62 229 ILE B C 1
ATOM 6354 O O . ILE B 1 229 ? 12.266 6.055 -11.914 1 96.62 229 ILE B O 1
ATOM 6358 N N . ASP B 1 230 ? 12.781 5.273 -13.914 1 95.12 230 ASP B N 1
ATOM 6359 C CA . ASP B 1 230 ? 11.977 6.266 -14.617 1 95.12 230 ASP B CA 1
ATOM 6360 C C . ASP B 1 230 ? 10.5 6.156 -14.227 1 95.12 230 ASP B C 1
ATOM 6362 O O . ASP B 1 230 ? 9.828 7.172 -14.047 1 95.12 230 ASP B O 1
ATOM 6366 N N . LEU B 1 231 ? 10.055 4.934 -14.148 1 96.19 231 LEU B N 1
ATOM 6367 C CA . LEU B 1 231 ? 8.664 4.699 -13.758 1 96.19 231 LEU B CA 1
ATOM 6368 C C . LEU B 1 231 ? 8.383 5.281 -12.375 1 96.19 231 LEU B C 1
ATOM 6370 O O . LEU B 1 231 ? 7.359 5.945 -12.18 1 96.19 231 LEU B O 1
ATOM 6374 N N . LEU B 1 232 ? 9.242 5.047 -11.414 1 96.94 232 LEU B N 1
ATOM 6375 C CA . LEU B 1 232 ? 9.078 5.555 -10.062 1 96.94 232 LEU B CA 1
ATOM 6376 C C . LEU B 1 232 ? 9.164 7.078 -10.039 1 96.94 232 LEU B C 1
ATOM 6378 O O . LEU B 1 232 ? 8.305 7.742 -9.445 1 96.94 232 LEU B O 1
ATOM 6382 N N . GLU B 1 233 ? 10.109 7.637 -10.734 1 94.94 233 GLU B N 1
ATOM 6383 C CA . GLU B 1 233 ? 10.344 9.078 -10.734 1 94.94 233 GLU B CA 1
ATOM 6384 C C . GLU B 1 233 ? 9.219 9.82 -11.453 1 94.94 233 GLU B C 1
ATOM 6386 O O . GLU B 1 233 ? 8.852 10.93 -11.062 1 94.94 233 GLU B O 1
ATOM 6391 N N . SER B 1 234 ? 8.68 9.242 -12.461 1 93.62 234 SER B N 1
ATOM 6392 C CA . SER B 1 234 ? 7.645 9.898 -13.25 1 93.62 234 SER B CA 1
ATOM 6393 C C . SER B 1 234 ? 6.301 9.859 -12.539 1 93.62 234 SER B C 1
ATOM 6395 O O . SER B 1 234 ? 5.367 10.578 -12.914 1 93.62 234 SER B O 1
ATOM 6397 N N . ASN B 1 235 ? 6.207 8.992 -11.523 1 94.06 235 ASN B N 1
ATOM 6398 C CA . ASN B 1 235 ? 4.93 8.859 -10.836 1 94.06 235 ASN B CA 1
ATOM 6399 C C . ASN B 1 235 ? 5.043 9.281 -9.375 1 94.06 235 ASN B C 1
ATOM 6401 O O . ASN B 1 235 ? 4.172 8.961 -8.562 1 94.06 235 ASN B O 1
ATOM 6405 N N . ARG B 1 236 ? 6.148 9.969 -9.039 1 95.5 236 ARG B N 1
ATOM 6406 C CA . ARG B 1 236 ? 6.285 10.398 -7.652 1 95.5 236 ARG B CA 1
ATOM 6407 C C . ARG B 1 236 ? 5.293 11.516 -7.324 1 95.5 236 ARG B C 1
ATOM 6409 O O . ARG B 1 236 ? 4.84 12.234 -8.219 1 95.5 236 ARG B O 1
ATOM 6416 N N . LYS B 1 237 ? 4.891 11.633 -6.074 1 94.31 237 LYS B N 1
ATOM 6417 C CA . LYS B 1 237 ? 3.994 12.648 -5.523 1 94.31 237 LYS B CA 1
ATOM 6418 C C . LYS B 1 237 ? 4.73 13.562 -4.547 1 94.31 237 LYS B C 1
ATOM 6420 O O . LYS B 1 237 ? 5.816 13.219 -4.074 1 94.31 237 LYS B O 1
ATOM 6425 N N . TYR B 1 238 ? 4.133 14.719 -4.367 1 95.81 238 TYR B N 1
ATOM 6426 C CA . TYR B 1 238 ? 4.785 15.703 -3.516 1 95.81 238 TYR B CA 1
ATOM 6427 C C . TYR B 1 238 ? 3.838 16.203 -2.432 1 95.81 238 TYR B C 1
ATOM 6429 O O . TYR B 1 238 ? 2.639 16.359 -2.672 1 95.81 238 TYR B O 1
ATOM 6437 N N . LEU B 1 239 ? 4.379 16.422 -1.292 1 94.56 239 LEU B N 1
ATOM 6438 C CA . LEU B 1 239 ? 3.828 17.328 -0.279 1 94.56 239 LEU B CA 1
ATOM 6439 C C . LEU B 1 239 ? 4.816 18.438 0.061 1 94.56 239 LEU B C 1
ATOM 6441 O O . LEU B 1 239 ? 6.031 18.219 0.015 1 94.56 239 LEU B O 1
ATOM 6445 N N . GLY B 1 240 ? 4.203 19.547 0.265 1 95.5 240 GLY B N 1
ATOM 6446 C CA . GLY B 1 240 ? 5.129 20.625 0.583 1 95.5 240 GLY B CA 1
ATOM 6447 C C . GLY B 1 240 ? 4.488 22 0.53 1 95.5 240 GLY B C 1
ATOM 6448 O O . GLY B 1 240 ? 3.4 22.172 -0.028 1 95.5 240 GLY B O 1
ATOM 6449 N N . GLN B 1 241 ? 5.18 22.891 1.131 1 96.88 241 GLN B N 1
ATOM 6450 C CA . GLN B 1 241 ? 4.836 24.312 1.155 1 96.88 241 GLN B CA 1
ATOM 6451 C C . GLN B 1 241 ? 5.742 25.125 0.225 1 96.88 241 GLN B C 1
ATOM 6453 O O . GLN B 1 241 ? 6.852 25.5 0.605 1 96.88 241 GLN B O 1
ATOM 6458 N N . MET B 1 242 ? 5.234 25.469 -0.946 1 97.69 242 MET B N 1
ATOM 6459 C CA . MET B 1 242 ? 6.047 26.047 -2.012 1 97.69 242 MET B CA 1
ATOM 6460 C C . MET B 1 242 ? 6.055 27.578 -1.927 1 97.69 242 MET B C 1
ATOM 6462 O O . MET B 1 242 ? 4.996 28.203 -1.892 1 97.69 242 MET B O 1
ATOM 6466 N N . ASP B 1 243 ? 7.219 28.141 -1.954 1 98.06 243 ASP B N 1
ATOM 6467 C CA . ASP B 1 243 ? 7.348 29.578 -1.786 1 98.06 243 ASP B CA 1
ATOM 6468 C C . ASP B 1 243 ? 6.805 30.328 -3.004 1 98.06 243 ASP B C 1
ATOM 6470 O O . ASP B 1 243 ? 7.098 29.953 -4.145 1 98.06 243 ASP B O 1
ATOM 6474 N N . LEU B 1 244 ? 6.125 31.375 -2.758 1 98.38 244 LEU B N 1
ATOM 6475 C CA . LEU B 1 244 ? 5.535 32.188 -3.807 1 98.38 244 LEU B CA 1
ATOM 6476 C C . LEU B 1 244 ? 6.523 33.25 -4.293 1 98.38 244 LEU B C 1
ATOM 6478 O O . LEU B 1 244 ? 7.312 33.781 -3.502 1 98.38 244 LEU B O 1
ATOM 6482 N N . ASN B 1 245 ? 6.461 33.531 -5.574 1 98.25 245 ASN B N 1
ATOM 6483 C CA . ASN B 1 245 ? 7.266 34.594 -6.195 1 98.25 245 ASN B CA 1
ATOM 6484 C C . ASN B 1 245 ? 6.551 35.938 -6.168 1 98.25 245 ASN B C 1
ATOM 6486 O O . ASN B 1 245 ? 5.781 36.25 -7.078 1 98.25 245 ASN B O 1
ATOM 6490 N N . ILE B 1 246 ? 6.918 36.75 -5.223 1 97.25 246 ILE B N 1
ATOM 6491 C CA . ILE B 1 246 ? 6.172 38 -5.023 1 97.25 246 ILE B CA 1
ATOM 6492 C C . ILE B 1 246 ? 6.508 39 -6.137 1 97.25 246 ILE B C 1
ATOM 6494 O O . ILE B 1 246 ? 5.93 40.094 -6.203 1 97.25 246 ILE B O 1
ATOM 6498 N N . LYS B 1 247 ? 7.367 38.594 -7.031 1 96.25 247 LYS B N 1
ATOM 6499 C CA . LYS B 1 247 ? 7.648 39.438 -8.195 1 96.25 247 LYS B CA 1
ATOM 6500 C C . LYS B 1 247 ? 6.621 39.188 -9.305 1 96.25 247 LYS B C 1
ATOM 6502 O O . LYS B 1 247 ? 6.562 39.969 -10.273 1 96.25 247 LYS B O 1
ATOM 6507 N N . SER B 1 248 ? 5.871 38.188 -9.156 1 97.06 248 SER B N 1
ATOM 6508 C CA . SER B 1 248 ? 4.836 37.875 -10.133 1 97.06 248 SER B CA 1
ATOM 6509 C C . SER B 1 248 ? 3.549 38.625 -9.852 1 97.06 248 SER B C 1
ATOM 6511 O O . SER B 1 248 ? 3.084 38.688 -8.711 1 97.06 248 SER B O 1
ATOM 6513 N N . ASP B 1 249 ? 2.893 39.094 -10.914 1 97.69 249 ASP B N 1
ATOM 6514 C CA . ASP B 1 249 ? 1.616 39.781 -10.781 1 97.69 249 ASP B CA 1
ATOM 6515 C C . ASP B 1 249 ? 0.518 38.844 -10.312 1 97.69 249 ASP B C 1
ATOM 6517 O O . ASP B 1 249 ? -0.395 39.25 -9.586 1 97.69 249 ASP B O 1
ATOM 6521 N N . LEU B 1 250 ? 0.639 37.625 -10.711 1 98.12 250 LEU B N 1
ATOM 6522 C CA . LEU B 1 250 ? -0.392 36.656 -10.359 1 98.12 250 LEU B CA 1
ATOM 6523 C C . LEU B 1 250 ? -0.387 36.375 -8.859 1 98.12 250 LEU B C 1
ATOM 6525 O O . LEU B 1 250 ? -1.428 36.062 -8.281 1 98.12 250 LEU B O 1
ATOM 6529 N N . VAL B 1 251 ? 0.767 36.5 -8.234 1 98.5 251 VAL B N 1
ATOM 6530 C CA . VAL B 1 251 ? 0.833 36.344 -6.789 1 98.5 251 VAL B CA 1
ATOM 6531 C C . VAL B 1 251 ? 0.098 37.5 -6.105 1 98.5 251 VAL B C 1
ATOM 6533 O O . VAL B 1 251 ? -0.627 37.281 -5.133 1 98.5 251 VAL B O 1
ATOM 6536 N N . TRP B 1 252 ? 0.208 38.656 -6.605 1 98.31 252 TRP B N 1
ATOM 6537 C CA . TRP B 1 252 ? -0.462 39.812 -6.012 1 98.31 252 TRP B CA 1
ATOM 6538 C C . TRP B 1 252 ? -1.968 39.75 -6.246 1 98.31 252 TRP B C 1
ATOM 6540 O O . TRP B 1 252 ? -2.752 40.188 -5.406 1 98.31 252 TRP B O 1
ATOM 6550 N N . GLU B 1 253 ? -2.334 39.219 -7.406 1 98.31 253 GLU B N 1
ATOM 6551 C CA . GLU B 1 253 ? -3.754 38.938 -7.598 1 98.31 253 GLU B CA 1
ATOM 6552 C C . GLU B 1 253 ? -4.262 37.938 -6.566 1 98.31 253 GLU B C 1
ATOM 6554 O O . GLU B 1 253 ? -5.352 38.094 -6.02 1 98.31 253 GLU B O 1
ATOM 6559 N N . HIS B 1 254 ? -3.484 36.938 -6.367 1 98.12 254 HIS B N 1
ATOM 6560 C CA . HIS B 1 254 ? -3.809 35.938 -5.344 1 98.12 254 HIS B CA 1
ATOM 6561 C C . HIS B 1 254 ? -3.92 36.594 -3.967 1 98.12 254 HIS B C 1
ATOM 6563 O O . HIS B 1 254 ? -4.844 36.281 -3.209 1 98.12 254 HIS B O 1
ATOM 6569 N N . TYR B 1 255 ? -3.008 37.531 -3.656 1 98.25 255 TYR B N 1
ATOM 6570 C CA . TYR B 1 255 ? -3.047 38.25 -2.383 1 98.25 255 TYR B CA 1
ATOM 6571 C C . TYR B 1 255 ? -4.352 39 -2.232 1 98.25 255 TYR B C 1
ATOM 6573 O O . TYR B 1 255 ? -5.016 38.938 -1.197 1 98.25 255 TYR B O 1
ATOM 6581 N N . GLU B 1 256 ? -4.699 39.688 -3.229 1 98.5 256 GLU B N 1
ATOM 6582 C CA . GLU B 1 256 ? -5.91 40.5 -3.178 1 98.5 256 GLU B CA 1
ATOM 6583 C C . GLU B 1 256 ? -7.152 39.625 -3.01 1 98.5 256 GLU B C 1
ATOM 6585 O O . GLU B 1 256 ? -8.016 39.906 -2.184 1 98.5 256 GLU B O 1
ATOM 6590 N N . ASN B 1 257 ? -7.188 38.594 -3.82 1 98.06 257 ASN B N 1
ATOM 6591 C CA . ASN B 1 257 ? -8.328 37.688 -3.73 1 98.06 257 ASN B CA 1
ATOM 6592 C C . ASN B 1 257 ? -8.43 37.031 -2.348 1 98.06 257 ASN B C 1
ATOM 6594 O O . ASN B 1 257 ? -9.531 36.812 -1.844 1 98.06 257 ASN B O 1
ATOM 6598 N N . THR B 1 258 ? -7.316 36.719 -1.784 1 97.5 258 THR B N 1
ATOM 6599 C CA . THR B 1 258 ? -7.293 36.094 -0.454 1 97.5 258 THR B CA 1
ATOM 6600 C C . THR B 1 258 ? -7.832 37.094 0.587 1 97.5 258 THR B C 1
ATOM 6602 O O . THR B 1 258 ? -8.711 36.719 1.381 1 97.5 258 THR B O 1
ATOM 6605 N N . LEU B 1 259 ? -7.379 38.281 0.566 1 98.12 259 LEU B N 1
ATOM 6606 C CA . LEU B 1 259 ? -7.824 39.312 1.519 1 98.12 259 LEU B CA 1
ATOM 6607 C C . LEU B 1 259 ? -9.312 39.594 1.361 1 98.12 259 LEU B C 1
ATOM 6609 O O . LEU B 1 259 ? -10.031 39.75 2.354 1 98.12 259 LEU B O 1
ATOM 6613 N N . LYS B 1 260 ? -9.75 39.625 0.117 1 98.25 260 LYS B N 1
ATOM 6614 C CA . LYS B 1 260 ? -11.172 39.75 -0.147 1 98.25 260 LYS B CA 1
ATOM 6615 C C . LYS B 1 260 ? -11.969 38.625 0.49 1 98.25 260 LYS B C 1
ATOM 6617 O O . LYS B 1 260 ? -12.969 38.875 1.168 1 98.25 260 LYS B O 1
ATOM 6622 N N . THR B 1 261 ? -11.492 37.438 0.287 1 97 261 THR B N 1
ATOM 6623 C CA . THR B 1 261 ? -12.172 36.281 0.812 1 97 261 THR B CA 1
ATOM 6624 C C . THR B 1 261 ? -12.203 36.281 2.336 1 97 261 THR B C 1
ATOM 6626 O O . THR B 1 261 ? -13.242 36.031 2.943 1 97 261 THR B O 1
ATOM 6629 N N . LEU B 1 262 ? -11.094 36.625 2.957 1 96.88 262 LEU B N 1
ATOM 6630 C CA . LEU B 1 262 ? -11.031 36.688 4.414 1 96.88 262 LEU B CA 1
ATOM 6631 C C . LEU B 1 262 ? -11.984 37.75 4.953 1 96.88 262 LEU B C 1
ATOM 6633 O O . LEU B 1 262 ? -12.648 37.531 5.965 1 96.88 262 LEU B O 1
ATOM 6637 N N . SER B 1 263 ? -12.031 38.812 4.254 1 97.25 263 SER B N 1
ATOM 6638 C CA . SER B 1 263 ? -12.969 39.875 4.637 1 97.25 263 SER B CA 1
ATOM 6639 C C . SER B 1 263 ? -14.414 39.406 4.539 1 97.25 263 SER B C 1
ATOM 6641 O O . SER B 1 263 ? -15.227 39.688 5.418 1 97.25 263 SER B O 1
ATOM 6643 N N . GLU B 1 264 ? -14.688 38.688 3.523 1 95.69 264 GLU B N 1
ATOM 6644 C CA . GLU B 1 264 ? -16.031 38.156 3.316 1 95.69 264 GLU B CA 1
ATOM 6645 C C . GLU B 1 264 ? -16.406 37.188 4.418 1 95.69 264 GLU B C 1
ATOM 6647 O O . GLU B 1 264 ? -17.594 37.094 4.781 1 95.69 264 GLU B O 1
ATOM 6652 N N . TYR B 1 265 ? -15.445 36.5 4.941 1 94.81 265 TYR B N 1
ATOM 6653 C CA . TYR B 1 265 ? -15.703 35.594 6.051 1 94.81 265 TYR B CA 1
ATOM 6654 C C . TYR B 1 265 ? -15.969 36.344 7.34 1 94.81 265 TYR B C 1
ATOM 6656 O O . TYR B 1 265 ? -16.484 35.781 8.312 1 94.81 265 TYR B O 1
ATOM 6664 N N . GLY B 1 266 ? -15.586 37.656 7.402 1 94 266 GLY B N 1
ATOM 6665 C CA . GLY B 1 266 ? -15.844 38.438 8.586 1 94 266 GLY B CA 1
ATOM 6666 C C . GLY B 1 266 ? -14.578 38.812 9.344 1 94 266 GLY B C 1
ATOM 6667 O O . GLY B 1 266 ? -14.648 39.281 10.484 1 94 266 GLY B O 1
ATOM 6668 N N . ALA B 1 267 ? -13.422 38.688 8.719 1 95.81 267 ALA B N 1
ATOM 6669 C CA . ALA B 1 267 ? -12.164 39.031 9.391 1 95.81 267 ALA B CA 1
ATOM 6670 C C . ALA B 1 267 ? -12.031 40.531 9.602 1 95.81 267 ALA B C 1
ATOM 6672 O O . ALA B 1 267 ? -12.25 41.312 8.68 1 95.81 267 ALA B O 1
ATOM 6673 N N . LYS B 1 268 ? -11.727 40.875 10.805 1 95.94 268 LYS B N 1
ATOM 6674 C CA . LYS B 1 268 ? -11.367 42.25 11.109 1 95.94 268 LYS B CA 1
ATOM 6675 C C . LYS B 1 268 ? -9.859 42.406 11.273 1 95.94 268 LYS B C 1
ATOM 6677 O O . LYS B 1 268 ? -9.312 43.5 11.055 1 95.94 268 LYS B O 1
ATOM 6682 N N . ILE B 1 269 ? -9.25 41.375 11.703 1 95.94 269 ILE B N 1
ATOM 6683 C CA . ILE B 1 269 ? -7.801 41.312 11.805 1 95.94 269 ILE B CA 1
ATOM 6684 C C . ILE B 1 269 ? -7.285 40.125 10.969 1 95.94 269 ILE B C 1
ATOM 6686 O O . ILE B 1 269 ? -7.883 39.062 10.977 1 95.94 269 ILE B O 1
ATOM 6690 N N . VAL B 1 270 ? -6.234 40.344 10.227 1 96.75 270 VAL B N 1
ATOM 6691 C CA . VAL B 1 270 ? -5.559 39.281 9.477 1 96.75 270 VAL B CA 1
ATOM 6692 C C . VAL B 1 270 ? -4.102 39.188 9.922 1 96.75 270 VAL B C 1
ATOM 6694 O O . VAL B 1 270 ? -3.35 40.156 9.82 1 96.75 270 VAL B O 1
ATOM 6697 N N . ARG B 1 271 ? -3.801 38.062 10.477 1 96.25 271 ARG B N 1
ATOM 6698 C CA . ARG B 1 271 ? -2.412 37.812 10.836 1 96.25 271 ARG B CA 1
ATOM 6699 C C . ARG B 1 271 ? -1.597 37.406 9.609 1 96.25 271 ARG B C 1
ATOM 6701 O O . ARG B 1 271 ? -2.008 36.531 8.836 1 96.25 271 ARG B O 1
ATOM 6708 N N . LEU B 1 272 ? -0.511 38.031 9.414 1 95.56 272 LEU B N 1
ATOM 6709 C CA . LEU B 1 272 ? 0.4 37.688 8.328 1 95.56 272 LEU B CA 1
ATOM 6710 C C . LEU B 1 272 ? 1.455 36.688 8.789 1 95.56 272 LEU B C 1
ATOM 6712 O O . LEU B 1 272 ? 2.469 37.062 9.375 1 95.56 272 LEU B O 1
ATOM 6716 N N . ASP B 1 273 ? 1.182 35.469 8.383 1 91.19 273 ASP B N 1
ATOM 6717 C CA . ASP B 1 273 ? 2.088 34.375 8.742 1 91.19 273 ASP B CA 1
ATOM 6718 C C . ASP B 1 273 ? 3.285 34.312 7.797 1 91.19 273 ASP B C 1
ATOM 6720 O O . ASP B 1 273 ? 3.143 34.531 6.594 1 91.19 273 ASP B O 1
ATOM 6724 N N . ALA B 1 274 ? 4.457 34.125 8.258 1 88.31 274 ALA B N 1
ATOM 6725 C CA . ALA B 1 274 ? 5.703 33.875 7.539 1 88.31 274 ALA B CA 1
ATOM 6726 C C . ALA B 1 274 ? 5.977 35 6.543 1 88.31 274 ALA B C 1
ATOM 6728 O O . ALA B 1 274 ? 6.633 34.812 5.52 1 88.31 274 ALA B O 1
ATOM 6729 N N . PHE B 1 275 ? 5.461 36.188 6.77 1 90.19 275 PHE B N 1
ATOM 6730 C CA . PHE B 1 275 ? 5.586 37.25 5.781 1 90.19 275 PHE B CA 1
ATOM 6731 C C . PHE B 1 275 ? 7.027 37.75 5.68 1 90.19 275 PHE B C 1
ATOM 6733 O O . PHE B 1 275 ? 7.461 38.188 4.617 1 90.19 275 PHE B O 1
ATOM 6740 N N . ALA B 1 276 ? 7.797 37.5 6.746 1 90.44 276 ALA B N 1
ATOM 6741 C CA . ALA B 1 276 ? 9.18 37.969 6.781 1 90.44 276 ALA B CA 1
ATOM 6742 C C . ALA B 1 276 ? 10.055 37.188 5.816 1 90.44 276 ALA B C 1
ATOM 6744 O O . ALA B 1 276 ? 11.156 37.594 5.473 1 90.44 276 ALA B O 1
ATOM 6745 N N . TYR B 1 277 ? 9.539 36.062 5.367 1 92.56 277 TYR B N 1
ATOM 6746 C CA . TYR B 1 277 ? 10.281 35.219 4.445 1 92.56 277 TYR B CA 1
ATOM 6747 C C . TYR B 1 277 ? 9.969 35.594 3 1 92.56 277 TYR B C 1
ATOM 6749 O O . TYR B 1 277 ? 10.672 35.156 2.082 1 92.56 277 TYR B O 1
ATOM 6757 N N . ALA B 1 278 ? 9.008 36.375 2.736 1 94.38 278 ALA B N 1
ATOM 6758 C CA . ALA B 1 278 ? 8.445 36.562 1.4 1 94.38 278 ALA B CA 1
ATOM 6759 C C . ALA B 1 278 ? 9.445 37.25 0.473 1 94.38 278 ALA B C 1
ATOM 6761 O O . ALA B 1 278 ? 9.711 36.75 -0.63 1 94.38 278 ALA B O 1
ATOM 6762 N N . PRO B 1 279 ? 10.016 38.375 0.917 1 94.81 279 PRO B N 1
ATOM 6763 C CA . PRO B 1 279 ? 11.008 39 0.021 1 94.81 279 PRO B CA 1
ATOM 6764 C C . PRO B 1 279 ? 12.336 38.219 0.015 1 94.81 279 PRO B C 1
ATOM 6766 O O . PRO B 1 279 ? 12.898 37.938 1.077 1 94.81 279 PRO B O 1
ATOM 6769 N N . LYS B 1 280 ? 12.758 37.906 -1.104 1 94.62 280 LYS B N 1
ATOM 6770 C CA . LYS B 1 280 ? 14.023 37.188 -1.275 1 94.62 280 LYS B CA 1
ATOM 6771 C C . LYS B 1 280 ? 14.875 37.844 -2.361 1 94.62 280 LYS B C 1
ATOM 6773 O O . LYS B 1 280 ? 14.359 38.25 -3.398 1 94.62 280 LYS B O 1
ATOM 6778 N N . GLU B 1 281 ? 16.156 38 -2.053 1 94.56 281 GLU B N 1
ATOM 6779 C CA . GLU B 1 281 ? 17.141 38.531 -2.982 1 94.56 281 GLU B CA 1
ATOM 6780 C C . GLU B 1 281 ? 18.516 37.906 -2.771 1 94.56 281 GLU B C 1
ATOM 6782 O O . GLU B 1 281 ? 18.922 37.656 -1.634 1 94.56 281 GLU B O 1
ATOM 6787 N N . PRO B 1 282 ? 19.234 37.656 -3.91 1 94.62 282 PRO B N 1
ATOM 6788 C CA . PRO B 1 282 ? 20.594 37.125 -3.742 1 94.62 282 PRO B CA 1
ATOM 6789 C C . PRO B 1 282 ? 21.453 38 -2.836 1 94.62 282 PRO B C 1
ATOM 6791 O O . PRO B 1 282 ? 21.453 39.219 -2.973 1 94.62 282 PRO B O 1
ATOM 6794 N N . GLY B 1 283 ? 22.094 37.406 -1.944 1 93.38 283 GLY B N 1
ATOM 6795 C CA . GLY B 1 283 ? 23.016 38.125 -1.096 1 93.38 283 GLY B CA 1
ATOM 6796 C C . GLY B 1 283 ? 22.375 38.688 0.152 1 93.38 283 GLY B C 1
ATOM 6797 O O . GLY B 1 283 ? 23.062 39.25 1.014 1 93.38 283 GLY B O 1
ATOM 6798 N N . LYS B 1 284 ? 21.141 38.562 0.26 1 93.25 284 LYS B N 1
ATOM 6799 C CA . LYS B 1 284 ? 20.438 39.062 1.438 1 93.25 284 LYS B CA 1
ATOM 6800 C C . LYS B 1 284 ? 20.156 37.938 2.43 1 93.25 284 LYS B C 1
ATOM 6802 O O . LYS B 1 284 ? 20.422 36.781 2.133 1 93.25 284 LYS B O 1
ATOM 6807 N N . LYS B 1 285 ? 19.688 38.281 3.576 1 88.94 285 LYS B N 1
ATOM 6808 C CA . LYS B 1 285 ? 19.406 37.281 4.625 1 88.94 285 LYS B CA 1
ATOM 6809 C C . LYS B 1 285 ? 18.172 36.469 4.285 1 88.94 285 LYS B C 1
ATOM 6811 O O . LYS B 1 285 ? 18.094 35.281 4.676 1 88.94 285 LYS B O 1
ATOM 6816 N N . ASN B 1 286 ? 17.344 37.031 3.514 1 88.06 286 ASN B N 1
ATOM 6817 C CA . ASN B 1 286 ? 16.094 36.375 3.098 1 88.06 286 ASN B CA 1
ATOM 6818 C C . ASN B 1 286 ? 15.219 36.031 4.293 1 88.06 286 ASN B C 1
ATOM 6820 O O . ASN B 1 286 ? 14.625 34.969 4.34 1 88.06 286 ASN B O 1
ATOM 6824 N N . PHE B 1 287 ? 15.312 36.75 5.309 1 87.94 287 PHE B N 1
ATOM 6825 C CA . PHE B 1 287 ? 14.461 36.875 6.484 1 87.94 287 PHE B CA 1
ATOM 6826 C C . PHE B 1 287 ? 14.477 38.312 7 1 87.94 287 PHE B C 1
ATOM 6828 O O . PHE B 1 287 ? 15.516 38.812 7.441 1 87.94 287 PHE B O 1
ATOM 6835 N N . LEU B 1 288 ? 13.352 38.969 6.938 1 90.25 288 LEU B N 1
ATOM 6836 C CA . LEU B 1 288 ? 13.211 40.344 7.34 1 90.25 288 LEU B CA 1
ATOM 6837 C C . LEU B 1 288 ? 14.219 41.25 6.613 1 90.25 288 LEU B C 1
ATOM 6839 O O . LEU B 1 288 ? 14.977 41.969 7.246 1 90.25 288 LEU B O 1
ATOM 6843 N N . ASN B 1 289 ? 14.25 41.062 5.301 1 91.56 289 ASN B N 1
ATOM 6844 C CA . ASN B 1 289 ? 15.086 41.938 4.48 1 91.56 289 ASN B CA 1
ATOM 6845 C C . ASN B 1 289 ? 14.609 43.375 4.531 1 91.56 289 ASN B C 1
ATOM 6847 O O . ASN B 1 289 ? 13.43 43.656 4.297 1 91.56 289 ASN B O 1
ATOM 6851 N N . GLU B 1 290 ? 15.422 44.25 4.863 1 91.31 290 GLU B N 1
ATOM 6852 C CA . GLU B 1 290 ? 15.078 45.656 4.875 1 91.31 290 GLU B CA 1
ATOM 6853 C C . GLU B 1 290 ? 15.711 46.406 3.697 1 91.31 290 GLU B C 1
ATOM 6855 O O . GLU B 1 290 ? 16.875 46.156 3.363 1 91.31 290 GLU B O 1
ATOM 6860 N N . PRO B 1 291 ? 15.031 47.188 3.066 1 94.5 291 PRO B N 1
ATOM 6861 C CA . PRO B 1 291 ? 13.672 47.625 3.357 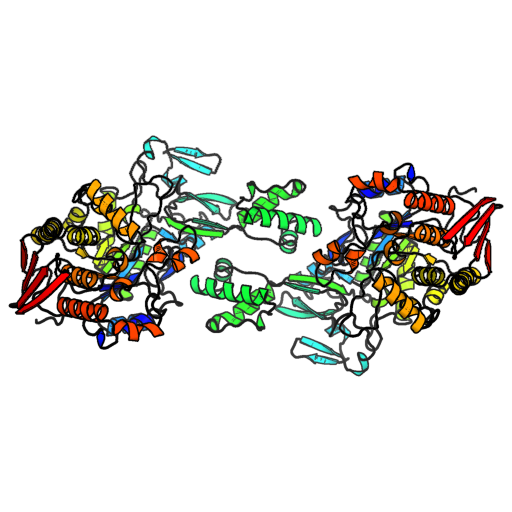1 94.5 291 PRO B CA 1
ATOM 6862 C C . PRO B 1 291 ? 12.602 46.75 2.701 1 94.5 291 PRO B C 1
ATOM 6864 O O . PRO B 1 291 ? 11.406 47.031 2.859 1 94.5 291 PRO B O 1
ATOM 6867 N N . ASP B 1 292 ? 12.992 45.781 2.006 1 95.06 292 ASP B N 1
ATOM 6868 C CA . ASP B 1 292 ? 12.102 45 1.139 1 95.06 292 ASP B CA 1
ATOM 6869 C C . ASP B 1 292 ? 10.891 44.5 1.912 1 95.06 292 ASP B C 1
ATOM 6871 O O . ASP B 1 292 ? 9.766 44.531 1.411 1 95.06 292 ASP B O 1
ATOM 6875 N N . THR B 1 293 ? 11.086 44 3.102 1 94.75 293 THR B N 1
ATOM 6876 C CA . THR B 1 293 ? 10 43.469 3.914 1 94.75 293 THR B CA 1
ATOM 6877 C C . THR B 1 293 ? 8.969 44.531 4.23 1 94.75 293 THR B C 1
ATOM 6879 O O . THR B 1 293 ? 7.766 44.312 4.125 1 94.75 293 THR B O 1
ATOM 6882 N N . TRP B 1 294 ? 9.438 45.719 4.52 1 95.88 294 TRP B N 1
ATOM 6883 C CA . TRP B 1 294 ? 8.539 46.812 4.855 1 95.88 294 TRP B CA 1
ATOM 6884 C C . TRP B 1 294 ? 7.785 47.312 3.617 1 95.88 294 TRP B C 1
ATOM 6886 O O . TRP B 1 294 ? 6.609 47.656 3.699 1 95.88 294 TRP B O 1
ATOM 6896 N N . ASP B 1 295 ? 8.469 47.25 2.498 1 96.25 295 ASP B N 1
ATOM 6897 C CA . ASP B 1 295 ? 7.824 47.594 1.24 1 96.25 295 ASP B CA 1
ATOM 6898 C C . ASP B 1 295 ? 6.688 46.625 0.911 1 96.25 295 ASP B C 1
ATOM 6900 O O . ASP B 1 295 ? 5.605 47.062 0.493 1 96.25 295 ASP B O 1
ATOM 6904 N N . VAL B 1 296 ? 6.973 45.406 1.101 1 95.94 296 VAL B N 1
ATOM 6905 C CA . VAL B 1 296 ? 5.953 44.375 0.859 1 95.94 296 VAL B CA 1
ATOM 6906 C C . VAL B 1 296 ? 4.789 44.562 1.827 1 95.94 296 VAL B C 1
ATOM 6908 O O . VAL B 1 296 ? 3.623 44.5 1.428 1 95.94 296 VAL B O 1
ATOM 6911 N N . LEU B 1 297 ? 5.078 44.812 3.092 1 96.38 297 LEU B N 1
ATOM 6912 C CA . LEU B 1 297 ? 4.047 45.031 4.102 1 96.38 297 LEU B CA 1
ATOM 6913 C C . LEU B 1 297 ? 3.168 46.219 3.721 1 96.38 297 LEU B C 1
ATOM 6915 O O . LEU B 1 297 ? 1.943 46.156 3.855 1 96.38 297 LEU B O 1
ATOM 6919 N N . ALA B 1 298 ? 3.783 47.281 3.219 1 97.06 298 ALA B N 1
ATOM 6920 C CA . ALA B 1 298 ? 3.041 48.469 2.812 1 97.06 298 ALA B CA 1
ATOM 6921 C C . ALA B 1 298 ? 2.115 48.156 1.64 1 97.06 298 ALA B C 1
ATOM 6923 O O . ALA B 1 298 ? 0.979 48.625 1.598 1 97.06 298 ALA B O 1
ATOM 6924 N N . LYS B 1 299 ? 2.652 47.406 0.733 1 97.25 299 LYS B N 1
ATOM 6925 C CA . LYS B 1 299 ? 1.848 47 -0.426 1 97.25 299 LYS B CA 1
ATOM 6926 C C . LYS B 1 299 ? 0.664 46.156 -0.014 1 97.25 299 LYS B C 1
ATOM 6928 O O . LYS B 1 299 ? -0.45 46.344 -0.509 1 97.25 299 LYS B O 1
ATOM 6933 N N . VAL B 1 300 ? 0.905 45.25 0.862 1 97.81 300 VAL B N 1
ATOM 6934 C CA . VAL B 1 300 ? -0.162 44.375 1.352 1 97.81 300 VAL B CA 1
ATOM 6935 C C . VAL B 1 300 ? -1.188 45.188 2.123 1 97.81 300 VAL B C 1
ATOM 6937 O O . VAL B 1 300 ? -2.391 44.938 2.039 1 97.81 300 VAL B O 1
ATOM 6940 N N . ARG B 1 301 ? -0.789 46.188 2.873 1 97.62 301 ARG B N 1
ATOM 6941 C CA . ARG B 1 301 ? -1.684 47.062 3.625 1 97.62 301 ARG B CA 1
ATOM 6942 C C . ARG B 1 301 ? -2.631 47.812 2.691 1 97.62 301 ARG B C 1
ATOM 6944 O O . ARG B 1 301 ? -3.82 47.938 2.982 1 97.62 301 ARG B O 1
ATOM 6951 N N . LYS B 1 302 ? -2.057 48.25 1.607 1 97.88 302 LYS B N 1
ATOM 6952 C CA . LYS B 1 302 ? -2.891 48.938 0.629 1 97.88 302 LYS B CA 1
ATOM 6953 C C . LYS B 1 302 ? -4.023 48.062 0.142 1 97.88 302 LYS B C 1
ATOM 6955 O O . LYS B 1 302 ? -5.16 48.5 -0.021 1 97.88 302 LYS B O 1
ATOM 6960 N N . LEU B 1 303 ? -3.709 46.844 -0.059 1 97.69 303 LEU B N 1
ATOM 6961 C CA . LEU B 1 303 ? -4.73 45.875 -0.468 1 97.69 303 LEU B CA 1
ATOM 6962 C C . LEU B 1 303 ? -5.73 45.625 0.658 1 97.69 303 LEU B C 1
ATOM 6964 O O . LEU B 1 303 ? -6.941 45.594 0.425 1 97.69 303 LEU B O 1
ATOM 6968 N N . ALA B 1 304 ? -5.227 45.438 1.845 1 98 304 ALA B N 1
ATOM 6969 C CA . ALA B 1 304 ? -6.07 45.125 3.002 1 98 304 ALA B CA 1
ATOM 6970 C C . ALA B 1 304 ? -7.043 46.281 3.271 1 98 304 ALA B C 1
ATOM 6972 O O . ALA B 1 304 ? -8.188 46.062 3.656 1 98 304 ALA B O 1
ATOM 6973 N N . ASP B 1 305 ? -6.625 47.5 3.037 1 97.38 305 ASP B N 1
ATOM 6974 C CA . ASP B 1 305 ? -7.441 48.688 3.277 1 97.38 305 ASP B CA 1
ATOM 6975 C C . ASP B 1 305 ? -8.68 48.688 2.379 1 97.38 305 ASP B C 1
ATOM 6977 O O . ASP B 1 305 ? -9.742 49.156 2.781 1 97.38 305 ASP B O 1
ATOM 6981 N N . LYS B 1 306 ? -8.508 48.125 1.226 1 97.75 306 LYS B N 1
ATOM 6982 C CA . LYS B 1 306 ? -9.633 48.062 0.295 1 97.75 306 LYS B CA 1
ATOM 6983 C C . LYS B 1 306 ? -10.781 47.25 0.876 1 97.75 306 LYS B C 1
ATOM 6985 O O . LYS B 1 306 ? -11.938 47.469 0.526 1 97.75 306 LYS B O 1
ATOM 6990 N N . TYR B 1 307 ? -10.414 46.406 1.772 1 97.19 307 TYR B N 1
ATOM 6991 C CA . TYR B 1 307 ? -11.43 45.469 2.262 1 97.19 307 TYR B CA 1
ATOM 6992 C C . TYR B 1 307 ? -11.672 45.656 3.752 1 97.19 307 TYR B C 1
ATOM 6994 O O . TYR B 1 307 ? -12.32 44.812 4.395 1 97.19 307 TYR B O 1
ATOM 7002 N N . GLY B 1 308 ? -11.094 46.656 4.324 1 95.75 308 GLY B N 1
ATOM 7003 C CA . GLY B 1 308 ? -11.367 47.031 5.699 1 95.75 308 GLY B CA 1
ATOM 7004 C C . GLY B 1 308 ? -10.797 46.062 6.715 1 95.75 308 GLY B C 1
ATOM 7005 O O . GLY B 1 308 ? -11.398 45.844 7.77 1 95.75 308 GLY B O 1
ATOM 7006 N N . VAL B 1 309 ? -9.703 45.406 6.438 1 95.81 309 VAL B N 1
ATOM 7007 C CA . VAL B 1 309 ? -9.086 44.438 7.359 1 95.81 309 VAL B CA 1
ATOM 7008 C C . VAL B 1 309 ? -7.797 45.031 7.922 1 95.81 309 VAL B C 1
ATOM 7010 O O . VAL B 1 309 ? -7.035 45.688 7.199 1 95.81 309 VAL B O 1
ATOM 7013 N N . ARG B 1 310 ? -7.582 44.875 9.188 1 95.5 310 ARG B N 1
ATOM 7014 C CA . ARG B 1 310 ? -6.34 45.281 9.836 1 95.5 310 ARG B CA 1
ATOM 7015 C C . ARG B 1 310 ? -5.312 44.156 9.82 1 95.5 310 ARG B C 1
ATOM 7017 O O . ARG B 1 310 ? -5.66 43 10.031 1 95.5 310 ARG B O 1
ATOM 7024 N N . LEU B 1 311 ? -4.086 44.562 9.547 1 96.88 311 LEU B N 1
ATOM 7025 C CA . LEU B 1 311 ? -3.023 43.562 9.469 1 96.88 311 LEU B CA 1
ATOM 7026 C C . LEU B 1 311 ? -2.289 43.438 10.797 1 96.88 311 LEU B C 1
ATOM 7028 O O . LEU B 1 311 ? -2.057 44.438 11.477 1 96.88 311 LEU B O 1
ATOM 7032 N N . LEU B 1 312 ? -1.985 42.219 11.156 1 96.5 312 LEU B N 1
ATOM 7033 C CA . LEU B 1 312 ? -1.146 41.906 12.305 1 96.5 312 LEU B CA 1
ATOM 7034 C C . LEU B 1 312 ? 0.054 41.062 11.883 1 96.5 312 LEU B C 1
ATOM 7036 O O . LEU B 1 312 ? -0.035 39.844 11.812 1 96.5 312 LEU B O 1
ATOM 7040 N N . PRO B 1 313 ? 1.164 41.75 11.555 1 94.56 313 PRO B N 1
ATOM 7041 C CA . PRO B 1 313 ? 2.346 40.969 11.156 1 94.56 313 PRO B CA 1
ATOM 7042 C C . PRO B 1 313 ? 2.916 40.125 12.289 1 94.56 313 PRO B C 1
ATOM 7044 O O . PRO B 1 313 ? 3.094 40.625 13.406 1 94.56 313 PRO B O 1
ATOM 7047 N N . GLU B 1 314 ? 3.125 38.906 12.055 1 90.81 314 GLU B N 1
ATOM 7048 C CA . GLU B 1 314 ? 3.76 38.031 13.023 1 90.81 314 GLU B CA 1
ATOM 7049 C C . GLU B 1 314 ? 5.27 37.969 12.812 1 90.81 314 GLU B C 1
ATOM 7051 O O . GLU B 1 314 ? 5.742 37.312 11.875 1 90.81 314 GLU B O 1
ATOM 7056 N N . ILE B 1 315 ? 6.023 38.531 13.688 1 87.62 315 ILE B N 1
ATOM 7057 C CA . ILE B 1 315 ? 7.477 38.562 13.602 1 87.62 315 ILE B CA 1
ATOM 7058 C C . ILE B 1 315 ? 8.086 38.219 14.961 1 87.62 315 ILE B C 1
ATOM 7060 O O . ILE B 1 315 ? 7.855 38.906 15.945 1 87.62 315 ILE B O 1
ATOM 7064 N N . HIS B 1 316 ? 8.781 37.188 14.992 1 84.62 316 HIS B N 1
ATOM 7065 C CA . HIS B 1 316 ? 9.562 36.844 16.172 1 84.62 316 HIS B CA 1
ATOM 7066 C C . HIS B 1 316 ? 10.938 37.5 16.141 1 84.62 316 HIS B C 1
ATOM 7068 O O . HIS B 1 316 ? 11.742 37.219 15.25 1 84.62 316 HIS B O 1
ATOM 7074 N N . ALA B 1 317 ? 11.117 38.344 17.016 1 86.5 317 ALA B N 1
ATOM 7075 C CA . ALA B 1 317 ? 12.398 39.031 17.219 1 86.5 317 ALA B CA 1
ATOM 7076 C C . ALA B 1 317 ? 12.641 39.312 18.703 1 86.5 317 ALA B C 1
ATOM 7078 O O . ALA B 1 317 ? 11.688 39.469 19.469 1 86.5 317 ALA B O 1
ATOM 7079 N N . SER B 1 318 ? 13.891 39.344 19.047 1 91.19 318 SER B N 1
ATOM 7080 C CA . SER B 1 318 ? 14.211 39.625 20.438 1 91.19 318 SER B CA 1
ATOM 7081 C C . SER B 1 318 ? 13.867 41.062 20.812 1 91.19 318 SER B C 1
ATOM 7083 O O . SER B 1 318 ? 13.82 41.938 19.953 1 91.19 318 SER B O 1
ATOM 7085 N N . TYR B 1 319 ? 13.648 41.219 22.109 1 95.44 319 TYR B N 1
ATOM 7086 C CA . TYR B 1 319 ? 13.367 42.562 22.609 1 95.44 319 TYR B CA 1
ATOM 7087 C C . TYR B 1 319 ? 14.461 43.531 22.203 1 95.44 319 TYR B C 1
ATOM 7089 O O . TYR B 1 319 ? 14.18 44.688 21.828 1 95.44 319 TYR B O 1
ATOM 7097 N N . GLY B 1 320 ? 15.703 43.062 22.219 1 94.88 320 GLY B N 1
ATOM 7098 C CA . GLY B 1 320 ? 16.844 43.938 21.922 1 94.88 320 GLY B CA 1
ATOM 7099 C C . GLY B 1 320 ? 16.859 44.438 20.484 1 94.88 320 GLY B C 1
ATOM 7100 O O . GLY B 1 320 ? 17.422 45.5 20.203 1 94.88 320 GLY B O 1
ATOM 7101 N N . GLU B 1 321 ? 16.203 43.812 19.625 1 92.88 321 GLU B N 1
ATOM 7102 C CA . GLU B 1 321 ? 16.203 44.156 18.203 1 92.88 321 GLU B CA 1
ATOM 7103 C C . GLU B 1 321 ? 15.211 45.281 17.938 1 92.88 321 GLU B C 1
ATOM 7105 O O . GLU B 1 321 ? 15.305 45.969 16.906 1 92.88 321 GLU B O 1
ATOM 7110 N N . LYS B 1 322 ? 14.234 45.469 18.781 1 95.56 322 LYS B N 1
ATOM 7111 C CA . LYS B 1 322 ? 13.258 46.562 18.766 1 95.56 322 LYS B CA 1
ATOM 7112 C C . LYS B 1 322 ? 12.391 46.5 17.5 1 95.56 322 LYS B C 1
ATOM 7114 O O . LYS B 1 322 ? 11.883 47.531 17.062 1 95.56 322 LYS B O 1
ATOM 7119 N N . THR B 1 323 ? 12.289 45.344 16.938 1 93 323 THR B N 1
ATOM 7120 C CA . THR B 1 323 ? 11.445 45.156 15.766 1 93 323 THR B CA 1
ATOM 7121 C C . THR B 1 323 ? 10 45.5 16.078 1 93 323 THR B C 1
ATOM 7123 O O . THR B 1 323 ? 9.289 46.062 15.25 1 93 323 THR B O 1
ATOM 7126 N N . TYR B 1 324 ? 9.516 45.156 17.328 1 94 324 TYR B N 1
ATOM 7127 C CA . TYR B 1 324 ? 8.156 45.469 17.734 1 94 324 TYR B CA 1
ATOM 7128 C C . TYR B 1 324 ? 7.902 46.969 17.688 1 94 324 TYR B C 1
ATOM 7130 O O . TYR B 1 324 ? 6.816 47.406 17.281 1 94 324 TYR B O 1
ATOM 7138 N N . LYS B 1 325 ? 8.867 47.75 18 1 95.69 325 LYS B N 1
ATOM 7139 C CA . LYS B 1 325 ? 8.734 49.188 17.984 1 95.69 325 LYS B CA 1
ATOM 7140 C C . LYS B 1 325 ? 8.648 49.719 16.547 1 95.69 325 LYS B C 1
ATOM 7142 O O . LYS B 1 325 ? 7.867 50.625 16.266 1 95.69 325 LYS B O 1
ATOM 7147 N N . LYS B 1 326 ? 9.453 49.125 15.719 1 94.62 326 LYS B N 1
ATOM 7148 C CA . LYS B 1 326 ? 9.422 49.5 14.312 1 94.62 326 LYS B CA 1
ATOM 7149 C C . LYS B 1 326 ? 8.055 49.25 13.695 1 94.62 326 LYS B C 1
ATOM 7151 O O . LYS B 1 326 ? 7.512 50.094 12.977 1 94.62 326 LYS B O 1
ATOM 7156 N N . VAL B 1 327 ? 7.523 48.125 13.953 1 94.75 327 VAL B N 1
ATOM 7157 C CA . VAL B 1 327 ? 6.215 47.75 13.445 1 94.75 327 VAL B CA 1
ATOM 7158 C C . VAL B 1 327 ? 5.148 48.688 13.984 1 94.75 327 VAL B C 1
ATOM 7160 O O . VAL B 1 327 ? 4.293 49.156 13.234 1 94.75 327 VAL B O 1
ATOM 7163 N N . ALA B 1 328 ? 5.223 49 15.281 1 95.5 328 ALA B N 1
ATOM 7164 C CA . ALA B 1 328 ? 4.273 49.938 15.914 1 95.5 328 ALA B CA 1
ATOM 7165 C C . ALA B 1 328 ? 4.371 51.312 15.32 1 95.5 328 ALA B C 1
ATOM 7167 O O . ALA B 1 328 ? 3.354 51.969 15.094 1 95.5 328 ALA B O 1
ATOM 7168 N N . ASP B 1 329 ? 5.578 51.719 15.039 1 95.62 329 ASP B N 1
ATOM 7169 C CA . ASP B 1 329 ? 5.809 53.062 14.477 1 95.62 329 ASP B CA 1
ATOM 7170 C C . ASP B 1 329 ? 5.191 53.188 13.086 1 95.62 329 ASP B C 1
ATOM 7172 O O . ASP B 1 329 ? 4.824 54.281 12.664 1 95.62 329 ASP B O 1
ATOM 7176 N N . MET B 1 330 ? 5.078 52.094 12.461 1 95.06 330 MET B N 1
ATOM 7177 C CA . MET B 1 330 ? 4.48 52.094 11.133 1 95.06 330 MET B CA 1
ATOM 7178 C C . MET B 1 330 ? 2.959 52 11.219 1 95.06 330 MET B C 1
ATOM 7180 O O . MET B 1 330 ? 2.273 52 10.195 1 95.06 330 MET B O 1
ATOM 7184 N N . GLY B 1 331 ? 2.459 51.906 12.391 1 93.94 331 GLY B N 1
ATOM 7185 C CA . GLY B 1 331 ? 1.021 52 12.586 1 93.94 331 GLY B CA 1
ATOM 7186 C C . GLY B 1 331 ? 0.343 50.656 12.742 1 93.94 331 GLY B C 1
ATOM 7187 O O . GLY B 1 331 ? -0.887 50.562 12.75 1 93.94 331 GLY B O 1
ATOM 7188 N N . TYR B 1 332 ? 1.116 49.594 12.859 1 95.56 332 TYR B N 1
ATOM 7189 C CA . TYR B 1 332 ? 0.534 48.281 13.023 1 95.56 332 TYR B CA 1
ATOM 7190 C C . TYR B 1 332 ? 0.448 47.875 14.492 1 95.56 332 TYR B C 1
ATOM 7192 O O . TYR B 1 332 ? 1.209 48.406 15.32 1 95.56 332 TYR B O 1
ATOM 7200 N N . MET B 1 333 ? -0.546 47.031 14.789 1 94.38 333 MET B N 1
ATOM 7201 C CA . MET B 1 333 ? -0.457 46.281 16.047 1 94.38 333 MET B CA 1
ATOM 7202 C C . MET B 1 333 ? 0.654 45.25 16 1 94.38 333 MET B C 1
ATOM 7204 O O . MET B 1 333 ? 1.004 44.781 14.922 1 94.38 333 MET B O 1
ATOM 7208 N N . THR B 1 334 ? 1.181 45 17.141 1 94.75 334 THR B N 1
ATOM 7209 C CA . THR B 1 334 ? 2.23 44 17.188 1 94.75 334 THR B CA 1
ATOM 7210 C C . THR B 1 334 ? 1.903 42.906 18.234 1 94.75 334 THR B C 1
ATOM 7212 O O . THR B 1 334 ? 1.137 43.156 19.172 1 94.75 334 THR B O 1
ATOM 7215 N N . TYR B 1 335 ? 2.453 41.781 18.016 1 94.69 335 TYR B N 1
ATOM 7216 C CA . TYR B 1 335 ? 2.324 40.719 19.016 1 94.69 335 TYR B CA 1
ATOM 7217 C C . TYR B 1 335 ? 3.221 41 20.219 1 94.69 335 TYR B C 1
ATOM 7219 O O . TYR B 1 335 ? 4.359 41.438 20.062 1 94.69 335 TYR B O 1
ATOM 7227 N N . ASP B 1 336 ? 2.705 40.688 21.328 1 96.62 336 ASP B N 1
ATOM 7228 C CA . ASP B 1 336 ? 3.512 40.719 22.531 1 96.62 336 ASP B CA 1
ATOM 7229 C C . ASP B 1 336 ? 4.047 39.344 22.891 1 96.62 336 ASP B C 1
ATOM 7231 O O . ASP B 1 336 ? 3.451 38.625 23.703 1 96.62 336 ASP B O 1
ATOM 7235 N N . PHE B 1 337 ? 5.23 39.062 22.406 1 95.06 337 PHE B N 1
ATOM 7236 C CA . PHE B 1 337 ? 5.844 37.75 22.672 1 95.06 337 PHE B CA 1
ATOM 7237 C C . PHE B 1 337 ? 6.672 37.781 23.938 1 95.06 337 PHE B C 1
ATOM 7239 O O . PHE B 1 337 ? 7.281 36.781 24.328 1 95.06 337 PHE B O 1
ATOM 7246 N N . PHE B 1 338 ? 6.633 38.875 24.641 1 97.5 338 PHE B N 1
ATOM 7247 C CA . PHE B 1 338 ? 7.461 39.031 25.828 1 97.5 338 PHE B CA 1
ATOM 7248 C C . PHE B 1 338 ? 6.656 38.75 27.094 1 97.5 338 PHE B C 1
ATOM 7250 O O . PHE B 1 338 ? 7.18 38.188 28.047 1 97.5 338 PHE B O 1
ATOM 7257 N N . LEU B 1 339 ? 5.398 39.062 27.047 1 98.19 339 LEU B N 1
ATOM 7258 C CA . LEU B 1 339 ? 4.551 39 28.234 1 98.19 339 LEU B CA 1
ATOM 7259 C C . LEU B 1 339 ? 4.562 37.594 28.828 1 98.19 339 LEU B C 1
ATOM 7261 O O . LEU B 1 339 ? 4.707 37.438 30.047 1 98.19 339 LEU B O 1
ATOM 7265 N N . PRO B 1 340 ? 4.414 36.531 28.047 1 97.81 340 PRO B N 1
ATOM 7266 C CA . PRO B 1 340 ? 4.328 35.188 28.656 1 97.81 340 PRO B CA 1
ATOM 7267 C C . PRO B 1 340 ? 5.535 34.875 29.531 1 97.81 340 PRO B C 1
ATOM 7269 O O . PRO B 1 340 ? 5.367 34.438 30.688 1 97.81 340 PRO B O 1
ATOM 7272 N N . GLY B 1 341 ? 6.684 35.094 29.047 1 97.44 341 GLY B N 1
ATOM 7273 C CA . GLY B 1 341 ? 7.891 34.812 29.812 1 97.44 341 GLY B CA 1
ATOM 7274 C C . GLY B 1 341 ? 8.094 35.781 30.969 1 97.44 341 GLY B C 1
ATOM 7275 O O . GLY B 1 341 ? 8.484 35.375 32.062 1 97.44 341 GLY B O 1
ATOM 7276 N N . LEU B 1 342 ? 7.832 37.062 30.734 1 98.19 342 LEU B N 1
ATOM 7277 C CA . LEU B 1 342 ? 8.031 38.062 31.766 1 98.19 342 LEU B CA 1
ATOM 7278 C C . LEU B 1 342 ? 7.113 37.812 32.969 1 98.19 342 LEU B C 1
ATOM 7280 O O . LEU B 1 342 ? 7.492 38.062 34.094 1 98.19 342 LEU B O 1
ATOM 7284 N N . LEU B 1 343 ? 5.93 37.375 32.656 1 98.38 343 LEU B N 1
ATOM 7285 C CA . LEU B 1 343 ? 4.98 37.125 33.75 1 98.38 343 LEU B CA 1
ATOM 7286 C C . LEU B 1 343 ? 5.402 35.906 34.562 1 98.38 343 LEU B C 1
ATOM 7288 O O . LEU B 1 343 ? 5.301 35.906 35.781 1 98.38 343 LEU B O 1
ATOM 7292 N N . ILE B 1 344 ? 5.863 34.844 33.906 1 98.12 344 ILE B N 1
ATOM 7293 C CA . ILE B 1 344 ? 6.402 33.719 34.625 1 98.12 344 ILE B CA 1
ATOM 7294 C C . ILE B 1 344 ? 7.594 34.156 35.469 1 98.12 344 ILE B C 1
ATOM 7296 O O . ILE B 1 344 ? 7.711 33.781 36.656 1 98.12 344 ILE B O 1
ATOM 7300 N N . ASP B 1 345 ? 8.43 34.906 34.875 1 97.75 345 ASP B N 1
ATOM 7301 C CA . ASP B 1 345 ? 9.594 35.438 35.594 1 97.75 345 ASP B CA 1
ATOM 7302 C C . ASP B 1 345 ? 9.172 36.188 36.844 1 97.75 345 ASP B C 1
ATOM 7304 O O . ASP B 1 345 ? 9.75 36.031 37.938 1 97.75 345 ASP B O 1
ATOM 7308 N N . ALA B 1 346 ? 8.211 37.094 36.75 1 97.81 346 ALA B N 1
ATOM 7309 C CA . ALA B 1 346 ? 7.703 37.906 37.875 1 97.81 346 ALA B CA 1
ATOM 7310 C C . ALA B 1 346 ? 7.156 37 38.969 1 97.81 346 ALA B C 1
ATOM 7312 O O . ALA B 1 346 ? 7.387 37.25 40.156 1 97.81 346 ALA B O 1
ATOM 7313 N N . ILE B 1 347 ? 6.449 36 38.594 1 97.69 347 ILE B N 1
ATOM 7314 C CA . ILE B 1 347 ? 5.852 35.094 39.562 1 97.69 347 ILE B CA 1
ATOM 7315 C C . ILE B 1 347 ? 6.953 34.312 40.312 1 97.69 347 ILE B C 1
ATOM 7317 O O . ILE B 1 347 ? 6.926 34.188 41.531 1 97.69 347 ILE B O 1
ATOM 7321 N N . GLU B 1 348 ? 7.902 33.812 39.531 1 96.31 348 GLU B N 1
ATOM 7322 C CA . GLU B 1 348 ? 8.977 33 40.125 1 96.31 348 GLU B CA 1
ATOM 7323 C C . GLU B 1 348 ? 9.844 33.844 41.031 1 96.31 348 GLU B C 1
ATOM 7325 O O . GLU B 1 348 ? 10.258 33.375 42.094 1 96.31 348 GLU B O 1
ATOM 7330 N N . LYS B 1 349 ? 10.062 35.094 40.688 1 95.62 349 LYS B N 1
ATOM 7331 C CA . LYS B 1 349 ? 10.938 35.969 41.438 1 95.62 349 LYS B CA 1
ATOM 7332 C C . LYS B 1 349 ? 10.148 36.75 42.5 1 95.62 349 LYS B C 1
ATOM 7334 O O . LYS B 1 349 ? 10.734 37.375 43.375 1 95.62 349 LYS B O 1
ATOM 7339 N N . LYS B 1 350 ? 8.852 36.75 42.406 1 97 350 LYS B N 1
ATOM 7340 C CA . LYS B 1 350 ? 7.961 37.562 43.25 1 97 350 LYS B CA 1
ATOM 7341 C C . LYS B 1 350 ? 8.312 39.031 43.156 1 97 350 LYS B C 1
ATOM 7343 O O . LYS B 1 350 ? 8.414 39.719 44.188 1 97 350 LYS B O 1
ATOM 7348 N N . ASP B 1 351 ? 8.586 39.375 41.938 1 96.12 351 ASP B N 1
ATOM 7349 C CA . ASP B 1 351 ? 8.992 40.719 41.625 1 96.12 351 ASP B CA 1
ATOM 7350 C C . ASP B 1 351 ? 8.508 41.125 40.25 1 96.12 351 ASP B C 1
ATOM 7352 O O . ASP B 1 351 ? 8.945 40.594 39.25 1 96.12 351 ASP B O 1
ATOM 7356 N N . ALA B 1 352 ? 7.637 42.219 40.219 1 97.38 352 ALA B N 1
ATOM 7357 C CA . ALA B 1 352 ? 6.996 42.594 38.938 1 97.38 352 ALA B CA 1
ATOM 7358 C C . ALA B 1 352 ? 7.715 43.75 38.312 1 97.38 352 ALA B C 1
ATOM 7360 O O . ALA B 1 352 ? 7.234 44.312 37.312 1 97.38 352 ALA B O 1
ATOM 7361 N N . THR B 1 353 ? 8.859 44.094 38.719 1 97.06 353 THR B N 1
ATOM 7362 C CA . THR B 1 353 ? 9.539 45.312 38.281 1 97.06 353 THR B CA 1
ATOM 7363 C C . THR B 1 353 ? 9.789 45.281 36.75 1 97.06 353 THR B C 1
ATOM 7365 O O . THR B 1 353 ? 9.422 46.219 36.031 1 97.06 353 THR B O 1
ATOM 7368 N N . THR B 1 354 ? 10.414 44.219 36.312 1 97.31 354 THR B N 1
ATOM 7369 C CA . THR B 1 354 ? 10.719 44.125 34.906 1 97.31 354 THR B CA 1
ATOM 7370 C C . THR B 1 354 ? 9.445 44.062 34.062 1 97.31 354 THR B C 1
ATOM 7372 O O . THR B 1 354 ? 9.367 44.688 33 1 97.31 354 THR B O 1
ATOM 7375 N N . LEU B 1 355 ? 8.453 43.344 34.531 1 98.06 355 LEU B N 1
ATOM 7376 C CA . LEU B 1 355 ? 7.16 43.281 33.875 1 98.06 355 LEU B CA 1
ATOM 7377 C C . LEU B 1 355 ? 6.52 44.656 33.75 1 98.06 355 LEU B C 1
ATOM 7379 O O . LEU B 1 355 ? 6.004 45 32.688 1 98.06 355 LEU B O 1
ATOM 7383 N N . MET B 1 356 ? 6.574 45.438 34.75 1 97.69 356 MET B N 1
ATOM 7384 C CA . MET B 1 356 ? 5.922 46.719 34.75 1 97.69 356 MET B CA 1
ATOM 7385 C C . MET B 1 356 ? 6.715 47.719 33.906 1 97.69 356 MET B C 1
ATOM 7387 O O . MET B 1 356 ? 6.133 48.625 33.312 1 97.69 356 MET B O 1
ATOM 7391 N N . ASN B 1 357 ? 8.023 47.531 33.844 1 97.31 357 ASN B N 1
ATOM 7392 C CA . ASN B 1 357 ? 8.789 48.344 32.875 1 97.31 357 ASN B CA 1
ATOM 7393 C C . ASN B 1 357 ? 8.32 48.125 31.453 1 97.31 357 ASN B C 1
ATOM 7395 O O . ASN B 1 357 ? 8.234 49.094 30.672 1 97.31 357 ASN B O 1
ATOM 7399 N N . TRP B 1 358 ? 8.062 46.906 31.156 1 98.06 358 TRP B N 1
ATOM 7400 C CA . TRP B 1 358 ? 7.535 46.594 29.828 1 98.06 358 TRP B CA 1
ATOM 7401 C C . TRP B 1 358 ? 6.16 47.25 29.641 1 98.06 358 TRP B C 1
ATOM 7403 O O . TRP B 1 358 ? 5.898 47.875 28.609 1 98.06 358 TRP B O 1
ATOM 7413 N N . ALA B 1 359 ? 5.27 47.125 30.641 1 98.06 359 ALA B N 1
ATOM 7414 C CA . ALA B 1 359 ? 3.945 47.75 30.578 1 98.06 359 ALA B CA 1
ATOM 7415 C C . ALA B 1 359 ? 4.047 49.25 30.359 1 98.06 359 ALA B C 1
ATOM 7417 O O . ALA B 1 359 ? 3.291 49.812 29.578 1 98.06 359 ALA B O 1
ATOM 7418 N N . ASN B 1 360 ? 4.938 49.781 31.047 1 97.5 360 ASN B N 1
ATOM 7419 C CA . ASN B 1 360 ? 5.137 51.219 30.969 1 97.5 360 ASN B CA 1
ATOM 7420 C C . ASN B 1 360 ? 5.602 51.656 29.578 1 97.5 360 ASN B C 1
ATOM 7422 O O . ASN B 1 360 ? 5.168 52.688 29.047 1 97.5 360 ASN B O 1
ATOM 7426 N N . GLU B 1 361 ? 6.469 50.906 29.078 1 97.62 361 GLU B N 1
ATOM 7427 C CA . GLU B 1 361 ? 6.934 51.188 27.719 1 97.62 361 GLU B CA 1
ATOM 7428 C C . GLU B 1 361 ? 5.781 51.125 26.719 1 97.62 361 GLU B C 1
ATOM 7430 O O . GLU B 1 361 ? 5.656 52 25.859 1 97.62 361 GLU B O 1
ATOM 7435 N N . LEU B 1 362 ? 4.973 50.094 26.797 1 97.81 362 LEU B N 1
ATOM 7436 C CA . LEU B 1 362 ? 3.82 49.969 25.906 1 97.81 362 LEU B CA 1
ATOM 7437 C C . LEU B 1 362 ? 2.916 51.188 26 1 97.81 362 LEU B C 1
ATOM 7439 O O . LEU B 1 362 ? 2.467 51.719 24.984 1 97.81 362 LEU B O 1
ATOM 7443 N N . TYR B 1 363 ? 2.711 51.594 27.234 1 96.94 363 TYR B N 1
ATOM 7444 C CA . TYR B 1 363 ? 1.79 52.688 27.5 1 96.94 363 TYR B CA 1
ATOM 7445 C C . TYR B 1 363 ? 2.383 54 27.031 1 96.94 363 TYR B C 1
ATOM 7447 O O . TYR B 1 363 ? 1.732 54.781 26.297 1 96.94 363 TYR B O 1
ATOM 7455 N N . THR B 1 364 ? 3.604 54.312 27.391 1 96.62 364 THR B N 1
ATOM 7456 C CA . THR B 1 364 ? 4.242 55.594 27.125 1 96.62 364 THR B CA 1
ATOM 7457 C C . THR B 1 364 ? 4.508 55.75 25.641 1 96.62 364 THR B C 1
ATOM 7459 O O . THR B 1 364 ? 4.367 56.875 25.094 1 96.62 364 THR B O 1
ATOM 7462 N N . ASP B 1 365 ? 4.875 54.688 25.016 1 96.31 365 ASP B N 1
ATOM 7463 C CA . ASP B 1 365 ? 5.227 54.75 23.594 1 96.31 365 ASP B CA 1
ATOM 7464 C C . ASP B 1 365 ? 4.012 54.5 22.703 1 96.31 365 ASP B C 1
ATOM 7466 O O . ASP B 1 365 ? 4.129 54.469 21.484 1 96.31 365 ASP B O 1
ATOM 7470 N N . LYS B 1 366 ? 2.875 54.25 23.312 1 95.12 366 LYS B N 1
ATOM 7471 C CA . LYS B 1 366 ? 1.608 54.031 22.625 1 95.12 366 LYS B CA 1
ATOM 7472 C C . LYS B 1 366 ? 1.707 52.844 21.656 1 95.12 366 LYS B C 1
ATOM 7474 O O . LYS B 1 366 ? 1.294 52.969 20.5 1 95.12 366 LYS B O 1
ATOM 7479 N N . ILE B 1 367 ? 2.342 51.781 22.094 1 96.75 367 ILE B N 1
ATOM 7480 C CA . ILE B 1 367 ? 2.453 50.562 21.312 1 96.75 367 ILE B CA 1
ATOM 7481 C C . ILE B 1 367 ? 1.225 49.688 21.547 1 96.75 367 ILE B C 1
ATOM 7483 O O . ILE B 1 367 ? 0.977 49.25 22.688 1 96.75 367 ILE B O 1
ATOM 7487 N N . ARG B 1 368 ? 0.475 49.438 20.547 1 95.94 368 ARG B N 1
ATOM 7488 C CA . ARG B 1 368 ? -0.707 48.594 20.641 1 95.94 368 ARG B CA 1
ATOM 7489 C C . ARG B 1 368 ? -0.361 47.125 20.328 1 95.94 368 ARG B C 1
ATOM 7491 O O . ARG B 1 368 ? 0.118 46.812 19.25 1 95.94 368 ARG B O 1
ATOM 7498 N N . THR B 1 369 ? -0.637 46.281 21.297 1 96.56 369 THR B N 1
ATOM 7499 C CA . THR B 1 369 ? -0.231 44.906 21.141 1 96.56 369 THR B CA 1
ATOM 7500 C C . THR B 1 369 ? -1.439 43.969 21.234 1 96.56 369 THR B C 1
ATOM 7502 O O . THR B 1 369 ? -2.492 44.375 21.734 1 96.56 369 THR B O 1
ATOM 7505 N N . VAL B 1 370 ? -1.343 42.844 20.578 1 97.19 370 VAL B N 1
ATOM 7506 C CA . VAL B 1 370 ? -2.084 41.656 20.953 1 97.19 370 VAL B CA 1
ATOM 7507 C C . VAL B 1 370 ? -1.223 40.781 21.859 1 97.19 370 VAL B C 1
ATOM 7509 O O . VAL B 1 370 ? -0.179 40.281 21.438 1 97.19 370 VAL B O 1
ATOM 7512 N N . ASN B 1 371 ? -1.6 40.688 23.094 1 97.62 371 ASN B N 1
ATOM 7513 C CA . ASN B 1 371 ? -0.772 39.938 24.031 1 97.62 371 ASN B CA 1
ATOM 7514 C C . ASN B 1 371 ? -1.354 38.562 24.297 1 97.62 371 ASN B C 1
ATOM 7516 O O . ASN B 1 371 ? -2.482 38.25 23.891 1 97.62 371 ASN B O 1
ATOM 7520 N N . MET B 1 372 ? -0.547 37.688 24.797 1 97.12 372 MET B N 1
ATOM 7521 C CA . MET B 1 372 ? -0.953 36.312 25.094 1 97.12 372 MET B CA 1
ATOM 7522 C C . MET B 1 372 ? -0.179 35.75 26.281 1 97.12 372 MET B C 1
ATOM 7524 O O . MET B 1 372 ? 0.806 36.375 26.719 1 97.12 372 MET B O 1
ATOM 7528 N N . LEU B 1 373 ? -0.714 34.688 26.844 1 98 373 LEU B N 1
ATOM 7529 C CA . LEU B 1 373 ? 0.041 33.844 27.766 1 98 373 LEU B CA 1
ATOM 7530 C C . LEU B 1 373 ? 0.519 32.594 27.078 1 98 373 LEU B C 1
ATOM 7532 O O . LEU B 1 373 ? 1.628 32.531 26.547 1 98 373 LEU B O 1
ATOM 7536 N N . GLY B 1 374 ? -0.428 31.703 26.859 1 95.75 374 GLY B N 1
ATOM 7537 C CA . GLY B 1 374 ? -0.128 30.547 26.031 1 95.75 374 GLY B CA 1
ATOM 7538 C C . GLY B 1 374 ? -0.591 30.719 24.594 1 95.75 374 GLY B C 1
ATOM 7539 O O . GLY B 1 374 ? -1.406 31.594 24.297 1 95.75 374 GLY B O 1
ATOM 7540 N N . CYS B 1 375 ? 0.012 29.891 23.688 1 93.19 375 CYS B N 1
ATOM 7541 C CA . CYS B 1 375 ? -0.433 29.828 22.312 1 93.19 375 CYS B CA 1
ATOM 7542 C C . CYS B 1 375 ? -0.14 28.453 21.703 1 93.19 375 CYS B C 1
ATOM 7544 O O . CYS B 1 375 ? 0.411 27.578 22.391 1 93.19 375 CYS B O 1
ATOM 7546 N N . HIS B 1 376 ? -0.513 28.281 20.469 1 91.31 376 HIS B N 1
ATOM 7547 C CA . HIS B 1 376 ? -0.448 26.969 19.812 1 91.31 376 HIS B CA 1
ATOM 7548 C C . HIS B 1 376 ? 0.996 26.531 19.609 1 91.31 376 HIS B C 1
ATOM 7550 O O . HIS B 1 376 ? 1.272 25.344 19.484 1 91.31 376 HIS B O 1
ATOM 7556 N N . ASP B 1 377 ? 1.964 27.422 19.609 1 89.19 377 ASP B N 1
ATOM 7557 C CA . ASP B 1 377 ? 3.359 27.094 19.328 1 89.19 377 ASP B CA 1
ATOM 7558 C C . ASP B 1 377 ? 4.156 26.938 20.625 1 89.19 377 ASP B C 1
ATOM 7560 O O . ASP B 1 377 ? 5.348 26.625 20.594 1 89.19 377 ASP B O 1
ATOM 7564 N N . GLY B 1 378 ? 3.553 27.234 21.781 1 91.75 378 GLY B N 1
ATOM 7565 C CA . GLY B 1 378 ? 4.258 27.188 23.047 1 91.75 378 GLY B CA 1
ATOM 7566 C C . GLY B 1 378 ? 4.562 28.562 23.609 1 91.75 378 GLY B C 1
ATOM 7567 O O . GLY B 1 378 ? 3.83 29.516 23.359 1 91.75 378 GLY B O 1
ATOM 7568 N N . ILE B 1 379 ? 5.547 28.547 24.438 1 94.75 379 ILE B N 1
ATOM 7569 C CA . ILE B 1 379 ? 5.883 29.781 25.156 1 94.75 379 ILE B CA 1
ATOM 7570 C C . ILE B 1 379 ? 7.203 30.344 24.625 1 94.75 379 ILE B C 1
ATOM 7572 O O . ILE B 1 379 ? 8.25 29.719 24.766 1 94.75 379 ILE B O 1
ATOM 7576 N N . PRO B 1 380 ? 7.133 31.516 24.031 1 92.69 380 PRO B N 1
ATOM 7577 C CA . PRO B 1 380 ? 8.375 32.125 23.531 1 92.69 380 PRO B CA 1
ATOM 7578 C C . PRO B 1 380 ? 9.258 32.656 24.641 1 92.69 380 PRO B C 1
ATOM 7580 O O . PRO B 1 380 ? 8.828 33.531 25.406 1 92.69 380 PRO B O 1
ATOM 7583 N N . LEU B 1 381 ? 10.5 32.188 24.734 1 92.19 381 LEU B N 1
ATOM 7584 C CA . LEU B 1 381 ? 11.375 32.656 25.812 1 92.19 381 LEU B CA 1
ATOM 7585 C C . LEU B 1 381 ? 12.633 33.312 25.266 1 92.19 381 LEU B C 1
ATOM 7587 O O . LEU B 1 381 ? 13.188 34.219 25.875 1 92.19 381 LEU B O 1
ATOM 7591 N N . LEU B 1 382 ? 13.031 32.906 24.109 1 88.69 382 LEU B N 1
ATOM 7592 C CA . LEU B 1 382 ? 14.25 33.469 23.547 1 88.69 382 LEU B CA 1
ATOM 7593 C C . LEU B 1 382 ? 14.008 34.938 23.109 1 88.69 382 LEU B C 1
ATOM 7595 O O . LEU B 1 382 ? 14.953 35.719 23.047 1 88.69 382 LEU B O 1
ATOM 7599 N N . ASP B 1 383 ? 12.82 35.219 22.828 1 92.12 383 ASP B N 1
ATOM 7600 C CA . ASP B 1 383 ? 12.445 36.562 22.438 1 92.12 383 ASP B CA 1
ATOM 7601 C C . ASP B 1 383 ? 12.766 37.562 23.547 1 92.12 383 ASP B C 1
ATOM 7603 O O . ASP B 1 383 ? 12.828 38.781 23.312 1 92.12 383 ASP B O 1
ATOM 7607 N N . LEU B 1 384 ? 13.047 37.125 24.734 1 95.56 384 LEU B N 1
ATOM 7608 C CA . LEU B 1 384 ? 13.25 37.969 25.906 1 95.56 384 LEU B CA 1
ATOM 7609 C C . LEU B 1 384 ? 14.672 38.5 25.938 1 95.56 384 LEU B C 1
ATOM 7611 O O . LEU B 1 384 ? 14.992 39.344 26.781 1 95.56 384 LEU B O 1
ATOM 7615 N N . LYS B 1 385 ? 15.484 38.062 25.047 1 94.62 385 LYS B N 1
ATOM 7616 C CA . LYS B 1 385 ? 16.844 38.594 25.016 1 94.62 385 LYS B CA 1
ATOM 7617 C C . LYS B 1 385 ? 16.859 40.125 24.891 1 94.62 385 LYS B C 1
ATOM 7619 O O . LYS B 1 385 ? 16.219 40.656 24 1 94.62 385 LYS B O 1
ATOM 7624 N N . GLY B 1 386 ? 17.562 40.75 25.75 1 95.75 386 GLY B N 1
ATOM 7625 C CA . GLY B 1 386 ? 17.609 42.219 25.781 1 95.75 386 GLY B CA 1
ATOM 7626 C C . GLY B 1 386 ? 16.844 42.812 26.922 1 95.75 386 GLY B C 1
ATOM 7627 O O . GLY B 1 386 ? 17.125 43.938 27.359 1 95.75 386 GLY B O 1
ATOM 7628 N N . ILE B 1 387 ? 15.828 42.094 27.391 1 96.38 387 ILE B N 1
ATOM 7629 C CA . ILE B 1 387 ? 15.078 42.562 28.547 1 96.38 387 ILE B CA 1
ATOM 7630 C C . ILE B 1 387 ? 15.469 41.75 29.781 1 96.38 387 ILE B C 1
ATOM 7632 O O . ILE B 1 387 ? 15.492 42.281 30.891 1 96.38 387 ILE B O 1
ATOM 7636 N N . LEU B 1 388 ? 15.758 40.531 29.609 1 96.5 388 LEU B N 1
ATOM 7637 C CA . LEU B 1 388 ? 16.344 39.656 30.625 1 96.5 388 LEU B CA 1
ATOM 7638 C C . LEU B 1 388 ? 17.734 39.219 30.203 1 96.5 388 LEU B C 1
ATOM 7640 O O . LEU B 1 388 ? 18.062 39.188 29.016 1 96.5 388 LEU B O 1
ATOM 7644 N N . SER B 1 389 ? 18.562 38.812 31.203 1 95.62 389 SER B N 1
ATOM 7645 C CA . SER B 1 389 ? 19.875 38.25 30.906 1 95.62 389 SER B CA 1
ATOM 7646 C C . SER B 1 389 ? 19.75 36.812 30.375 1 95.62 389 SER B C 1
ATOM 7648 O O . SER B 1 389 ? 18.719 36.156 30.562 1 95.62 389 SER B O 1
ATOM 7650 N N . ASP B 1 390 ? 20.797 36.406 29.719 1 93.44 390 ASP B N 1
ATOM 7651 C CA . ASP B 1 390 ? 20.828 35.031 29.203 1 93.44 390 ASP B CA 1
ATOM 7652 C C . ASP B 1 390 ? 20.656 34.031 30.328 1 93.44 390 ASP B C 1
ATOM 7654 O O . ASP B 1 390 ? 20 33 30.156 1 93.44 390 ASP B O 1
ATOM 7658 N N . GLU B 1 391 ? 21.234 34.344 31.422 1 94.88 391 GLU B N 1
ATOM 7659 C CA . GLU B 1 391 ? 21.125 33.469 32.562 1 94.88 391 GLU B CA 1
ATOM 7660 C C . GLU B 1 391 ? 19.688 33.406 33.094 1 94.88 391 GLU B C 1
ATOM 7662 O O . GLU B 1 391 ? 19.203 32.312 33.406 1 94.88 391 GLU B O 1
ATOM 7667 N N . GLU B 1 392 ? 19.047 34.5 33.156 1 95.56 392 GLU B N 1
ATOM 7668 C CA . GLU B 1 392 ? 17.656 34.531 33.594 1 95.56 392 GLU B CA 1
ATOM 7669 C C . GLU B 1 392 ? 16.75 33.781 32.625 1 95.56 392 GLU B C 1
ATOM 7671 O O . GLU B 1 392 ? 15.836 33.094 33.062 1 95.56 392 GLU B O 1
ATOM 7676 N N . ILE B 1 393 ? 17.031 33.938 31.375 1 95.31 393 ILE B N 1
ATOM 7677 C CA . ILE B 1 393 ? 16.234 33.25 30.359 1 95.31 393 ILE B CA 1
ATOM 7678 C C . ILE B 1 393 ? 16.438 31.734 30.484 1 95.31 393 ILE B C 1
ATOM 7680 O O . ILE B 1 393 ? 15.469 30.969 30.438 1 95.31 393 ILE B O 1
ATOM 7684 N N . GLN B 1 394 ? 17.656 31.312 30.688 1 93.25 394 GLN B N 1
ATOM 7685 C CA . GLN B 1 394 ? 17.922 29.891 30.859 1 93.25 394 GLN B CA 1
ATOM 7686 C C . GLN B 1 394 ? 17.203 29.344 32.094 1 93.25 394 GLN B C 1
ATOM 7688 O O . GLN B 1 394 ? 16.672 28.234 32.062 1 93.25 394 GLN B O 1
ATOM 7693 N N . ASN B 1 395 ? 17.234 30.109 33.094 1 94.5 395 ASN B N 1
ATOM 7694 C CA . ASN B 1 395 ? 16.547 29.688 34.312 1 94.5 395 ASN B CA 1
ATOM 7695 C C . ASN B 1 395 ? 15.047 29.5 34.062 1 94.5 395 ASN B C 1
ATOM 7697 O O . ASN B 1 395 ? 14.438 28.578 34.594 1 94.5 395 ASN B O 1
ATOM 7701 N N . LEU B 1 396 ? 14.516 30.359 33.312 1 95.19 396 LEU B N 1
ATOM 7702 C CA . LEU B 1 396 ? 13.109 30.25 32.969 1 95.19 396 LEU B CA 1
ATOM 7703 C C . LEU B 1 396 ? 12.852 28.984 32.156 1 95.19 396 LEU B C 1
ATOM 7705 O O . LEU B 1 396 ? 11.867 28.281 32.375 1 95.19 396 LEU B O 1
ATOM 7709 N N . ILE B 1 397 ? 13.727 28.781 31.156 1 93.94 397 ILE B N 1
ATOM 7710 C CA . ILE B 1 397 ? 13.602 27.594 30.312 1 93.94 397 ILE B CA 1
ATOM 7711 C C . ILE B 1 397 ? 13.664 26.344 31.188 1 93.94 397 ILE B C 1
ATOM 7713 O O . ILE B 1 397 ? 12.828 25.438 31.047 1 93.94 397 ILE B O 1
ATOM 7717 N N . ASP B 1 398 ? 14.57 26.297 32.094 1 94.88 398 ASP B N 1
ATOM 7718 C CA . ASP B 1 398 ? 14.742 25.141 33 1 94.88 398 ASP B CA 1
ATOM 7719 C C . ASP B 1 398 ? 13.5 24.938 33.844 1 94.88 398 ASP B C 1
ATOM 7721 O O . ASP B 1 398 ? 13.109 23.797 34.125 1 94.88 398 ASP B O 1
ATOM 7725 N N . THR B 1 399 ? 12.961 25.969 34.281 1 96 399 THR B N 1
ATOM 7726 C CA . THR B 1 399 ? 11.758 25.906 35.125 1 96 399 THR B CA 1
ATOM 7727 C C . THR B 1 399 ? 10.609 25.266 34.344 1 96 399 THR B C 1
ATOM 7729 O O . THR B 1 399 ? 9.961 24.344 34.812 1 96 399 THR B O 1
ATOM 7732 N N . VAL B 1 400 ? 10.375 25.75 33.125 1 95.88 400 VAL B N 1
ATOM 7733 C CA . VAL B 1 400 ? 9.273 25.266 32.312 1 95.88 400 VAL B CA 1
ATOM 7734 C C . VAL B 1 400 ? 9.523 23.812 31.906 1 95.88 400 VAL B C 1
ATOM 7736 O O . VAL B 1 400 ? 8.609 22.984 31.938 1 95.88 400 VAL B O 1
ATOM 7739 N N . VAL B 1 401 ? 10.734 23.516 31.578 1 94.44 401 VAL B N 1
ATOM 7740 C CA . VAL B 1 401 ? 11.109 22.141 31.219 1 94.44 401 VAL B CA 1
ATOM 7741 C C . VAL B 1 401 ? 10.961 21.234 32.438 1 94.44 401 VAL B C 1
ATOM 7743 O O . VAL B 1 401 ? 10.484 20.094 32.312 1 94.44 401 VAL B O 1
ATOM 7746 N N . GLY B 1 402 ? 11.391 21.688 33.531 1 96.31 402 GLY B N 1
ATOM 7747 C CA . GLY B 1 402 ? 11.258 20.938 34.75 1 96.31 402 GLY B CA 1
ATOM 7748 C C . GLY B 1 402 ? 9.812 20.594 35.094 1 96.31 402 GLY B C 1
ATOM 7749 O O . GLY B 1 402 ? 9.555 19.625 35.844 1 96.31 402 GLY B O 1
ATOM 7750 N N . ARG B 1 403 ? 8.945 21.344 34.531 1 97.44 403 ARG B N 1
ATOM 7751 C CA . ARG B 1 403 ? 7.523 21.141 34.781 1 97.44 403 ARG B CA 1
ATOM 7752 C C . ARG B 1 403 ? 6.852 20.438 33.625 1 97.44 403 ARG B C 1
ATOM 7754 O O . ARG B 1 403 ? 5.637 20.531 33.438 1 97.44 403 ARG B O 1
ATOM 7761 N N . GLY B 1 404 ? 7.691 19.891 32.781 1 95.38 404 GLY B N 1
ATOM 7762 C CA . GLY B 1 404 ? 7.184 18.984 31.75 1 95.38 404 GLY B CA 1
ATOM 7763 C C . GLY B 1 404 ? 7.223 19.578 30.359 1 95.38 404 GLY B C 1
ATOM 7764 O O . GLY B 1 404 ? 6.746 18.969 29.406 1 95.38 404 GLY B O 1
ATOM 7765 N N . GLY B 1 405 ? 7.738 20.766 30.219 1 94.5 405 GLY B N 1
ATOM 7766 C CA . GLY B 1 405 ? 7.875 21.344 28.891 1 94.5 405 GLY B CA 1
ATOM 7767 C C . GLY B 1 405 ? 8.922 20.656 28.031 1 94.5 405 GLY B C 1
ATOM 7768 O O . GLY B 1 405 ? 9.781 19.953 28.562 1 94.5 405 GLY B O 1
ATOM 7769 N N . LEU B 1 406 ? 8.75 20.797 26.734 1 91.75 406 LEU B N 1
ATOM 7770 C CA . LEU B 1 406 ? 9.68 20.203 25.797 1 91.75 406 LEU B CA 1
ATOM 7771 C C . LEU B 1 406 ? 10.367 21.266 24.953 1 91.75 406 LEU B C 1
ATOM 7773 O O . LEU B 1 406 ? 9.75 22.266 24.594 1 91.75 406 LEU B O 1
ATOM 7777 N N . VAL B 1 407 ? 11.602 21.078 24.719 1 85.56 407 VAL B N 1
ATOM 7778 C CA . VAL B 1 407 ? 12.359 21.938 23.828 1 85.56 407 VAL B CA 1
ATOM 7779 C C . VAL B 1 407 ? 12.773 21.172 22.578 1 85.56 407 VAL B C 1
ATOM 7781 O O . VAL B 1 407 ? 13.172 20.016 22.656 1 85.56 407 VAL B O 1
ATOM 7784 N N . LYS B 1 408 ? 12.328 21.656 21.391 1 69 408 LYS B N 1
ATOM 7785 C CA . LYS B 1 408 ? 12.766 21.016 20.156 1 69 408 LYS B CA 1
ATOM 7786 C C . LYS B 1 408 ? 14.219 21.359 19.844 1 69 408 LYS B C 1
ATOM 7788 O O . LYS B 1 408 ? 14.625 22.516 19.953 1 69 408 LYS B O 1
ATOM 7793 N N . ASP B 1 409 ? 15.031 20.297 19.875 1 57.12 409 ASP B N 1
ATOM 7794 C CA . ASP B 1 409 ? 16.406 20.5 19.438 1 57.12 409 ASP B CA 1
ATOM 7795 C C . ASP B 1 409 ? 16.484 20.75 17.938 1 57.12 409 ASP B C 1
ATOM 7797 O O . ASP B 1 409 ? 15.914 20 17.141 1 57.12 409 ASP B O 1
ATOM 7801 N N . LEU B 1 410 ? 16.344 22 17.547 1 49.16 410 LEU B N 1
ATOM 7802 C CA . LEU B 1 410 ? 16.531 22.203 16.109 1 49.16 410 LEU B CA 1
ATOM 7803 C C . LEU B 1 410 ? 17.953 21.859 15.688 1 49.16 410 LEU B C 1
ATOM 7805 O O . LEU B 1 410 ? 18.891 22.609 16.016 1 49.16 410 LEU B O 1
ATOM 7809 N N . HIS B 1 411 ? 18.141 20.812 14.844 1 48.31 411 HIS B N 1
ATOM 7810 C CA . HIS B 1 411 ? 19.25 20.25 14.07 1 48.31 411 HIS B CA 1
ATOM 7811 C C . HIS B 1 411 ? 20.531 20.219 14.891 1 48.31 411 HIS B C 1
ATOM 7813 O O . HIS B 1 411 ? 21.594 20.656 14.422 1 48.31 411 HIS B O 1
ATOM 7819 N N . GLY B 1 412 ? 20.688 19.891 16.062 1 49.16 412 GLY B N 1
ATOM 7820 C CA . GLY B 1 412 ? 21.922 19.734 16.812 1 49.16 412 GLY B CA 1
ATOM 7821 C C . GLY B 1 412 ? 22.406 21.016 17.469 1 49.16 412 GLY B C 1
ATOM 7822 O O . GLY B 1 412 ? 23.359 21.016 18.25 1 49.16 412 GLY B O 1
ATOM 7823 N N . LYS B 1 413 ? 21.984 22.172 16.781 1 47.28 413 LYS B N 1
ATOM 7824 C CA . LYS B 1 413 ? 22.391 23.438 17.375 1 47.28 413 LYS B CA 1
ATOM 7825 C C . LYS B 1 413 ? 21.406 23.891 18.453 1 47.28 413 LYS B C 1
ATOM 7827 O O . LYS B 1 413 ? 20.234 24.125 18.172 1 47.28 413 LYS B O 1
ATOM 7832 N N . LYS B 1 414 ? 21.594 23.859 19.594 1 46.97 414 LYS B N 1
ATOM 7833 C CA . LYS B 1 414 ? 20.844 24.031 20.828 1 46.97 414 LYS B CA 1
ATOM 7834 C C . LYS B 1 414 ? 20.188 25.406 20.891 1 46.97 414 LYS B C 1
ATOM 7836 O O . LYS B 1 414 ? 19.188 25.594 21.594 1 46.97 414 LYS B O 1
ATOM 7841 N N . ASN B 1 415 ? 20.578 26.438 20.109 1 44.47 415 ASN B N 1
ATOM 7842 C CA . ASN B 1 415 ? 20.344 27.766 20.641 1 44.47 415 ASN B CA 1
ATOM 7843 C C . ASN B 1 415 ? 19.5 28.609 19.703 1 44.47 415 ASN B C 1
ATOM 7845 O O . ASN B 1 415 ? 19.5 29.844 19.781 1 44.47 415 ASN B O 1
ATOM 7849 N N . MET B 1 416 ? 18.922 28.281 18.719 1 48.69 416 MET B N 1
ATOM 7850 C CA . MET B 1 416 ? 18.328 29.344 17.906 1 48.69 416 MET B CA 1
ATOM 7851 C C . MET B 1 416 ? 16.875 29.547 18.266 1 48.69 416 MET B C 1
ATOM 7853 O O . MET B 1 416 ? 16.391 30.688 18.359 1 48.69 416 MET B O 1
ATOM 7857 N N . TYR B 1 417 ? 15.867 28.656 18 1 51.69 417 TYR B N 1
ATOM 7858 C CA . TYR B 1 417 ? 14.445 29 17.953 1 51.69 417 TYR B CA 1
ATOM 7859 C C . TYR B 1 417 ? 13.711 28.422 19.172 1 51.69 417 TYR B C 1
ATOM 7861 O O . TYR B 1 417 ? 13.336 27.25 19.172 1 51.69 417 TYR B O 1
ATOM 7869 N N . TYR B 1 418 ? 14.031 28.859 20.359 1 58.62 418 TYR B N 1
ATOM 7870 C CA . TYR B 1 418 ? 13.586 27.922 21.391 1 58.62 418 TYR B CA 1
ATOM 7871 C C . TYR B 1 418 ? 12.266 28.375 22 1 58.62 418 TYR B C 1
ATOM 7873 O O . TYR B 1 418 ? 12.242 29.266 22.859 1 58.62 418 TYR B O 1
ATOM 7881 N N . GLN B 1 419 ? 11.07 28.25 21.172 1 79.69 419 GLN B N 1
ATOM 7882 C CA . GLN B 1 419 ? 9.82 28.156 21.922 1 79.69 419 GLN B CA 1
ATOM 7883 C C . GLN B 1 419 ? 9.758 26.859 22.719 1 79.69 419 GLN B C 1
ATOM 7885 O O . GLN B 1 419 ? 10.141 25.797 22.219 1 79.69 419 GLN B O 1
ATOM 7890 N N . VAL B 1 420 ? 9.438 27.031 24.062 1 91 420 VAL B N 1
ATOM 7891 C CA . VAL B 1 420 ? 9.227 25.859 24.875 1 91 420 VAL B CA 1
ATOM 7892 C C . VAL B 1 420 ? 7.793 25.359 24.719 1 91 420 VAL B C 1
ATOM 7894 O O . VAL B 1 420 ? 6.844 26.109 24.938 1 91 420 VAL B O 1
ATOM 7897 N N . ASN B 1 421 ? 7.746 24.109 24.297 1 94 421 ASN B N 1
ATOM 7898 C CA . ASN B 1 421 ? 6.414 23.547 24.125 1 94 421 ASN B CA 1
ATOM 7899 C C . ASN B 1 421 ? 5.828 23.078 25.453 1 94 421 ASN B C 1
ATOM 7901 O O . ASN B 1 421 ? 6.285 22.078 26.016 1 94 421 ASN B O 1
ATOM 7905 N N . ALA B 1 422 ? 4.855 23.828 25.891 1 96.12 422 ALA B N 1
ATOM 7906 C CA . ALA B 1 422 ? 4.152 23.562 27.141 1 96.12 422 ALA B CA 1
ATOM 7907 C C . ALA B 1 422 ? 2.84 24.344 27.203 1 96.12 422 ALA B C 1
ATOM 7909 O O . ALA B 1 422 ? 2.682 25.359 26.531 1 96.12 422 ALA B O 1
ATOM 7910 N N . THR B 1 423 ? 1.911 23.766 27.953 1 97.62 423 THR B N 1
ATOM 7911 C CA . THR B 1 423 ? 0.778 24.625 28.297 1 97.62 423 THR B CA 1
ATOM 7912 C C . THR B 1 423 ? 1.189 25.688 29.297 1 97.62 423 THR B C 1
ATOM 7914 O O . THR B 1 423 ? 2.104 25.469 30.109 1 97.62 423 THR B O 1
ATOM 7917 N N . TYR B 1 424 ? 0.535 26.75 29.234 1 98.31 424 TYR B N 1
ATOM 7918 C CA . TYR B 1 424 ? 0.867 27.812 30.188 1 98.31 424 TYR B CA 1
ATOM 7919 C C . TYR B 1 424 ? 0.518 27.391 31.609 1 98.31 424 TYR B C 1
ATOM 7921 O O . TYR B 1 424 ? 1.227 27.75 32.562 1 98.31 424 TYR B O 1
ATOM 7929 N N . TYR B 1 425 ? -0.548 26.656 31.781 1 98.56 425 TYR B N 1
ATOM 7930 C CA . TYR B 1 425 ? -0.952 26.141 33.094 1 98.56 425 TYR B CA 1
ATOM 7931 C C . TYR B 1 425 ? 0.137 25.266 33.688 1 98.56 425 TYR B C 1
ATOM 7933 O O . TYR B 1 425 ? 0.503 25.438 34.844 1 98.56 425 TYR B O 1
ATOM 7941 N N . SER B 1 426 ? 0.652 24.375 32.906 1 98.44 426 SER B N 1
ATOM 7942 C CA . SER B 1 426 ? 1.721 23.516 33.375 1 98.44 426 SER B CA 1
ATOM 7943 C C . SER B 1 426 ? 2.99 24.297 33.688 1 98.44 426 SER B C 1
ATOM 7945 O O . SER B 1 426 ? 3.729 23.984 34.625 1 98.44 426 SER B O 1
ATOM 7947 N N . ALA B 1 427 ? 3.242 25.281 32.875 1 98.25 427 ALA B N 1
ATOM 7948 C CA . ALA B 1 427 ? 4.41 26.125 33.094 1 98.25 427 ALA B CA 1
ATOM 7949 C C . ALA B 1 427 ? 4.32 26.859 34.438 1 98.25 427 ALA B C 1
ATOM 7951 O O . ALA B 1 427 ? 5.344 27.203 35.031 1 98.25 427 ALA B O 1
ATOM 7952 N N . LEU B 1 428 ? 3.102 27.078 34.938 1 98.31 428 LEU B N 1
ATOM 7953 C CA . LEU B 1 428 ? 2.875 27.75 36.219 1 98.31 428 LEU B CA 1
ATOM 7954 C C . LEU B 1 428 ? 2.797 26.75 37.344 1 98.31 428 LEU B C 1
ATOM 7956 O O . LEU B 1 428 ? 2.389 27.094 38.469 1 98.31 428 LEU B O 1
ATOM 7960 N N . GLY B 1 429 ? 3.105 25.484 37.062 1 97.81 429 GLY B N 1
ATOM 7961 C CA . GLY B 1 429 ? 3.102 24.453 38.062 1 97.81 429 GLY B CA 1
ATOM 7962 C C . GLY B 1 429 ? 1.72 23.875 38.344 1 97.81 429 GLY B C 1
ATOM 7963 O O . GLY B 1 429 ? 1.452 23.375 39.438 1 97.81 429 GLY B O 1
ATOM 7964 N N . GLU B 1 430 ? 0.885 24.047 37.406 1 98 430 GLU B N 1
ATOM 7965 C CA . GLU B 1 430 ? -0.479 23.547 37.5 1 98 430 GLU B CA 1
ATOM 7966 C C . GLU B 1 430 ? -1.162 24.031 38.781 1 98 430 GLU B C 1
ATOM 7968 O O . GLU B 1 430 ? -1.746 23.234 39.531 1 98 430 GLU B O 1
ATOM 7973 N N . ASP B 1 431 ? -1.017 25.297 39 1 97.88 431 ASP B N 1
ATOM 7974 C CA . ASP B 1 431 ? -1.561 25.969 40.156 1 97.88 431 ASP B CA 1
ATOM 7975 C C . ASP B 1 431 ? -2.674 26.938 39.781 1 97.88 431 ASP B C 1
ATOM 7977 O O . ASP B 1 431 ? -2.426 27.922 39.062 1 97.88 431 ASP B O 1
ATOM 7981 N N . ASP B 1 432 ? -3.842 26.75 40.344 1 98.25 432 ASP B N 1
ATOM 7982 C CA . ASP B 1 432 ? -5.02 27.547 40 1 98.25 432 ASP B CA 1
ATOM 7983 C C . ASP B 1 432 ? -4.84 29 40.406 1 98.25 432 ASP B C 1
ATOM 7985 O O . ASP B 1 432 ? -5.273 29.906 39.688 1 98.25 432 ASP B O 1
ATOM 7989 N N . LYS B 1 433 ? -4.242 29.25 41.5 1 98 433 LYS B N 1
ATOM 7990 C CA . LYS B 1 433 ? -4.035 30.609 41.969 1 98 433 LYS B CA 1
ATOM 7991 C C . LYS B 1 433 ? -3.086 31.375 41.062 1 98 433 LYS B C 1
ATOM 7993 O O . LYS B 1 433 ? -3.326 32.531 40.719 1 98 433 LYS B O 1
ATOM 7998 N N . LYS B 1 434 ? -2.033 30.719 40.688 1 98.25 434 LYS B N 1
ATOM 7999 C CA . LYS B 1 434 ? -1.078 31.344 39.75 1 98.25 434 LYS B CA 1
ATOM 8000 C C . LYS B 1 434 ? -1.718 31.641 38.406 1 98.25 434 LYS B C 1
ATOM 8002 O O . LYS B 1 434 ? -1.464 32.688 37.812 1 98.25 434 LYS B O 1
ATOM 8007 N N . MET B 1 435 ? -2.549 30.688 37.938 1 98.44 435 MET B N 1
ATOM 8008 C CA . MET B 1 435 ? -3.223 30.875 36.656 1 98.44 435 MET B CA 1
ATOM 8009 C C . MET B 1 435 ? -4.16 32.062 36.719 1 98.44 435 MET B C 1
ATOM 8011 O O . MET B 1 435 ? -4.188 32.906 35.812 1 98.44 435 MET B O 1
ATOM 8015 N N . LEU B 1 436 ? -4.898 32.188 37.781 1 98.44 436 LEU B N 1
ATOM 8016 C CA . LEU B 1 436 ? -5.832 33.281 37.938 1 98.44 436 LEU B CA 1
ATOM 8017 C C . LEU B 1 436 ? -5.09 34.625 38.062 1 98.44 436 LEU B C 1
ATOM 8019 O O . LEU B 1 436 ? -5.5 35.625 37.5 1 98.44 436 LEU B O 1
ATOM 8023 N N . MET B 1 437 ? -4.016 34.562 38.844 1 97.62 437 MET B N 1
ATOM 8024 C CA . MET B 1 437 ? -3.189 35.75 39 1 97.62 437 MET B CA 1
ATOM 8025 C C . MET B 1 437 ? -2.621 36.188 37.656 1 97.62 437 MET B C 1
ATOM 8027 O O . MET B 1 437 ? -2.674 37.375 37.312 1 97.62 437 MET B O 1
ATOM 8031 N N . ALA B 1 438 ? -2.09 35.281 36.969 1 98.69 438 ALA B N 1
ATOM 8032 C CA . ALA B 1 438 ? -1.527 35.562 35.625 1 98.69 438 ALA B CA 1
ATOM 8033 C C . ALA B 1 438 ? -2.584 36.156 34.719 1 98.69 438 ALA B C 1
ATOM 8035 O O . ALA B 1 438 ? -2.316 37.125 34 1 98.69 438 ALA B O 1
ATOM 8036 N N . ARG B 1 439 ? -3.76 35.594 34.719 1 98.81 439 ARG B N 1
ATOM 8037 C CA . ARG B 1 439 ? -4.852 36.062 33.875 1 98.81 439 ARG B CA 1
ATOM 8038 C C . ARG B 1 439 ? -5.27 37.469 34.312 1 98.81 439 ARG B C 1
ATOM 8040 O O . ARG B 1 439 ? -5.527 38.344 33.469 1 98.81 439 ARG B O 1
ATOM 8047 N N . ALA B 1 440 ? -5.395 37.719 35.594 1 98.75 440 ALA B N 1
ATOM 8048 C CA . ALA B 1 440 ? -5.758 39.031 36.094 1 98.75 440 ALA B CA 1
ATOM 8049 C C . ALA B 1 440 ? -4.766 40.094 35.625 1 98.75 440 ALA B C 1
ATOM 8051 O O . ALA B 1 440 ? -5.168 41.156 35.125 1 98.75 440 ALA B O 1
ATOM 8052 N N . ILE B 1 441 ? -3.525 39.781 35.75 1 98.75 441 ILE B N 1
ATOM 8053 C CA . ILE B 1 441 ? -2.488 40.719 35.312 1 98.75 441 ILE B CA 1
ATOM 8054 C C . ILE B 1 441 ? -2.57 40.906 33.812 1 98.75 441 ILE B C 1
ATOM 8056 O O . ILE B 1 441 ? -2.482 42.062 33.344 1 98.75 441 ILE B O 1
ATOM 8060 N N . GLN B 1 442 ? -2.773 39.844 33.062 1 98.75 442 GLN B N 1
ATOM 8061 C CA . GLN B 1 442 ? -2.926 39.969 31.609 1 98.75 442 GLN B CA 1
ATOM 8062 C C . GLN B 1 442 ? -4.055 40.938 31.266 1 98.75 442 GLN B C 1
ATOM 8064 O O . GLN B 1 442 ? -3.916 41.75 30.359 1 98.75 442 GLN B O 1
ATOM 8069 N N . MET B 1 443 ? -5.188 40.875 31.984 1 98.62 443 MET B N 1
ATOM 8070 C CA . MET B 1 443 ? -6.34 41.719 31.703 1 98.62 443 MET B CA 1
ATOM 8071 C C . MET B 1 443 ? -6.02 43.188 31.969 1 98.62 443 MET B C 1
ATOM 8073 O O . MET B 1 443 ? -6.641 44.094 31.406 1 98.62 443 MET B O 1
ATOM 8077 N N . PHE B 1 444 ? -5.082 43.406 32.75 1 98.62 444 PHE B N 1
ATOM 8078 C CA . PHE B 1 444 ? -4.766 44.781 33.125 1 98.62 444 PHE B CA 1
ATOM 8079 C C . PHE B 1 444 ? -3.516 45.25 32.406 1 98.62 444 PHE B C 1
ATOM 8081 O O . PHE B 1 444 ? -3.121 46.438 32.531 1 98.62 444 PHE B O 1
ATOM 8088 N N . MET B 1 445 ? -2.83 44.375 31.672 1 98.5 445 MET B N 1
ATOM 8089 C CA . MET B 1 445 ? -1.724 44.812 30.812 1 98.5 445 MET B CA 1
ATOM 8090 C C . MET B 1 445 ? -2.229 45.656 29.656 1 98.5 445 MET B C 1
ATOM 8092 O O . MET B 1 445 ? -3.314 45.406 29.125 1 98.5 445 MET B O 1
ATOM 8096 N N . PRO B 1 446 ? -1.46 46.688 29.219 1 97.75 446 PRO B N 1
ATOM 8097 C CA . PRO B 1 446 ? -1.833 47.375 27.984 1 97.75 446 PRO B CA 1
ATOM 8098 C C . PRO B 1 446 ? -1.887 46.438 26.781 1 97.75 446 PRO B C 1
ATOM 8100 O O . PRO B 1 446 ? -1.062 45.531 26.656 1 97.75 446 PRO B O 1
ATOM 8103 N N . GLY B 1 447 ? -2.869 46.719 25.922 1 97.25 447 GLY B N 1
ATOM 8104 C CA . GLY B 1 447 ? -3.002 45.875 24.734 1 97.25 447 GLY B CA 1
ATOM 8105 C C . GLY B 1 447 ? -4.301 45.094 24.688 1 97.25 447 GLY B C 1
ATOM 8106 O O . GLY B 1 447 ? -5.191 45.312 25.516 1 97.25 447 GLY B O 1
ATOM 8107 N N . LYS B 1 448 ? -4.516 44.281 23.672 1 97.56 448 LYS B N 1
ATOM 8108 C CA . LYS B 1 448 ? -5.66 43.375 23.484 1 97.56 448 LYS B CA 1
ATOM 8109 C C . LYS B 1 448 ? -5.32 41.938 23.906 1 97.56 448 LYS B C 1
ATOM 8111 O O . LYS B 1 448 ? -4.438 41.312 23.312 1 97.56 448 LYS B O 1
ATOM 8116 N N . PRO B 1 449 ? -5.992 41.438 24.859 1 98.31 449 PRO B N 1
ATOM 8117 C CA . PRO B 1 449 ? -5.625 40.094 25.344 1 98.31 449 PRO B CA 1
ATOM 8118 C C . PRO B 1 449 ? -6.172 38.969 24.453 1 98.31 449 PRO B C 1
ATOM 8120 O O . PRO B 1 449 ? -7.359 38.969 24.125 1 98.31 449 PRO B O 1
ATOM 8123 N N . GLN B 1 450 ? -5.32 38.125 24.031 1 98.19 450 GLN B N 1
ATOM 8124 C CA . GLN B 1 450 ? -5.637 36.875 23.344 1 98.19 450 GLN B CA 1
ATOM 8125 C C . GLN B 1 450 ? -5.504 35.656 24.281 1 98.19 450 GLN B C 1
ATOM 8127 O O . GLN B 1 450 ? -4.5 35.531 24.984 1 98.19 450 GLN B O 1
ATOM 8132 N N . VAL B 1 451 ? -6.551 34.812 24.281 1 98.5 451 VAL B N 1
ATOM 8133 C CA . VAL B 1 451 ? -6.598 33.719 25.234 1 98.5 451 VAL B CA 1
ATOM 8134 C C . VAL B 1 451 ? -6.621 32.406 24.484 1 98.5 451 VAL B C 1
ATOM 8136 O O . VAL B 1 451 ? -7.566 32.094 23.75 1 98.5 451 VAL B O 1
ATOM 8139 N N . TRP B 1 452 ? -5.598 31.578 24.672 1 97.94 452 TRP B N 1
ATOM 8140 C CA . TRP B 1 452 ? -5.555 30.219 24.156 1 97.94 452 TRP B CA 1
ATOM 8141 C C . TRP B 1 452 ? -6.582 29.344 24.844 1 97.94 452 TRP B C 1
ATOM 8143 O O . TRP B 1 452 ? -6.68 29.328 26.078 1 97.94 452 TRP B O 1
ATOM 8153 N N . TYR B 1 453 ? -7.344 28.609 24.125 1 97.94 453 TYR B N 1
ATOM 8154 C CA . TYR B 1 453 ? -8.461 27.859 24.688 1 97.94 453 TYR B CA 1
ATOM 8155 C C . TYR B 1 453 ? -7.996 26.953 25.828 1 97.94 453 TYR B C 1
ATOM 8157 O O . TYR B 1 453 ? -8.688 26.828 26.844 1 97.94 453 TYR B O 1
ATOM 8165 N N . LEU B 1 454 ? -6.875 26.406 25.641 1 97 454 LEU B N 1
ATOM 8166 C CA . LEU B 1 454 ? -6.41 25.453 26.641 1 97 454 LEU B CA 1
ATOM 8167 C C . LEU B 1 454 ? -6.047 26.141 27.938 1 97 454 LEU B C 1
ATOM 8169 O O . LEU B 1 454 ? -6.207 25.578 29.016 1 97 454 LEU B O 1
ATOM 8173 N N . ASP B 1 455 ? -5.57 27.359 27.844 1 97.5 455 ASP B N 1
ATOM 8174 C CA . ASP B 1 455 ? -5.32 28.156 29.031 1 97.5 455 ASP B CA 1
ATOM 8175 C C . ASP B 1 455 ? -6.621 28.453 29.781 1 97.5 455 ASP B C 1
ATOM 8177 O O . ASP B 1 455 ? -6.656 28.438 31.016 1 97.5 455 ASP B O 1
ATOM 8181 N N . LEU B 1 456 ? -7.629 28.734 29 1 98.12 456 LEU B N 1
ATOM 8182 C CA . LEU B 1 456 ? -8.93 29.031 29.594 1 98.12 456 LEU B CA 1
ATOM 8183 C C . LEU B 1 456 ? -9.414 27.875 30.453 1 98.12 456 LEU B C 1
ATOM 8185 O O . LEU B 1 456 ? -9.945 28.078 31.547 1 98.12 456 LEU B O 1
ATOM 8189 N N . PHE B 1 457 ? -9.141 26.672 30.031 1 98.06 457 PHE B N 1
ATOM 8190 C CA . PHE B 1 457 ? -9.648 25.484 30.703 1 98.06 457 PHE B CA 1
ATOM 8191 C C . PHE B 1 457 ? -8.594 24.891 31.641 1 98.06 457 PHE B C 1
ATOM 8193 O O . PHE B 1 457 ? -8.742 23.781 32.125 1 98.06 457 PHE B O 1
ATOM 8200 N N . ALA B 1 458 ? -7.539 25.578 31.828 1 97.75 458 ALA B N 1
ATOM 8201 C CA . ALA B 1 458 ? -6.445 25.109 32.656 1 97.75 458 ALA B CA 1
ATOM 8202 C C . ALA B 1 458 ? -5.949 23.734 32.219 1 97.75 458 ALA B C 1
ATOM 8204 O O . ALA B 1 458 ? -5.805 22.812 33.031 1 97.75 458 ALA B O 1
ATOM 8205 N N . GLY B 1 459 ? -5.75 23.656 30.891 1 97.19 459 GLY B N 1
ATOM 8206 C CA . GLY B 1 459 ? -5.297 22.391 30.328 1 97.19 459 GLY B CA 1
ATOM 8207 C C . GLY B 1 459 ? -3.844 22.094 30.641 1 97.19 459 GLY B C 1
ATOM 8208 O O . GLY B 1 459 ? -3.002 22.984 30.656 1 97.19 459 GLY B O 1
ATOM 8209 N N . LYS B 1 460 ? -3.555 20.812 30.859 1 97.81 460 LYS B N 1
ATOM 8210 C CA . LYS B 1 460 ? -2.217 20.344 31.219 1 97.81 460 LYS B CA 1
ATOM 8211 C C . LYS B 1 460 ? -1.464 19.844 29.984 1 97.81 460 LYS B C 1
ATOM 8213 O O . LYS B 1 460 ? -2.055 19.656 28.922 1 97.81 460 LYS B O 1
ATOM 8218 N N . ASN B 1 461 ? -0.154 19.719 30.203 1 97.75 461 ASN B N 1
ATOM 8219 C CA . ASN B 1 461 ? 0.659 19.094 29.172 1 97.75 461 ASN B CA 1
ATOM 8220 C C . ASN B 1 461 ? 0.113 17.719 28.781 1 97.75 461 ASN B C 1
ATOM 8222 O O . ASN B 1 461 ? -0.225 16.906 29.656 1 97.75 461 ASN B O 1
ATOM 8226 N N . ASP B 1 462 ? 0.021 17.453 27.516 1 96.81 462 ASP B N 1
ATOM 8227 C CA . ASP B 1 462 ? -0.495 16.172 27.016 1 96.81 462 ASP B CA 1
ATOM 8228 C C . ASP B 1 462 ? 0.626 15.32 26.422 1 96.81 462 ASP B C 1
ATOM 8230 O O . ASP B 1 462 ? 0.808 15.273 25.203 1 96.81 462 ASP B O 1
ATOM 8234 N N . MET B 1 463 ? 1.243 14.57 27.266 1 94.56 463 MET B N 1
ATOM 8235 C CA . MET B 1 463 ? 2.387 13.766 26.828 1 94.56 463 MET B CA 1
ATOM 8236 C C . MET B 1 463 ? 1.939 12.617 25.938 1 94.56 463 MET B C 1
ATOM 8238 O O . MET B 1 463 ? 2.699 12.164 25.078 1 94.56 463 MET B O 1
ATOM 8242 N N . GLU B 1 464 ? 0.746 12.172 26.141 1 94.5 464 GLU B N 1
ATOM 8243 C CA . GLU B 1 464 ? 0.22 11.109 25.281 1 94.5 464 GLU B CA 1
ATOM 8244 C C . GLU B 1 464 ? 0.042 11.586 23.844 1 94.5 464 GLU B C 1
ATOM 8246 O O . GLU B 1 464 ? 0.291 10.844 22.906 1 94.5 464 GLU B O 1
ATOM 8251 N N . ALA B 1 465 ? -0.419 12.773 23.703 1 93.5 465 ALA B N 1
ATOM 8252 C CA . ALA B 1 465 ? -0.555 13.352 22.375 1 93.5 465 ALA B CA 1
ATOM 8253 C C . ALA B 1 465 ? 0.801 13.453 21.672 1 93.5 465 ALA B C 1
ATOM 8255 O O . ALA B 1 465 ? 0.909 13.234 20.469 1 93.5 465 ALA B O 1
ATOM 8256 N N . VAL B 1 466 ? 1.812 13.781 22.422 1 92.06 466 VAL B N 1
ATOM 8257 C CA . VAL B 1 466 ? 3.164 13.891 21.875 1 92.06 466 VAL B CA 1
ATOM 8258 C C . VAL B 1 466 ? 3.631 12.516 21.391 1 92.06 466 VAL B C 1
ATOM 8260 O O . VAL B 1 466 ? 4.188 12.398 20.297 1 92.06 466 VAL B O 1
ATOM 8263 N N . LYS B 1 467 ? 3.377 11.516 22.125 1 91.12 467 LYS B N 1
ATOM 8264 C CA . LYS B 1 467 ? 3.766 10.156 21.766 1 91.12 467 LYS B CA 1
ATOM 8265 C C . LYS B 1 467 ? 3.074 9.703 20.484 1 91.12 467 LYS B C 1
ATOM 8267 O O . LYS B 1 467 ? 3.707 9.109 19.609 1 91.12 467 LYS B O 1
ATOM 8272 N N . ARG B 1 468 ? 1.899 10.047 20.344 1 89.44 468 ARG B N 1
ATOM 8273 C CA . ARG B 1 468 ? 1.104 9.641 19.188 1 89.44 468 ARG B CA 1
ATOM 8274 C C . ARG B 1 468 ? 1.562 10.359 17.938 1 89.44 468 ARG B C 1
ATOM 8276 O O . ARG B 1 468 ? 1.45 9.82 16.828 1 89.44 468 ARG B O 1
ATOM 8283 N N . SER B 1 469 ? 2.025 11.508 18.094 1 85.31 469 SER B N 1
ATOM 8284 C CA . SER B 1 469 ? 2.383 12.328 16.953 1 85.31 469 SER B CA 1
ATOM 8285 C C . SER B 1 469 ? 3.76 11.953 16.406 1 85.31 469 SER B C 1
ATOM 8287 O O . SER B 1 469 ? 4.109 12.312 15.281 1 85.31 469 SER B O 1
ATOM 8289 N N . GLY B 1 470 ? 4.562 11.289 17.188 1 78.06 470 GLY B N 1
ATOM 8290 C CA . GLY B 1 470 ? 5.871 10.844 16.734 1 78.06 470 GLY B CA 1
ATOM 8291 C C . GLY B 1 470 ? 6.953 11.891 16.922 1 78.06 470 GLY B C 1
ATOM 8292 O O . GLY B 1 470 ? 6.812 12.797 17.734 1 78.06 470 GLY B O 1
ATOM 8293 N N . ALA B 1 471 ? 8.086 11.812 16.219 1 65.38 471 ALA B N 1
ATOM 8294 C CA . ALA B 1 471 ? 9.328 12.539 16.453 1 65.38 471 ALA B CA 1
ATOM 8295 C C . ALA B 1 471 ? 9.141 14.039 16.234 1 65.38 471 ALA B C 1
ATOM 8297 O O . ALA B 1 471 ? 9.719 14.852 16.953 1 65.38 471 ALA B O 1
ATOM 8298 N N . GLY B 1 472 ? 8.203 14.477 15.484 1 70.69 472 GLY B N 1
ATOM 8299 C CA . GLY B 1 472 ? 8.062 15.891 15.195 1 70.69 472 GLY B CA 1
ATOM 8300 C C . GLY B 1 472 ? 6.77 16.484 15.727 1 70.69 472 GLY B C 1
ATOM 8301 O O . GLY B 1 472 ? 6.426 17.625 15.414 1 70.69 472 GLY B O 1
ATOM 8302 N N . GLY B 1 473 ? 6.359 15.844 16.766 1 80.88 473 GLY B N 1
ATOM 8303 C CA . GLY B 1 473 ? 5.023 16.266 17.156 1 80.88 473 GLY B CA 1
ATOM 8304 C C . GLY B 1 473 ? 4.984 16.875 18.547 1 80.88 473 GLY B C 1
ATOM 8305 O O . GLY B 1 473 ? 4.016 16.703 19.281 1 80.88 473 GLY B O 1
ATOM 8306 N N . HIS B 1 474 ? 6.035 17.703 18.969 1 84.88 474 HIS B N 1
ATOM 8307 C CA . HIS B 1 474 ? 6.137 18.25 20.312 1 84.88 474 HIS B CA 1
ATOM 8308 C C . HIS B 1 474 ? 5.035 19.281 20.578 1 84.88 474 HIS B C 1
ATOM 8310 O O . HIS B 1 474 ? 4.582 19.422 21.719 1 84.88 474 HIS B O 1
ATOM 8316 N N . LYS B 1 475 ? 4.57 19.891 19.531 1 88.06 475 LYS B N 1
ATOM 8317 C CA . LYS B 1 475 ? 3.588 20.953 19.703 1 88.06 475 LYS B CA 1
ATOM 8318 C C . LYS B 1 475 ? 2.244 20.391 20.172 1 88.06 475 LYS B C 1
ATOM 8320 O O . LYS B 1 475 ? 1.416 21.125 20.703 1 88.06 475 LYS B O 1
ATOM 8325 N N . GLU B 1 476 ? 2.102 19.125 20 1 92.06 476 GLU B N 1
ATOM 8326 C CA . GLU B 1 476 ? 0.834 18.5 20.375 1 92.06 476 GLU B CA 1
ATOM 8327 C C . GLU B 1 476 ? 0.662 18.484 21.891 1 92.06 476 GLU B C 1
ATOM 8329 O O . GLU B 1 476 ? -0.446 18.281 22.391 1 92.06 476 GLU B O 1
ATOM 8334 N N . ILE B 1 477 ? 1.726 18.828 22.609 1 94.81 477 ILE B N 1
ATOM 8335 C CA . ILE B 1 477 ? 1.713 18.844 24.062 1 94.81 477 ILE B CA 1
ATOM 8336 C C . ILE B 1 477 ? 0.678 19.859 24.562 1 94.81 477 ILE B C 1
ATOM 8338 O O . ILE B 1 477 ? 0.093 19.688 25.625 1 94.81 477 ILE B O 1
ATOM 8342 N N . ASN B 1 478 ? 0.429 20.875 23.781 1 95.62 478 ASN B N 1
ATOM 8343 C CA . ASN B 1 478 ? -0.447 21.969 24.188 1 95.62 478 ASN B CA 1
ATOM 8344 C C . ASN B 1 478 ? -1.598 22.156 23.203 1 95.62 478 ASN B C 1
ATOM 8346 O O . ASN B 1 478 ? -2.066 23.281 23.016 1 95.62 478 ASN B O 1
ATOM 8350 N N . ARG B 1 479 ? -2.041 21.062 22.547 1 94.94 479 ARG B N 1
ATOM 8351 C CA . ARG B 1 479 ? -3.098 21.156 21.547 1 94.94 479 ARG B CA 1
ATOM 8352 C C . ARG B 1 479 ? -4.195 20.125 21.812 1 94.94 479 ARG B C 1
ATOM 8354 O O . ARG B 1 479 ? -4.836 19.656 20.875 1 94.94 479 ARG B O 1
ATOM 8361 N N . THR B 1 480 ? -4.375 19.766 23.047 1 95.75 480 THR B N 1
ATOM 8362 C CA . THR B 1 480 ? -5.379 18.781 23.422 1 95.75 480 THR B CA 1
ATOM 8363 C C . THR B 1 480 ? -6.785 19.297 23.125 1 95.75 480 THR B C 1
ATOM 8365 O O . THR B 1 480 ? -7.137 20.406 23.547 1 95.75 480 THR B O 1
ATOM 8368 N N . ASN B 1 481 ? -7.57 18.484 22.516 1 94.88 481 ASN B N 1
ATOM 8369 C CA . ASN B 1 481 ? -8.953 18.875 22.234 1 94.88 481 ASN B CA 1
ATOM 8370 C C . ASN B 1 481 ? -9.852 18.656 23.438 1 94.88 481 ASN B C 1
ATOM 8372 O O . ASN B 1 481 ? -9.68 17.672 24.188 1 94.88 481 ASN B O 1
ATOM 8376 N N . ILE B 1 482 ? -10.805 19.531 23.594 1 97 482 ILE B N 1
ATOM 8377 C CA . ILE B 1 482 ? -11.812 19.375 24.641 1 97 482 ILE B CA 1
ATOM 8378 C C . ILE B 1 482 ? -13.047 18.703 24.062 1 97 482 ILE B C 1
ATOM 8380 O O . ILE B 1 482 ? -13.688 19.219 23.141 1 97 482 ILE B O 1
ATOM 8384 N N . MET B 1 483 ? -13.406 17.672 24.656 1 95.12 483 MET B N 1
ATOM 8385 C CA . MET B 1 483 ? -14.547 16.906 24.156 1 95.12 483 MET B CA 1
ATOM 8386 C C . MET B 1 483 ? -15.859 17.562 24.562 1 95.12 483 MET B C 1
ATOM 8388 O O . MET B 1 483 ? -15.938 18.219 25.609 1 95.12 483 MET B O 1
ATOM 8392 N N . PRO B 1 484 ? -16.859 17.344 23.766 1 92.94 484 PRO B N 1
ATOM 8393 C CA . PRO B 1 484 ? -18.172 17.922 24.078 1 92.94 484 PRO B CA 1
ATOM 8394 C C . PRO B 1 484 ? -18.656 17.562 25.484 1 92.94 484 PRO B C 1
ATOM 8396 O O . PRO B 1 484 ? -19.188 18.406 26.203 1 92.94 484 PRO B O 1
ATOM 8399 N N . SER B 1 485 ? -18.344 16.375 25.891 1 94 485 SER B N 1
ATOM 8400 C CA . SER B 1 485 ? -18.844 15.867 27.172 1 94 485 SER B CA 1
ATOM 8401 C C . SER B 1 485 ? -18.125 16.531 28.344 1 94 485 SER B C 1
ATOM 8403 O O . SER B 1 485 ? -18.625 16.5 29.469 1 94 485 SER B O 1
ATOM 8405 N N . GLU B 1 486 ? -17.062 17.156 28.031 1 95 486 GLU B N 1
ATOM 8406 C CA . GLU B 1 486 ? -16.234 17.719 29.109 1 95 486 GLU B CA 1
ATOM 8407 C C . GLU B 1 486 ? -16.547 19.188 29.312 1 95 486 GLU B C 1
ATOM 8409 O O . GLU B 1 486 ? -16.188 19.766 30.344 1 95 486 GLU B O 1
ATOM 8414 N N . ILE B 1 487 ? -17.172 19.812 28.406 1 95.06 487 ILE B N 1
ATOM 8415 C CA . ILE B 1 487 ? -17.281 21.266 28.359 1 95.06 487 ILE B CA 1
ATOM 8416 C C . ILE B 1 487 ? -18.062 21.766 29.562 1 95.06 487 ILE B C 1
ATOM 8418 O O . ILE B 1 487 ? -17.609 22.672 30.281 1 95.06 487 ILE B O 1
ATOM 8422 N N . ALA B 1 488 ? -19.172 21.141 29.859 1 94.44 488 ALA B N 1
ATOM 8423 C CA . ALA B 1 488 ? -20.016 21.594 30.969 1 94.44 488 ALA B CA 1
ATOM 8424 C C . ALA B 1 488 ? -19.297 21.484 32.312 1 94.44 488 ALA B C 1
ATOM 8426 O O . ALA B 1 488 ? -19.344 22.422 33.125 1 94.44 488 ALA B O 1
ATOM 8427 N N . GLN B 1 489 ? -18.688 20.375 32.469 1 96.25 489 GLN B N 1
ATOM 8428 C CA . GLN B 1 489 ? -17.953 20.141 33.719 1 96.25 489 GLN B CA 1
ATOM 8429 C C . GLN B 1 489 ? -16.797 21.125 33.844 1 96.25 489 GLN B C 1
ATOM 8431 O O . GLN B 1 489 ? -16.547 21.641 34.938 1 96.25 489 GLN B O 1
ATOM 8436 N N . LYS B 1 490 ? -16.094 21.422 32.844 1 96.56 490 LYS B N 1
ATOM 8437 C CA . LYS B 1 490 ? -14.938 22.312 32.875 1 96.56 490 LYS B CA 1
ATOM 8438 C C . LYS B 1 490 ? -15.367 23.75 33.156 1 96.56 490 LYS B C 1
ATOM 8440 O O . LYS B 1 490 ? -14.625 24.516 33.75 1 96.56 490 LYS B O 1
ATOM 8445 N N . LEU B 1 491 ? -16.516 24.156 32.656 1 96.56 491 LEU B N 1
ATOM 8446 C CA . LEU B 1 491 ? -17.016 25.516 32.844 1 96.56 491 LEU B CA 1
ATOM 8447 C C . LEU B 1 491 ? -17.375 25.766 34.312 1 96.56 491 LEU B C 1
ATOM 8449 O O . LEU B 1 491 ? -17.469 26.906 34.75 1 96.56 491 LEU B O 1
ATOM 8453 N N . GLU B 1 492 ? -17.516 24.656 35.062 1 96.38 492 GLU B N 1
ATOM 8454 C CA . GLU B 1 492 ? -17.891 24.781 36.469 1 96.38 492 GLU B CA 1
ATOM 8455 C C . GLU B 1 492 ? -16.672 24.906 37.375 1 96.38 492 GLU B C 1
ATOM 8457 O O . GLU B 1 492 ? -16.797 25.266 38.531 1 96.38 492 GLU B O 1
ATOM 8462 N N . GLN B 1 493 ? -15.547 24.719 36.844 1 97.31 493 GLN B N 1
ATOM 8463 C CA . GLN B 1 493 ? -14.336 24.797 37.656 1 97.31 493 GLN B CA 1
ATOM 8464 C C . GLN B 1 493 ? -14.086 26.234 38.125 1 97.31 493 GLN B C 1
ATOM 8466 O O . GLN B 1 493 ? -14.211 27.188 37.344 1 97.31 493 GLN B O 1
ATOM 8471 N N . PRO B 1 494 ? -13.711 26.406 39.344 1 97.94 494 PRO B N 1
ATOM 8472 C CA . PRO B 1 494 ? -13.5 27.766 39.875 1 97.94 494 PRO B CA 1
ATOM 8473 C C . PRO B 1 494 ? -12.469 28.562 39.094 1 97.94 494 PRO B C 1
ATOM 8475 O O . PRO B 1 494 ? -12.648 29.75 38.875 1 97.94 494 PRO B O 1
ATOM 8478 N N . VAL B 1 495 ? -11.43 27.969 38.688 1 98.19 495 VAL B N 1
ATOM 8479 C CA . VAL B 1 495 ? -10.375 28.656 37.969 1 98.19 495 VAL B CA 1
ATOM 8480 C C . VAL B 1 495 ? -10.914 29.156 36.625 1 98.19 495 VAL B C 1
ATOM 8482 O O . VAL B 1 495 ? -10.531 30.234 36.156 1 98.19 495 VAL B O 1
ATOM 8485 N N . VAL B 1 496 ? -11.812 28.344 35.969 1 98.56 496 VAL B N 1
ATOM 8486 C CA . VAL B 1 496 ? -12.398 28.75 34.719 1 98.56 496 VAL B CA 1
ATOM 8487 C C . VAL B 1 496 ? -13.383 29.891 34.938 1 98.56 496 VAL B C 1
ATOM 8489 O O . VAL B 1 496 ? -13.336 30.906 34.219 1 98.56 496 VAL B O 1
ATOM 8492 N N . LYS B 1 497 ? -14.195 29.766 35.969 1 98.25 497 LYS B N 1
ATOM 8493 C CA . LYS B 1 497 ? -15.164 30.812 36.281 1 98.25 497 LYS B CA 1
ATOM 8494 C C . LYS B 1 497 ? -14.461 32.125 36.594 1 98.25 497 LYS B C 1
ATOM 8496 O O . LYS B 1 497 ? -14.891 33.188 36.156 1 98.25 497 LYS B O 1
ATOM 8501 N N . GLY B 1 498 ? -13.391 32 37.375 1 98.5 498 GLY B N 1
ATOM 8502 C CA . GLY B 1 498 ? -12.617 33.188 37.719 1 98.5 498 GLY B CA 1
ATOM 8503 C C . GLY B 1 498 ? -12.047 33.875 36.5 1 98.5 498 GLY B C 1
ATOM 8504 O O . GLY B 1 498 ? -12.078 35.125 36.406 1 98.5 498 GLY B O 1
ATOM 8505 N N . GLN B 1 499 ? -11.508 33.156 35.594 1 98.75 499 GLN B N 1
ATOM 8506 C CA . GLN B 1 499 ? -10.977 33.75 34.375 1 98.75 499 GLN B CA 1
ATOM 8507 C C . GLN B 1 499 ? -12.078 34.438 33.562 1 98.75 499 GLN B C 1
ATOM 8509 O O . GLN B 1 499 ? -11.891 35.531 33.031 1 98.75 499 GLN B O 1
ATOM 8514 N N . LEU B 1 500 ? -13.227 33.719 33.469 1 98.56 500 LEU B N 1
ATOM 8515 C CA . LEU B 1 500 ? -14.336 34.281 32.688 1 98.56 500 LEU B CA 1
ATOM 8516 C C . LEU B 1 500 ? -14.805 35.594 33.281 1 98.56 500 LEU B C 1
ATOM 8518 O O . LEU B 1 500 ? -15.148 36.531 32.531 1 98.56 500 LEU B O 1
ATOM 8522 N N . GLU B 1 501 ? -14.805 35.688 34.531 1 98.31 501 GLU B N 1
ATOM 8523 C CA . GLU B 1 501 ? -15.188 36.938 35.188 1 98.31 501 GLU B CA 1
ATOM 8524 C C . GLU B 1 501 ? -14.211 38.062 34.844 1 98.31 501 GLU B C 1
ATOM 8526 O O . GLU B 1 501 ? -14.625 39.188 34.562 1 98.31 501 GLU B O 1
ATOM 8531 N N . LEU B 1 502 ? -12.977 37.75 34.875 1 98.62 502 LEU B N 1
ATOM 8532 C CA . LEU B 1 502 ? -11.945 38.75 34.562 1 98.62 502 LEU B CA 1
ATOM 8533 C C . LEU B 1 502 ? -12.062 39.188 33.094 1 98.62 502 LEU B C 1
ATOM 8535 O O . LEU B 1 502 ? -11.938 40.375 32.812 1 98.62 502 LEU B O 1
ATOM 8539 N N . LEU B 1 503 ? -12.266 38.219 32.25 1 98.75 503 LEU B N 1
ATOM 8540 C CA . LEU B 1 503 ? -12.391 38.531 30.812 1 98.75 503 LEU B CA 1
ATOM 8541 C C . LEU B 1 503 ? -13.625 39.406 30.547 1 98.75 503 LEU B C 1
ATOM 8543 O O . LEU B 1 503 ? -13.555 40.344 29.766 1 98.75 503 LEU B O 1
ATOM 8547 N N . LYS B 1 504 ? -14.719 39.031 31.172 1 97.94 504 LYS B N 1
ATOM 8548 C CA . LYS B 1 504 ? -15.945 39.812 31.031 1 97.94 504 LYS B CA 1
ATOM 8549 C C . LYS B 1 504 ? -15.734 41.25 31.516 1 97.94 504 LYS B C 1
ATOM 8551 O O . LYS B 1 504 ? -16.188 42.188 30.859 1 97.94 504 LYS B O 1
ATOM 8556 N N . LEU B 1 505 ? -15.062 41.406 32.625 1 98.06 505 LEU B N 1
ATOM 8557 C CA . LEU B 1 505 ? -14.742 42.719 33.156 1 98.06 505 LEU B CA 1
ATOM 8558 C C . LEU B 1 505 ? -13.938 43.531 32.125 1 98.06 505 LEU B C 1
ATOM 8560 O O . LEU B 1 505 ? -14.266 44.688 31.844 1 98.06 505 LEU B O 1
ATOM 8564 N N . ARG B 1 506 ? -12.914 42.969 31.609 1 98.19 506 ARG B N 1
ATOM 8565 C CA . ARG B 1 506 ? -12.047 43.625 30.641 1 98.19 506 ARG B CA 1
ATOM 8566 C C . ARG B 1 506 ? -12.828 44.062 29.406 1 98.19 506 ARG B C 1
ATOM 8568 O O . ARG B 1 506 ? -12.547 45.094 28.828 1 98.19 506 ARG B O 1
ATOM 8575 N N . ASN B 1 507 ? -13.773 43.25 29.016 1 97.44 507 ASN B N 1
ATOM 8576 C CA . ASN B 1 507 ? -14.508 43.5 27.781 1 97.44 507 ASN B CA 1
ATOM 8577 C C . ASN B 1 507 ? -15.578 44.562 27.969 1 97.44 507 ASN B C 1
ATOM 8579 O O . ASN B 1 507 ? -15.922 45.281 27.016 1 97.44 507 ASN B O 1
ATOM 8583 N N . THR B 1 508 ? -16.094 44.719 29.188 1 96.62 508 THR B N 1
ATOM 8584 C CA . THR B 1 508 ? -17.328 45.5 29.328 1 96.62 508 THR B CA 1
ATOM 8585 C C . THR B 1 508 ? -17.094 46.75 30.188 1 96.62 508 THR B C 1
ATOM 8587 O O . THR B 1 508 ? -17.891 47.688 30.156 1 96.62 508 THR B O 1
ATOM 8590 N N . PHE B 1 509 ? -16.047 46.75 31.031 1 97.44 509 PHE B N 1
ATOM 8591 C CA . PHE B 1 509 ? -15.883 47.875 31.953 1 97.44 509 PHE B CA 1
ATOM 8592 C C . PHE B 1 509 ? -15.266 49.062 31.25 1 97.44 509 PHE B C 1
ATOM 8594 O O . PHE B 1 509 ? -14.156 48.969 30.719 1 97.44 509 PHE B O 1
ATOM 8601 N N . PRO B 1 510 ? -15.805 50.219 31.281 1 96 510 PRO B N 1
ATOM 8602 C CA . PRO B 1 510 ? -15.453 51.344 30.422 1 96 510 PRO B CA 1
ATOM 8603 C C . PRO B 1 510 ? -14.078 51.938 30.75 1 96 510 PRO B C 1
ATOM 8605 O O . PRO B 1 510 ? -13.547 52.75 29.984 1 96 510 PRO B O 1
ATOM 8608 N N . ALA B 1 511 ? -13.531 51.594 31.922 1 96.94 511 ALA B N 1
ATOM 8609 C CA . ALA B 1 511 ? -12.227 52.125 32.312 1 96.94 511 ALA B CA 1
ATOM 8610 C C . ALA B 1 511 ? -11.141 51.688 31.328 1 96.94 511 ALA B C 1
ATOM 8612 O O . ALA B 1 511 ? -10.141 52.375 31.141 1 96.94 511 ALA B O 1
ATOM 8613 N N . PHE B 1 512 ? -11.391 50.562 30.75 1 97 512 PHE B N 1
ATOM 8614 C CA . PHE B 1 512 ? -10.375 49.969 29.875 1 97 512 PHE B CA 1
ATOM 8615 C C . PHE B 1 512 ? -10.484 50.531 28.469 1 97 512 PHE B C 1
ATOM 8617 O O . PHE B 1 512 ? -11.578 50.844 28 1 97 512 PHE B O 1
ATOM 8624 N N . GLY B 1 513 ? -9.305 50.562 27.75 1 94.31 513 GLY B N 1
ATOM 8625 C CA . GLY B 1 513 ? -9.211 51.031 26.375 1 94.31 513 GLY B CA 1
ATOM 8626 C C . GLY B 1 513 ? -7.801 51.406 25.953 1 94.31 513 GLY B C 1
ATOM 8627 O O . GLY B 1 513 ? -6.941 51.625 26.812 1 94.31 513 GLY B O 1
ATOM 8628 N N . PHE B 1 514 ? -7.613 51.562 24.703 1 92.44 514 PHE B N 1
ATOM 8629 C CA . PHE B 1 514 ? -6.281 51.875 24.188 1 92.44 514 PHE B CA 1
ATOM 8630 C C . PHE B 1 514 ? -5.859 53.281 24.625 1 92.44 514 PHE B C 1
ATOM 8632 O O . PHE B 1 514 ? -4.672 53.531 24.844 1 92.44 514 PHE B O 1
ATOM 8639 N N . ASP B 1 515 ? -6.848 54.156 24.828 1 91.81 515 ASP B N 1
ATOM 8640 C CA . ASP B 1 515 ? -6.504 55.531 25.094 1 91.81 515 ASP B CA 1
ATOM 8641 C C . ASP B 1 515 ? -6.797 55.906 26.547 1 91.81 515 ASP B C 1
ATOM 8643 O O . ASP B 1 515 ? -6.73 57.094 26.938 1 91.81 515 ASP B O 1
ATOM 8647 N N . SER B 1 516 ? -7.133 54.938 27.375 1 95.88 516 SER B N 1
ATOM 8648 C CA . SER B 1 516 ? -7.348 55.156 28.797 1 95.88 516 SER B CA 1
ATOM 8649 C C . SER B 1 516 ? -6.031 55.375 29.531 1 95.88 516 SER B C 1
ATOM 8651 O O . SER B 1 516 ? -4.957 55.156 28.984 1 95.88 516 SER B O 1
ATOM 8653 N N . LYS B 1 517 ? -6.184 55.906 30.766 1 97.5 517 LYS B N 1
ATOM 8654 C CA . LYS B 1 517 ? -4.992 56.188 31.547 1 97.5 517 LYS B CA 1
ATOM 8655 C C . LYS B 1 517 ? -4.559 54.969 32.344 1 97.5 517 LYS B C 1
ATOM 8657 O O . LYS B 1 517 ? -5.371 54.375 33.062 1 97.5 517 LYS B O 1
ATOM 8662 N N . PHE B 1 518 ? -3.316 54.625 32.219 1 97.56 518 PHE B N 1
ATOM 8663 C CA . PHE B 1 518 ? -2.723 53.5 32.906 1 97.56 518 PHE B CA 1
ATOM 8664 C C . PHE B 1 518 ? -1.742 53.969 33.969 1 97.56 518 PHE B C 1
ATOM 8666 O O . PHE B 1 518 ? -0.938 54.875 33.719 1 97.56 518 PHE B O 1
ATOM 8673 N N . ASP B 1 519 ? -1.872 53.406 35.156 1 97.38 519 ASP B N 1
ATOM 8674 C CA . ASP B 1 519 ? -0.933 53.656 36.25 1 97.38 519 ASP B CA 1
ATOM 8675 C C . ASP B 1 519 ? -0.607 52.375 37 1 97.38 519 ASP B C 1
ATOM 8677 O O . ASP B 1 519 ? -1.386 51.406 36.938 1 97.38 519 ASP B O 1
ATOM 8681 N N . TYR B 1 520 ? 0.589 52.344 37.625 1 97.75 520 TYR B N 1
ATOM 8682 C CA . TYR B 1 520 ? 0.966 51.188 38.406 1 97.75 520 TYR B CA 1
ATOM 8683 C C . TYR B 1 520 ? 1.898 51.531 39.562 1 97.75 520 TYR B C 1
ATOM 8685 O O . TYR B 1 520 ? 2.477 52.625 39.562 1 97.75 520 TYR B O 1
ATOM 8693 N N . LYS B 1 521 ? 1.947 50.688 40.562 1 96.81 521 LYS B N 1
ATOM 8694 C CA . LYS B 1 521 ? 2.889 50.75 41.656 1 96.81 521 LYS B CA 1
ATOM 8695 C C . LYS B 1 521 ? 3.41 49.375 42.031 1 96.81 521 LYS B C 1
ATOM 8697 O O . LYS B 1 521 ? 2.629 48.406 42.156 1 96.81 521 LYS B O 1
ATOM 8702 N N . CYS B 1 522 ? 4.727 49.281 42.031 1 93.44 522 CYS B N 1
ATOM 8703 C CA . CYS B 1 522 ? 5.383 48.062 42.469 1 93.44 522 CYS B CA 1
ATOM 8704 C C . CYS B 1 522 ? 6.109 48.25 43.781 1 93.44 522 CYS B C 1
ATOM 8706 O O . CYS B 1 522 ? 6.898 49.188 43.938 1 93.44 522 CYS B O 1
ATOM 8708 N N . ASN B 1 523 ? 5.789 47.5 44.781 1 91 523 ASN B N 1
ATOM 8709 C CA . ASN B 1 523 ? 6.477 47.5 46.062 1 91 523 ASN B CA 1
ATOM 8710 C C . ASN B 1 523 ? 6.816 46.062 46.531 1 91 523 ASN B C 1
ATOM 8712 O O . ASN B 1 523 ? 6.035 45.438 47.219 1 91 523 ASN B O 1
ATOM 8716 N N . GLY B 1 524 ? 8.023 45.688 46.25 1 87.19 524 GLY B N 1
ATOM 8717 C CA . GLY B 1 524 ? 8.383 44.312 46.562 1 87.19 524 GLY B CA 1
ATOM 8718 C C . GLY B 1 524 ? 7.535 43.281 45.844 1 87.19 524 GLY B C 1
ATOM 8719 O O . GLY B 1 524 ? 7.449 43.312 44.594 1 87.19 524 GLY B O 1
ATOM 8720 N N . SER B 1 525 ? 6.789 42.531 46.688 1 94.31 525 SER B N 1
ATOM 8721 C CA . SER B 1 525 ? 6 41.469 46.125 1 94.31 525 SER B CA 1
ATOM 8722 C C . SER B 1 525 ? 4.594 41.906 45.781 1 94.31 525 SER B C 1
ATOM 8724 O O . SER B 1 525 ? 3.799 41.156 45.219 1 94.31 525 SER B O 1
ATOM 8726 N N . THR B 1 526 ? 4.332 43.188 45.938 1 96.56 526 THR B N 1
ATOM 8727 C CA . THR B 1 526 ? 2.982 43.688 45.688 1 96.56 526 THR B CA 1
ATOM 8728 C C . THR B 1 526 ? 2.945 44.531 44.438 1 96.56 526 THR B C 1
ATOM 8730 O O . THR B 1 526 ? 3.869 45.312 44.188 1 96.56 526 THR B O 1
ATOM 8733 N N . LEU B 1 527 ? 1.904 44.344 43.656 1 98.19 527 LEU B N 1
ATOM 8734 C CA . LEU B 1 527 ? 1.688 45.094 42.438 1 98.19 527 LEU B CA 1
ATOM 8735 C C . LEU B 1 527 ? 0.291 45.688 42.406 1 98.19 527 LEU B C 1
ATOM 8737 O O . LEU B 1 527 ? -0.692 45.031 42.719 1 98.19 527 LEU B O 1
ATOM 8741 N N . GLU B 1 528 ? 0.239 46.969 42.125 1 98.19 528 GLU B N 1
ATOM 8742 C CA . GLU B 1 528 ? -1.031 47.625 41.875 1 98.19 528 GLU B CA 1
ATOM 8743 C C . GLU B 1 528 ? -1.074 48.219 40.469 1 98.19 528 GLU B C 1
ATOM 8745 O O . GLU B 1 528 ? -0.127 48.875 40.031 1 98.19 528 GLU B O 1
ATOM 8750 N N . MET B 1 529 ? -2.088 47.906 39.75 1 98.5 529 MET B N 1
ATOM 8751 C CA . MET B 1 529 ? -2.355 48.469 38.406 1 98.5 529 MET B CA 1
ATOM 8752 C C . MET B 1 529 ? -3.721 49.156 38.375 1 98.5 529 MET B C 1
ATOM 8754 O O . MET B 1 529 ? -4.664 48.688 39.031 1 98.5 529 MET B O 1
ATOM 8758 N N . SER B 1 530 ? -3.822 50.219 37.625 1 98.19 530 SER B N 1
ATOM 8759 C CA . SER B 1 530 ? -5.113 50.906 37.531 1 98.19 530 SER B CA 1
ATOM 8760 C C . SER B 1 530 ? -5.332 51.469 36.156 1 98.19 530 SER B C 1
ATOM 8762 O O . SER B 1 530 ? -4.395 51.969 35.5 1 98.19 530 SER B O 1
ATOM 8764 N N . TRP B 1 531 ? -6.535 51.344 35.688 1 98.19 531 TRP B N 1
ATOM 8765 C CA . TRP B 1 531 ? -7.012 51.969 34.469 1 98.19 531 TRP B CA 1
ATOM 8766 C C . TRP B 1 531 ? -8.133 52.969 34.75 1 98.19 531 TRP B C 1
ATOM 8768 O O . TRP B 1 531 ? -9.047 52.656 35.531 1 98.19 531 TRP B O 1
ATOM 8778 N N . THR B 1 532 ? -8.016 54.156 34.156 1 97.69 532 THR B N 1
ATOM 8779 C CA . THR B 1 532 ? -9.055 55.188 34.281 1 97.69 532 THR B CA 1
ATOM 8780 C C . THR B 1 532 ? -9.492 55.688 32.938 1 97.69 532 THR B C 1
ATOM 8782 O O . THR B 1 532 ? -8.656 56.094 32.125 1 97.69 532 THR B O 1
ATOM 8785 N N . GLY B 1 533 ? -10.688 55.594 32.75 1 94.44 533 GLY B N 1
ATOM 8786 C CA . GLY B 1 533 ? -11.281 56.031 31.5 1 94.44 533 GLY B CA 1
ATOM 8787 C C . GLY B 1 533 ? -12.797 56.156 31.578 1 94.44 533 GLY B C 1
ATOM 8788 O O . GLY B 1 533 ? -13.453 55.406 32.281 1 94.44 533 GLY B O 1
ATOM 8789 N N . ASN B 1 534 ? -13.281 57.188 30.828 1 94.06 534 ASN B N 1
ATOM 8790 C CA . ASN B 1 534 ? -14.719 57.406 30.719 1 94.06 534 ASN B CA 1
ATOM 8791 C C . ASN B 1 534 ? -15.359 57.562 32.094 1 94.06 534 ASN B C 1
ATOM 8793 O O . ASN B 1 534 ? -16.422 57 32.344 1 94.06 534 ASN B O 1
ATOM 8797 N N . GLY B 1 535 ? -14.766 58.062 33 1 94.44 535 GLY B N 1
ATOM 8798 C CA . GLY B 1 535 ? -15.289 58.375 34.312 1 94.44 535 GLY B CA 1
ATOM 8799 C C . GLY B 1 535 ? -15.242 57.188 35.25 1 94.44 535 GLY B C 1
ATOM 8800 O O . GLY B 1 535 ? -15.805 57.25 36.344 1 94.44 535 GLY B O 1
ATOM 8801 N N . HIS B 1 536 ? -14.578 56.094 34.812 1 97.12 536 HIS B N 1
ATOM 8802 C CA . HIS B 1 536 ? -14.5 54.906 35.625 1 97.12 536 HIS B CA 1
ATOM 8803 C C . HIS B 1 536 ? -13.047 54.531 35.906 1 97.12 536 HIS B C 1
ATOM 8805 O O . HIS B 1 536 ? -12.141 54.938 35.188 1 97.12 536 HIS B O 1
ATOM 8811 N N . THR B 1 537 ? -12.875 53.781 37 1 98 537 THR B N 1
ATOM 8812 C CA . THR B 1 537 ? -11.547 53.312 37.375 1 98 537 THR B CA 1
ATOM 8813 C C . THR B 1 537 ? -11.594 51.844 37.75 1 98 537 THR B C 1
ATOM 8815 O O . THR B 1 537 ? -12.469 51.406 38.531 1 98 537 THR B O 1
ATOM 8818 N N . ALA B 1 538 ? -10.75 51.094 37.188 1 98.38 538 ALA B N 1
ATOM 8819 C CA . ALA B 1 538 ? -10.516 49.719 37.562 1 98.38 538 ALA B CA 1
ATOM 8820 C C . ALA B 1 538 ? -9.125 49.531 38.188 1 98.38 538 ALA B C 1
ATOM 8822 O O . ALA B 1 538 ? -8.133 50 37.594 1 98.38 538 ALA B O 1
ATOM 8823 N N . LYS B 1 539 ? -9.055 48.875 39.344 1 98.5 539 LYS B N 1
ATOM 8824 C CA . LYS B 1 539 ? -7.793 48.688 40.062 1 98.5 539 LYS B CA 1
ATOM 8825 C C . LYS B 1 539 ? -7.551 47.219 40.375 1 98.5 539 LYS B C 1
ATOM 8827 O O . LYS B 1 539 ? -8.477 46.5 40.781 1 98.5 539 LYS B O 1
ATOM 8832 N N . LEU B 1 540 ? -6.379 46.781 40.094 1 98.69 540 LEU B N 1
ATOM 8833 C CA . LEU B 1 540 ? -5.91 45.469 40.438 1 98.69 540 LEU B CA 1
ATOM 8834 C C . LEU B 1 540 ? -4.812 45.531 41.5 1 98.69 540 LEU B C 1
ATOM 8836 O O . LEU B 1 540 ? -3.844 46.281 41.344 1 98.69 540 LEU B O 1
ATOM 8840 N N . LYS B 1 541 ? -5 44.875 42.594 1 98.31 541 LYS B N 1
ATOM 8841 C CA . LYS B 1 541 ? -3.945 44.625 43.594 1 98.31 541 LYS B CA 1
ATOM 8842 C C . LYS B 1 541 ? -3.541 43.156 43.625 1 98.31 541 LYS B C 1
ATOM 8844 O O . LYS B 1 541 ? -4.375 42.281 43.875 1 98.31 541 LYS B O 1
ATOM 8849 N N . ALA B 1 542 ? -2.297 42.938 43.375 1 98.12 542 ALA B N 1
ATOM 8850 C CA . ALA B 1 542 ? -1.782 41.562 43.312 1 98.12 542 ALA B CA 1
ATOM 8851 C C . ALA B 1 542 ? -0.624 41.375 44.281 1 98.12 542 ALA B C 1
ATOM 8853 O O . ALA B 1 542 ? 0.206 42.281 44.469 1 98.12 542 ALA B O 1
ATOM 8854 N N . ASP B 1 543 ? -0.58 40.25 45 1 97.81 543 ASP B N 1
ATOM 8855 C CA . ASP B 1 543 ? 0.491 39.875 45.906 1 97.81 543 ASP B CA 1
ATOM 8856 C C . ASP B 1 543 ? 1.181 38.594 45.469 1 97.81 543 ASP B C 1
ATOM 8858 O O . ASP B 1 543 ? 0.608 37.5 45.594 1 97.81 543 ASP B O 1
ATOM 8862 N N . PHE B 1 544 ? 2.439 38.656 45.094 1 97.31 544 PHE B N 1
ATOM 8863 C CA . PHE B 1 544 ? 3.18 37.531 44.531 1 97.31 544 PHE B CA 1
ATOM 8864 C C . PHE B 1 544 ? 3.609 36.562 45.625 1 97.31 544 PHE B C 1
ATOM 8866 O O . PHE B 1 544 ? 3.992 35.438 45.344 1 97.31 544 PHE B O 1
ATOM 8873 N N . GLU B 1 545 ? 3.537 37 46.906 1 95.94 545 GLU B N 1
ATOM 8874 C CA . GLU B 1 545 ? 3.844 36.094 48 1 95.94 545 GLU B CA 1
ATOM 8875 C C . GLU B 1 545 ? 2.705 35.094 48.25 1 95.94 545 GLU B C 1
ATOM 8877 O O . GLU B 1 545 ? 2.939 33.906 48.406 1 95.94 545 GLU B O 1
ATOM 8882 N N . THR B 1 546 ? 1.518 35.562 48.219 1 95.69 546 THR B N 1
ATOM 8883 C CA . THR B 1 546 ? 0.362 34.75 48.531 1 95.69 546 THR B CA 1
ATOM 8884 C C . THR B 1 546 ? -0.33 34.25 47.25 1 95.69 546 THR B C 1
ATOM 8886 O O . THR B 1 546 ? -1.17 33.375 47.312 1 95.69 546 THR B O 1
ATOM 8889 N N . MET B 1 547 ? 0.024 34.812 46.156 1 96.38 547 MET B N 1
ATOM 8890 C CA . MET B 1 547 ? -0.597 34.562 44.844 1 96.38 547 MET B CA 1
ATOM 8891 C C . MET B 1 547 ? -2.096 34.844 44.906 1 96.38 547 MET B C 1
ATOM 8893 O O . MET B 1 547 ? -2.893 34.031 44.406 1 96.38 547 MET B O 1
ATOM 8897 N N . GLU B 1 548 ? -2.434 35.906 45.594 1 96.44 548 GLU B N 1
ATOM 8898 C CA . GLU B 1 548 ? -3.803 36.406 45.656 1 96.44 548 GLU B CA 1
ATOM 8899 C C . GLU B 1 548 ? -3.934 37.781 44.969 1 96.44 548 GLU B C 1
ATOM 8901 O O . GLU B 1 548 ? -2.947 38.5 44.844 1 96.44 548 GLU B O 1
ATOM 8906 N N . TYR B 1 549 ? -5.102 38.062 44.5 1 97.94 549 TYR B N 1
ATOM 8907 C CA . TYR B 1 549 ? -5.352 39.375 43.906 1 97.94 549 TYR B CA 1
ATOM 8908 C C . TYR B 1 549 ? -6.75 39.875 44.219 1 97.94 549 TYR B C 1
ATOM 8910 O O . TYR B 1 549 ? -7.609 39.094 44.656 1 97.94 549 TYR B O 1
ATOM 8918 N N . GLU B 1 550 ? -6.93 41.156 44.125 1 97.94 550 GLU B N 1
ATOM 8919 C CA . GLU B 1 550 ? -8.219 41.844 44.281 1 97.94 550 GLU B CA 1
ATOM 8920 C C . GLU B 1 550 ? -8.453 42.875 43.188 1 97.94 550 GLU B C 1
ATOM 8922 O O . GLU B 1 550 ? -7.531 43.594 42.812 1 97.94 550 GLU B O 1
ATOM 8927 N N . VAL B 1 551 ? -9.633 42.844 42.625 1 98.31 551 VAL B N 1
ATOM 8928 C CA . VAL B 1 551 ? -10.023 43.812 41.625 1 98.31 551 VAL B CA 1
ATOM 8929 C C . VAL B 1 551 ? -11.141 44.719 42.156 1 98.31 551 VAL B C 1
ATOM 8931 O O . VAL B 1 551 ? -12.141 44.219 42.688 1 98.31 551 VAL B O 1
ATOM 8934 N N . VAL B 1 552 ? -10.938 45.969 42.031 1 97.44 552 VAL B N 1
ATOM 8935 C CA . VAL B 1 552 ? -11.938 46.938 42.469 1 97.44 552 VAL B CA 1
ATOM 8936 C C . VAL B 1 552 ? -12.305 47.875 41.312 1 97.44 552 VAL B C 1
ATOM 8938 O O . VAL B 1 552 ? -11.43 48.344 40.594 1 97.44 552 VAL B O 1
ATOM 8941 N N . THR B 1 553 ? -13.609 48.031 41.156 1 96.38 553 THR B N 1
ATOM 8942 C CA . THR B 1 553 ? -14.102 48.938 40.094 1 96.38 553 THR B CA 1
ATOM 8943 C C . THR B 1 553 ? -14.867 50.094 40.719 1 96.38 553 THR B C 1
ATOM 8945 O O . THR B 1 553 ? -15.562 49.938 41.719 1 96.38 553 THR B O 1
ATOM 8948 N N . GLU B 1 554 ? -14.633 51.25 40.156 1 94.19 554 GLU B N 1
ATOM 8949 C CA . GLU B 1 554 ? -15.305 52.469 40.594 1 94.19 554 GLU B CA 1
ATOM 8950 C C . GLU B 1 554 ? -15.844 53.25 39.406 1 94.19 554 GLU B C 1
ATOM 8952 O O . GLU B 1 554 ? -15.211 53.312 38.375 1 94.19 554 GLU B O 1
#